Protein AF-0000000082699356 (afdb_homodimer)

Sequence (1004 aa):
MKVHWIALGCLILVIYSLEASDDPLDRCFQDPDYKELLGIATRGLRQTTKPKRVVIVGAGIAGLTAAKVLQDAGHKIYLVEASDSVGGRVLTFRNESAGWYAELGAMRIPSFHQIVHIYLKKLGLQRSAFIEYNLNTWYAVNGVVKRTYTVSDNPDVLRYKVSPRERGKGAEQLFQDALAKVIEDLKASNYSCQKILEKYDSYSVMEYFMKESNLSREAVRMIGDLLNMEDFLFISFTEMLRIQNDIRDNVSYFEIVGGMDNLPRAFYQHLRGQVQLSSRALKVEQTPKGVMLFYRRGGQLFNITGDHLLLTTTAKATRMIEFLPPLSQAKAYALRSVHYSSSTKIYLGFHQRFWEEEWIQGGKSITDRPSRFIYYPSHSFPNASGGVLLASYTWSDDSKLFLGLSDNECLQVALDDLAVIHGNQVHTLWDGTGLVKKWSLDRYSQGAFAAFTPYQTKDFAPELFQHEGRVHFAGEHTALPHGWIETSMKSALRAARNIHNAMKVHWIALGCLILVIYSLEASDDPLDRCFQDPDYKELLGIATRGLRQTTKPKRVVIVGAGIAGLTAAKVLQDAGHKIYLVEASDSVGGRVLTFRNESAGWYAELGAMRIPSFHQIVHIYLKKLGLQRSAFIEYNLNTWYAVNGVVKRTYTVSDNPDVLRYKVSPRERGKGAEQLFQDALAKVIEDLKASNYSCQKILEKYDSYSVMEYFMKESNLSREAVRMIGDLLNMEDFLFISFTEMLRIQNDIRDNVSYFEIVGGMDNLPRAFYQHLRGQVQLSSRALKVEQTPKGVMLFYRRGGQLFNITGDHLLLTTTAKATRMIEFLPPLSQAKAYALRSVHYSSSTKIYLGFHQRFWEEEWIQGGKSITDRPSRFIYYPSHSFPNASGGVLLASYTWSDDSKLFLGLSDNECLQVALDDLAVIHGNQVHTLWDGTGLVKKWSLDRYSQGAFAAFTPYQTKDFAPELFQHEGRVHFAGEHTALPHGWIETSMKSALRAARNIHNA

InterPro domains:
  IPR001613 Flavin amine oxidase [PR00757] (53-72)
  IPR001613 Flavin amine oxidase [PR00757] (481-498)
  IPR002937 Amine oxidase [PF01593] (61-499)
  IPR036188 FAD/NAD(P)-binding domain superfamily [G3DSA:3.50.50.60] (57-498)
  IPR036188 FAD/NAD(P)-binding domain superfamily [SSF51905] (50-501)
  IPR050281 Flavin monoamine oxidase and related enzymes [PTHR10742] (45-500)

Structure (mmCIF, N/CA/C/O backbone):
data_AF-0000000082699356-model_v1
#
loop_
_entity.id
_entity.type
_entity.pdbx_description
1 polymer 'Amine oxidase'
#
loop_
_atom_site.group_PDB
_atom_site.id
_atom_site.type_symbol
_atom_site.label_atom_id
_atom_site.label_alt_id
_atom_site.label_comp_id
_atom_site.label_asym_id
_atom_site.label_entity_id
_atom_site.label_seq_id
_atom_site.pdbx_PDB_ins_code
_atom_site.Cartn_x
_atom_site.Cartn_y
_atom_site.Cartn_z
_atom_site.occupancy
_atom_site.B_iso_or_equiv
_atom_site.auth_seq_id
_atom_site.auth_comp_id
_atom_site.auth_asym_id
_atom_site.auth_atom_id
_atom_site.pdbx_PDB_model_num
ATOM 1 N N . MET A 1 1 ? -28.297 68.188 29.578 1 20.72 1 MET A N 1
ATOM 2 C CA . MET A 1 1 ? -27.312 67.312 30.219 1 20.72 1 MET A CA 1
ATOM 3 C C . MET A 1 1 ? -27.469 65.875 29.719 1 20.72 1 MET A C 1
ATOM 5 O O . MET A 1 1 ? -28.422 65.188 30.094 1 20.72 1 MET A O 1
ATOM 9 N N . LYS A 1 2 ? -27.203 65.75 28.328 1 30.58 2 LYS A N 1
ATOM 10 C CA . LYS A 1 2 ? -27.156 64.562 27.453 1 30.58 2 LYS A CA 1
ATOM 11 C C . LYS A 1 2 ? -26.203 63.531 28 1 30.58 2 LYS A C 1
ATOM 13 O O . LYS A 1 2 ? -24.984 63.688 27.922 1 30.58 2 LYS A O 1
ATOM 18 N N . VAL A 1 3 ? -26.625 62.812 29.172 1 30.94 3 VAL A N 1
ATOM 19 C CA . VAL A 1 3 ? -25.844 61.75 29.781 1 30.94 3 VAL A CA 1
ATOM 20 C C . VAL A 1 3 ? -25.609 60.625 28.766 1 30.94 3 VAL A C 1
ATOM 22 O O . VAL A 1 3 ? -26.562 60.094 28.219 1 30.94 3 VAL A O 1
ATOM 25 N N . HIS A 1 4 ? -24.484 60.656 28.109 1 33.38 4 HIS A N 1
ATOM 26 C CA . HIS A 1 4 ? -23.953 59.625 27.219 1 33.38 4 HIS A CA 1
ATOM 27 C C . HIS A 1 4 ? -23.781 58.281 27.953 1 33.38 4 HIS A C 1
ATOM 29 O O . HIS A 1 4 ? -23.062 58.219 28.953 1 33.38 4 HIS A O 1
ATOM 35 N N . TRP A 1 5 ? -24.781 57.406 28.016 1 34.16 5 TRP A N 1
ATOM 36 C CA . TRP A 1 5 ? -24.766 56.031 28.516 1 34.16 5 TRP A CA 1
ATOM 37 C C . TRP A 1 5 ? -23.672 55.219 27.828 1 34.16 5 TRP A C 1
ATOM 39 O O . TRP A 1 5 ? -23.672 55.062 26.609 1 34.16 5 TRP A O 1
ATOM 49 N N . ILE A 1 6 ? -22.453 55.25 28.328 1 35.47 6 ILE A N 1
ATOM 50 C CA . ILE A 1 6 ? -21.375 54.375 27.922 1 35.47 6 ILE A CA 1
ATOM 51 C C . ILE A 1 6 ? -21.781 52.906 28.109 1 35.47 6 ILE A C 1
ATOM 53 O O . ILE A 1 6 ? -22.094 52.5 29.234 1 35.47 6 ILE A O 1
ATOM 57 N N . ALA A 1 7 ? -22.312 52.219 27.062 1 35.94 7 ALA A N 1
ATOM 58 C CA . ALA A 1 7 ? -22.562 50.781 26.938 1 35.94 7 ALA A CA 1
ATOM 59 C C . ALA A 1 7 ? -21.297 49.969 27.234 1 35.94 7 ALA A C 1
ATOM 61 O O . ALA A 1 7 ? -20.312 50.062 26.484 1 35.94 7 ALA A O 1
ATOM 62 N N . LEU A 1 8 ? -20.906 49.812 28.469 1 33.44 8 LEU A N 1
ATOM 63 C CA . LEU A 1 8 ? -19.859 48.844 28.844 1 33.44 8 LEU A CA 1
ATOM 64 C C . LEU A 1 8 ? -20.172 47.469 28.266 1 33.44 8 LEU A C 1
ATOM 66 O O . LEU A 1 8 ? -21.156 46.844 28.656 1 33.44 8 LEU A O 1
ATOM 70 N N . GLY A 1 9 ? -19.891 47.156 27.016 1 29.05 9 GLY A N 1
ATOM 71 C CA . GLY A 1 9 ? -19.922 45.812 26.422 1 29.05 9 GLY A CA 1
ATOM 72 C C . GLY A 1 9 ? -19.141 44.781 27.203 1 29.05 9 GLY A C 1
ATOM 73 O O . GLY A 1 9 ? -17.938 44.938 27.391 1 29.05 9 GLY A O 1
ATOM 74 N N . CYS A 1 10 ? -19.703 44.125 28.234 1 30.42 10 CYS A N 1
ATOM 75 C CA . CYS A 1 10 ? -19.141 42.969 28.938 1 30.42 10 CYS A CA 1
ATOM 76 C C . CYS A 1 10 ? -18.656 41.906 27.953 1 30.42 10 CYS A C 1
ATOM 78 O O . CYS A 1 10 ? -19.438 41.375 27.172 1 30.42 10 CYS A O 1
ATOM 80 N N . LEU A 1 11 ? -17.422 41.938 27.516 1 30.34 11 LEU A N 1
ATOM 81 C CA . LEU A 1 11 ? -16.75 40.844 26.844 1 30.34 11 LEU A CA 1
ATOM 82 C C . LEU A 1 11 ? -16.891 39.531 27.641 1 30.34 11 LEU A C 1
ATOM 84 O O . LEU A 1 11 ? -16.344 39.406 28.734 1 30.34 11 LEU A O 1
ATOM 88 N N . ILE A 1 12 ? -18.047 38.906 27.625 1 30.06 12 ILE A N 1
ATOM 89 C CA . ILE A 1 12 ? -18.172 37.531 28.141 1 30.06 12 ILE A CA 1
ATOM 90 C C . ILE A 1 12 ? -17.062 36.656 27.547 1 30.06 12 ILE A C 1
ATOM 92 O O . ILE A 1 12 ? -17.016 36.438 26.328 1 30.06 12 ILE A O 1
ATOM 96 N N . LEU A 1 13 ? -15.938 36.625 28.156 1 30.09 13 LEU A N 1
ATOM 97 C CA . LEU A 1 13 ? -14.961 35.562 27.922 1 30.09 13 LEU A CA 1
ATOM 98 C C . LEU A 1 13 ? -15.609 34.188 28.031 1 30.09 13 LEU A C 1
ATOM 100 O O . LEU A 1 13 ? -16.016 33.781 29.125 1 30.09 13 LEU A O 1
ATOM 104 N N . VAL A 1 14 ? -16.375 33.781 27.109 1 30.64 14 VAL A N 1
ATOM 105 C CA . VAL A 1 14 ? -16.766 32.375 27 1 30.64 14 VAL A CA 1
ATOM 106 C C . VAL A 1 14 ? -15.531 31.484 27.156 1 30.64 14 VAL A C 1
ATOM 108 O O . VAL A 1 14 ? -14.664 31.469 26.281 1 30.64 14 VAL A O 1
ATOM 111 N N . ILE A 1 15 ? -15.094 31.328 28.359 1 31.61 15 ILE A N 1
ATOM 112 C CA . ILE A 1 15 ? -14.203 30.219 28.625 1 31.61 15 ILE A CA 1
ATOM 113 C C . ILE A 1 15 ? -14.812 28.922 28.094 1 31.61 15 ILE A C 1
ATOM 115 O O . ILE A 1 15 ? -15.859 28.484 28.562 1 31.61 15 ILE A O 1
ATOM 119 N N . TYR A 1 16 ? -14.719 28.656 26.844 1 31.27 16 TYR A N 1
ATOM 120 C CA . TYR A 1 16 ? -14.953 27.312 26.328 1 31.27 16 TYR A CA 1
ATOM 121 C C . TYR A 1 16 ? -14.32 26.266 27.234 1 31.27 16 TYR A C 1
ATOM 123 O O . TYR A 1 16 ? -13.094 26.219 27.391 1 31.27 16 TYR A O 1
ATOM 131 N N . SER A 1 17 ? -14.938 26.031 28.328 1 33.12 17 SER A N 1
ATOM 132 C CA . SER A 1 17 ? -14.539 24.797 29.016 1 33.12 17 SER A CA 1
ATOM 133 C C . SER A 1 17 ? -14.32 23.656 28.031 1 33.12 17 SER A C 1
ATOM 135 O O . SER A 1 17 ? -15.211 23.328 27.25 1 33.12 17 SER A O 1
ATOM 137 N N . LEU A 1 18 ? -13.211 23.438 27.578 1 38.75 18 LEU A N 1
ATOM 138 C CA . LEU A 1 18 ? -12.867 22.156 27 1 38.75 18 LEU A CA 1
ATOM 139 C C . LEU A 1 18 ? -13.531 21.016 27.766 1 38.75 18 LEU A C 1
ATOM 141 O O . LEU A 1 18 ? -13.242 20.797 28.938 1 38.75 18 LEU A O 1
ATOM 145 N N . GLU A 1 19 ? -14.75 20.797 27.641 1 36.06 19 GLU A N 1
ATOM 146 C CA . GLU A 1 19 ? -15.305 19.547 28.141 1 36.06 19 GLU A CA 1
ATOM 147 C C . GLU A 1 19 ? -14.32 18.391 27.938 1 36.06 19 GLU A C 1
ATOM 149 O O . GLU A 1 19 ? -14.07 17.969 26.812 1 36.06 19 GLU A O 1
ATOM 154 N N . ALA A 1 20 ? -13.336 18.344 28.656 1 43.88 20 ALA A N 1
ATOM 155 C CA . ALA A 1 20 ? -12.484 17.172 28.781 1 43.88 20 ALA A CA 1
ATOM 156 C C . ALA A 1 20 ? -13.32 15.891 28.828 1 43.88 20 ALA A C 1
ATOM 158 O O . ALA A 1 20 ? -14.203 15.758 29.688 1 43.88 20 ALA A O 1
ATOM 159 N N . SER A 1 21 ? -13.422 15.258 27.703 1 52.81 21 SER A N 1
ATOM 160 C CA . SER A 1 21 ? -13.914 13.883 27.797 1 52.81 21 SER A CA 1
ATOM 161 C C . SER A 1 21 ? -13.367 13.18 29.031 1 52.81 21 SER A C 1
ATOM 163 O O . SER A 1 21 ? -12.234 13.438 29.453 1 52.81 21 SER A O 1
ATOM 165 N N . ASP A 1 22 ? -14.109 12.688 29.922 1 59.28 22 ASP A N 1
ATOM 166 C CA . ASP A 1 22 ? -13.773 11.875 31.094 1 59.28 22 ASP A CA 1
ATOM 167 C C . ASP A 1 22 ? -12.953 10.648 30.688 1 59.28 22 ASP A C 1
ATOM 169 O O . ASP A 1 22 ? -12.68 9.781 31.516 1 59.28 22 ASP A O 1
ATOM 173 N N . ASP A 1 23 ? -12.594 10.641 29.359 1 73 23 ASP A N 1
ATOM 174 C CA . ASP A 1 23 ? -11.781 9.5 28.953 1 73 23 ASP A CA 1
ATOM 175 C C . ASP A 1 23 ? -10.305 9.75 29.25 1 73 23 ASP A C 1
ATOM 177 O O . ASP A 1 23 ? -9.711 10.688 28.703 1 73 23 ASP A O 1
ATOM 181 N N . PRO A 1 24 ? -9.766 9.055 30.125 1 78.5 24 PRO A N 1
ATOM 182 C CA . PRO A 1 24 ? -8.375 9.258 30.531 1 78.5 24 PRO A CA 1
ATOM 183 C C . PRO A 1 24 ? -7.391 9.164 29.375 1 78.5 24 PRO A C 1
ATOM 185 O O . PRO A 1 24 ? -6.297 9.727 29.422 1 78.5 24 PRO A O 1
ATOM 188 N N . LEU A 1 25 ? -7.816 8.516 28.312 1 83 25 LEU A N 1
ATOM 189 C CA . LEU A 1 25 ? -6.918 8.352 27.188 1 83 25 LEU A CA 1
ATOM 190 C C . LEU A 1 25 ? -6.805 9.648 26.391 1 83 25 LEU A C 1
ATOM 192 O O . LEU A 1 25 ? -5.816 9.859 25.688 1 83 25 LEU A O 1
ATOM 196 N N . ASP A 1 26 ? -7.746 10.508 26.484 1 82.12 26 ASP A N 1
ATOM 197 C CA . ASP A 1 26 ? -7.75 11.758 25.734 1 82.12 26 ASP A CA 1
ATOM 198 C C . ASP A 1 26 ? -6.562 12.633 26.125 1 82.12 26 ASP A C 1
ATOM 200 O O . ASP A 1 26 ? -5.977 13.312 25.281 1 82.12 26 ASP A O 1
ATOM 204 N N . ARG A 1 27 ? -6.277 12.547 27.344 1 82.75 27 ARG A N 1
ATOM 205 C CA . ARG A 1 27 ? -5.168 13.352 27.859 1 82.75 27 ARG A CA 1
ATOM 206 C C . ARG A 1 27 ? -3.844 12.898 27.25 1 82.75 27 ARG A C 1
ATOM 208 O O . ARG A 1 27 ? -2.939 13.711 27.047 1 82.75 27 ARG A O 1
ATOM 215 N N . CYS A 1 28 ? -3.807 11.633 26.922 1 88.5 28 CYS A N 1
ATOM 216 C CA . CYS A 1 28 ? -2.566 11.055 26.406 1 88.5 28 CYS A CA 1
ATOM 217 C C . CYS A 1 28 ? -2.314 11.5 24.969 1 88.5 28 CYS A C 1
ATOM 219 O O . CYS A 1 28 ? -1.195 11.375 24.469 1 88.5 28 CYS A O 1
ATOM 221 N N . PHE A 1 29 ? -3.291 12.109 24.375 1 88 29 PHE A N 1
ATOM 222 C CA . PHE A 1 29 ? -3.141 12.469 22.969 1 88 29 PHE A CA 1
ATOM 223 C C . PHE A 1 29 ? -2.988 13.977 22.812 1 88 29 PHE A C 1
ATOM 225 O O . PHE A 1 29 ? -2.939 14.484 21.688 1 88 29 PHE A O 1
ATOM 232 N N . GLN A 1 30 ? -2.854 14.625 23.906 1 87.81 30 GLN A N 1
ATOM 233 C CA . GLN A 1 30 ? -2.652 16.078 23.859 1 87.81 30 GLN A CA 1
ATOM 234 C C . GLN A 1 30 ? -1.167 16.422 23.781 1 87.81 30 GLN A C 1
ATOM 236 O O . GLN A 1 30 ? -0.355 15.875 24.531 1 87.81 30 GLN A O 1
ATOM 241 N N . ASP A 1 31 ? -0.876 17.281 22.844 1 92.81 31 ASP A N 1
ATOM 242 C CA . ASP A 1 31 ? 0.502 17.75 22.75 1 92.81 31 ASP A CA 1
ATOM 243 C C . ASP A 1 31 ? 0.91 18.531 24 1 92.81 31 ASP A C 1
ATOM 245 O O . ASP A 1 31 ? 0.189 19.422 24.438 1 92.81 31 ASP A O 1
ATOM 249 N N . PRO A 1 32 ? 2.076 18.219 24.516 1 92.44 32 PRO A N 1
ATOM 250 C CA . PRO A 1 32 ? 2.512 18.938 25.719 1 92.44 32 PRO A CA 1
ATOM 251 C C . PRO A 1 32 ? 2.68 20.438 25.469 1 92.44 32 PRO A C 1
ATOM 253 O O . PRO A 1 32 ? 2.527 21.25 26.391 1 92.44 32 PRO A O 1
ATOM 256 N N . ASP A 1 33 ? 2.938 20.828 24.25 1 96.69 33 ASP A N 1
ATOM 257 C CA . ASP A 1 33 ? 3.184 22.234 23.953 1 96.69 33 ASP A CA 1
ATOM 258 C C . ASP A 1 33 ? 1.969 22.875 23.281 1 96.69 33 ASP A C 1
ATOM 260 O O . ASP A 1 33 ? 2.086 23.922 22.641 1 96.69 33 ASP A O 1
ATOM 264 N N . TYR A 1 34 ? 0.825 22.266 23.391 1 96.69 34 TYR A N 1
ATOM 265 C CA . TYR A 1 34 ? -0.355 22.734 22.672 1 96.69 34 TYR A CA 1
ATOM 266 C C . TYR A 1 34 ? -0.726 24.156 23.094 1 96.69 34 TYR A C 1
ATOM 268 O O . TYR A 1 34 ? -1.099 24.984 22.25 1 96.69 34 TYR A O 1
ATOM 276 N N . LYS A 1 35 ? -0.655 24.422 24.375 1 97 35 LYS A N 1
ATOM 277 C CA . LYS A 1 35 ? -0.98 25.766 24.875 1 97 35 LYS A CA 1
ATOM 278 C C . LYS A 1 35 ? -0.061 26.812 24.266 1 97 35 LYS A C 1
ATOM 280 O O . LYS A 1 35 ? -0.507 27.906 23.922 1 97 35 LYS A O 1
ATOM 285 N N . GLU A 1 36 ? 1.124 26.469 24.219 1 98 36 GLU A N 1
ATOM 286 C CA . GLU A 1 36 ? 2.082 27.375 23.594 1 98 36 GLU A CA 1
ATOM 287 C C . GLU A 1 36 ? 1.749 27.594 22.109 1 98 36 GLU A C 1
ATOM 289 O O . GLU A 1 36 ? 1.798 28.734 21.625 1 98 36 GLU A O 1
ATOM 294 N N . LEU A 1 37 ? 1.447 26.594 21.391 1 98.56 37 LEU A N 1
ATOM 295 C CA . LEU A 1 37 ? 1.104 26.688 19.984 1 98.56 37 LEU A CA 1
ATOM 296 C C . LEU A 1 37 ? -0.161 27.516 19.781 1 98.56 37 LEU A C 1
ATOM 298 O O . LEU A 1 37 ? -0.252 28.297 18.828 1 98.56 37 LEU A O 1
ATOM 302 N N . LEU A 1 38 ? -1.097 27.312 20.703 1 98.25 38 LEU A N 1
ATOM 303 C CA . LEU A 1 38 ? -2.301 28.141 20.672 1 98.25 38 LEU A CA 1
ATOM 304 C C . LEU A 1 38 ? -1.953 29.609 20.828 1 98.25 38 LEU A C 1
ATOM 306 O O . LEU A 1 38 ? -2.555 30.469 20.188 1 98.25 38 LEU A O 1
ATOM 310 N N . GLY A 1 39 ? -1.069 29.844 21.672 1 98.44 39 GLY A N 1
ATOM 311 C CA . GLY A 1 39 ? -0.596 31.203 21.859 1 98.44 39 GLY A CA 1
ATOM 312 C C . GLY A 1 39 ? -0.001 31.812 20.594 1 98.44 39 GLY A C 1
ATOM 313 O O . GLY A 1 39 ? -0.293 32.969 20.25 1 98.44 39 GLY A O 1
ATOM 314 N N . ILE A 1 40 ? 0.804 31.062 19.938 1 98.62 40 ILE A N 1
ATOM 315 C CA . ILE A 1 40 ? 1.417 31.531 18.703 1 98.62 40 ILE A CA 1
ATOM 316 C C . ILE A 1 40 ? 0.337 31.75 17.641 1 98.62 40 ILE A C 1
ATOM 318 O O . ILE A 1 40 ? 0.385 32.75 16.906 1 98.62 40 ILE A O 1
ATOM 322 N N . ALA A 1 41 ? -0.577 30.844 17.578 1 98.56 41 ALA A N 1
ATOM 323 C CA . ALA A 1 41 ? -1.667 30.984 16.609 1 98.56 41 ALA A CA 1
ATOM 324 C C . ALA A 1 41 ? -2.484 32.25 16.891 1 98.56 41 ALA A C 1
ATOM 326 O O . ALA A 1 41 ? -2.936 32.906 15.953 1 98.56 41 ALA A O 1
ATOM 327 N N . THR A 1 42 ? -2.666 32.594 18.109 1 98.12 42 THR A N 1
ATOM 328 C CA . THR A 1 42 ? -3.527 33.719 18.531 1 98.12 42 THR A CA 1
ATOM 329 C C . THR A 1 42 ? -2.797 35.031 18.406 1 98.12 42 THR A C 1
ATOM 331 O O . THR A 1 42 ? -3.338 36 17.859 1 98.12 42 THR A O 1
ATOM 334 N N . ARG A 1 43 ? -1.513 35.062 18.859 1 97.81 43 ARG A N 1
ATOM 335 C CA . ARG A 1 43 ? -0.837 36.344 19.016 1 97.81 43 ARG A CA 1
ATOM 336 C C . ARG A 1 43 ? 0.331 36.469 18.047 1 97.81 43 ARG A C 1
ATOM 338 O O . ARG A 1 43 ? 0.869 37.562 17.859 1 97.81 43 ARG A O 1
ATOM 345 N N . GLY A 1 44 ? 0.695 35.375 17.453 1 97.88 44 GLY A N 1
ATOM 346 C CA . GLY A 1 44 ? 1.884 35.375 16.609 1 97.88 44 GLY A CA 1
ATOM 347 C C . GLY A 1 44 ? 3.174 35.281 17.406 1 97.88 44 GLY A C 1
ATOM 348 O O . GLY A 1 44 ? 3.146 35.062 18.625 1 97.88 44 GLY A O 1
ATOM 349 N N . LEU A 1 45 ? 4.289 35.25 16.688 1 98.38 45 LEU A N 1
ATOM 350 C CA . LEU A 1 45 ? 5.617 35.312 17.297 1 98.38 45 LEU A CA 1
ATOM 351 C C . LEU A 1 45 ? 6.012 36.781 17.578 1 98.38 45 LEU A C 1
ATOM 353 O O . LEU A 1 45 ? 5.488 37.688 16.969 1 98.38 45 LEU A O 1
ATOM 357 N N . ARG A 1 46 ? 6.914 36.938 18.5 1 97.5 46 ARG A N 1
ATOM 358 C CA . ARG A 1 46 ? 7.418 38.281 18.781 1 97.5 46 ARG A CA 1
ATOM 359 C C . ARG A 1 46 ? 8.148 38.844 17.578 1 97.5 46 ARG A C 1
ATOM 361 O O . ARG A 1 46 ? 8.82 38.125 16.844 1 97.5 46 ARG A O 1
ATOM 368 N N . GLN A 1 47 ? 8.055 40.188 17.469 1 98 47 GLN A N 1
ATOM 369 C CA . GLN A 1 47 ? 8.773 40.844 16.391 1 98 47 GLN A CA 1
ATOM 370 C C . GLN A 1 47 ? 10.281 40.625 16.516 1 98 47 GLN A C 1
ATOM 372 O O . GLN A 1 47 ? 10.852 40.812 17.594 1 98 47 GLN A O 1
ATOM 377 N N . THR A 1 48 ? 10.836 40.188 15.469 1 97.5 48 THR A N 1
ATOM 378 C CA . THR A 1 48 ? 12.266 39.875 15.516 1 97.5 48 THR A CA 1
ATOM 379 C C . THR A 1 48 ? 13.086 41.156 15.375 1 97.5 48 THR A C 1
ATOM 381 O O . THR A 1 48 ? 12.656 42.125 14.711 1 97.5 48 THR A O 1
ATOM 384 N N . THR A 1 49 ? 14.219 41.25 15.977 1 96.38 49 THR A N 1
ATOM 385 C CA . THR A 1 49 ? 15.18 42.344 15.797 1 96.38 49 THR A CA 1
ATOM 386 C C . THR A 1 49 ? 16.234 41.969 14.766 1 96.38 49 THR A C 1
ATOM 388 O O . THR A 1 49 ? 17.031 42.812 14.344 1 96.38 49 THR A O 1
ATOM 391 N N . LYS A 1 50 ? 16.234 40.75 14.359 1 95.94 50 LYS A N 1
ATOM 392 C CA . LYS A 1 50 ? 17.156 40.219 13.359 1 95.94 50 LYS A CA 1
ATOM 393 C C . LYS A 1 50 ? 16.422 39.5 12.258 1 95.94 50 LYS A C 1
ATOM 395 O O . LYS A 1 50 ? 16.453 38.25 12.195 1 95.94 50 LYS A O 1
ATOM 400 N N . PRO A 1 51 ? 15.883 40.188 11.391 1 97.75 51 PRO A N 1
ATOM 401 C CA . PRO A 1 51 ? 15.125 39.531 10.32 1 97.75 51 PRO A CA 1
ATOM 402 C C . PRO A 1 51 ? 15.953 38.531 9.539 1 97.75 51 PRO A C 1
ATOM 404 O O . PRO A 1 51 ? 17.109 38.812 9.195 1 97.75 51 PRO A O 1
ATOM 407 N N . LYS A 1 52 ? 15.383 37.406 9.281 1 98.06 52 LYS A N 1
ATOM 408 C CA . LYS A 1 52 ? 16 36.344 8.5 1 98.06 52 LYS A CA 1
ATOM 409 C C . LYS A 1 52 ? 15.289 36.156 7.164 1 98.06 52 LYS A C 1
ATOM 411 O O . LYS A 1 52 ? 14.117 36.5 7.023 1 98.06 52 LYS A O 1
ATOM 416 N N . ARG A 1 53 ? 16.047 35.719 6.219 1 98.25 53 ARG A N 1
ATOM 417 C CA . ARG A 1 53 ? 15.469 35.25 4.965 1 98.25 53 ARG A CA 1
ATOM 418 C C . ARG A 1 53 ? 15.148 33.75 5.035 1 98.25 53 ARG A C 1
ATOM 420 O O . ARG A 1 53 ? 16.062 32.938 5.129 1 98.25 53 ARG A O 1
ATOM 427 N N . VAL A 1 54 ? 13.875 33.438 4.953 1 98.62 54 VAL A N 1
ATOM 428 C CA . VAL A 1 54 ? 13.445 32.031 5.098 1 98.62 54 VAL A CA 1
ATOM 429 C C . VAL A 1 54 ? 12.867 31.531 3.777 1 98.62 54 VAL A C 1
ATOM 431 O O . VAL A 1 54 ? 11.922 32.125 3.242 1 98.62 54 VAL A O 1
ATOM 434 N N . VAL A 1 55 ? 13.438 30.469 3.236 1 98.81 55 VAL A N 1
ATOM 435 C CA . VAL A 1 55 ? 12.914 29.797 2.053 1 98.81 55 VAL A CA 1
ATOM 436 C C . VAL A 1 55 ? 11.977 28.656 2.473 1 98.81 55 VAL A C 1
ATOM 438 O O . VAL A 1 55 ? 12.344 27.828 3.301 1 98.81 55 VAL A O 1
ATOM 441 N N . ILE A 1 56 ? 10.781 28.672 1.977 1 98.88 56 ILE A N 1
ATOM 442 C CA . ILE A 1 56 ? 9.812 27.641 2.307 1 98.88 56 ILE A CA 1
ATOM 443 C C . ILE A 1 56 ? 9.453 26.844 1.051 1 98.88 56 ILE A C 1
ATOM 445 O O . ILE A 1 56 ? 9.156 27.422 0.005 1 98.88 56 ILE A O 1
ATOM 449 N N . VAL A 1 57 ? 9.539 25.516 1.138 1 98.88 57 VAL A N 1
ATOM 450 C CA . VAL A 1 57 ? 9.164 24.625 0.043 1 98.88 57 VAL A CA 1
ATOM 451 C C . VAL A 1 57 ? 7.805 24 0.336 1 98.88 57 VAL A C 1
ATOM 453 O O . VAL A 1 57 ? 7.664 23.234 1.289 1 98.88 57 VAL A O 1
ATOM 456 N N . GLY A 1 58 ? 6.809 24.328 -0.489 1 98.56 58 GLY A N 1
ATOM 457 C CA . GLY A 1 58 ? 5.461 23.797 -0.342 1 98.56 58 GLY A CA 1
ATOM 458 C C . GLY A 1 58 ? 4.461 24.844 0.129 1 98.56 58 GLY A C 1
ATOM 459 O O . GLY A 1 58 ? 4.645 25.438 1.186 1 98.56 58 GLY A O 1
ATOM 460 N N . ALA A 1 59 ? 3.434 24.984 -0.646 1 98.56 59 ALA A N 1
ATOM 461 C CA . ALA A 1 59 ? 2.377 25.922 -0.297 1 98.56 59 ALA A CA 1
ATOM 462 C C . ALA A 1 59 ? 1.11 25.203 0.141 1 98.56 59 ALA A C 1
ATOM 464 O O . ALA A 1 59 ? -0.001 25.609 -0.197 1 98.56 59 ALA A O 1
ATOM 465 N N . GLY A 1 60 ? 1.298 24.047 0.782 1 98.38 60 GLY A N 1
ATOM 466 C CA . GLY A 1 60 ? 0.215 23.484 1.57 1 98.38 60 GLY A CA 1
ATOM 467 C C . GLY A 1 60 ? -0.068 24.266 2.842 1 98.38 60 GLY A C 1
ATOM 468 O O . GLY A 1 60 ? 0.549 25.297 3.09 1 98.38 60 GLY A O 1
ATOM 469 N N . ILE A 1 61 ? -0.902 23.719 3.666 1 98.75 61 ILE A N 1
ATOM 470 C CA . ILE A 1 61 ? -1.346 24.5 4.812 1 98.75 61 ILE A CA 1
ATOM 471 C C . ILE A 1 61 ? -0.194 24.672 5.801 1 98.75 61 ILE A C 1
ATOM 473 O O . ILE A 1 61 ? -0.095 25.688 6.48 1 98.75 61 ILE A O 1
ATOM 477 N N . ALA A 1 62 ? 0.684 23.688 5.859 1 98.81 62 ALA A N 1
ATOM 478 C CA . ALA A 1 62 ? 1.846 23.812 6.734 1 98.81 62 ALA A CA 1
ATOM 479 C C . ALA A 1 62 ? 2.748 24.969 6.289 1 98.81 62 ALA A C 1
ATOM 481 O O . ALA A 1 62 ? 3.084 25.844 7.082 1 98.81 62 ALA A O 1
ATOM 482 N N . GLY A 1 63 ? 3.111 24.984 5.023 1 98.81 63 GLY A N 1
ATOM 483 C CA . GLY A 1 63 ? 3.973 26.031 4.5 1 98.81 63 GLY A CA 1
ATOM 484 C C . GLY A 1 63 ? 3.361 27.422 4.605 1 98.81 63 GLY A C 1
ATOM 485 O O . GLY A 1 63 ? 4.035 28.375 4.992 1 98.81 63 GLY A O 1
ATOM 486 N N . LEU A 1 64 ? 2.098 27.484 4.316 1 98.81 64 LEU A N 1
ATOM 487 C CA . LEU A 1 64 ? 1.396 28.75 4.352 1 98.81 64 LEU A CA 1
ATOM 488 C C . LEU A 1 64 ? 1.287 29.281 5.781 1 98.81 64 LEU A C 1
ATOM 490 O O . LEU A 1 64 ? 1.434 30.484 6.023 1 98.81 64 LEU A O 1
ATOM 494 N N . THR A 1 65 ? 1.022 28.359 6.707 1 98.81 65 THR A N 1
ATOM 495 C CA . THR A 1 65 ? 0.958 28.734 8.117 1 98.81 65 THR A CA 1
ATOM 496 C C . THR A 1 65 ? 2.303 29.266 8.594 1 98.81 65 THR A C 1
ATOM 498 O O . THR A 1 65 ? 2.367 30.328 9.219 1 98.81 65 THR A O 1
ATOM 501 N N . ALA A 1 66 ? 3.344 28.594 8.289 1 98.81 66 ALA A N 1
ATOM 502 C CA . ALA A 1 66 ? 4.68 29.016 8.695 1 98.81 66 ALA A CA 1
ATOM 503 C C . ALA A 1 66 ? 5.043 30.359 8.055 1 98.81 66 ALA A C 1
ATOM 505 O O . ALA A 1 66 ? 5.598 31.234 8.719 1 98.81 66 ALA A O 1
ATOM 506 N N . ALA A 1 67 ? 4.758 30.453 6.777 1 98.75 67 ALA A N 1
ATOM 507 C CA . ALA A 1 67 ? 5.055 31.688 6.059 1 98.75 67 ALA A CA 1
ATOM 508 C C . ALA A 1 67 ? 4.383 32.906 6.727 1 98.75 67 ALA A C 1
ATOM 510 O O . ALA A 1 67 ? 5.02 33.938 6.941 1 98.75 67 ALA A O 1
ATOM 511 N N . LYS A 1 68 ? 3.15 32.75 7.047 1 98.19 68 LYS A N 1
ATOM 512 C CA . LYS A 1 68 ? 2.391 33.844 7.641 1 98.19 68 LYS A CA 1
ATOM 513 C C . LYS A 1 68 ? 2.967 34.25 9 1 98.19 68 LYS A C 1
ATOM 515 O O . LYS A 1 68 ? 3.193 35.438 9.258 1 98.19 68 LYS A O 1
ATOM 520 N N . VAL A 1 69 ? 3.215 33.219 9.82 1 98.31 69 VAL A N 1
ATOM 521 C CA . VAL A 1 69 ? 3.668 33.469 11.188 1 98.31 69 VAL A CA 1
ATOM 522 C C . VAL A 1 69 ? 5.055 34.094 11.164 1 98.31 69 VAL A C 1
ATOM 524 O O . VAL A 1 69 ? 5.316 35.062 11.906 1 98.31 69 VAL A O 1
ATOM 527 N N . LEU A 1 70 ? 5.93 33.656 10.344 1 98.62 70 LEU A N 1
ATOM 528 C CA . LEU A 1 70 ? 7.289 34.188 10.25 1 98.62 70 LEU A CA 1
ATOM 529 C C . LEU A 1 70 ? 7.289 35.594 9.633 1 98.62 70 LEU A C 1
ATOM 531 O O . LEU A 1 70 ? 8.008 36.469 10.094 1 98.62 70 LEU A O 1
ATOM 535 N N . GLN A 1 71 ? 6.492 35.719 8.602 1 98.06 71 GLN A N 1
ATOM 536 C CA . GLN A 1 71 ? 6.363 37.031 7.98 1 98.06 71 GLN A CA 1
ATOM 537 C C . GLN A 1 71 ? 5.871 38.062 8.984 1 98.06 71 GLN A C 1
ATOM 539 O O . GLN A 1 71 ? 6.395 39.188 9.047 1 98.06 71 GLN A O 1
ATOM 544 N N . ASP A 1 72 ? 4.848 37.719 9.742 1 97.81 72 ASP A N 1
ATOM 545 C CA . ASP A 1 72 ? 4.258 38.625 10.727 1 97.81 72 ASP A CA 1
ATOM 546 C C . ASP A 1 72 ? 5.27 39 11.812 1 97.81 72 ASP A C 1
ATOM 548 O O . ASP A 1 72 ? 5.16 40.062 12.445 1 97.81 72 ASP A O 1
ATOM 552 N N . ALA A 1 73 ? 6.215 38.125 12.008 1 98.38 73 ALA A N 1
ATOM 553 C CA . ALA A 1 73 ? 7.25 38.344 13.016 1 98.38 73 ALA A CA 1
ATOM 554 C C . ALA A 1 73 ? 8.375 39.219 12.445 1 98.38 73 ALA A C 1
ATOM 556 O O . ALA A 1 73 ? 9.297 39.594 13.172 1 98.38 73 ALA A O 1
ATOM 557 N N . GLY A 1 74 ? 8.367 39.469 11.125 1 98.06 74 GLY A N 1
ATOM 558 C CA . GLY A 1 74 ? 9.312 40.406 10.539 1 98.06 74 GLY A CA 1
ATOM 559 C C . GLY A 1 74 ? 10.336 39.719 9.641 1 98.06 74 GLY A C 1
ATOM 560 O O . GLY A 1 74 ? 11.227 40.375 9.102 1 98.06 74 GLY A O 1
ATOM 561 N N . HIS A 1 75 ? 10.273 38.438 9.406 1 98.31 75 HIS A N 1
ATOM 562 C CA . HIS A 1 75 ? 11.195 37.719 8.539 1 98.31 75 HIS A CA 1
ATOM 563 C C . HIS A 1 75 ? 10.805 37.875 7.07 1 98.31 75 HIS A C 1
ATOM 565 O O . HIS A 1 75 ? 9.672 38.25 6.762 1 98.31 75 HIS A O 1
ATOM 571 N N . LYS A 1 76 ? 11.734 37.75 6.164 1 97.94 76 LYS A N 1
ATOM 572 C CA . LYS A 1 76 ? 11.484 37.75 4.727 1 97.94 76 LYS A CA 1
ATOM 573 C C . LYS A 1 76 ? 11.234 36.344 4.211 1 97.94 76 LYS A C 1
ATOM 575 O O . LYS A 1 76 ? 12.055 35.438 4.414 1 97.94 76 LYS A O 1
ATOM 580 N N . ILE A 1 77 ? 10.148 36.188 3.486 1 98 77 ILE A N 1
ATOM 581 C CA . ILE A 1 77 ? 9.727 34.844 3.104 1 98 77 ILE A CA 1
ATOM 582 C C . ILE A 1 77 ? 9.812 34.688 1.586 1 98 77 ILE A C 1
ATOM 584 O O . ILE A 1 77 ? 9.383 35.562 0.842 1 98 77 ILE A O 1
ATOM 588 N N . TYR A 1 78 ? 10.359 33.594 1.161 1 98.06 78 TYR A N 1
ATOM 589 C CA . TYR A 1 78 ? 10.281 33.125 -0.212 1 98.06 78 TYR A CA 1
ATOM 590 C C . TYR A 1 78 ? 9.695 31.719 -0.262 1 98.06 78 TYR A C 1
ATOM 592 O O . TYR A 1 78 ? 10.281 30.766 0.263 1 98.06 78 TYR A O 1
ATOM 600 N N . LEU A 1 79 ? 8.523 31.594 -0.876 1 98.56 79 LEU A N 1
ATOM 601 C CA . LEU A 1 79 ? 7.812 30.312 -0.884 1 98.56 79 LEU A CA 1
ATOM 602 C C . LEU A 1 79 ? 7.711 29.75 -2.301 1 98.56 79 LEU A C 1
ATOM 604 O O . LEU A 1 79 ? 7.34 30.484 -3.23 1 98.56 79 LEU A O 1
ATOM 608 N N . VAL A 1 80 ? 8.125 28.484 -2.48 1 98.44 80 VAL A N 1
ATOM 609 C CA . VAL A 1 80 ? 8.016 27.812 -3.775 1 98.44 80 VAL A CA 1
ATOM 610 C C . VAL A 1 80 ? 7.035 26.656 -3.672 1 98.44 80 VAL A C 1
ATOM 612 O O . VAL A 1 80 ? 7 25.953 -2.658 1 98.44 80 VAL A O 1
ATOM 615 N N . GLU A 1 81 ? 6.223 26.469 -4.68 1 98.5 81 GLU A N 1
ATOM 616 C CA . GLU A 1 81 ? 5.223 25.406 -4.762 1 98.5 81 GLU A CA 1
ATOM 617 C C . GLU A 1 81 ? 5.246 24.734 -6.129 1 98.5 81 GLU A C 1
ATOM 619 O O . GLU A 1 81 ? 5.273 25.406 -7.16 1 98.5 81 GLU A O 1
ATOM 624 N N . ALA A 1 82 ? 5.25 23.438 -6.113 1 97.5 82 ALA A N 1
ATOM 625 C CA . ALA A 1 82 ? 5.352 22.656 -7.344 1 97.5 82 ALA A CA 1
ATOM 626 C C . ALA A 1 82 ? 4.074 22.766 -8.172 1 97.5 82 ALA A C 1
ATOM 628 O O . ALA A 1 82 ? 4.129 22.844 -9.398 1 97.5 82 ALA A O 1
ATOM 629 N N . SER A 1 83 ? 2.941 22.781 -7.527 1 96.88 83 SER A N 1
ATOM 630 C CA . SER A 1 83 ? 1.655 22.844 -8.219 1 96.88 83 SER A CA 1
ATOM 631 C C . SER A 1 83 ? 1.352 24.266 -8.68 1 96.88 83 SER A C 1
ATOM 633 O O . SER A 1 83 ? 2.045 25.219 -8.297 1 96.88 83 SER A O 1
ATOM 635 N N . ASP A 1 84 ? 0.28 24.422 -9.422 1 96.88 84 ASP A N 1
ATOM 636 C CA . ASP A 1 84 ? -0.116 25.734 -9.938 1 96.88 84 ASP A CA 1
ATOM 637 C C . ASP A 1 84 ? -1.096 26.422 -8.992 1 96.88 84 ASP A C 1
ATOM 639 O O . ASP A 1 84 ? -1.627 27.484 -9.312 1 96.88 84 ASP A O 1
ATOM 643 N N . SER A 1 85 ? -1.333 25.797 -7.898 1 97 85 SER A N 1
ATOM 644 C CA . SER A 1 85 ? -2.244 26.359 -6.902 1 97 85 SER A CA 1
ATOM 645 C C . SER A 1 85 ? -1.773 26.047 -5.488 1 97 85 SER A C 1
ATOM 647 O O . SER A 1 85 ? -0.951 25.141 -5.285 1 97 85 SER A O 1
ATOM 649 N N . VAL A 1 86 ? -2.254 26.797 -4.5 1 98 86 VAL A N 1
ATOM 650 C CA . VAL A 1 86 ? -1.917 26.562 -3.102 1 98 86 VAL A CA 1
ATOM 651 C C . VAL A 1 86 ? -2.885 25.531 -2.506 1 98 86 VAL A C 1
ATOM 653 O O . VAL A 1 86 ? -3.938 25.25 -3.084 1 98 86 VAL A O 1
ATOM 656 N N . GLY A 1 87 ? -2.463 24.984 -1.398 1 97.88 87 GLY A N 1
ATOM 657 C CA . GLY A 1 87 ? -3.408 24.203 -0.614 1 97.88 87 GLY A CA 1
ATOM 658 C C . GLY A 1 87 ? -2.965 22.766 -0.396 1 97.88 87 GLY A C 1
ATOM 659 O O . GLY A 1 87 ? -3.342 22.141 0.595 1 97.88 87 GLY A O 1
ATOM 660 N N . GLY A 1 88 ? -2.146 22.219 -1.368 1 96.75 88 GLY A N 1
ATOM 661 C CA . GLY A 1 88 ? -1.716 20.844 -1.221 1 96.75 88 GLY A CA 1
ATOM 662 C C . GLY A 1 88 ? -2.871 19.859 -1.142 1 96.75 88 GLY A C 1
ATOM 663 O O . GLY A 1 88 ? -3.742 19.844 -2.012 1 96.75 88 GLY A O 1
ATOM 664 N N . ARG A 1 89 ? -2.977 19.125 -0.018 1 97.81 89 ARG A N 1
ATOM 665 C CA . ARG A 1 89 ? -3.977 18.062 0.113 1 97.81 89 ARG A CA 1
ATOM 666 C C . ARG A 1 89 ? -5.281 18.625 0.679 1 97.81 89 ARG A C 1
ATOM 668 O O . ARG A 1 89 ? -6.234 17.875 0.895 1 97.81 89 ARG A O 1
ATOM 675 N N . VAL A 1 90 ? -5.285 19.891 1.032 1 98.56 90 VAL A N 1
ATOM 676 C CA . VAL A 1 90 ? -6.555 20.594 1.146 1 98.56 90 VAL A CA 1
ATOM 677 C C . VAL A 1 90 ? -7.016 21.062 -0.235 1 98.56 90 VAL A C 1
ATOM 679 O O . VAL A 1 90 ? -6.73 22.172 -0.652 1 98.56 90 VAL A O 1
ATOM 682 N N . LEU A 1 91 ? -7.75 20.219 -0.881 1 98.12 91 LEU A N 1
ATOM 683 C CA . LEU A 1 91 ? -8.047 20.375 -2.301 1 98.12 91 LEU A CA 1
ATOM 684 C C . LEU A 1 91 ? -9.547 20.281 -2.553 1 98.12 91 LEU A C 1
ATOM 686 O O . LEU A 1 91 ? -10.188 19.297 -2.164 1 98.12 91 LEU A O 1
ATOM 690 N N . THR A 1 92 ? -10.117 21.328 -3.205 1 98.12 92 THR A N 1
ATOM 691 C CA . THR A 1 92 ? -11.539 21.391 -3.541 1 98.12 92 THR A CA 1
ATOM 692 C C . THR A 1 92 ? -11.734 21.516 -5.051 1 98.12 92 THR A C 1
ATOM 694 O O . THR A 1 92 ? -11.102 22.359 -5.695 1 98.12 92 THR A O 1
ATOM 697 N N . PHE A 1 93 ? -12.508 20.609 -5.574 1 97.25 93 PHE A N 1
ATOM 698 C CA . PHE A 1 93 ? -12.906 20.734 -6.973 1 97.25 93 PHE A CA 1
ATOM 699 C C . PHE A 1 93 ? -14.211 21.516 -7.098 1 97.25 93 PHE A C 1
ATOM 701 O O . PHE A 1 93 ? -15.141 21.312 -6.309 1 97.25 93 PHE A O 1
ATOM 708 N N . ARG A 1 94 ? -14.273 22.391 -8.047 1 94.62 94 ARG A N 1
ATOM 709 C CA . ARG A 1 94 ? -15.484 23.172 -8.297 1 94.62 94 ARG A CA 1
ATOM 710 C C . ARG A 1 94 ? -16.016 22.922 -9.703 1 94.62 94 ARG A C 1
ATOM 712 O O . ARG A 1 94 ? -15.281 23.078 -10.688 1 94.62 94 ARG A O 1
ATOM 719 N N . ASN A 1 95 ? -17.188 22.453 -9.703 1 91.25 95 ASN A N 1
ATOM 720 C CA . ASN A 1 95 ? -17.922 22.391 -10.961 1 91.25 95 ASN A CA 1
ATOM 721 C C . ASN A 1 95 ? -18.734 23.656 -11.188 1 91.25 95 ASN A C 1
ATOM 723 O O . ASN A 1 95 ? -19.891 23.75 -10.766 1 91.25 95 ASN A O 1
ATOM 727 N N . GLU A 1 96 ? -18.234 24.516 -11.906 1 87.19 96 GLU A N 1
ATOM 728 C CA . GLU A 1 96 ? -18.828 25.844 -12.078 1 87.19 96 GLU A CA 1
ATOM 729 C C . GLU A 1 96 ? -20.188 25.75 -12.789 1 87.19 96 GLU A C 1
ATOM 731 O O . GLU A 1 96 ? -21.125 26.469 -12.453 1 87.19 96 GLU A O 1
ATOM 736 N N . SER A 1 97 ? -20.219 24.875 -13.781 1 84.81 97 SER A N 1
ATOM 737 C CA . SER A 1 97 ? -21.438 24.766 -14.578 1 84.81 97 SER A CA 1
ATOM 738 C C . SER A 1 97 ? -22.562 24.156 -13.758 1 84.81 97 SER A C 1
ATOM 740 O O . SER A 1 97 ? -23.719 24.562 -13.891 1 84.81 97 SER A O 1
ATOM 742 N N . ALA A 1 98 ? -22.156 23.25 -12.883 1 84.62 98 ALA A N 1
ATOM 743 C CA . ALA A 1 98 ? -23.188 22.562 -12.102 1 84.62 98 ALA A CA 1
ATOM 744 C C . ALA A 1 98 ? -23.422 23.266 -10.766 1 84.62 98 ALA A C 1
ATOM 746 O O . ALA A 1 98 ? -24.422 23.016 -10.094 1 84.62 98 ALA A O 1
ATOM 747 N N . GLY A 1 99 ? -22.516 24.125 -10.383 1 86.12 99 GLY A N 1
ATOM 748 C CA . GLY A 1 99 ? -22.688 24.984 -9.219 1 86.12 99 GLY A CA 1
ATOM 749 C C . GLY A 1 99 ? -22.375 24.266 -7.91 1 86.12 99 GLY A C 1
ATOM 750 O O . GLY A 1 99 ? -22.906 24.641 -6.859 1 86.12 99 GLY A O 1
ATOM 751 N N . TRP A 1 100 ? -21.688 23.141 -7.898 1 90.25 100 TRP A N 1
ATOM 752 C CA . TRP A 1 100 ? -21.328 22.438 -6.668 1 90.25 100 TRP A CA 1
ATOM 753 C C . TRP A 1 100 ? -19.812 22.25 -6.57 1 90.25 100 TRP A C 1
ATOM 755 O O . TRP A 1 100 ? -19.094 22.484 -7.539 1 90.25 100 TRP A O 1
ATOM 765 N N . TYR A 1 101 ? -19.344 21.969 -5.41 1 93.88 101 TYR A N 1
ATOM 766 C CA . TYR A 1 101 ? -17.938 21.656 -5.191 1 93.88 101 TYR A CA 1
ATOM 767 C C . TYR A 1 101 ? -17.781 20.375 -4.383 1 93.88 101 TYR A C 1
ATOM 769 O O . TYR A 1 101 ? -18.75 19.906 -3.771 1 93.88 101 TYR A O 1
ATOM 777 N N . ALA A 1 102 ? -16.656 19.75 -4.516 1 96.19 102 ALA A N 1
ATOM 778 C CA . ALA A 1 102 ? -16.344 18.484 -3.848 1 96.19 102 ALA A CA 1
ATOM 779 C C . ALA A 1 102 ? -14.953 18.516 -3.232 1 96.19 102 ALA A C 1
ATOM 781 O O . ALA A 1 102 ? -14.008 19.016 -3.848 1 96.19 102 ALA A O 1
ATOM 782 N N . GLU A 1 103 ? -14.914 18.062 -2.01 1 98.12 103 GLU A N 1
ATOM 783 C CA . GLU A 1 103 ? -13.625 18.016 -1.325 1 98.12 103 GLU A CA 1
ATOM 784 C C . GLU A 1 103 ? -12.828 16.766 -1.731 1 98.12 103 GLU A C 1
ATOM 786 O O . GLU A 1 103 ? -13.195 15.648 -1.374 1 98.12 103 GLU A O 1
ATOM 791 N N . LEU A 1 104 ? -11.734 16.953 -2.369 1 98.06 104 LEU A N 1
ATOM 792 C CA . LEU A 1 104 ? -10.898 15.836 -2.797 1 98.06 104 LEU A CA 1
ATOM 793 C C . LEU A 1 104 ? -9.93 15.43 -1.695 1 98.06 104 LEU A C 1
ATOM 795 O O . LEU A 1 104 ? -9.477 14.281 -1.651 1 98.06 104 LEU A O 1
ATOM 799 N N . GLY A 1 105 ? -9.516 16.344 -0.858 1 97.62 105 GLY A N 1
ATOM 800 C CA . GLY A 1 105 ? -8.672 16.094 0.305 1 97.62 105 GLY A CA 1
ATOM 801 C C . GLY A 1 105 ? -9.422 16.234 1.618 1 97.62 105 GLY A C 1
ATOM 802 O O . GLY A 1 105 ? -10.477 15.617 1.805 1 97.62 105 GLY A O 1
ATOM 803 N N . ALA A 1 106 ? -8.961 17.031 2.543 1 97.56 106 ALA A N 1
ATOM 804 C CA . ALA A 1 106 ? -9.578 17.234 3.85 1 97.56 106 ALA A CA 1
ATOM 805 C C . ALA A 1 106 ? -11.031 17.688 3.709 1 97.56 106 ALA A C 1
ATOM 807 O O . ALA A 1 106 ? -11.344 18.547 2.887 1 97.56 106 ALA A O 1
ATOM 808 N N . MET A 1 107 ? -11.891 17.078 4.605 1 97.06 107 MET A N 1
ATOM 809 C CA . MET A 1 107 ? -13.297 17.359 4.344 1 97.06 107 MET A CA 1
ATOM 810 C C . MET A 1 107 ? -14.008 17.812 5.613 1 97.06 107 MET A C 1
ATOM 812 O O . MET A 1 107 ? -15.172 18.203 5.57 1 97.06 107 MET A O 1
ATOM 816 N N . ARG A 1 108 ? -13.289 17.75 6.762 1 96.81 108 ARG A N 1
ATOM 817 C CA . ARG A 1 108 ? -13.953 18.172 7.988 1 96.81 108 ARG A CA 1
ATOM 818 C C . ARG A 1 108 ? -12.938 18.625 9.039 1 96.81 108 ARG A C 1
ATOM 820 O O . ARG A 1 108 ? -11.75 18.297 8.938 1 96.81 108 ARG A O 1
ATOM 827 N N . ILE A 1 109 ? -13.406 19.391 9.992 1 97.88 109 ILE A N 1
ATOM 828 C CA . ILE A 1 109 ? -12.617 19.953 11.094 1 97.88 109 ILE A CA 1
ATOM 829 C C . ILE A 1 109 ? -13.312 19.641 12.422 1 97.88 109 ILE A C 1
ATOM 831 O O . ILE A 1 109 ? -14.398 20.156 12.703 1 97.88 109 ILE A O 1
ATOM 835 N N . PRO A 1 110 ? -12.664 18.828 13.25 1 96.31 110 PRO A N 1
ATOM 836 C CA . PRO A 1 110 ? -13.25 18.594 14.57 1 96.31 110 PRO A CA 1
ATOM 837 C C . PRO A 1 110 ? -13.344 19.875 15.406 1 96.31 110 PRO A C 1
ATOM 839 O O . PRO A 1 110 ? -12.5 20.766 15.281 1 96.31 110 PRO A O 1
ATOM 842 N N . SER A 1 111 ? -14.297 19.906 16.328 1 95 111 SER A N 1
ATOM 843 C CA . SER A 1 111 ? -14.547 21.078 17.172 1 95 111 SER A CA 1
ATOM 844 C C . SER A 1 111 ? -13.359 21.375 18.078 1 95 111 SER A C 1
ATOM 846 O O . SER A 1 111 ? -13.125 22.516 18.453 1 95 111 SER A O 1
ATOM 848 N N . PHE A 1 112 ? -12.555 20.344 18.359 1 92.81 112 PHE A N 1
ATOM 849 C CA . PHE A 1 112 ? -11.484 20.516 19.344 1 92.81 112 PHE A CA 1
ATOM 850 C C . PHE A 1 112 ? -10.172 20.859 18.641 1 92.81 112 PHE A C 1
ATOM 852 O O . PHE A 1 112 ? -9.141 21 19.297 1 92.81 112 PHE A O 1
ATOM 859 N N . HIS A 1 113 ? -10.18 21 17.359 1 96.44 113 HIS A N 1
ATOM 860 C CA . HIS A 1 113 ? -9.016 21.484 16.641 1 96.44 113 HIS A CA 1
ATOM 861 C C . HIS A 1 113 ? -8.93 23.016 16.703 1 96.44 113 HIS A C 1
ATOM 863 O O . HIS A 1 113 ? -9.195 23.688 15.711 1 96.44 113 HIS A O 1
ATOM 869 N N . GLN A 1 114 ? -8.445 23.547 17.766 1 97.38 114 GLN A N 1
ATOM 870 C CA . GLN A 1 114 ? -8.57 24.953 18.125 1 97.38 114 GLN A CA 1
ATOM 871 C C . GLN A 1 114 ? -7.684 25.828 17.25 1 97.38 114 GLN A C 1
ATOM 873 O O . GLN A 1 114 ? -8.039 26.969 16.938 1 97.38 114 GLN A O 1
ATOM 878 N N . ILE A 1 115 ? -6.574 25.359 16.844 1 98.56 115 ILE A N 1
ATOM 879 C CA . ILE A 1 115 ? -5.676 26.156 16.016 1 98.56 115 ILE A CA 1
ATOM 880 C C . ILE A 1 115 ? -6.348 26.469 14.68 1 98.56 115 ILE A C 1
ATOM 882 O O . ILE A 1 115 ? -6.336 27.609 14.234 1 98.56 115 ILE A O 1
ATOM 886 N N . VAL A 1 116 ? -6.941 25.484 14.086 1 98.75 116 VAL A N 1
ATOM 887 C CA . VAL A 1 116 ? -7.645 25.719 12.828 1 98.75 116 VAL A CA 1
ATOM 888 C C . VAL A 1 116 ? -8.766 26.734 13.031 1 98.75 116 VAL A C 1
ATOM 890 O O . VAL A 1 116 ? -8.922 27.656 12.242 1 98.75 116 VAL A O 1
ATOM 893 N N . HIS A 1 117 ? -9.516 26.578 14.117 1 98.44 117 HIS A N 1
ATOM 894 C CA . HIS A 1 117 ? -10.648 27.453 14.383 1 98.44 117 HIS A CA 1
ATOM 895 C C . HIS A 1 117 ? -10.188 28.891 14.633 1 98.44 117 HIS A C 1
ATOM 897 O O . HIS A 1 117 ? -10.867 29.844 14.25 1 98.44 117 HIS A O 1
ATOM 903 N N . ILE A 1 118 ? -9.094 29.062 15.281 1 98.62 118 ILE A N 1
ATOM 904 C CA . ILE A 1 118 ? -8.539 30.391 15.523 1 98.62 118 ILE A CA 1
ATOM 905 C C . ILE A 1 118 ? -8.234 31.062 14.188 1 98.62 118 ILE A C 1
ATOM 907 O O . ILE A 1 118 ? -8.602 32.219 13.977 1 98.62 118 ILE A O 1
ATOM 911 N N . TYR A 1 119 ? -7.641 30.359 13.297 1 98.69 119 TYR A N 1
ATOM 912 C CA . TYR A 1 119 ? -7.281 30.969 12.016 1 98.69 119 TYR A CA 1
ATOM 913 C C . TYR A 1 119 ? -8.516 31.188 11.156 1 98.69 119 TYR A C 1
ATOM 915 O O . TYR A 1 119 ? -8.578 32.156 10.391 1 98.69 119 TYR A O 1
ATOM 923 N N . LEU A 1 120 ? -9.5 30.297 11.234 1 98.62 120 LEU A N 1
ATOM 924 C CA . LEU A 1 120 ? -10.742 30.562 10.523 1 98.62 120 LEU A CA 1
ATOM 925 C C . LEU A 1 120 ? -11.336 31.906 10.953 1 98.62 120 LEU A C 1
ATOM 927 O O . LEU A 1 120 ? -11.766 32.688 10.109 1 98.62 120 LEU A O 1
ATOM 931 N N . LYS A 1 121 ? -11.32 32.125 12.219 1 98.12 121 LYS A N 1
ATOM 932 C CA . LYS A 1 121 ? -11.844 33.375 12.75 1 98.12 121 LYS A CA 1
ATOM 933 C C . LYS A 1 121 ? -10.992 34.562 12.305 1 98.12 121 LYS A C 1
ATOM 935 O O . LYS A 1 121 ? -11.523 35.562 11.812 1 98.12 121 LYS A O 1
ATOM 940 N N . LYS A 1 122 ? -9.727 34.438 12.414 1 97.69 122 LYS A N 1
ATOM 941 C CA . LYS A 1 122 ? -8.797 35.5 12.078 1 97.69 122 LYS A CA 1
ATOM 942 C C . LYS A 1 122 ? -8.898 35.875 10.602 1 97.69 122 LYS A C 1
ATOM 944 O O . LYS A 1 122 ? -8.727 37.031 10.234 1 97.69 122 LYS A O 1
ATOM 949 N N . LEU A 1 123 ? -9.172 34.938 9.797 1 98 123 LEU A N 1
ATOM 950 C CA . LEU A 1 123 ? -9.141 35.156 8.359 1 98 123 LEU A CA 1
ATOM 951 C C . LEU A 1 123 ? -10.547 35.406 7.816 1 98 123 LEU A C 1
ATOM 953 O O . LEU A 1 123 ? -10.734 35.531 6.605 1 98 123 LEU A O 1
ATOM 957 N N . GLY A 1 124 ? -11.523 35.375 8.703 1 97.81 124 GLY A N 1
ATOM 958 C CA . GLY A 1 124 ? -12.883 35.719 8.336 1 97.81 124 GLY A CA 1
ATOM 959 C C . GLY A 1 124 ? -13.594 34.656 7.539 1 97.81 124 GLY A C 1
ATOM 960 O O . GLY A 1 124 ? -14.406 34.969 6.664 1 97.81 124 GLY A O 1
ATOM 961 N N . LEU A 1 125 ? -13.258 33.438 7.75 1 98.56 125 LEU A N 1
ATOM 962 C CA . LEU A 1 125 ? -13.875 32.344 7.02 1 98.56 125 LEU A CA 1
ATOM 963 C C . LEU A 1 125 ? -15.07 31.781 7.789 1 98.56 125 LEU A C 1
ATOM 965 O O . LEU A 1 125 ? -15 31.609 9.008 1 98.56 125 LEU A O 1
ATOM 969 N N . GLN A 1 126 ? -16.109 31.562 7.117 1 97.94 126 GLN A N 1
ATOM 970 C CA . GLN A 1 126 ? -17.312 31.016 7.727 1 97.94 126 GLN A CA 1
ATOM 971 C C . GLN A 1 126 ? -17.281 29.5 7.742 1 97.94 126 GLN A C 1
ATOM 973 O O . GLN A 1 126 ? -16.812 28.875 6.793 1 97.94 126 GLN A O 1
ATOM 978 N N . ARG A 1 127 ? -17.75 28.906 8.797 1 96.69 127 ARG A N 1
ATOM 979 C CA . ARG A 1 127 ? -17.844 27.453 8.898 1 96.69 127 ARG A CA 1
ATOM 980 C C . ARG A 1 127 ? -19.297 27.016 9.039 1 96.69 127 ARG A C 1
ATOM 982 O O . ARG A 1 127 ? -20.156 27.797 9.453 1 96.69 127 ARG A O 1
ATOM 989 N N . SER A 1 128 ? -19.641 25.875 8.641 1 96.81 128 SER A N 1
ATOM 990 C CA . SER A 1 128 ? -20.922 25.203 8.812 1 96.81 128 SER A CA 1
ATOM 991 C C . SER A 1 128 ? -20.75 23.797 9.375 1 96.81 128 SER A C 1
ATOM 993 O O . SER A 1 128 ? -19.625 23.281 9.414 1 96.81 128 SER A O 1
ATOM 995 N N . ALA A 1 129 ? -21.828 23.281 9.828 1 96.5 129 ALA A N 1
ATOM 996 C CA . ALA A 1 129 ? -21.766 21.953 10.438 1 96.5 129 ALA A CA 1
ATOM 997 C C . ALA A 1 129 ? -21.484 20.891 9.391 1 96.5 129 ALA A C 1
ATOM 999 O O . ALA A 1 129 ? -22.016 20.922 8.281 1 96.5 129 ALA A O 1
ATOM 1000 N N . PHE A 1 130 ? -20.578 20.047 9.617 1 97 130 PHE A N 1
ATOM 1001 C CA . PHE A 1 130 ? -20.406 18.766 8.93 1 97 130 PHE A CA 1
ATOM 1002 C C . PHE A 1 130 ? -21.094 17.641 9.688 1 97 130 PHE A C 1
ATOM 1004 O O . PHE A 1 130 ? -20.656 17.25 10.773 1 97 130 PHE A O 1
ATOM 1011 N N . ILE A 1 131 ? -22.141 17.156 9.125 1 96.06 131 ILE A N 1
ATOM 1012 C CA . ILE A 1 131 ? -22.953 16.141 9.812 1 96.06 131 ILE A CA 1
ATOM 1013 C C . ILE A 1 131 ? -22.328 14.766 9.602 1 96.06 131 ILE A C 1
ATOM 1015 O O . ILE A 1 131 ? -22.422 14.195 8.516 1 96.06 131 ILE A O 1
ATOM 1019 N N . GLU A 1 132 ? -21.734 14.195 10.633 1 92.88 132 GLU A N 1
ATOM 1020 C CA . GLU A 1 132 ? -20.969 12.953 10.57 1 92.88 132 GLU A CA 1
ATOM 1021 C C . GLU A 1 132 ? -21.891 11.734 10.688 1 92.88 132 GLU A C 1
ATOM 1023 O O . GLU A 1 132 ? -21.547 10.648 10.219 1 92.88 132 GLU A O 1
ATOM 1028 N N . TYR A 1 133 ? -22.969 11.93 11.336 1 94.38 133 TYR A N 1
ATOM 1029 C CA . TYR A 1 133 ? -23.859 10.82 11.68 1 94.38 133 TYR A CA 1
ATOM 1030 C C . TYR A 1 133 ? -25.312 11.18 11.438 1 94.38 133 TYR A C 1
ATOM 1032 O O . TYR A 1 133 ? -25.75 12.289 11.766 1 94.38 133 TYR A O 1
ATOM 1040 N N . ASN A 1 134 ? -26.016 10.352 10.758 1 96.81 134 ASN A N 1
ATOM 1041 C CA . ASN A 1 134 ? -27.453 10.469 10.516 1 96.81 134 ASN A CA 1
ATOM 1042 C C . ASN A 1 134 ? -28.141 9.109 10.562 1 96.81 134 ASN A C 1
ATOM 1044 O O . ASN A 1 134 ? -27.766 8.188 9.828 1 96.81 134 ASN A O 1
ATOM 1048 N N . LEU A 1 135 ? -29.156 8.961 11.391 1 97.25 135 LEU A N 1
ATOM 1049 C CA . LEU A 1 135 ? -29.828 7.699 11.68 1 97.25 135 LEU A CA 1
ATOM 1050 C C . LEU A 1 135 ? -30.578 7.188 10.453 1 97.25 135 LEU A C 1
ATOM 1052 O O . LEU A 1 135 ? -30.953 6.016 10.391 1 97.25 135 LEU A O 1
ATOM 1056 N N . ASN A 1 136 ? -30.812 8.039 9.531 1 98.44 136 ASN A N 1
ATOM 1057 C CA . ASN A 1 136 ? -31.594 7.645 8.367 1 98.44 136 ASN A CA 1
ATOM 1058 C C . ASN A 1 136 ? -30.734 7.016 7.285 1 98.44 136 ASN A C 1
ATOM 1060 O O . ASN A 1 136 ? -31.234 6.516 6.281 1 98.44 136 ASN A O 1
ATOM 1064 N N . THR A 1 137 ? -29.438 7.02 7.465 1 98.56 137 THR A N 1
ATOM 1065 C CA . THR A 1 137 ? -28.531 6.422 6.492 1 98.56 137 THR A CA 1
ATOM 1066 C C . THR A 1 137 ? -28.609 4.898 6.539 1 98.56 137 THR A C 1
ATOM 1068 O O . THR A 1 137 ? -29.5 4.34 7.191 1 98.56 137 THR A O 1
ATOM 1071 N N . TRP A 1 138 ? -27.672 4.242 5.824 1 98.81 138 TRP A N 1
ATOM 1072 C CA . TRP A 1 138 ? -27.859 2.809 5.609 1 98.81 138 TRP A CA 1
ATOM 1073 C C . TRP A 1 138 ? -26.578 2.039 5.945 1 98.81 138 TRP A C 1
ATOM 1075 O O . TRP A 1 138 ? -25.484 2.58 5.848 1 98.81 138 TRP A O 1
ATOM 1085 N N . TYR A 1 139 ? -26.797 0.828 6.434 1 98.69 139 TYR A N 1
ATOM 1086 C CA . TYR A 1 139 ? -25.781 -0.219 6.375 1 98.69 139 TYR A CA 1
ATOM 1087 C C . TYR A 1 139 ? -26.109 -1.23 5.281 1 98.69 139 TYR A C 1
ATOM 1089 O O . TYR A 1 139 ? -27.25 -1.687 5.164 1 98.69 139 TYR A O 1
ATOM 1097 N N . ALA A 1 140 ? -25.234 -1.514 4.41 1 98.56 140 ALA A N 1
ATOM 1098 C CA . ALA A 1 140 ? -25.312 -2.617 3.457 1 98.56 140 ALA A CA 1
ATOM 1099 C C . ALA A 1 140 ? -24.141 -3.57 3.619 1 98.56 140 ALA A C 1
ATOM 1101 O O . ALA A 1 140 ? -23.156 -3.494 2.867 1 98.56 140 ALA A O 1
ATOM 1102 N N . VAL A 1 141 ? -24.234 -4.516 4.535 1 97.94 141 VAL A N 1
ATOM 1103 C CA . VAL A 1 141 ? -23.156 -5.43 4.879 1 97.94 141 VAL A CA 1
ATOM 1104 C C . VAL A 1 141 ? -23.719 -6.836 5.082 1 97.94 141 VAL A C 1
ATOM 1106 O O . VAL A 1 141 ? -24.891 -7 5.438 1 97.94 141 VAL A O 1
ATOM 1109 N N . ASN A 1 142 ? -22.922 -7.828 4.828 1 96.44 142 ASN A N 1
ATOM 1110 C CA . ASN A 1 142 ? -23.297 -9.227 5.035 1 96.44 142 ASN A CA 1
ATOM 1111 C C . ASN A 1 142 ? -24.562 -9.586 4.273 1 96.44 142 ASN A C 1
ATOM 1113 O O . ASN A 1 142 ? -25.391 -10.359 4.766 1 96.44 142 ASN A O 1
ATOM 1117 N N . GLY A 1 143 ? -24.781 -8.945 3.215 1 94.25 143 GLY A N 1
ATOM 1118 C CA . GLY A 1 143 ? -25.891 -9.281 2.342 1 94.25 143 GLY A CA 1
ATOM 1119 C C . GLY A 1 143 ? -27.203 -8.688 2.795 1 94.25 143 GLY A C 1
ATOM 1120 O O . GLY A 1 143 ? -28.266 -9.016 2.254 1 94.25 143 GLY A O 1
ATOM 1121 N N . VAL A 1 144 ? -27.188 -7.809 3.807 1 97.06 144 VAL A N 1
ATOM 1122 C CA . VAL A 1 144 ? -28.406 -7.176 4.266 1 97.06 144 VAL A CA 1
ATOM 1123 C C . VAL A 1 144 ? -28.297 -5.66 4.141 1 97.06 144 VAL A C 1
ATOM 1125 O O . VAL A 1 144 ? -27.188 -5.113 4.164 1 97.06 144 VAL A O 1
ATOM 1128 N N . VAL A 1 145 ? -29.391 -5.027 3.963 1 98.38 145 VAL A N 1
ATOM 1129 C CA . VAL A 1 145 ? -29.516 -3.572 3.902 1 98.38 145 VAL A CA 1
ATOM 1130 C C . VAL A 1 145 ? -30.484 -3.09 4.965 1 98.38 145 VAL A C 1
ATOM 1132 O O . VAL A 1 145 ? -31.672 -3.436 4.93 1 98.38 145 VAL A O 1
ATOM 1135 N N . LYS A 1 146 ? -29.953 -2.338 5.945 1 98.75 146 LYS A N 1
ATOM 1136 C CA . LYS A 1 146 ? -30.766 -1.869 7.062 1 98.75 146 LYS A CA 1
ATOM 1137 C C . LYS A 1 146 ? -30.5 -0.391 7.344 1 98.75 146 LYS A C 1
ATOM 1139 O O . LYS A 1 146 ? -29.375 0.089 7.191 1 98.75 146 LYS A O 1
ATOM 1144 N N . ARG A 1 147 ? -31.547 0.25 7.727 1 98.69 147 ARG A N 1
ATOM 1145 C CA . ARG A 1 147 ? -31.375 1.632 8.164 1 98.69 147 ARG A CA 1
ATOM 1146 C C . ARG A 1 147 ? -30.516 1.71 9.414 1 98.69 147 ARG A C 1
ATOM 1148 O O . ARG A 1 147 ? -30.547 0.811 10.258 1 98.69 147 ARG A O 1
ATOM 1155 N N . THR A 1 148 ? -29.812 2.785 9.523 1 98.38 148 THR A N 1
ATOM 1156 C CA . THR A 1 148 ? -28.922 2.982 10.656 1 98.38 148 THR A CA 1
ATOM 1157 C C . THR A 1 148 ? -29.688 2.951 11.969 1 98.38 148 THR A C 1
ATOM 1159 O O . THR A 1 148 ? -29.203 2.406 12.969 1 98.38 148 THR A O 1
ATOM 1162 N N . TYR A 1 149 ? -30.906 3.521 12.008 1 98.12 149 TYR A N 1
ATOM 1163 C CA . TYR A 1 149 ? -31.672 3.521 13.25 1 98.12 149 TYR A CA 1
ATOM 1164 C C . TYR A 1 149 ? -32.031 2.102 13.664 1 98.12 149 TYR A C 1
ATOM 1166 O O . TYR A 1 149 ? -32.094 1.784 14.852 1 98.12 149 TYR A O 1
ATOM 1174 N N . THR A 1 150 ? -32.281 1.205 12.703 1 98.56 150 THR A N 1
ATOM 1175 C CA . THR A 1 150 ? -32.562 -0.194 12.992 1 98.56 150 THR A CA 1
ATOM 1176 C C . THR A 1 150 ? -31.359 -0.881 13.609 1 98.56 150 THR A C 1
ATOM 1178 O O . THR A 1 150 ? -31.484 -1.623 14.586 1 98.56 150 THR A O 1
ATOM 1181 N N . VAL A 1 151 ? -30.25 -0.598 13.055 1 98.38 151 VAL A N 1
ATOM 1182 C CA . VAL A 1 151 ? -29 -1.197 13.531 1 98.38 151 VAL A CA 1
ATOM 1183 C C . VAL A 1 151 ? -28.672 -0.661 14.922 1 98.38 151 VAL A C 1
ATOM 1185 O O . VAL A 1 151 ? -28.172 -1.398 15.773 1 98.38 151 VAL A O 1
ATOM 1188 N N . SER A 1 152 ? -28.859 0.666 15.109 1 96.69 152 SER A N 1
ATOM 1189 C CA . SER A 1 152 ? -28.625 1.268 16.422 1 96.69 152 SER A CA 1
ATOM 1190 C C . SER A 1 152 ? -29.469 0.594 17.5 1 96.69 152 SER A C 1
ATOM 1192 O O . SER A 1 152 ? -29 0.388 18.625 1 96.69 152 SER A O 1
ATOM 1194 N N . ASP A 1 153 ? -30.641 0.184 17.156 1 97.56 153 ASP A N 1
ATOM 1195 C CA . ASP A 1 153 ? -31.562 -0.466 18.094 1 97.56 153 ASP A CA 1
ATOM 1196 C C . ASP A 1 153 ? -31.172 -1.928 18.312 1 97.56 153 ASP A C 1
ATOM 1198 O O . ASP A 1 153 ? -31.281 -2.445 19.422 1 97.56 153 ASP A O 1
ATOM 1202 N N . ASN A 1 154 ? -30.812 -2.551 17.25 1 98.19 154 ASN A N 1
ATOM 1203 C CA . ASN A 1 154 ? -30.438 -3.961 17.297 1 98.19 154 ASN A CA 1
ATOM 1204 C C . ASN A 1 154 ? -29.297 -4.273 16.344 1 98.19 154 ASN A C 1
ATOM 1206 O O . ASN A 1 154 ? -29.516 -4.754 15.234 1 98.19 154 ASN A O 1
ATOM 1210 N N . PRO A 1 155 ? -28.094 -4.191 16.828 1 98.12 155 PRO A N 1
ATOM 1211 C CA . PRO A 1 155 ? -26.938 -4.414 15.953 1 98.12 155 PRO A CA 1
ATOM 1212 C C . PRO A 1 155 ? -26.906 -5.828 15.383 1 98.12 155 PRO A C 1
ATOM 1214 O O . PRO A 1 155 ? -26.281 -6.059 14.336 1 98.12 155 PRO A O 1
ATOM 1217 N N . ASP A 1 156 ? -27.562 -6.758 15.945 1 98.25 156 ASP A N 1
ATOM 1218 C CA . ASP A 1 156 ? -27.516 -8.156 15.531 1 98.25 156 ASP A CA 1
ATOM 1219 C C . ASP A 1 156 ? -28.203 -8.359 14.188 1 98.25 156 ASP A C 1
ATOM 1221 O O . ASP A 1 156 ? -28.031 -9.398 13.547 1 98.25 156 ASP A O 1
ATOM 1225 N N . VAL A 1 157 ? -28.953 -7.391 13.773 1 98.38 157 VAL A N 1
ATOM 1226 C CA . VAL A 1 157 ? -29.656 -7.492 12.5 1 98.38 157 VAL A CA 1
ATOM 1227 C C . VAL A 1 157 ? -28.641 -7.578 11.359 1 98.38 157 VAL A C 1
ATOM 1229 O O . VAL A 1 157 ? -28.969 -8.031 10.258 1 98.38 157 VAL A O 1
ATOM 1232 N N . LEU A 1 158 ? -27.406 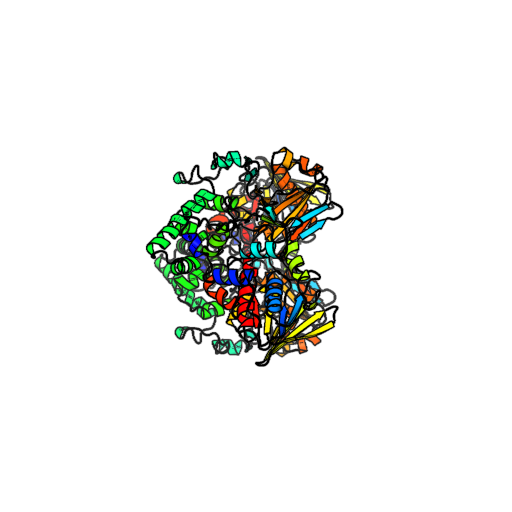-7.188 11.594 1 98.38 158 LEU A N 1
ATOM 1233 C CA . LEU A 1 158 ? -26.375 -7.191 10.555 1 98.38 158 LEU A CA 1
ATOM 1234 C C . LEU A 1 158 ? -25.75 -8.57 10.43 1 98.38 158 LEU A C 1
ATOM 1236 O O . LEU A 1 158 ? -24.906 -8.797 9.547 1 98.38 158 LEU A O 1
ATOM 1240 N N . ARG A 1 159 ? -26.031 -9.516 11.289 1 97.69 159 ARG A N 1
ATOM 1241 C CA . ARG A 1 159 ? -25.797 -10.945 11.164 1 97.69 159 ARG A CA 1
ATOM 1242 C C . ARG A 1 159 ? -24.328 -11.281 11.352 1 97.69 159 ARG A C 1
ATOM 1244 O O . ARG A 1 159 ? -23.812 -12.219 10.727 1 97.69 159 ARG A O 1
ATOM 1251 N N . TYR A 1 160 ? -23.609 -10.492 12.109 1 98.06 160 TYR A N 1
ATOM 1252 C CA . TYR A 1 160 ? -22.281 -10.922 12.547 1 98.06 160 TYR A CA 1
ATOM 1253 C C . TYR A 1 160 ? -22.391 -12.016 13.609 1 98.06 160 TYR A C 1
ATOM 1255 O O . TYR A 1 160 ? -23.172 -11.891 14.555 1 98.06 160 TYR A O 1
ATOM 1263 N N . LYS A 1 161 ? -21.625 -13.062 13.453 1 97.56 161 LYS A N 1
ATOM 1264 C CA . LYS A 1 161 ? -21.688 -14.188 14.383 1 97.56 161 LYS A CA 1
ATOM 1265 C C . LYS A 1 161 ? -20.766 -13.977 15.57 1 97.56 161 LYS A C 1
ATOM 1267 O O . LYS A 1 161 ? -19.875 -14.805 15.828 1 97.56 161 LYS A O 1
ATOM 1272 N N . VAL A 1 162 ? -21.047 -12.977 16.344 1 98.06 162 VAL A N 1
ATOM 1273 C CA . VAL A 1 162 ? -20.203 -12.625 17.484 1 98.06 162 VAL A CA 1
ATOM 1274 C C . VAL A 1 162 ? -20.469 -13.578 18.641 1 98.06 162 VAL A C 1
ATOM 1276 O O . VAL A 1 162 ? -21.438 -14.344 18.609 1 98.06 162 VAL A O 1
ATOM 1279 N N . SER A 1 163 ? -19.609 -13.555 19.609 1 97.69 163 SER A N 1
ATOM 1280 C CA . SER A 1 163 ? -19.781 -14.398 20.797 1 97.69 163 SER A CA 1
ATOM 1281 C C . SER A 1 163 ? -21 -13.969 21.609 1 97.69 163 SER A C 1
ATOM 1283 O O . SER A 1 163 ? -21.484 -12.852 21.453 1 97.69 163 SER A O 1
ATOM 1285 N N . PRO A 1 164 ? -21.469 -14.789 22.484 1 97.44 164 PRO A N 1
ATOM 1286 C CA . PRO A 1 164 ? -22.641 -14.469 23.281 1 97.44 164 PRO A CA 1
ATOM 1287 C C . PRO A 1 164 ? -22.469 -13.195 24.109 1 97.44 164 PRO A C 1
ATOM 1289 O O . PRO A 1 164 ? -23.406 -12.406 24.234 1 97.44 164 PRO A O 1
ATOM 1292 N N . ARG A 1 165 ? -21.344 -12.945 24.578 1 96.81 165 ARG A N 1
ATOM 1293 C CA . ARG A 1 165 ? -21.094 -11.781 25.406 1 96.81 165 ARG A CA 1
ATOM 1294 C C . ARG A 1 165 ? -21.078 -10.5 24.578 1 96.81 165 ARG A C 1
ATOM 1296 O O . ARG A 1 165 ? -21.172 -9.398 25.125 1 96.81 165 ARG A O 1
ATOM 1303 N N . GLU A 1 166 ? -20.922 -10.633 23.281 1 98.25 166 GLU A N 1
ATOM 1304 C CA . GLU A 1 166 ? -20.781 -9.5 22.375 1 98.25 166 GLU A CA 1
ATOM 1305 C C . GLU A 1 166 ? -22.094 -9.172 21.688 1 98.25 166 GLU A C 1
ATOM 1307 O O . GLU A 1 166 ? -22.234 -8.117 21.062 1 98.25 166 GLU A O 1
ATOM 1312 N N . ARG A 1 167 ? -23.109 -10.062 21.859 1 98 167 ARG A N 1
ATOM 1313 C CA . ARG A 1 167 ? -24.391 -9.883 21.188 1 98 167 ARG A CA 1
ATOM 1314 C C . ARG A 1 167 ? -25.094 -8.633 21.703 1 98 167 ARG A C 1
ATOM 1316 O O . ARG A 1 167 ? -25 -8.289 22.875 1 98 167 ARG A O 1
ATOM 1323 N N . GLY A 1 168 ? -25.734 -7.988 20.75 1 97.81 168 GLY A N 1
ATOM 1324 C CA . GLY A 1 168 ? -26.484 -6.797 21.109 1 97.81 168 GLY A CA 1
ATOM 1325 C C . GLY A 1 168 ? -25.625 -5.539 21.141 1 97.81 168 GLY A C 1
ATOM 1326 O O . GLY A 1 168 ? -26.156 -4.434 21.281 1 97.81 168 GLY A O 1
ATOM 1327 N N . LYS A 1 169 ? -24.391 -5.703 21.016 1 97.75 169 LYS A N 1
ATOM 1328 C CA . LYS A 1 169 ? -23.5 -4.551 21.047 1 97.75 169 LYS A CA 1
ATOM 1329 C C . LYS A 1 169 ? -23.109 -4.125 19.625 1 97.75 169 LYS A C 1
ATOM 1331 O O . LYS A 1 169 ? -22.859 -4.973 18.766 1 97.75 169 LYS A O 1
ATOM 1336 N N . GLY A 1 170 ? -23.094 -2.82 19.359 1 97.31 170 GLY A N 1
ATOM 1337 C CA . GLY A 1 170 ? -22.609 -2.299 18.094 1 97.31 170 GLY A CA 1
ATOM 1338 C C . GLY A 1 170 ? -21.094 -2.242 18.016 1 97.31 170 GLY A C 1
ATOM 1339 O O . GLY A 1 170 ? -20.406 -2.5 19 1 97.31 170 GLY A O 1
ATOM 1340 N N . ALA A 1 171 ? -20.562 -1.976 16.875 1 97 171 ALA A N 1
ATOM 1341 C CA . ALA A 1 171 ? -19.125 -1.947 16.625 1 97 171 ALA A CA 1
ATOM 1342 C C . ALA A 1 171 ? -18.438 -0.933 17.531 1 97 171 ALA A C 1
ATOM 1344 O O . ALA A 1 171 ? -17.344 -1.195 18.047 1 97 171 ALA A O 1
ATOM 1345 N N . GLU A 1 172 ? -18.984 0.288 17.688 1 94.94 172 GLU A N 1
ATOM 1346 C CA . GLU A 1 172 ? -18.391 1.319 18.531 1 94.94 172 GLU A CA 1
ATOM 1347 C C . GLU A 1 172 ? -18.297 0.85 19.984 1 94.94 172 GLU A C 1
ATOM 1349 O O . GLU A 1 172 ? -17.281 1.066 20.641 1 94.94 172 GLU A O 1
ATOM 1354 N N . GLN A 1 173 ? -19.375 0.248 20.438 1 95.38 173 GLN A N 1
ATOM 1355 C CA . GLN A 1 173 ? -19.375 -0.263 21.797 1 95.38 173 GLN A CA 1
ATOM 1356 C C . GLN A 1 173 ? -18.344 -1.37 21.984 1 95.38 173 GLN A C 1
ATOM 1358 O O . GLN A 1 173 ? -17.641 -1.406 23 1 95.38 173 GLN A O 1
ATOM 1363 N N . LEU A 1 174 ? -18.312 -2.287 21 1 97.31 174 LEU A N 1
ATOM 1364 C CA . LEU A 1 174 ? -17.328 -3.365 21.078 1 97.31 174 LEU A CA 1
ATOM 1365 C C . LEU A 1 174 ? -15.914 -2.809 21.078 1 97.31 174 LEU A C 1
ATOM 1367 O O . LEU A 1 174 ? -15.055 -3.299 21.812 1 97.31 174 LEU A O 1
ATOM 1371 N N . PHE A 1 175 ? -15.656 -1.827 20.312 1 96.25 175 PHE A N 1
ATOM 1372 C CA . PHE A 1 175 ? -14.344 -1.184 20.281 1 96.25 175 PHE A CA 1
ATOM 1373 C C . PHE A 1 175 ? -14.023 -0.545 21.625 1 96.25 175 PHE A C 1
ATOM 1375 O O . PHE A 1 175 ? -12.922 -0.715 22.156 1 96.25 175 PHE A O 1
ATOM 1382 N N . GLN A 1 176 ? -14.938 0.179 22.188 1 93 176 GLN A N 1
ATOM 1383 C CA . GLN A 1 176 ? -14.742 0.812 23.484 1 93 176 GLN A CA 1
ATOM 1384 C C . GLN A 1 176 ? -14.492 -0.23 24.578 1 93 176 GLN A C 1
ATOM 1386 O O . GLN A 1 176 ? -13.625 -0.043 25.438 1 93 176 GLN A O 1
ATOM 1391 N N . ASP A 1 177 ? -15.258 -1.341 24.484 1 94.75 177 ASP A N 1
ATOM 1392 C CA . ASP A 1 177 ? -15.055 -2.43 25.438 1 94.75 177 ASP A CA 1
ATOM 1393 C C . ASP A 1 177 ? -13.641 -2.996 25.328 1 94.75 177 ASP A C 1
ATOM 1395 O O . ASP A 1 177 ? -13.039 -3.381 26.328 1 94.75 177 ASP A O 1
ATOM 1399 N N . ALA A 1 178 ? -13.18 -3.012 24.141 1 95.88 178 ALA A N 1
ATOM 1400 C CA . ALA A 1 178 ? -11.859 -3.576 23.891 1 95.88 178 ALA A CA 1
ATOM 1401 C C . ALA A 1 178 ? -10.766 -2.719 24.516 1 95.88 178 ALA A C 1
ATOM 1403 O O . ALA A 1 178 ? -9.648 -3.189 24.734 1 95.88 178 ALA A O 1
ATOM 1404 N N . LEU A 1 179 ? -11.055 -1.461 24.859 1 94.19 179 LEU A N 1
ATOM 1405 C CA . LEU A 1 179 ? -10.047 -0.539 25.375 1 94.19 179 LEU A CA 1
ATOM 1406 C C . LEU A 1 179 ? -9.906 -0.675 26.875 1 94.19 179 LEU A C 1
ATOM 1408 O O . LEU A 1 179 ? -9.094 0.019 27.5 1 94.19 179 LEU A O 1
ATOM 1412 N N . ALA A 1 180 ? -10.664 -1.575 27.453 1 93.88 180 ALA A N 1
ATOM 1413 C CA . ALA A 1 180 ? -10.633 -1.759 28.906 1 93.88 180 ALA A CA 1
ATOM 1414 C C . ALA A 1 180 ? -9.219 -2.062 29.391 1 93.88 180 ALA A C 1
ATOM 1416 O O . ALA A 1 180 ? -8.773 -1.535 30.406 1 93.88 180 ALA A O 1
ATOM 1417 N N . LYS A 1 181 ? -8.508 -2.885 28.656 1 95.19 181 LYS A N 1
ATOM 1418 C CA . LYS A 1 181 ? -7.168 -3.289 29.078 1 95.19 181 LYS A CA 1
ATOM 1419 C C . LYS A 1 181 ? -6.207 -2.105 29.062 1 95.19 181 LYS A C 1
ATOM 1421 O O . LYS A 1 181 ? -5.406 -1.938 29.984 1 95.19 181 LYS A O 1
ATOM 1426 N N . VAL A 1 182 ? -6.234 -1.327 28.047 1 94.12 182 VAL A N 1
ATOM 1427 C CA . VAL A 1 182 ? -5.332 -0.184 27.969 1 94.12 182 VAL A CA 1
ATOM 1428 C C . VAL A 1 182 ? -5.668 0.828 29.062 1 94.12 182 VAL A C 1
ATOM 1430 O O . VAL A 1 182 ? -4.77 1.45 29.625 1 94.12 182 VAL A O 1
ATOM 1433 N N . ILE A 1 183 ? -6.922 0.993 29.344 1 93.19 183 ILE A N 1
ATOM 1434 C CA . ILE A 1 183 ? -7.348 1.888 30.422 1 93.19 183 ILE A CA 1
ATOM 1435 C C . ILE A 1 183 ? -6.863 1.353 31.766 1 93.19 183 ILE A C 1
ATOM 1437 O O . ILE A 1 183 ? -6.379 2.115 32.594 1 93.19 183 ILE A O 1
ATOM 1441 N N . GLU A 1 184 ? -7 0.05 31.906 1 94.88 184 GLU A N 1
ATOM 1442 C CA . GLU A 1 184 ? -6.488 -0.588 33.125 1 94.88 184 GLU A CA 1
ATOM 1443 C C . GLU A 1 184 ? -4.984 -0.378 33.25 1 94.88 184 GLU A C 1
ATOM 1445 O O . GLU A 1 184 ? -4.492 -0.072 34.344 1 94.88 184 GLU A O 1
ATOM 1450 N N . ASP A 1 185 ? -4.301 -0.582 32.188 1 95.38 185 ASP A N 1
ATOM 1451 C CA . ASP A 1 185 ? -2.854 -0.39 32.188 1 95.38 185 ASP A CA 1
ATOM 1452 C C . ASP A 1 185 ? -2.494 1.06 32.5 1 95.38 185 ASP A C 1
ATOM 1454 O O . ASP A 1 185 ? -1.502 1.323 33.188 1 95.38 185 ASP A O 1
ATOM 1458 N N . LEU A 1 186 ? -3.26 1.972 31.969 1 94.81 186 LEU A N 1
ATOM 1459 C CA . LEU A 1 186 ? -3.041 3.389 32.25 1 94.81 186 LEU A CA 1
ATOM 1460 C C . LEU A 1 186 ? -3.197 3.686 33.75 1 94.81 186 LEU A C 1
ATOM 1462 O O . LEU A 1 186 ? -2.359 4.371 34.312 1 94.81 186 LEU A O 1
ATOM 1466 N N . LYS A 1 187 ? -4.191 3.127 34.312 1 94.44 187 LYS A N 1
ATOM 1467 C CA . LYS A 1 187 ? -4.422 3.297 35.75 1 94.44 187 LYS A CA 1
ATOM 1468 C C . LYS A 1 187 ? -3.299 2.664 36.562 1 94.44 187 LYS A C 1
ATOM 1470 O O . LYS A 1 187 ? -2.807 3.262 37.5 1 94.44 187 LYS A O 1
ATOM 1475 N N . ALA A 1 188 ? -2.957 1.51 36.125 1 95.75 188 ALA A N 1
ATOM 1476 C CA . ALA A 1 188 ? -1.92 0.767 36.844 1 95.75 188 ALA A CA 1
ATOM 1477 C C . ALA A 1 188 ? -0.577 1.489 36.781 1 95.75 188 ALA A C 1
ATOM 1479 O O . ALA A 1 188 ? 0.281 1.312 37.625 1 95.75 188 ALA A O 1
ATOM 1480 N N . SER A 1 189 ? -0.413 2.295 35.781 1 95.44 189 SER A N 1
ATOM 1481 C CA . SER A 1 189 ? 0.832 3.039 35.594 1 95.44 189 SER A CA 1
ATOM 1482 C C . SER A 1 189 ? 0.741 4.422 36.25 1 95.44 189 SER A C 1
ATOM 1484 O O . SER A 1 189 ? 1.561 5.297 35.969 1 95.44 189 SER A O 1
ATOM 1486 N N . ASN A 1 190 ? -0.261 4.707 37.062 1 94.75 190 ASN A N 1
ATOM 1487 C CA . ASN A 1 190 ? -0.526 6.012 37.688 1 94.75 190 ASN A CA 1
ATOM 1488 C C . ASN A 1 190 ? -0.741 7.086 36.625 1 94.75 190 ASN A C 1
ATOM 1490 O O . ASN A 1 190 ? -0.147 8.164 36.688 1 94.75 190 ASN A O 1
ATOM 1494 N N . TYR A 1 191 ? -1.432 6.637 35.5 1 92.94 191 TYR A N 1
ATOM 1495 C CA . TYR A 1 191 ? -1.885 7.496 34.406 1 92.94 191 TYR A CA 1
ATOM 1496 C C . TYR A 1 191 ? -0.701 8.078 33.656 1 92.94 191 TYR A C 1
ATOM 1498 O O . TYR A 1 191 ? -0.732 9.242 33.25 1 92.94 191 TYR A O 1
ATOM 1506 N N . SER A 1 192 ? 0.341 7.285 33.562 1 94.38 192 SER A N 1
ATOM 1507 C CA . SER A 1 192 ? 1.481 7.672 32.75 1 94.38 192 SER A CA 1
ATOM 1508 C C . SER A 1 192 ? 1.204 7.426 31.25 1 94.38 192 SER A C 1
ATOM 1510 O O . SER A 1 192 ? 1.376 6.309 30.766 1 94.38 192 SER A O 1
ATOM 1512 N N . CYS A 1 193 ? 0.976 8.445 30.562 1 92.5 193 CYS A N 1
ATOM 1513 C CA . CYS A 1 193 ? 0.717 8.344 29.125 1 92.5 193 CYS A CA 1
ATOM 1514 C C . CYS A 1 193 ? 1.941 7.82 28.375 1 92.5 193 CYS A C 1
ATOM 1516 O O . CYS A 1 193 ? 1.814 7.012 27.453 1 92.5 193 CYS A O 1
ATOM 1518 N N . GLN A 1 194 ? 3.068 8.258 28.812 1 91.75 194 GLN A N 1
ATOM 1519 C CA . GLN A 1 194 ? 4.316 7.855 28.172 1 91.75 194 GLN A CA 1
ATOM 1520 C C . GLN A 1 194 ? 4.508 6.344 28.219 1 91.75 194 GLN A C 1
ATOM 1522 O O . GLN A 1 194 ? 4.816 5.715 27.203 1 91.75 194 GLN A O 1
ATOM 1527 N N . LYS A 1 195 ? 4.277 5.766 29.312 1 93.44 195 LYS A N 1
ATOM 1528 C CA . LYS A 1 195 ? 4.453 4.328 29.484 1 93.44 195 LYS A CA 1
ATOM 1529 C C . LYS A 1 195 ? 3.48 3.543 28.609 1 93.44 195 LYS A C 1
ATOM 1531 O O . LYS A 1 195 ? 3.852 2.525 28.031 1 93.44 195 LYS A O 1
ATOM 1536 N N . ILE A 1 196 ? 2.287 4.031 28.562 1 92.5 196 ILE A N 1
ATOM 1537 C CA . ILE A 1 196 ? 1.24 3.342 27.812 1 92.5 196 ILE A CA 1
ATOM 1538 C C . ILE A 1 196 ? 1.542 3.412 26.312 1 92.5 196 ILE A C 1
ATOM 1540 O O . ILE A 1 196 ? 1.453 2.404 25.609 1 92.5 196 ILE A O 1
ATOM 1544 N N . LEU A 1 197 ? 1.895 4.578 25.844 1 91.5 197 LEU A N 1
ATOM 1545 C CA . LEU A 1 197 ? 2.17 4.758 24.422 1 91.5 197 LEU A CA 1
ATOM 1546 C C . LEU A 1 197 ? 3.426 3.996 24.016 1 91.5 197 LEU A C 1
ATOM 1548 O O . LEU A 1 197 ? 3.502 3.471 22.906 1 91.5 197 LEU A O 1
ATOM 1552 N N . GLU A 1 198 ? 4.328 3.92 24.875 1 91.75 198 GLU A N 1
ATOM 1553 C CA . GLU A 1 198 ? 5.531 3.137 24.609 1 91.75 198 GLU A CA 1
ATOM 1554 C C . GLU A 1 198 ? 5.215 1.646 24.547 1 91.75 198 GLU A C 1
ATOM 1556 O O . GLU A 1 198 ? 5.684 0.942 23.656 1 91.75 198 GLU A O 1
ATOM 1561 N N . LYS A 1 199 ? 4.461 1.191 25.5 1 93.56 199 LYS A N 1
ATOM 1562 C CA . LYS A 1 199 ? 4.098 -0.222 25.547 1 93.56 199 LYS A CA 1
ATOM 1563 C C . LYS A 1 199 ? 3.344 -0.638 24.281 1 93.56 199 LYS A C 1
ATOM 1565 O O . LYS A 1 199 ? 3.711 -1.614 23.625 1 93.56 199 LYS A O 1
ATOM 1570 N N . TYR A 1 200 ? 2.412 0.125 23.891 1 95.5 200 TYR A N 1
ATOM 1571 C CA . TYR A 1 200 ? 1.479 -0.312 22.859 1 95.5 200 TYR A CA 1
ATOM 1572 C C . TYR A 1 200 ? 1.938 0.152 21.469 1 95.5 200 TYR A C 1
ATOM 1574 O O . TYR A 1 200 ? 1.324 -0.191 20.469 1 95.5 200 TYR A O 1
ATOM 1582 N N . ASP A 1 201 ? 3.035 0.904 21.375 1 94.25 201 ASP A N 1
ATOM 1583 C CA . ASP A 1 201 ? 3.623 1.265 20.094 1 94.25 201 ASP A CA 1
ATOM 1584 C C . ASP A 1 201 ? 4.051 0.021 19.312 1 94.25 201 ASP A C 1
ATOM 1586 O O . ASP A 1 201 ? 4.129 0.047 18.094 1 94.25 201 ASP A O 1
ATOM 1590 N N . SER A 1 202 ? 4.285 -1.065 20.016 1 95.62 202 SER A N 1
ATOM 1591 C CA . SER A 1 202 ? 4.77 -2.297 19.406 1 95.62 202 SER A CA 1
ATOM 1592 C C . SER A 1 202 ? 3.611 -3.174 18.938 1 95.62 202 SER A C 1
ATOM 1594 O O . SER A 1 202 ? 3.826 -4.199 18.297 1 95.62 202 SER A O 1
ATOM 1596 N N . TYR A 1 203 ? 2.391 -2.787 19.266 1 97.06 203 TYR A N 1
ATOM 1597 C CA . TYR A 1 203 ? 1.229 -3.594 18.906 1 97.06 203 TYR A CA 1
ATOM 1598 C C . TYR A 1 203 ? 0.612 -3.104 17.609 1 97.06 203 TYR A C 1
ATOM 1600 O O . TYR A 1 203 ? 0.405 -1.902 17.422 1 97.06 203 TYR A O 1
ATOM 1608 N N . SER A 1 204 ? 0.364 -4.035 16.703 1 97.44 204 SER A N 1
ATOM 1609 C CA . SER A 1 204 ? -0.625 -3.721 15.688 1 97.44 204 SER A CA 1
ATOM 1610 C C . SER A 1 204 ? -2.037 -3.727 16.25 1 97.44 204 SER A C 1
ATOM 1612 O O . SER A 1 204 ? -2.264 -4.227 17.359 1 97.44 204 SER A O 1
ATOM 1614 N N . VAL A 1 205 ? -2.967 -3.168 15.57 1 97.69 205 VAL A N 1
ATOM 1615 C CA . VAL A 1 205 ? -4.363 -3.18 15.992 1 97.69 205 VAL A CA 1
ATOM 1616 C C . VAL A 1 205 ? -4.844 -4.621 16.141 1 97.69 205 VAL A C 1
ATOM 1618 O O . VAL A 1 205 ? -5.445 -4.973 17.172 1 97.69 205 VAL A O 1
ATOM 1621 N N . MET A 1 206 ? -4.531 -5.434 15.172 1 97.25 206 MET A N 1
ATOM 1622 C CA . MET A 1 206 ? -4.957 -6.828 15.195 1 97.25 206 MET A CA 1
ATOM 1623 C C . MET A 1 206 ? -4.359 -7.559 16.391 1 97.25 206 MET A C 1
ATOM 1625 O O . MET A 1 206 ? -5.055 -8.305 17.078 1 97.25 206 MET A O 1
ATOM 1629 N N . GLU A 1 207 ? -3.096 -7.355 16.641 1 96.31 207 GLU A N 1
ATOM 1630 C CA . GLU A 1 207 ? -2.432 -7.992 17.766 1 96.31 207 GLU A CA 1
ATOM 1631 C C . GLU A 1 207 ? -3.086 -7.594 19.094 1 96.31 207 GLU A C 1
ATOM 1633 O O . GLU A 1 207 ? -3.326 -8.438 19.953 1 96.31 207 GLU A O 1
ATOM 1638 N N . TYR A 1 208 ? -3.357 -6.309 19.281 1 97.56 208 TYR A N 1
ATOM 1639 C CA . TYR A 1 208 ? -4.016 -5.848 20.5 1 97.56 208 TYR A CA 1
ATOM 1640 C C . TYR A 1 208 ? -5.371 -6.523 20.672 1 97.56 208 TYR A C 1
ATOM 1642 O O . TYR A 1 208 ? -5.691 -7.012 21.766 1 97.56 208 TYR A O 1
ATOM 1650 N N . PHE A 1 209 ? -6.188 -6.566 19.578 1 97.5 209 PHE A N 1
ATOM 1651 C CA . PHE A 1 209 ? -7.516 -7.164 19.641 1 97.5 209 PHE A CA 1
ATOM 1652 C C . PHE A 1 209 ? -7.426 -8.633 20.047 1 97.5 209 PHE A C 1
ATOM 1654 O O . PHE A 1 209 ? -8.203 -9.102 20.875 1 97.5 209 PHE A O 1
ATOM 1661 N N . MET A 1 210 ? -6.457 -9.312 19.484 1 95.31 210 MET A N 1
ATOM 1662 C CA . MET A 1 210 ? -6.391 -10.758 19.656 1 95.31 210 MET A CA 1
ATOM 1663 C C . MET A 1 210 ? -5.734 -11.125 20.984 1 95.31 210 MET A C 1
ATOM 1665 O O . MET A 1 210 ? -6.133 -12.094 21.625 1 95.31 210 MET A O 1
ATOM 1669 N N . LYS A 1 211 ? -4.816 -10.32 21.453 1 94.38 211 LYS A N 1
ATOM 1670 C CA . LYS A 1 211 ? -4.012 -10.742 22.594 1 94.38 211 LYS A CA 1
ATOM 1671 C C . LYS A 1 211 ? -4.477 -10.055 23.875 1 94.38 211 LYS A C 1
ATOM 1673 O O . LYS A 1 211 ? -4.34 -10.609 24.969 1 94.38 211 LYS A O 1
ATOM 1678 N N . GLU A 1 212 ? -5.016 -8.844 23.688 1 95.81 212 GLU A N 1
ATOM 1679 C CA . GLU A 1 212 ? -5.258 -8.055 24.891 1 95.81 212 GLU A CA 1
ATOM 1680 C C . GLU A 1 212 ? -6.754 -7.895 25.156 1 95.81 212 GLU A C 1
ATOM 1682 O O . GLU A 1 212 ? -7.168 -7.703 26.312 1 95.81 212 GLU A O 1
ATOM 1687 N N . SER A 1 213 ? -7.66 -7.879 24.203 1 93.81 213 SER A N 1
ATOM 1688 C CA . SER A 1 213 ? -9.07 -7.547 24.391 1 93.81 213 SER A CA 1
ATOM 1689 C C . SER A 1 213 ? -9.938 -8.797 24.375 1 93.81 213 SER A C 1
ATOM 1691 O O . SER A 1 213 ? -11.109 -8.75 24.781 1 93.81 213 SER A O 1
ATOM 1693 N N . ASN A 1 214 ? -9.555 -9.93 23.906 1 87.19 214 ASN A N 1
ATOM 1694 C CA . ASN A 1 214 ? -10.266 -11.203 23.828 1 87.19 214 ASN A CA 1
ATOM 1695 C C . ASN A 1 214 ? -11.5 -11.094 22.938 1 87.19 214 ASN A C 1
ATOM 1697 O O . ASN A 1 214 ? -12.531 -11.703 23.219 1 87.19 214 ASN A O 1
ATOM 1701 N N . LEU A 1 215 ? -11.625 -10.125 22.094 1 96.88 215 LEU A N 1
ATOM 1702 C CA . LEU A 1 215 ? -12.68 -10.062 21.078 1 96.88 215 LEU A CA 1
ATOM 1703 C C . LEU A 1 215 ? -12.703 -11.336 20.25 1 96.88 215 LEU A C 1
ATOM 1705 O O . LEU A 1 215 ? -11.656 -11.922 19.953 1 96.88 215 LEU A O 1
ATOM 1709 N N . SER A 1 216 ? -13.938 -11.742 19.969 1 97.31 216 SER A N 1
ATOM 1710 C CA . SER A 1 216 ? -14.047 -12.805 18.969 1 97.31 216 SER A CA 1
ATOM 1711 C C . SER A 1 216 ? -13.602 -12.32 17.594 1 97.31 216 SER A C 1
ATOM 1713 O O . SER A 1 216 ? -13.57 -11.117 17.328 1 97.31 216 SER A O 1
ATOM 1715 N N . ARG A 1 217 ? -13.234 -13.25 16.703 1 95.5 217 ARG A N 1
ATOM 1716 C CA . ARG A 1 217 ? -12.844 -12.914 15.344 1 95.5 217 ARG A CA 1
ATOM 1717 C C . ARG A 1 217 ? -13.961 -12.164 14.625 1 95.5 217 ARG A C 1
ATOM 1719 O O . ARG A 1 217 ? -13.703 -11.234 13.859 1 95.5 217 ARG A O 1
ATOM 1726 N N . GLU A 1 218 ? -15.18 -12.539 14.906 1 97.31 218 GLU A N 1
ATOM 1727 C CA . GLU A 1 218 ? -16.312 -11.898 14.242 1 97.31 218 GLU A CA 1
ATOM 1728 C C . GLU A 1 218 ? -16.516 -10.477 14.758 1 97.31 218 GLU A C 1
ATOM 1730 O O . GLU A 1 218 ? -16.938 -9.594 14.008 1 97.31 218 GLU A O 1
ATOM 1735 N N . ALA A 1 219 ? -16.25 -10.305 16.016 1 98.44 219 ALA A N 1
ATOM 1736 C CA . ALA A 1 219 ? -16.312 -8.945 16.547 1 98.44 219 ALA A CA 1
ATOM 1737 C C . ALA A 1 219 ? -15.25 -8.055 15.906 1 98.44 219 ALA A C 1
ATOM 1739 O O . ALA A 1 219 ? -15.508 -6.891 15.602 1 98.44 219 ALA A O 1
ATOM 1740 N N . VAL A 1 220 ? -14.062 -8.602 15.711 1 97.81 220 VAL A N 1
ATOM 1741 C CA . VAL A 1 220 ? -12.992 -7.871 15.055 1 97.81 220 VAL A CA 1
ATOM 1742 C C . VAL A 1 220 ? -13.406 -7.512 13.625 1 97.81 220 VAL A C 1
ATOM 1744 O O . VAL A 1 220 ? -13.211 -6.379 13.18 1 97.81 220 VAL A O 1
ATOM 1747 N N . ARG A 1 221 ? -13.992 -8.477 12.914 1 97.69 221 ARG A N 1
ATOM 1748 C CA . ARG A 1 221 ? -14.484 -8.211 11.57 1 97.69 221 ARG A CA 1
ATOM 1749 C C . ARG A 1 221 ? -15.547 -7.117 11.578 1 97.69 221 ARG A C 1
ATOM 1751 O O . ARG A 1 221 ? -15.531 -6.223 10.727 1 97.69 221 ARG A O 1
ATOM 1758 N N . MET A 1 222 ? -16.469 -7.176 12.539 1 98.38 222 MET A N 1
ATOM 1759 C CA . MET A 1 222 ? -17.531 -6.184 12.656 1 98.38 222 MET A CA 1
ATOM 1760 C C . MET A 1 222 ? -16.953 -4.789 12.859 1 98.38 222 MET A C 1
ATOM 1762 O O . MET A 1 222 ? -17.328 -3.846 12.164 1 98.38 222 MET A O 1
ATOM 1766 N N . ILE A 1 223 ? -16.016 -4.68 13.805 1 97.81 223 ILE A N 1
ATOM 1767 C CA . ILE A 1 223 ? -15.352 -3.408 14.07 1 97.81 223 ILE A CA 1
ATOM 1768 C C . ILE A 1 223 ? -14.641 -2.928 12.805 1 97.81 223 ILE A C 1
ATOM 1770 O O . ILE A 1 223 ? -14.773 -1.764 12.414 1 97.81 223 ILE A O 1
ATOM 1774 N N . GLY A 1 224 ? -13.914 -3.844 12.148 1 97.25 224 GLY A N 1
ATOM 1775 C CA . GLY A 1 224 ? -13.211 -3.52 10.922 1 97.25 224 GLY A CA 1
ATOM 1776 C C . GLY A 1 224 ? -14.125 -3.012 9.82 1 97.25 224 GLY A C 1
ATOM 1777 O O . GLY A 1 224 ? -13.836 -1.994 9.188 1 97.25 224 GLY A O 1
ATOM 1778 N N . ASP A 1 225 ? -15.273 -3.676 9.641 1 97.56 225 ASP A N 1
ATOM 1779 C CA . ASP A 1 225 ? -16.219 -3.336 8.586 1 97.56 225 ASP A CA 1
ATOM 1780 C C . ASP A 1 225 ? -16.906 -2.002 8.867 1 97.56 225 ASP A C 1
ATOM 1782 O O . ASP A 1 225 ? -17 -1.145 7.992 1 97.56 225 ASP A O 1
ATOM 1786 N N . LEU A 1 226 ? -17.297 -1.857 10.125 1 97.69 226 LEU A N 1
ATOM 1787 C CA . LEU A 1 226 ? -18.281 -0.81 10.398 1 97.69 226 LEU A CA 1
ATOM 1788 C C . LEU A 1 226 ? -17.594 0.469 10.859 1 97.69 226 LEU A C 1
ATOM 1790 O O . LEU A 1 226 ? -18.172 1.554 10.789 1 97.69 226 LEU A O 1
ATOM 1794 N N . LEU A 1 227 ? -16.344 0.363 11.336 1 96.25 227 LEU A N 1
ATOM 1795 C CA . LEU A 1 227 ? -15.609 1.552 11.766 1 96.25 227 LEU A CA 1
ATOM 1796 C C . LEU A 1 227 ? -14.469 1.864 10.805 1 96.25 227 LEU A C 1
ATOM 1798 O O . LEU A 1 227 ? -13.531 2.582 11.164 1 96.25 227 LEU A O 1
ATOM 1802 N N . ASN A 1 228 ? -14.508 1.198 9.633 1 94.88 228 ASN A N 1
ATOM 1803 C CA . ASN A 1 228 ? -13.555 1.45 8.555 1 94.88 228 ASN A CA 1
ATOM 1804 C C . ASN A 1 228 ? -12.117 1.204 9.008 1 94.88 228 ASN A C 1
ATOM 1806 O O . ASN A 1 228 ? -11.227 2.01 8.734 1 94.88 228 ASN A O 1
ATOM 1810 N N . MET A 1 229 ? -11.875 0.112 9.68 1 95.38 229 MET A N 1
ATOM 1811 C CA . MET A 1 229 ? -10.562 -0.173 10.258 1 95.38 229 MET A CA 1
ATOM 1812 C C . MET A 1 229 ? -9.953 -1.421 9.633 1 95.38 229 MET A C 1
ATOM 1814 O O . MET A 1 229 ? -8.797 -1.752 9.898 1 95.38 229 MET A O 1
ATOM 1818 N N . GLU A 1 230 ? -10.672 -2.098 8.836 1 94.56 230 GLU A N 1
ATOM 1819 C CA . GLU A 1 230 ? -10.273 -3.414 8.344 1 94.56 230 GLU A CA 1
ATOM 1820 C C . GLU A 1 230 ? -8.891 -3.361 7.703 1 94.56 230 GLU A C 1
ATOM 1822 O O . GLU A 1 230 ? -8.031 -4.195 8 1 94.56 230 GLU A O 1
ATOM 1827 N N . ASP A 1 231 ? -8.625 -2.414 6.934 1 93.56 231 ASP A N 1
ATOM 1828 C CA . ASP A 1 231 ? -7.371 -2.34 6.195 1 93.56 231 ASP A CA 1
ATOM 1829 C C . ASP A 1 231 ? -6.281 -1.672 7.031 1 93.56 231 ASP A C 1
ATOM 1831 O O . ASP A 1 231 ? -5.172 -1.447 6.543 1 93.56 231 ASP A O 1
ATOM 1835 N N . PHE A 1 232 ? -6.574 -1.323 8.266 1 95.19 232 PHE A N 1
ATOM 1836 C CA . PHE A 1 232 ? -5.617 -0.688 9.164 1 95.19 232 PHE A CA 1
ATOM 1837 C C . PHE A 1 232 ? -5.285 -1.604 10.336 1 95.19 232 PHE A C 1
ATOM 1839 O O . PHE A 1 232 ? -4.637 -1.182 11.297 1 95.19 232 PHE A O 1
ATOM 1846 N N . LEU A 1 233 ? -5.691 -2.842 10.219 1 96.81 233 LEU A N 1
ATOM 1847 C CA . LEU A 1 233 ? -5.469 -3.748 11.344 1 96.81 233 LEU A CA 1
ATOM 1848 C C . LEU A 1 233 ? -3.98 -4.008 11.547 1 96.81 233 LEU A C 1
ATOM 1850 O O . LEU A 1 233 ? -3.564 -4.449 12.625 1 96.81 233 LEU A O 1
ATOM 1854 N N . PHE A 1 234 ? -3.17 -3.664 10.523 1 96.06 234 PHE A N 1
ATOM 1855 C CA . PHE A 1 234 ? -1.741 -3.939 10.617 1 96.06 234 PHE A CA 1
ATOM 1856 C C . PHE A 1 234 ? -0.99 -2.723 11.148 1 96.06 234 PHE A C 1
ATOM 1858 O O . PHE A 1 234 ? 0.186 -2.82 11.508 1 96.06 234 PHE A O 1
ATOM 1865 N N . ILE A 1 235 ? -1.598 -1.537 11.242 1 97.19 235 ILE A N 1
ATOM 1866 C CA . ILE A 1 235 ? -0.865 -0.364 11.703 1 97.19 235 ILE A CA 1
ATOM 1867 C C . ILE A 1 235 ? -0.75 -0.392 13.227 1 97.19 235 ILE A C 1
ATOM 1869 O O . ILE A 1 235 ? -1.321 -1.267 13.883 1 97.19 235 ILE A O 1
ATOM 1873 N N . SER A 1 236 ? 0.006 0.544 13.797 1 97.75 236 SER A N 1
ATOM 1874 C CA . SER A 1 236 ? 0.213 0.614 15.242 1 97.75 236 SER A CA 1
ATOM 1875 C C . SER A 1 236 ? -1.097 0.874 15.977 1 97.75 236 SER A C 1
ATOM 1877 O O . SER A 1 236 ? -1.918 1.677 15.531 1 97.75 236 SER A O 1
ATOM 1879 N N . PHE A 1 237 ? -1.282 0.147 17.078 1 97.69 237 PHE A N 1
ATOM 1880 C CA . PHE A 1 237 ? -2.475 0.334 17.906 1 97.69 237 PHE A CA 1
ATOM 1881 C C . PHE A 1 237 ? -2.572 1.772 18.391 1 97.69 237 PHE A C 1
ATOM 1883 O O . PHE A 1 237 ? -3.658 2.355 18.422 1 97.69 237 PHE A O 1
ATOM 1890 N N . THR A 1 238 ? -1.504 2.412 18.703 1 96.06 238 THR A N 1
ATOM 1891 C CA . THR A 1 238 ? -1.52 3.791 19.188 1 96.06 238 THR A CA 1
ATOM 1892 C C . THR A 1 238 ? -1.91 4.75 18.062 1 96.06 238 THR A C 1
ATOM 1894 O O . THR A 1 238 ? -2.57 5.762 18.312 1 96.06 238 THR A O 1
ATOM 1897 N N . GLU A 1 239 ? -1.469 4.461 16.828 1 95.88 239 GLU A N 1
ATOM 1898 C CA . GLU A 1 239 ? -1.905 5.234 15.672 1 95.88 239 GLU A CA 1
ATOM 1899 C C . GLU A 1 239 ? -3.42 5.16 15.5 1 95.88 239 GLU A C 1
ATOM 1901 O O . GLU A 1 239 ? -4.074 6.18 15.266 1 95.88 239 GLU A O 1
ATOM 1906 N N . MET A 1 240 ? -3.965 3.961 15.656 1 95 240 MET A N 1
ATOM 1907 C CA . MET A 1 240 ? -5.402 3.768 15.508 1 95 240 MET A CA 1
ATOM 1908 C C . MET A 1 240 ? -6.172 4.48 16.609 1 95 240 MET A C 1
ATOM 1910 O O . MET A 1 240 ? -7.242 5.043 16.359 1 95 240 MET A O 1
ATOM 1914 N N . LEU A 1 241 ? -5.629 4.43 17.797 1 93.25 241 LEU A N 1
ATOM 1915 C CA . LEU A 1 241 ? -6.273 5.145 18.891 1 93.25 241 LEU A CA 1
ATOM 1916 C C . LEU A 1 241 ? -6.395 6.633 18.578 1 93.25 241 LEU A C 1
ATOM 1918 O O . LEU A 1 241 ? -7.426 7.246 18.844 1 93.25 241 LEU A O 1
ATOM 1922 N N . ARG A 1 242 ? -5.383 7.176 18 1 92.19 242 ARG A N 1
ATOM 1923 C CA . ARG A 1 242 ? -5.41 8.586 17.641 1 92.19 242 ARG A CA 1
ATOM 1924 C C . ARG A 1 242 ? -6.438 8.852 16.547 1 92.19 242 ARG A C 1
ATOM 1926 O O . ARG A 1 242 ? -7.16 9.852 16.594 1 92.19 242 ARG A O 1
ATOM 1933 N N . ILE A 1 243 ? -6.527 7.938 15.594 1 89.19 243 ILE A N 1
ATOM 1934 C CA . ILE A 1 243 ? -7.48 8.062 14.5 1 89.19 243 ILE A CA 1
ATOM 1935 C C . ILE A 1 243 ? -8.906 8.023 15.047 1 89.19 243 ILE A C 1
ATOM 1937 O O . ILE A 1 243 ? -9.719 8.898 14.742 1 89.19 243 ILE A O 1
ATOM 1941 N N . GLN A 1 244 ? -9.188 7.117 15.906 1 85.19 244 GLN A N 1
ATOM 1942 C CA . GLN A 1 244 ? -10.539 6.906 16.391 1 85.19 244 GLN A CA 1
ATOM 1943 C C . GLN A 1 244 ? -10.914 7.953 17.438 1 85.19 244 GLN A C 1
ATOM 1945 O O . GLN A 1 244 ? -12.102 8.203 17.688 1 85.19 244 GLN A O 1
ATOM 1950 N N . ASN A 1 245 ? -9.891 8.531 18.047 1 81.56 245 ASN A N 1
ATOM 1951 C CA . ASN A 1 245 ? -10.164 9.625 18.969 1 81.56 245 ASN A CA 1
ATOM 1952 C C . ASN A 1 245 ? -10.672 10.867 18.234 1 81.56 245 ASN A C 1
ATOM 1954 O O . ASN A 1 245 ? -11.469 11.633 18.781 1 81.56 245 ASN A O 1
ATOM 1958 N N . ASP A 1 246 ? -10.234 10.977 17.047 1 82.44 246 ASP A N 1
ATOM 1959 C CA . ASP A 1 246 ? -10.562 12.188 16.297 1 82.44 246 ASP A CA 1
ATOM 1960 C C . ASP A 1 246 ? -11.789 11.969 15.414 1 82.44 246 ASP A C 1
ATOM 1962 O O . ASP A 1 246 ? -12.445 12.938 15.016 1 82.44 246 ASP A O 1
ATOM 1966 N N . ILE A 1 247 ? -12.062 10.711 15.078 1 79.5 247 ILE A N 1
ATOM 1967 C CA . ILE A 1 247 ? -13.203 10.422 14.219 1 79.5 247 ILE A CA 1
ATOM 1968 C C . ILE A 1 247 ? -14.25 9.625 14.992 1 79.5 247 ILE A C 1
ATOM 1970 O O . ILE A 1 247 ? -14.203 8.398 15.031 1 79.5 247 ILE A O 1
ATOM 1974 N N . ARG A 1 248 ? -15.156 10.336 15.734 1 76.12 248 ARG A N 1
ATOM 1975 C CA . ARG A 1 248 ? -16.234 9.734 16.516 1 76.12 248 ARG A CA 1
ATOM 1976 C C . ARG A 1 248 ? -17.562 10.398 16.219 1 76.12 248 ARG A C 1
ATOM 1978 O O . ARG A 1 248 ? -17.625 11.594 15.93 1 76.12 248 ARG A O 1
ATOM 1985 N N . ASP A 1 249 ? -18.422 9.641 16.375 1 74.81 249 ASP A N 1
ATOM 1986 C CA . ASP A 1 249 ? -19.75 10.117 16.0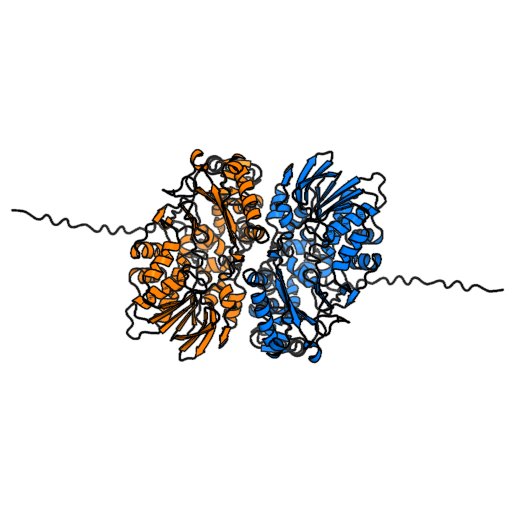16 1 74.81 249 ASP A CA 1
ATOM 1987 C C . ASP A 1 249 ? -20.25 11.141 17.031 1 74.81 249 ASP A C 1
ATOM 1989 O O . ASP A 1 249 ? -21.188 11.898 16.734 1 74.81 249 ASP A O 1
ATOM 1993 N N . ASN A 1 250 ? -19.641 11.203 18.156 1 75.94 250 ASN A N 1
ATOM 1994 C CA . ASN A 1 250 ? -20.125 12.117 19.172 1 75.94 250 ASN A CA 1
ATOM 1995 C C . ASN A 1 250 ? -19.328 13.422 19.188 1 75.94 250 ASN A C 1
ATOM 1997 O O . ASN A 1 250 ? -19.5 14.242 20.094 1 75.94 250 ASN A O 1
ATOM 2001 N N . VAL A 1 251 ? -18.531 13.594 18.234 1 84.38 251 VAL A N 1
ATOM 2002 C CA . VAL A 1 251 ? -17.781 14.828 18.047 1 84.38 251 VAL A CA 1
ATOM 2003 C C . VAL A 1 251 ? -18.484 15.711 17.016 1 84.38 251 VAL A C 1
ATOM 2005 O O . VAL A 1 251 ? -19.078 15.203 16.062 1 84.38 251 VAL A O 1
ATOM 2008 N N . SER A 1 252 ? -18.484 17.016 17.297 1 92.19 252 SER A N 1
ATOM 2009 C CA . SER A 1 252 ? -18.969 17.953 16.297 1 92.19 252 SER A CA 1
ATOM 2010 C C . SER A 1 252 ? -17.891 18.312 15.289 1 92.19 252 SER A C 1
ATOM 2012 O O . SER A 1 252 ? -16.734 18.5 15.656 1 92.19 252 SER A O 1
ATOM 2014 N N . TYR A 1 253 ? -18.297 18.281 14.055 1 96.06 253 TYR A N 1
ATOM 2015 C CA . TYR A 1 253 ? -17.391 18.625 12.969 1 96.06 253 TYR A CA 1
ATOM 2016 C C . TYR A 1 253 ? -17.906 19.828 12.18 1 96.06 253 TYR A C 1
ATOM 2018 O O . TYR A 1 253 ? -19.109 20.109 12.188 1 96.06 253 TYR A O 1
ATOM 2026 N N . PHE A 1 254 ? -16.938 20.422 11.562 1 97.69 254 PHE A N 1
ATOM 2027 C CA . PHE A 1 254 ? -17.266 21.594 10.758 1 97.69 254 PHE A CA 1
ATOM 2028 C C . PHE A 1 254 ? -16.609 21.5 9.383 1 97.69 254 PHE A C 1
ATOM 2030 O O . PHE A 1 254 ? -15.641 20.766 9.203 1 97.69 254 PHE A O 1
ATOM 2037 N N . GLU A 1 255 ? -17.172 22.141 8.43 1 98.06 255 GLU A N 1
ATOM 2038 C CA . GLU A 1 255 ? -16.578 22.391 7.117 1 98.06 255 GLU A CA 1
ATOM 2039 C C . GLU A 1 255 ? -16.547 23.891 6.809 1 98.06 255 GLU A C 1
ATOM 2041 O O . GLU A 1 255 ? -17.266 24.672 7.438 1 98.06 255 GLU A O 1
ATOM 2046 N N . ILE A 1 256 ? -15.695 24.266 5.969 1 98.25 256 ILE A N 1
ATOM 2047 C CA . ILE A 1 256 ? -15.594 25.672 5.586 1 98.25 256 ILE A CA 1
ATOM 2048 C C . ILE A 1 256 ? -16.578 25.969 4.457 1 98.25 256 ILE A C 1
ATOM 2050 O O . ILE A 1 256 ? -16.578 25.297 3.428 1 98.25 256 ILE A O 1
ATOM 2054 N N . VAL A 1 257 ? -17.422 27 4.66 1 96.62 257 VAL A N 1
ATOM 2055 C CA . VAL A 1 257 ? -18.438 27.375 3.672 1 96.62 257 VAL A CA 1
ATOM 2056 C C . VAL A 1 257 ? -17.766 27.734 2.354 1 96.62 257 VAL A C 1
ATOM 2058 O O . VAL A 1 257 ? -16.812 28.531 2.332 1 96.62 257 VAL A O 1
ATOM 2061 N N . GLY A 1 258 ? -18.188 27.141 1.312 1 94.94 258 GLY A N 1
ATOM 2062 C CA . GLY A 1 258 ? -17.656 27.438 -0.008 1 94.94 258 GLY A CA 1
ATOM 2063 C C . GLY A 1 258 ? -16.469 26.562 -0.385 1 94.94 258 GLY A C 1
ATOM 2064 O O . GLY A 1 258 ? -15.961 26.641 -1.503 1 94.94 258 GLY A O 1
ATOM 2065 N N . GLY A 1 259 ? -15.977 25.719 0.52 1 97.12 259 GLY A N 1
ATOM 2066 C CA . GLY A 1 259 ? -14.883 24.812 0.234 1 97.12 259 GLY A CA 1
ATOM 2067 C C . GLY A 1 259 ? -13.758 24.906 1.251 1 97.12 259 GLY A C 1
ATOM 2068 O O . GLY A 1 259 ? -13.383 25.984 1.684 1 97.12 259 GLY A O 1
ATOM 2069 N N . MET A 1 260 ? -13.172 23.797 1.517 1 98.56 260 MET A N 1
ATOM 2070 C CA . MET A 1 260 ? -12.109 23.719 2.508 1 98.56 260 MET A CA 1
ATOM 2071 C C . MET A 1 260 ? -10.883 24.5 2.047 1 98.56 260 MET A C 1
ATOM 2073 O O . MET A 1 260 ? -10.117 25.016 2.869 1 98.56 260 MET A O 1
ATOM 2077 N N . ASP A 1 261 ? -10.672 24.578 0.738 1 98.44 261 ASP A N 1
ATOM 2078 C CA . ASP A 1 261 ? -9.477 25.203 0.184 1 98.44 261 ASP A CA 1
ATOM 2079 C C . ASP A 1 261 ? -9.523 26.719 0.361 1 98.44 261 ASP A C 1
ATOM 2081 O O . ASP A 1 261 ? -8.555 27.422 0.055 1 98.44 261 ASP A O 1
ATOM 2085 N N . ASN A 1 262 ? -10.648 27.25 0.853 1 98.56 262 ASN A N 1
ATOM 2086 C CA . ASN A 1 262 ? -10.695 28.672 1.184 1 98.56 262 ASN A CA 1
ATOM 2087 C C . ASN A 1 262 ? -9.703 29.016 2.289 1 98.56 262 ASN A C 1
ATOM 2089 O O . ASN A 1 262 ? -9.234 30.156 2.369 1 98.56 262 ASN A O 1
ATOM 2093 N N . LEU A 1 263 ? -9.367 28.016 3.1 1 98.81 263 LEU A N 1
ATOM 2094 C CA . LEU A 1 263 ? -8.398 28.25 4.168 1 98.81 263 LEU A CA 1
ATOM 2095 C C . LEU A 1 263 ? -7.012 28.531 3.592 1 98.81 263 LEU A C 1
ATOM 2097 O O . LEU A 1 263 ? -6.457 29.625 3.799 1 98.81 263 LEU A O 1
ATOM 2101 N N . PRO A 1 264 ? -6.41 27.641 2.834 1 98.69 264 PRO A N 1
ATOM 2102 C CA . PRO A 1 264 ? -5.105 27.969 2.254 1 98.69 264 PRO A CA 1
ATOM 2103 C C . PRO A 1 264 ? -5.156 29.172 1.334 1 98.69 264 PRO A C 1
ATOM 2105 O O . PRO A 1 264 ? -4.203 29.953 1.28 1 98.69 264 PRO A O 1
ATOM 2108 N N . ARG A 1 265 ? -6.207 29.375 0.626 1 98.38 265 ARG A N 1
ATOM 2109 C CA . ARG A 1 265 ? -6.336 30.562 -0.229 1 98.38 265 ARG A CA 1
ATOM 2110 C C . ARG A 1 265 ? -6.297 31.844 0.593 1 98.38 265 ARG A C 1
ATOM 2112 O O . ARG A 1 265 ? -5.684 32.812 0.183 1 98.38 265 ARG A O 1
ATOM 2119 N N . ALA A 1 266 ? -7.023 31.828 1.678 1 98.5 266 ALA A N 1
ATOM 2120 C CA . ALA A 1 266 ? -7.016 33 2.551 1 98.5 266 ALA A CA 1
ATOM 2121 C C . ALA A 1 266 ? -5.613 33.281 3.076 1 98.5 266 ALA A C 1
ATOM 2123 O O . ALA A 1 266 ? -5.184 34.438 3.123 1 98.5 266 ALA A O 1
ATOM 2124 N N . PHE A 1 267 ? -4.918 32.219 3.498 1 98.44 267 PHE A N 1
ATOM 2125 C CA . PHE A 1 267 ? -3.533 32.406 3.922 1 98.44 267 PHE A CA 1
ATOM 2126 C C . PHE A 1 267 ? -2.701 33.031 2.816 1 98.44 267 PHE A C 1
ATOM 2128 O O . PHE A 1 267 ? -1.931 33.969 3.068 1 98.44 267 PHE A O 1
ATOM 2135 N N . TYR A 1 268 ? -2.848 32.5 1.652 1 98.12 268 TYR A N 1
ATOM 2136 C CA . TYR A 1 268 ? -2.092 32.969 0.498 1 98.12 268 TYR A CA 1
ATOM 2137 C C . TYR A 1 268 ? -2.34 34.469 0.254 1 98.12 268 TYR A C 1
ATOM 2139 O O . TYR A 1 268 ? -1.403 35.219 -0.017 1 98.12 268 TYR A O 1
ATOM 2147 N N . GLN A 1 269 ? -3.547 34.906 0.376 1 96.75 269 GLN A N 1
ATOM 2148 C CA . GLN A 1 269 ? -3.934 36.281 0.119 1 96.75 269 GLN A CA 1
ATOM 2149 C C . GLN A 1 269 ? -3.316 37.219 1.147 1 96.75 269 GLN A C 1
ATOM 2151 O O . GLN A 1 269 ? -3.117 38.406 0.871 1 96.75 269 GLN A O 1
ATOM 2156 N N . HIS A 1 270 ? -2.986 36.719 2.268 1 95.38 270 HIS A N 1
ATOM 2157 C CA . HIS A 1 270 ? -2.461 37.531 3.338 1 95.38 270 HIS A CA 1
ATOM 2158 C C . HIS A 1 270 ? -0.937 37.531 3.344 1 95.38 270 HIS A C 1
ATOM 2160 O O . HIS A 1 270 ? -0.314 38.188 4.184 1 95.38 270 HIS A O 1
ATOM 2166 N N . LEU A 1 271 ? -0.378 36.781 2.445 1 95.75 271 LEU A N 1
ATOM 2167 C CA . LEU A 1 271 ? 1.078 36.75 2.363 1 95.75 271 LEU A CA 1
ATOM 2168 C C . LEU A 1 271 ? 1.594 37.938 1.544 1 95.75 271 LEU A C 1
ATOM 2170 O O . LEU A 1 271 ? 0.993 38.312 0.532 1 95.75 271 LEU A O 1
ATOM 2174 N N . ARG A 1 272 ? 2.551 38.562 2.016 1 90.62 272 ARG A N 1
ATOM 2175 C CA . ARG A 1 272 ? 3.197 39.688 1.327 1 90.62 272 ARG A CA 1
ATOM 2176 C C . ARG A 1 272 ? 4.441 39.219 0.582 1 90.62 272 ARG A C 1
ATOM 2178 O O . ARG A 1 272 ? 4.863 39.844 -0.39 1 90.62 272 ARG A O 1
ATOM 2185 N N . GLY A 1 273 ? 4.977 38.156 1.022 1 83 273 GLY A N 1
ATOM 2186 C CA . GLY A 1 273 ? 6.172 37.625 0.391 1 83 273 GLY A CA 1
ATOM 2187 C C . GLY A 1 273 ? 5.898 36.969 -0.958 1 83 273 GLY A C 1
ATOM 2188 O O . GLY A 1 273 ? 4.746 36.875 -1.382 1 83 273 GLY A O 1
ATOM 2189 N N . GLN A 1 274 ? 6.938 36.594 -1.601 1 89.38 274 GLN A N 1
ATOM 2190 C CA . GLN A 1 274 ? 6.852 36.031 -2.936 1 89.38 274 GLN A CA 1
ATOM 2191 C C . GLN A 1 274 ? 6.465 34.531 -2.871 1 89.38 274 GLN A C 1
ATOM 2193 O O . GLN A 1 274 ? 7.082 33.781 -2.137 1 89.38 274 GLN A O 1
ATOM 2198 N N . VAL A 1 275 ? 5.422 34.219 -3.51 1 95.5 275 VAL A N 1
ATOM 2199 C CA . VAL A 1 275 ? 5.016 32.844 -3.688 1 95.5 275 VAL A CA 1
ATOM 2200 C C . VAL A 1 275 ? 5.141 32.438 -5.16 1 95.5 275 VAL A C 1
ATOM 2202 O O . VAL A 1 275 ? 4.477 33.031 -6.02 1 95.5 275 VAL A O 1
ATOM 2205 N N . GLN A 1 276 ? 6.047 31.562 -5.395 1 97.38 276 GLN A N 1
ATOM 2206 C CA . GLN A 1 276 ? 6.234 31.078 -6.758 1 97.38 276 GLN A CA 1
ATOM 2207 C C . GLN A 1 276 ? 5.547 29.734 -6.969 1 97.38 276 GLN A C 1
ATOM 2209 O O . GLN A 1 276 ? 5.984 28.719 -6.434 1 97.38 276 GLN A O 1
ATOM 2214 N N . LEU A 1 277 ? 4.512 29.703 -7.785 1 97.69 277 LEU A N 1
ATOM 2215 C CA . LEU A 1 277 ? 3.799 28.484 -8.117 1 97.69 277 LEU A CA 1
ATOM 2216 C C . LEU A 1 277 ? 4.453 27.781 -9.305 1 97.69 277 LEU A C 1
ATOM 2218 O O . LEU A 1 277 ? 5.414 28.281 -9.883 1 97.69 277 LEU A O 1
ATOM 2222 N N . SER A 1 278 ? 4.004 26.562 -9.633 1 97.75 278 SER A N 1
ATOM 2223 C CA . SER A 1 278 ? 4.531 25.75 -10.727 1 97.75 278 SER A CA 1
ATOM 2224 C C . SER A 1 278 ? 6.055 25.688 -10.68 1 97.75 278 SER A C 1
ATOM 2226 O O . SER A 1 278 ? 6.719 25.812 -11.711 1 97.75 278 SER A O 1
ATOM 2228 N N . SER A 1 279 ? 6.535 25.641 -9.516 1 98.19 279 SER A N 1
ATOM 2229 C CA . SER A 1 279 ? 7.973 25.641 -9.25 1 98.19 279 SER A CA 1
ATOM 2230 C C . SER A 1 279 ? 8.383 24.469 -8.367 1 98.19 279 SER A C 1
ATOM 2232 O O . SER A 1 279 ? 8.219 24.516 -7.148 1 98.19 279 SER A O 1
ATOM 2234 N N . ARG A 1 280 ? 8.992 23.5 -8.961 1 97.31 280 ARG A N 1
ATOM 2235 C CA . ARG A 1 280 ? 9.297 22.266 -8.258 1 97.31 280 ARG A CA 1
ATOM 2236 C C . ARG A 1 280 ? 10.703 22.297 -7.672 1 97.31 280 ARG A C 1
ATOM 2238 O O . ARG A 1 280 ? 11.672 22.531 -8.398 1 97.31 280 ARG A O 1
ATOM 2245 N N . ALA A 1 281 ? 10.844 22.125 -6.379 1 98.38 281 ALA A N 1
ATOM 2246 C CA . ALA A 1 281 ? 12.141 22.031 -5.715 1 98.38 281 ALA A CA 1
ATOM 2247 C C . ALA A 1 281 ? 12.906 20.797 -6.18 1 98.38 281 ALA A C 1
ATOM 2249 O O . ALA A 1 281 ? 12.344 19.703 -6.285 1 98.38 281 ALA A O 1
ATOM 2250 N N . LEU A 1 282 ? 14.227 20.953 -6.402 1 97.38 282 LEU A N 1
ATOM 2251 C CA . LEU A 1 282 ? 15.023 19.859 -6.957 1 97.38 282 LEU A CA 1
ATOM 2252 C C . LEU A 1 282 ? 16.188 19.516 -6.035 1 97.38 282 LEU A C 1
ATOM 2254 O O . LEU A 1 282 ? 16.594 18.359 -5.934 1 97.38 282 LEU A O 1
ATOM 2258 N N . LYS A 1 283 ? 16.734 20.578 -5.465 1 98.31 283 LYS A N 1
ATOM 2259 C CA . LYS A 1 283 ? 17.984 20.406 -4.734 1 98.31 283 LYS A CA 1
ATOM 2260 C C . LYS A 1 283 ? 18.141 21.469 -3.65 1 98.31 283 LYS A C 1
ATOM 2262 O O . LYS A 1 283 ? 17.781 22.625 -3.855 1 98.31 283 LYS A O 1
ATOM 2267 N N . VAL A 1 284 ? 18.688 21.078 -2.518 1 98.81 284 VAL A N 1
ATOM 2268 C CA . VAL A 1 284 ? 19 21.984 -1.42 1 98.81 284 VAL A CA 1
ATOM 2269 C C . VAL A 1 284 ? 20.469 21.875 -1.052 1 98.81 284 VAL A C 1
ATOM 2271 O O . VAL A 1 284 ? 20.953 20.781 -0.74 1 98.81 284 VAL A O 1
ATOM 2274 N N . GLU A 1 285 ? 21.156 22.938 -1.121 1 98.69 285 GLU A N 1
ATOM 2275 C CA . GLU A 1 285 ? 22.516 23.031 -0.614 1 98.69 285 GLU A CA 1
ATOM 2276 C C . GLU A 1 285 ? 22.578 23.859 0.664 1 98.69 285 GLU A C 1
ATOM 2278 O O . GLU A 1 285 ? 21.875 24.875 0.786 1 98.69 285 GLU A O 1
ATOM 2283 N N . GLN A 1 286 ? 23.297 23.375 1.649 1 97.88 286 GLN A N 1
ATOM 2284 C CA . GLN A 1 286 ? 23.406 24.188 2.855 1 97.88 286 GLN A CA 1
ATOM 2285 C C . GLN A 1 286 ? 24.859 24.25 3.336 1 97.88 286 GLN A C 1
ATOM 2287 O O . GLN A 1 286 ? 25.625 23.297 3.148 1 97.88 286 GLN A O 1
ATOM 2292 N N . THR A 1 287 ? 25.297 25.453 3.859 1 96.75 287 THR A N 1
ATOM 2293 C CA . THR A 1 287 ? 26.531 25.734 4.566 1 96.75 287 THR A CA 1
ATOM 2294 C C . THR A 1 287 ? 26.25 26.312 5.945 1 96.75 287 THR A C 1
ATOM 2296 O O . THR A 1 287 ? 25.109 26.578 6.293 1 96.75 287 THR A O 1
ATOM 2299 N N . PRO A 1 288 ? 27.219 26.438 6.746 1 94.88 288 PRO A N 1
ATOM 2300 C CA . PRO A 1 288 ? 27 27.078 8.047 1 94.88 288 PRO A CA 1
ATOM 2301 C C . PRO A 1 288 ? 26.484 28.5 7.918 1 94.88 288 PRO A C 1
ATOM 2303 O O . PRO A 1 288 ? 25.984 29.078 8.891 1 94.88 288 PRO A O 1
ATOM 2306 N N . LYS A 1 289 ? 26.547 29.094 6.738 1 95.81 289 LYS A N 1
ATOM 2307 C CA . LYS A 1 289 ? 26.188 30.5 6.566 1 95.81 289 LYS A CA 1
ATOM 2308 C C . LYS A 1 289 ? 24.781 30.641 5.98 1 95.81 289 LYS A C 1
ATOM 2310 O O . LYS A 1 289 ? 24.188 31.719 6.062 1 95.81 289 LYS A O 1
ATOM 2315 N N . GLY A 1 290 ? 24.422 29.578 5.324 1 98.19 290 GLY A N 1
ATOM 2316 C CA . GLY A 1 290 ? 23.109 29.719 4.707 1 98.19 290 GLY A CA 1
ATOM 2317 C C . GLY A 1 290 ? 22.703 28.5 3.883 1 98.19 290 GLY A C 1
ATOM 2318 O O . GLY A 1 290 ? 23.375 27.469 3.926 1 98.19 290 GLY A O 1
ATOM 2319 N N . VAL A 1 291 ? 21.484 28.688 3.17 1 98.75 291 VAL A N 1
ATOM 2320 C CA . VAL A 1 291 ? 20.938 27.625 2.342 1 98.75 291 VAL A CA 1
ATOM 2321 C C . VAL A 1 291 ? 20.672 28.141 0.931 1 98.75 291 VAL A C 1
ATOM 2323 O O . VAL A 1 291 ? 20.469 29.344 0.732 1 98.75 291 VAL A O 1
ATOM 2326 N N . MET A 1 292 ? 20.703 27.266 -0.007 1 98.81 292 MET A N 1
ATOM 2327 C CA . MET A 1 292 ? 20.359 27.547 -1.396 1 98.81 292 MET A CA 1
ATOM 2328 C C . MET A 1 292 ? 19.406 26.469 -1.938 1 98.81 292 MET A C 1
ATOM 2330 O O . MET A 1 292 ? 19.703 25.281 -1.847 1 98.81 292 MET A O 1
ATOM 2334 N N . LEU A 1 293 ? 18.266 26.891 -2.428 1 98.81 293 LEU A N 1
ATOM 2335 C CA . LEU A 1 293 ? 17.297 26 -3.057 1 98.81 293 LEU A CA 1
ATOM 2336 C C . LEU A 1 293 ? 17.359 26.125 -4.578 1 98.81 293 LEU A C 1
ATOM 2338 O O . LEU A 1 293 ? 17.312 27.219 -5.121 1 98.81 293 LEU A O 1
ATOM 2342 N N . PHE A 1 294 ? 17.484 25.031 -5.23 1 98.75 294 PHE A N 1
ATOM 2343 C CA . PHE A 1 294 ? 17.359 24.953 -6.684 1 98.75 294 PHE A CA 1
ATOM 2344 C C . PHE A 1 294 ? 15.984 24.422 -7.07 1 98.75 294 PHE A C 1
ATOM 2346 O O . PHE A 1 294 ? 15.531 23.406 -6.531 1 98.75 294 PHE A O 1
ATOM 2353 N N . TYR A 1 295 ? 15.305 25.078 -7.949 1 98.38 295 TYR A N 1
ATOM 2354 C CA . TYR A 1 295 ? 13.977 24.656 -8.367 1 98.38 295 TYR A CA 1
ATOM 2355 C C . TYR A 1 295 ? 13.773 24.906 -9.859 1 98.38 295 TYR A C 1
ATOM 2357 O O . TYR A 1 295 ? 14.531 25.656 -10.484 1 98.38 295 TYR A O 1
ATOM 2365 N N . ARG A 1 296 ? 12.828 24.219 -10.383 1 97.38 296 ARG A N 1
ATOM 2366 C CA . ARG A 1 296 ? 12.523 24.312 -11.812 1 97.38 296 ARG A CA 1
ATOM 2367 C C . ARG A 1 296 ? 11.164 24.969 -12.031 1 97.38 296 ARG A C 1
ATOM 2369 O O . ARG A 1 296 ? 10.18 24.594 -11.383 1 97.38 296 ARG A O 1
ATOM 2376 N N . ARG A 1 297 ? 11.102 25.938 -12.914 1 96.06 297 ARG A N 1
ATOM 2377 C CA . ARG A 1 297 ? 9.891 26.625 -13.336 1 96.06 297 ARG A CA 1
ATOM 2378 C C . ARG A 1 297 ? 9.883 26.844 -14.852 1 96.06 297 ARG A C 1
ATOM 2380 O O . ARG A 1 297 ? 10.812 27.422 -15.406 1 96.06 297 ARG A O 1
ATOM 2387 N N . GLY A 1 298 ? 8.883 26.484 -15.508 1 92.81 298 GLY A N 1
ATOM 2388 C CA . GLY A 1 298 ? 8.805 26.625 -16.953 1 92.81 298 GLY A CA 1
ATOM 2389 C C . GLY A 1 298 ? 9.992 26.016 -17.672 1 92.81 298 GLY A C 1
ATOM 2390 O O . GLY A 1 298 ? 10.547 26.625 -18.594 1 92.81 298 GLY A O 1
ATOM 2391 N N . GLY A 1 299 ? 10.5 24.969 -17.203 1 90.94 299 GLY A N 1
ATOM 2392 C CA . GLY A 1 299 ? 11.602 24.281 -17.844 1 90.94 299 GLY A CA 1
ATOM 2393 C C . GLY A 1 299 ? 12.961 24.875 -17.516 1 90.94 299 GLY A C 1
ATOM 2394 O O . GLY A 1 299 ? 13.992 24.312 -17.875 1 90.94 299 GLY A O 1
ATOM 2395 N N . GLN A 1 300 ? 12.945 25.953 -16.844 1 96.56 300 GLN A N 1
ATOM 2396 C CA . GLN A 1 300 ? 14.188 26.625 -16.484 1 96.56 300 GLN A CA 1
ATOM 2397 C C . GLN A 1 300 ? 14.562 26.375 -15.031 1 96.56 300 GLN A C 1
ATOM 2399 O O . GLN A 1 300 ? 13.68 26.188 -14.188 1 96.56 300 GLN A O 1
ATOM 2404 N N . LEU A 1 301 ? 15.844 26.422 -14.805 1 97.56 301 LEU A N 1
ATOM 2405 C CA . LEU A 1 301 ? 16.375 26.203 -13.461 1 97.56 301 LEU A CA 1
ATOM 2406 C C . LEU A 1 301 ? 16.625 27.547 -12.758 1 97.56 301 LEU A C 1
ATOM 2408 O O . LEU A 1 301 ? 17.203 28.453 -13.344 1 97.56 301 LEU A O 1
ATOM 2412 N N . PHE A 1 302 ? 16.172 27.656 -11.594 1 98.19 302 PHE A N 1
ATOM 2413 C CA . PHE A 1 302 ? 16.344 28.828 -10.75 1 98.19 302 PHE A CA 1
ATOM 2414 C C . PHE A 1 302 ? 16.938 28.422 -9.398 1 98.19 302 PHE A C 1
ATOM 2416 O O . PHE A 1 302 ? 16.969 27.25 -9.047 1 98.19 302 PHE A O 1
ATOM 2423 N N . ASN A 1 303 ? 17.531 29.391 -8.734 1 98.25 303 ASN A N 1
ATOM 2424 C CA . ASN A 1 303 ? 17.953 29.172 -7.355 1 98.25 303 ASN A CA 1
ATOM 2425 C C . ASN A 1 303 ? 17.625 30.375 -6.473 1 98.25 303 ASN A C 1
ATOM 2427 O O . ASN A 1 303 ? 17.422 31.484 -6.969 1 98.25 303 ASN A O 1
ATOM 2431 N N . ILE A 1 304 ? 17.469 30.188 -5.242 1 98.06 304 ILE A N 1
ATOM 2432 C CA . ILE A 1 304 ? 17.219 31.219 -4.242 1 98.06 304 ILE A CA 1
ATOM 2433 C C . ILE A 1 304 ? 17.984 30.891 -2.961 1 98.06 304 ILE A C 1
ATOM 2435 O O . ILE A 1 304 ? 18.109 29.719 -2.59 1 98.06 304 ILE A O 1
ATOM 2439 N N . THR A 1 305 ? 18.5 31.953 -2.348 1 98.25 305 THR A N 1
ATOM 2440 C CA . THR A 1 305 ? 19.266 31.766 -1.123 1 98.25 305 THR A CA 1
ATOM 2441 C C . THR A 1 305 ? 18.5 32.281 0.085 1 98.25 305 THR A C 1
ATOM 2443 O O . THR A 1 305 ? 17.609 33.125 -0.057 1 98.25 305 THR A O 1
ATOM 2446 N N . GLY A 1 306 ? 18.766 31.734 1.251 1 98.56 306 GLY A N 1
ATOM 2447 C CA . GLY A 1 306 ? 18.188 32.156 2.518 1 98.56 306 GLY A CA 1
ATOM 2448 C C . GLY A 1 306 ? 19.031 31.75 3.717 1 98.56 306 GLY A C 1
ATOM 2449 O O . GLY A 1 306 ? 20.047 31.078 3.568 1 98.56 306 GLY A O 1
ATOM 2450 N N . ASP A 1 307 ? 18.656 32.25 4.852 1 98.69 307 ASP A N 1
ATOM 2451 C CA . ASP A 1 307 ? 19.312 31.859 6.102 1 98.69 307 ASP A CA 1
ATOM 2452 C C . ASP A 1 307 ? 18.875 30.469 6.551 1 98.69 307 ASP A C 1
ATOM 2454 O O . ASP A 1 307 ? 19.688 29.703 7.078 1 98.69 307 ASP A O 1
ATOM 2458 N N . HIS A 1 308 ? 17.609 30.172 6.402 1 98.69 308 HIS A N 1
ATOM 2459 C CA . HIS A 1 308 ? 17 28.875 6.738 1 98.69 308 HIS A CA 1
ATOM 2460 C C . HIS A 1 308 ? 16.047 28.422 5.648 1 98.69 308 HIS A C 1
ATOM 2462 O O . HIS A 1 308 ? 15.539 29.234 4.875 1 98.69 308 HIS A O 1
ATOM 2468 N N . LEU A 1 309 ? 15.883 27.156 5.586 1 98.88 309 LEU A N 1
ATOM 2469 C CA . LEU A 1 309 ? 14.898 26.562 4.688 1 98.88 309 LEU A CA 1
ATOM 2470 C C . LEU A 1 309 ? 13.922 25.688 5.461 1 98.88 309 LEU A C 1
ATOM 2472 O O . LEU A 1 309 ? 14.32 24.922 6.344 1 98.88 309 LEU A O 1
ATOM 2476 N N . LEU A 1 310 ? 12.656 25.875 5.227 1 98.94 310 LEU A N 1
ATOM 2477 C CA . LEU A 1 310 ? 11.609 25.016 5.77 1 98.94 310 LEU A CA 1
ATOM 2478 C C . LEU A 1 310 ? 10.992 24.156 4.672 1 98.94 310 LEU A C 1
ATOM 2480 O O . LEU A 1 310 ? 10.43 24.672 3.707 1 98.94 310 LEU A O 1
ATOM 2484 N N . LEU A 1 311 ? 11.156 22.875 4.816 1 98.88 311 LEU A N 1
ATOM 2485 C CA . LEU A 1 311 ? 10.57 21.906 3.889 1 98.88 311 LEU A CA 1
ATOM 2486 C C . LEU A 1 311 ? 9.234 21.391 4.41 1 98.88 311 LEU A C 1
ATOM 2488 O O . LEU A 1 311 ? 9.188 20.734 5.449 1 98.88 311 LEU A O 1
ATOM 2492 N N . THR A 1 312 ? 8.133 21.641 3.672 1 98.75 312 THR A N 1
ATOM 2493 C CA . THR A 1 312 ? 6.812 21.203 4.117 1 98.75 312 THR A CA 1
ATOM 2494 C C . THR A 1 312 ? 6.184 20.25 3.105 1 98.75 312 THR A C 1
ATOM 2496 O O . THR A 1 312 ? 4.961 20.156 3.004 1 98.75 312 THR A O 1
ATOM 2499 N N . THR A 1 313 ? 6.992 19.562 2.342 1 97.81 313 THR A N 1
ATOM 2500 C CA . THR A 1 313 ? 6.543 18.5 1.44 1 97.81 313 THR A CA 1
ATOM 2501 C C . THR A 1 313 ? 6.215 17.234 2.215 1 97.81 313 THR A C 1
ATOM 2503 O O . THR A 1 313 ? 6.543 17.125 3.398 1 97.81 313 THR A O 1
ATOM 2506 N N . THR A 1 314 ? 5.52 16.297 1.578 1 97.44 314 THR A N 1
ATOM 2507 C CA . THR A 1 314 ? 5.355 14.984 2.189 1 97.44 314 THR A CA 1
ATOM 2508 C C . THR A 1 314 ? 6.703 14.289 2.346 1 97.44 314 THR A C 1
ATOM 2510 O O . THR A 1 314 ? 7.695 14.695 1.732 1 97.44 314 THR A O 1
ATOM 2513 N N . ALA A 1 315 ? 6.75 13.266 3.172 1 97.19 315 ALA A N 1
ATOM 2514 C CA . ALA A 1 315 ? 7.977 12.484 3.318 1 97.19 315 ALA A CA 1
ATOM 2515 C C . ALA A 1 315 ? 8.406 11.891 1.982 1 97.19 315 ALA A C 1
ATOM 2517 O O . ALA A 1 315 ? 9.594 11.883 1.653 1 97.19 315 ALA A O 1
ATOM 2518 N N . LYS A 1 316 ? 7.477 11.453 1.216 1 95.5 316 LYS A N 1
ATOM 2519 C CA . LYS A 1 316 ? 7.766 10.797 -0.056 1 95.5 316 LYS A CA 1
ATOM 2520 C C . LYS A 1 316 ? 8.281 11.797 -1.087 1 95.5 316 LYS A C 1
ATOM 2522 O O . LYS A 1 316 ? 9.242 11.523 -1.804 1 95.5 316 LYS A O 1
ATOM 2527 N N . ALA A 1 317 ? 7.621 12.961 -1.137 1 95.88 317 ALA A N 1
ATOM 2528 C CA . ALA A 1 317 ? 8.07 14 -2.057 1 95.88 317 ALA A CA 1
ATOM 2529 C C . ALA A 1 317 ? 9.477 14.477 -1.703 1 95.88 317 ALA A C 1
ATOM 2531 O O . ALA A 1 317 ? 10.258 14.828 -2.588 1 95.88 317 ALA A O 1
ATOM 2532 N N . THR A 1 318 ? 9.797 14.523 -0.434 1 97.19 318 THR A N 1
ATOM 2533 C CA . THR A 1 318 ? 11.109 14.953 0.029 1 97.19 318 THR A CA 1
ATOM 2534 C C . THR A 1 318 ? 12.203 14.047 -0.535 1 97.19 318 THR A C 1
ATOM 2536 O O . THR A 1 318 ? 13.312 14.508 -0.815 1 97.19 318 THR A O 1
ATOM 2539 N N . ARG A 1 319 ? 11.883 12.797 -0.797 1 94.69 319 ARG A N 1
ATOM 2540 C CA . ARG A 1 319 ? 12.852 11.828 -1.294 1 94.69 319 ARG A CA 1
ATOM 2541 C C . ARG A 1 319 ? 13.273 12.156 -2.721 1 94.69 319 ARG A C 1
ATOM 2543 O O . ARG A 1 319 ? 14.289 11.648 -3.205 1 94.69 319 ARG A O 1
ATOM 2550 N N . MET A 1 320 ? 12.531 13.047 -3.357 1 93.81 320 MET A N 1
ATOM 2551 C CA . MET A 1 320 ? 12.828 13.406 -4.742 1 93.81 320 MET A CA 1
ATOM 2552 C C . MET A 1 320 ? 13.727 14.633 -4.801 1 93.81 320 MET A C 1
ATOM 2554 O O . MET A 1 320 ? 14.109 15.086 -5.887 1 93.81 320 MET A O 1
ATOM 2558 N N . ILE A 1 321 ? 14.062 15.164 -3.65 1 96.75 321 ILE A N 1
ATOM 2559 C CA . ILE A 1 321 ? 14.922 16.344 -3.559 1 96.75 321 ILE A CA 1
ATOM 2560 C C . ILE A 1 321 ? 16.328 15.922 -3.164 1 96.75 321 ILE A C 1
ATOM 2562 O O . ILE A 1 321 ? 16.516 15.102 -2.264 1 96.75 321 ILE A O 1
ATOM 2566 N N . GLU A 1 322 ? 17.297 16.469 -3.848 1 96.62 322 GLU A N 1
ATOM 2567 C CA . GLU A 1 322 ? 18.688 16.203 -3.516 1 96.62 322 GLU A CA 1
ATOM 2568 C C . GLU A 1 322 ? 19.188 17.156 -2.43 1 96.62 322 GLU A C 1
ATOM 2570 O O . GLU A 1 322 ? 18.875 18.344 -2.453 1 96.62 322 GLU A O 1
ATOM 2575 N N . PHE A 1 323 ? 19.922 16.641 -1.475 1 97.94 323 PHE A N 1
ATOM 2576 C CA . PHE A 1 323 ? 20.484 17.453 -0.403 1 97.94 323 PHE A CA 1
ATOM 2577 C C . PHE A 1 323 ? 22 17.391 -0.411 1 97.94 323 PHE A C 1
ATOM 2579 O O . PHE A 1 323 ? 22.594 16.312 -0.514 1 97.94 323 PHE A O 1
ATOM 2586 N N . LEU A 1 324 ? 22.625 18.484 -0.289 1 97.5 324 LEU A N 1
ATOM 2587 C CA . LEU A 1 324 ? 24.078 18.609 -0.169 1 97.5 324 LEU A CA 1
ATOM 2588 C C . LEU A 1 324 ? 24.453 19.516 0.995 1 97.5 324 LEU A C 1
ATOM 2590 O O . LEU A 1 324 ? 24.188 20.719 0.953 1 97.5 324 LEU A O 1
ATOM 2594 N N . PRO A 1 325 ? 25.109 19.062 2.006 1 96.75 325 PRO A N 1
ATOM 2595 C CA . PRO A 1 325 ? 25.438 17.656 2.219 1 96.75 325 PRO A CA 1
ATOM 2596 C C . PRO A 1 325 ? 24.188 16.781 2.363 1 96.75 325 PRO A C 1
ATOM 2598 O O . PRO A 1 325 ? 23.078 17.297 2.553 1 96.75 325 PRO A O 1
ATOM 2601 N N . PRO A 1 326 ? 24.344 15.461 2.244 1 96.12 326 PRO A N 1
ATOM 2602 C CA . PRO A 1 326 ? 23.188 14.578 2.41 1 96.12 326 PRO A CA 1
ATOM 2603 C C . PRO A 1 326 ? 22.578 14.656 3.807 1 96.12 326 PRO A C 1
ATOM 2605 O O . PRO A 1 326 ? 23.266 15.016 4.766 1 96.12 326 PRO A O 1
ATOM 2608 N N . LEU A 1 327 ? 21.281 14.352 3.854 1 97.31 327 LEU A N 1
ATOM 2609 C CA . LEU A 1 327 ? 20.625 14.227 5.152 1 97.31 327 LEU A CA 1
ATOM 2610 C C . LEU A 1 327 ? 21.281 13.133 5.984 1 97.31 327 LEU A C 1
ATOM 2612 O O . LEU A 1 327 ? 21.953 12.25 5.441 1 97.31 327 LEU A O 1
ATOM 2616 N N . SER A 1 328 ? 21.125 13.289 7.32 1 96.94 328 SER A N 1
ATOM 2617 C CA . SER A 1 328 ? 21.625 12.219 8.18 1 96.94 328 SER A CA 1
ATOM 2618 C C . SER A 1 328 ? 20.984 10.875 7.812 1 96.94 328 SER A C 1
ATOM 2620 O O . SER A 1 328 ? 19.891 10.836 7.238 1 96.94 328 SER A O 1
ATOM 2622 N N . GLN A 1 329 ? 21.672 9.781 8.125 1 94.75 329 GLN A N 1
ATOM 2623 C CA . GLN A 1 329 ? 21.172 8.445 7.816 1 94.75 329 GLN A CA 1
ATOM 2624 C C . GLN A 1 329 ? 19.828 8.188 8.508 1 94.75 329 GLN A C 1
ATOM 2626 O O . GLN A 1 329 ? 18.938 7.578 7.926 1 94.75 329 GLN A O 1
ATOM 2631 N N . ALA A 1 330 ? 19.734 8.617 9.742 1 96 330 ALA A N 1
ATOM 2632 C CA . ALA A 1 330 ? 18.484 8.43 10.492 1 96 330 ALA A CA 1
ATOM 2633 C C . ALA A 1 330 ? 17.328 9.141 9.812 1 96 330 ALA A C 1
ATOM 2635 O O . ALA A 1 330 ? 16.234 8.578 9.703 1 96 330 ALA A O 1
ATOM 2636 N N . LYS A 1 331 ? 17.547 10.352 9.344 1 97.69 331 LYS A N 1
ATOM 2637 C CA . LYS A 1 331 ? 16.516 11.125 8.656 1 97.69 331 LYS A CA 1
ATOM 2638 C C . LYS A 1 331 ? 16.141 10.477 7.328 1 97.69 331 LYS A C 1
ATOM 2640 O O . LYS A 1 331 ? 14.953 10.32 7.02 1 97.69 331 LYS A O 1
ATOM 2645 N N . ALA A 1 332 ? 17.141 10.109 6.598 1 96.62 332 ALA A N 1
ATOM 2646 C CA . ALA A 1 332 ? 16.906 9.477 5.301 1 96.62 332 ALA A CA 1
ATOM 2647 C C . ALA A 1 332 ? 16.125 8.172 5.457 1 96.62 332 ALA A C 1
ATOM 2649 O O . ALA A 1 332 ? 15.219 7.891 4.68 1 96.62 332 ALA A O 1
ATOM 2650 N N . TYR A 1 333 ? 16.531 7.441 6.461 1 96.75 333 TYR A N 1
ATOM 2651 C CA . TYR A 1 333 ? 15.867 6.172 6.73 1 96.75 333 TYR A CA 1
ATOM 2652 C C . TYR A 1 333 ? 14.414 6.395 7.125 1 96.75 333 TYR A C 1
ATOM 2654 O O . TYR A 1 333 ? 13.523 5.691 6.645 1 96.75 333 TYR A O 1
ATOM 2662 N N . ALA A 1 334 ? 14.133 7.352 7.961 1 97.69 334 ALA A N 1
ATOM 2663 C CA . ALA A 1 334 ? 12.781 7.66 8.398 1 97.69 334 ALA A CA 1
ATOM 2664 C C . ALA A 1 334 ? 11.906 8.094 7.223 1 97.69 334 ALA A C 1
ATOM 2666 O O . ALA A 1 334 ? 10.773 7.621 7.074 1 97.69 334 ALA A O 1
ATOM 2667 N N . LEU A 1 335 ? 12.461 8.953 6.367 1 97.38 335 LEU A N 1
ATOM 2668 C CA . LEU A 1 335 ? 11.719 9.453 5.215 1 97.38 335 LEU A CA 1
ATOM 2669 C C . LEU A 1 335 ? 11.375 8.32 4.254 1 97.38 335 LEU A C 1
ATOM 2671 O O . LEU A 1 335 ? 10.289 8.305 3.672 1 97.38 335 LEU A O 1
ATOM 2675 N N . ARG A 1 336 ? 12.195 7.406 4.129 1 95.94 336 ARG A N 1
ATOM 2676 C CA . ARG A 1 336 ? 11.984 6.293 3.205 1 95.94 336 ARG A CA 1
ATOM 2677 C C . ARG A 1 336 ? 10.992 5.285 3.779 1 95.94 336 ARG A C 1
ATOM 2679 O O . ARG A 1 336 ? 10.117 4.797 3.066 1 95.94 336 ARG A O 1
ATOM 2686 N N . SER A 1 337 ? 11.07 5.055 5.066 1 95.81 337 SER A N 1
ATOM 2687 C CA . SER A 1 337 ? 10.43 3.885 5.656 1 95.81 337 SER A CA 1
ATOM 2688 C C . SER A 1 337 ? 9.062 4.234 6.238 1 95.81 337 SER A C 1
ATOM 2690 O O . SER A 1 337 ? 8.25 3.348 6.504 1 95.81 337 SER A O 1
ATOM 2692 N N . VAL A 1 338 ? 8.844 5.484 6.477 1 96.75 338 VAL A N 1
ATOM 2693 C CA . VAL A 1 338 ? 7.559 5.867 7.047 1 96.75 338 VAL A CA 1
ATOM 2694 C C . VAL A 1 338 ? 6.426 5.406 6.129 1 96.75 338 VAL A C 1
ATOM 2696 O O . VAL A 1 338 ? 6.488 5.602 4.91 1 96.75 338 VAL A O 1
ATOM 2699 N N . HIS A 1 339 ? 5.418 4.762 6.746 1 96.56 339 HIS A N 1
ATOM 2700 C CA . HIS A 1 339 ? 4.297 4.23 5.98 1 96.56 339 HIS A CA 1
ATOM 2701 C C . HIS A 1 339 ? 3.281 5.324 5.664 1 96.56 339 HIS A C 1
ATOM 2703 O O . HIS A 1 339 ? 2.91 6.105 6.539 1 96.56 339 HIS A O 1
ATOM 2709 N N . TYR A 1 340 ? 2.863 5.375 4.395 1 95.75 340 TYR A N 1
ATOM 2710 C CA . TYR A 1 340 ? 1.783 6.25 3.953 1 95.75 340 TYR A CA 1
ATOM 2711 C C . TYR A 1 340 ? 0.577 5.441 3.496 1 95.75 340 TYR A C 1
ATOM 2713 O O . TYR A 1 340 ? 0.72 4.477 2.74 1 95.75 340 TYR A O 1
ATOM 2721 N N . SER A 1 341 ? -0.528 5.859 3.977 1 95.38 341 SER A N 1
ATOM 2722 C CA . SER A 1 341 ? -1.771 5.266 3.496 1 95.38 341 SER A CA 1
ATOM 2723 C C . SER A 1 341 ? -2.164 5.832 2.135 1 95.38 341 SER A C 1
ATOM 2725 O O . SER A 1 341 ? -1.992 7.027 1.881 1 95.38 341 SER A O 1
ATOM 2727 N N . SER A 1 342 ? -2.682 4.941 1.322 1 93.31 342 SER A N 1
ATOM 2728 C CA . SER A 1 342 ? -3.404 5.344 0.12 1 93.31 342 SER A CA 1
ATOM 2729 C C . SER A 1 342 ? -4.82 5.801 0.454 1 93.31 342 SER A C 1
ATOM 2731 O O . SER A 1 342 ? -5.32 5.543 1.552 1 93.31 342 SER A O 1
ATOM 2733 N N . SER A 1 343 ? -5.434 6.594 -0.48 1 97.62 343 SER A N 1
ATOM 2734 C CA . SER A 1 343 ? -6.836 6.977 -0.367 1 97.62 343 SER A CA 1
ATOM 2735 C C . SER A 1 343 ? -7.434 7.297 -1.732 1 97.62 343 SER A C 1
ATOM 2737 O O . SER A 1 343 ? -6.762 7.871 -2.59 1 97.62 343 SER A O 1
ATOM 2739 N N . THR A 1 344 ? -8.625 6.891 -1.915 1 98.31 344 THR A N 1
ATOM 2740 C CA . THR A 1 344 ? -9.367 7.191 -3.133 1 98.31 344 THR A CA 1
ATOM 2741 C C . THR A 1 344 ? -10.758 7.73 -2.797 1 98.31 344 THR A C 1
ATOM 2743 O O . THR A 1 344 ? -11.445 7.184 -1.934 1 98.31 344 THR A O 1
ATOM 2746 N N . LYS A 1 345 ? -11.117 8.836 -3.418 1 98.75 345 LYS A N 1
ATOM 2747 C CA . LYS A 1 345 ? -12.469 9.391 -3.338 1 98.75 345 LYS A CA 1
ATOM 2748 C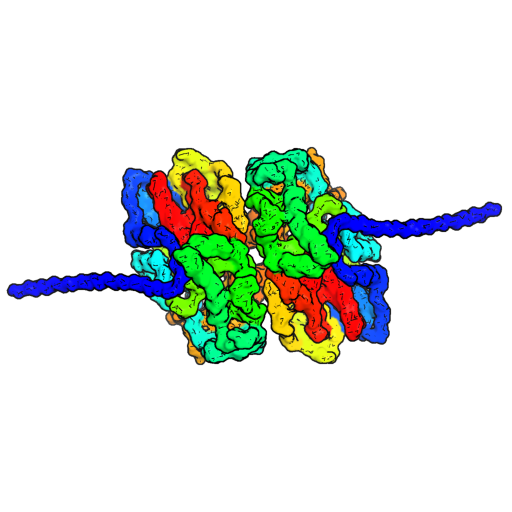 C . LYS A 1 345 ? -13.156 9.367 -4.699 1 98.75 345 LYS A C 1
ATOM 2750 O O . LYS A 1 345 ? -12.547 9.727 -5.715 1 98.75 345 LYS A O 1
ATOM 2755 N N . ILE A 1 346 ? -14.359 8.914 -4.738 1 98.81 346 ILE A N 1
ATOM 2756 C CA . ILE A 1 346 ? -15.172 8.883 -5.949 1 98.81 346 ILE A CA 1
ATOM 2757 C C . ILE A 1 346 ? -16.469 9.648 -5.715 1 98.81 346 ILE A C 1
ATOM 2759 O O . ILE A 1 346 ? -17.266 9.289 -4.84 1 98.81 346 ILE A O 1
ATOM 2763 N N . TYR A 1 347 ? -16.688 10.672 -6.488 1 98.5 347 TYR A N 1
ATOM 2764 C CA . TYR A 1 347 ? -17.906 11.477 -6.43 1 98.5 347 TYR A CA 1
ATOM 2765 C C . TYR A 1 347 ? -18.797 11.203 -7.633 1 98.5 347 TYR A C 1
ATOM 2767 O O . TYR A 1 347 ? -18.312 11.031 -8.75 1 98.5 347 TYR A O 1
ATOM 2775 N N . LEU A 1 348 ? -20.047 11.195 -7.41 1 97.88 348 LEU A N 1
ATOM 2776 C CA . LEU A 1 348 ? -21.047 11.078 -8.469 1 97.88 348 LEU A CA 1
ATOM 2777 C C . LEU A 1 348 ? -22.016 12.258 -8.438 1 97.88 348 LEU A C 1
ATOM 2779 O O . LEU A 1 348 ? -22.484 12.656 -7.371 1 97.88 348 LEU A O 1
ATOM 2783 N N . GLY A 1 349 ? -22.25 12.836 -9.594 1 95.62 349 GLY A N 1
ATOM 2784 C CA . GLY A 1 349 ? -23.234 13.898 -9.734 1 95.62 349 GLY A CA 1
ATOM 2785 C C . GLY A 1 349 ? -24.609 13.383 -10.141 1 95.62 349 GLY A C 1
ATOM 2786 O O . GLY A 1 349 ? -24.719 12.438 -10.93 1 95.62 349 GLY A O 1
ATOM 2787 N N . PHE A 1 350 ? -25.625 14.023 -9.641 1 95.44 350 PHE A N 1
ATOM 2788 C CA . PHE A 1 350 ? -26.984 13.578 -9.891 1 95.44 350 PHE A CA 1
ATOM 2789 C C . PHE A 1 350 ? -27.891 14.75 -10.258 1 95.44 350 PHE A C 1
ATOM 2791 O O . PHE A 1 350 ? -27.672 15.875 -9.805 1 95.44 350 PHE A O 1
ATOM 2798 N N . HIS A 1 351 ? -28.969 14.391 -10.953 1 92.88 351 HIS A N 1
ATOM 2799 C CA . HIS A 1 351 ? -29.969 15.367 -11.352 1 92.88 351 HIS A CA 1
ATOM 2800 C C . HIS A 1 351 ? -30.844 15.766 -10.172 1 92.88 351 HIS A C 1
ATOM 2802 O O . HIS A 1 351 ? -31.438 16.844 -10.164 1 92.88 351 HIS A O 1
ATOM 2808 N N . GLN A 1 352 ? -30.891 14.914 -9.273 1 92.5 352 GLN A N 1
ATOM 2809 C CA . GLN A 1 352 ? -31.734 15.078 -8.102 1 92.5 352 GLN A CA 1
ATOM 2810 C C . GLN A 1 352 ? -31.047 14.57 -6.84 1 92.5 352 GLN A C 1
ATOM 2812 O O . GLN A 1 352 ? -30.281 13.609 -6.895 1 92.5 352 GLN A O 1
ATOM 2817 N N . ARG A 1 353 ? -31.422 15.25 -5.754 1 93.62 353 ARG A N 1
ATOM 2818 C CA . ARG A 1 353 ? -30.906 14.82 -4.461 1 93.62 353 ARG A CA 1
ATOM 2819 C C . ARG A 1 353 ? -31.844 13.789 -3.822 1 93.62 353 ARG A C 1
ATOM 2821 O O . ARG A 1 353 ? -32.406 14.031 -2.75 1 93.62 353 ARG A O 1
ATOM 2828 N N . PHE A 1 354 ? -31.906 12.609 -4.383 1 95.31 354 PHE A N 1
ATOM 2829 C CA . PHE A 1 354 ? -32.875 11.57 -4.051 1 95.31 354 PHE A CA 1
ATOM 2830 C C . PHE A 1 354 ? -32.719 11.133 -2.598 1 95.31 354 PHE A C 1
ATOM 2832 O O . PHE A 1 354 ? -33.688 10.68 -1.981 1 95.31 354 PHE A O 1
ATOM 2839 N N . TRP A 1 355 ? -31.562 11.25 -1.966 1 96.12 355 TRP A N 1
ATOM 2840 C CA . TRP A 1 355 ? -31.328 10.82 -0.593 1 96.12 355 TRP A CA 1
ATOM 2841 C C . TRP A 1 355 ? -32.094 11.703 0.395 1 96.12 355 TRP A C 1
ATOM 2843 O O . TRP A 1 355 ? -32.375 11.289 1.521 1 96.12 355 TRP A O 1
ATOM 2853 N N . GLU A 1 356 ? -32.375 12.914 0.042 1 94.44 356 GLU A N 1
ATOM 2854 C CA . GLU A 1 356 ? -33.125 13.805 0.924 1 94.44 356 GLU A CA 1
ATOM 2855 C C . GLU A 1 356 ? -34.562 13.336 1.074 1 94.44 356 GLU A C 1
ATOM 2857 O O . GLU A 1 356 ? -35.219 13.602 2.094 1 94.44 356 GLU A O 1
ATOM 2862 N N . GLU A 1 357 ? -35.062 12.68 0.042 1 94.75 357 GLU A N 1
ATOM 2863 C CA . GLU A 1 357 ? -36.406 12.094 0.137 1 94.75 357 GLU A CA 1
ATOM 2864 C C . GLU A 1 357 ? -36.438 10.969 1.164 1 94.75 357 GLU A C 1
ATOM 2866 O O . GLU A 1 357 ? -37.5 10.602 1.663 1 94.75 357 GLU A O 1
ATOM 2871 N N . GLU A 1 358 ? -35.344 10.492 1.423 1 96.56 358 GLU A N 1
ATOM 2872 C CA . GLU A 1 358 ? -35.188 9.461 2.451 1 96.56 358 GLU A CA 1
ATOM 2873 C C . GLU A 1 358 ? -34.812 10.078 3.793 1 96.56 358 GLU A C 1
ATOM 2875 O O . GLU A 1 358 ? -34.406 9.367 4.711 1 96.56 358 GLU A O 1
ATOM 2880 N N . TRP A 1 359 ? -34.844 11.414 3.852 1 96.81 359 TRP A N 1
ATOM 2881 C CA . TRP A 1 359 ? -34.562 12.195 5.055 1 96.81 359 TRP A CA 1
ATOM 2882 C C . TRP A 1 359 ? -33.125 12.086 5.469 1 96.81 359 TRP A C 1
ATOM 2884 O O . TRP A 1 359 ? -32.812 11.992 6.656 1 96.81 359 TRP A O 1
ATOM 2894 N N . ILE A 1 360 ? -32.312 11.961 4.5 1 97.69 360 ILE A N 1
ATOM 2895 C CA . ILE A 1 360 ? -30.875 11.914 4.766 1 97.69 360 ILE A CA 1
ATOM 2896 C C . ILE A 1 360 ? -30.25 13.289 4.5 1 97.69 360 ILE A C 1
ATOM 2898 O O . ILE A 1 360 ? -30.234 13.758 3.359 1 97.69 360 ILE A O 1
ATOM 2902 N N . GLN A 1 361 ? -29.734 13.875 5.52 1 95.5 361 GLN A N 1
ATOM 2903 C CA . GLN A 1 361 ? -28.922 15.078 5.477 1 95.5 361 GLN A CA 1
ATOM 2904 C C . GLN A 1 361 ? -27.594 14.867 6.195 1 95.5 361 GLN A C 1
ATOM 2906 O O . GLN A 1 361 ? -27.547 14.812 7.426 1 95.5 361 GLN A O 1
ATOM 2911 N N . GLY A 1 362 ? -26.578 14.844 5.418 1 96.31 362 GLY A N 1
ATOM 2912 C CA . GLY A 1 362 ? -25.297 14.469 6.008 1 96.31 362 GLY A CA 1
ATOM 2913 C C . GLY A 1 362 ? -25.266 13.031 6.48 1 96.31 362 GLY A C 1
ATOM 2914 O O . GLY A 1 362 ? -26.219 12.273 6.281 1 96.31 362 GLY A O 1
ATOM 2915 N N . GLY A 1 363 ? -24.156 12.664 7.055 1 97 363 GLY A N 1
ATOM 2916 C CA . GLY A 1 363 ? -23.984 11.305 7.539 1 97 363 GLY A CA 1
ATOM 2917 C C . GLY A 1 363 ? -23.312 10.391 6.527 1 97 363 GLY A C 1
ATOM 2918 O O . GLY A 1 363 ? -22.828 10.852 5.496 1 97 363 GLY A O 1
ATOM 2919 N N . LYS A 1 364 ? -23.25 9.109 6.879 1 98 364 LYS A N 1
ATOM 2920 C CA . LYS A 1 364 ? -22.562 8.156 6.004 1 98 364 LYS A CA 1
ATOM 2921 C C . LYS A 1 364 ? -23.297 6.816 5.977 1 98 364 LYS A C 1
ATOM 2923 O O . LYS A 1 364 ? -23.828 6.371 6.996 1 98 364 LYS A O 1
ATOM 2928 N N . SER A 1 365 ? -23.406 6.242 4.852 1 98.75 365 SER A N 1
ATOM 2929 C CA . SER A 1 365 ? -23.781 4.836 4.715 1 98.75 365 SER A CA 1
ATOM 2930 C C . SER A 1 365 ? -22.547 3.947 4.629 1 98.75 365 SER A C 1
ATOM 2932 O O . SER A 1 365 ? -21.5 4.383 4.16 1 98.75 365 SER A O 1
ATOM 2934 N N . ILE A 1 366 ? -22.656 2.746 5.164 1 98.56 366 ILE A N 1
ATOM 2935 C CA . ILE A 1 366 ? -21.5 1.857 5.289 1 98.56 366 ILE A CA 1
ATOM 2936 C C . ILE A 1 366 ? -21.781 0.557 4.535 1 98.56 366 ILE A C 1
ATOM 2938 O O . ILE A 1 366 ? -22.828 -0.057 4.699 1 98.56 366 ILE A O 1
ATOM 2942 N N . THR A 1 367 ? -20.859 0.181 3.66 1 98.25 367 THR A N 1
ATOM 2943 C CA . THR A 1 367 ? -20.984 -1.086 2.945 1 98.25 367 THR A CA 1
ATOM 2944 C C . THR A 1 367 ? -19.703 -1.914 3.092 1 98.25 367 THR A C 1
ATOM 2946 O O . THR A 1 367 ? -18.672 -1.4 3.521 1 98.25 367 THR A O 1
ATOM 2949 N N . ASP A 1 368 ? -19.797 -3.193 2.877 1 97.12 368 ASP A N 1
ATOM 2950 C CA . ASP A 1 368 ? -18.625 -4.055 2.764 1 97.12 368 ASP A CA 1
ATOM 2951 C C . ASP A 1 368 ? -18.297 -4.355 1.302 1 97.12 368 ASP A C 1
ATOM 2953 O O . ASP A 1 368 ? -17.656 -5.355 0.996 1 97.12 368 ASP A O 1
ATOM 2957 N N . ARG A 1 369 ? -18.812 -3.5 0.377 1 96.69 369 ARG A N 1
ATOM 2958 C CA . ARG A 1 369 ? -18.531 -3.518 -1.055 1 96.69 369 ARG A CA 1
ATOM 2959 C C . ARG A 1 369 ? -17.391 -2.578 -1.402 1 96.69 369 ARG A C 1
ATOM 2961 O O . ARG A 1 369 ? -16.859 -1.879 -0.531 1 96.69 369 ARG A O 1
ATOM 2968 N N . PRO A 1 370 ? -16.969 -2.547 -2.666 1 96.88 370 PRO A N 1
ATOM 2969 C CA . PRO A 1 370 ? -15.781 -1.765 -3.029 1 96.88 370 PRO A CA 1
ATOM 2970 C C . PRO A 1 370 ? -15.898 -0.297 -2.623 1 96.88 370 PRO A C 1
ATOM 2972 O O . PRO A 1 370 ? -14.898 0.335 -2.285 1 96.88 370 PRO A O 1
ATOM 2975 N N . SER A 1 371 ? -17.047 0.256 -2.516 1 98.25 371 SER A N 1
ATOM 2976 C CA . SER A 1 371 ? -17.234 1.677 -2.234 1 98.25 371 SER A CA 1
ATOM 2977 C C . SER A 1 371 ? -16.984 1.982 -0.761 1 98.25 371 SER A C 1
ATOM 2979 O O . SER A 1 371 ? -16.641 3.111 -0.406 1 98.25 371 SER A O 1
ATOM 2981 N N . ARG A 1 372 ? -17.266 1.008 0.112 1 98.06 372 ARG A N 1
ATOM 2982 C CA . ARG A 1 372 ? -17.078 1.08 1.557 1 98.06 372 ARG A CA 1
ATOM 2983 C C . ARG A 1 372 ? -17.922 2.184 2.17 1 98.06 372 ARG A C 1
ATOM 2985 O O . ARG A 1 372 ? -19.156 2.043 2.277 1 98.06 372 ARG A O 1
ATOM 2992 N N . PHE A 1 373 ? -17.406 3.395 2.367 1 98.12 373 PHE A N 1
ATOM 2993 C CA . PHE A 1 373 ? -18.188 4.434 3.023 1 98.12 373 PHE A CA 1
ATOM 2994 C C . PHE A 1 373 ? -18.688 5.453 2.01 1 98.12 373 PHE A C 1
ATOM 2996 O O . PHE A 1 373 ? -17.953 5.863 1.113 1 98.12 373 PHE A O 1
ATOM 3003 N N . ILE A 1 374 ? -19.922 5.777 2.133 1 98.69 374 ILE A N 1
ATOM 3004 C CA . ILE A 1 374 ? -20.609 6.766 1.304 1 98.69 374 ILE A CA 1
ATOM 3005 C C . ILE A 1 374 ? -21.031 7.957 2.16 1 98.69 374 ILE A C 1
ATOM 3007 O O . ILE A 1 374 ? -21.766 7.793 3.143 1 98.69 374 ILE A O 1
ATOM 3011 N N . TYR A 1 375 ? -20.625 9.164 1.816 1 98.25 375 TYR A N 1
ATOM 3012 C CA . TYR A 1 375 ? -20.938 10.352 2.602 1 98.25 375 TYR A CA 1
ATOM 3013 C C . TYR A 1 375 ? -21.938 11.25 1.865 1 98.25 375 TYR A C 1
ATOM 3015 O O . TYR A 1 375 ? -21.734 11.578 0.694 1 98.25 375 TYR A O 1
ATOM 3023 N N . TYR A 1 376 ? -22.922 11.633 2.602 1 97.62 376 TYR A N 1
ATOM 3024 C CA . TYR A 1 376 ? -23.922 12.547 2.078 1 97.62 376 TYR A CA 1
ATOM 3025 C C . TYR A 1 376 ? -23.578 13.992 2.43 1 97.62 376 TYR A C 1
ATOM 3027 O O . TYR A 1 376 ? -22.984 14.258 3.475 1 97.62 376 TYR A O 1
ATOM 3035 N N . PRO A 1 377 ? -23.891 14.875 1.52 1 94.75 377 PRO A N 1
ATOM 3036 C CA . PRO A 1 377 ? -23.547 16.266 1.782 1 94.75 377 PRO A CA 1
ATOM 3037 C C . PRO A 1 377 ? -24.281 16.844 2.982 1 94.75 377 PRO A C 1
ATOM 3039 O O . PRO A 1 377 ? -25.469 16.547 3.184 1 94.75 377 PRO A O 1
ATOM 3042 N N . SER A 1 378 ? -23.531 17.641 3.74 1 93.5 378 SER A N 1
ATOM 3043 C CA . SER A 1 378 ? -24.109 18.312 4.898 1 93.5 378 SER A CA 1
ATOM 3044 C C . SER A 1 378 ? -24.688 19.672 4.516 1 93.5 378 SER A C 1
ATOM 3046 O O . SER A 1 378 ? -25.312 20.344 5.34 1 93.5 378 SER A O 1
ATOM 3048 N N . HIS A 1 379 ? -24.375 20.125 3.307 1 88.75 379 HIS A N 1
ATOM 3049 C CA . HIS A 1 379 ? -24.781 21.453 2.846 1 88.75 379 HIS A CA 1
ATOM 3050 C C . HIS A 1 379 ? -25.5 21.375 1.509 1 88.75 379 HIS A C 1
ATOM 3052 O O . HIS A 1 379 ? -25.484 20.344 0.843 1 88.75 379 HIS A O 1
ATOM 3058 N N . SER A 1 380 ? -26.219 22.453 1.263 1 84.5 380 SER A N 1
ATOM 3059 C CA . SER A 1 380 ? -26.875 22.594 -0.033 1 84.5 380 SER A CA 1
ATOM 3060 C C . SER A 1 380 ? -26.141 23.594 -0.919 1 84.5 380 SER A C 1
ATOM 3062 O O . SER A 1 380 ? -25.406 24.438 -0.422 1 84.5 380 SER A O 1
ATOM 3064 N N . PHE A 1 381 ? -26.359 23.297 -2.141 1 86.62 381 PHE A N 1
ATOM 3065 C CA . PHE A 1 381 ? -25.812 24.219 -3.125 1 86.62 381 PHE A CA 1
ATOM 3066 C C . PHE A 1 381 ? -26.906 25.109 -3.705 1 86.62 381 PHE A C 1
ATOM 3068 O O . PHE A 1 381 ? -27.75 24.641 -4.473 1 86.62 381 PHE A O 1
ATOM 3075 N N . PRO A 1 382 ? -26.984 26.312 -3.352 1 76.5 382 PRO A N 1
ATOM 3076 C CA . PRO A 1 382 ? -28.094 27.188 -3.725 1 76.5 382 PRO A CA 1
ATOM 3077 C C . PRO A 1 382 ? -28.344 27.219 -5.23 1 76.5 382 PRO A C 1
ATOM 3079 O O . PRO A 1 382 ? -29.5 27.297 -5.668 1 76.5 382 PRO A O 1
ATOM 3082 N N . ASN A 1 383 ? -27.422 27.172 -5.996 1 74.12 383 ASN A N 1
ATOM 3083 C CA . ASN A 1 383 ? -27.594 27.344 -7.438 1 74.12 383 ASN A CA 1
ATOM 3084 C C . ASN A 1 383 ? -27.516 26.016 -8.18 1 74.12 383 ASN A C 1
ATOM 3086 O O . ASN A 1 383 ? -27.359 25.984 -9.398 1 74.12 383 ASN A O 1
ATOM 3090 N N . ALA A 1 384 ? -27.672 24.984 -7.344 1 78.31 384 ALA A N 1
ATOM 3091 C CA . ALA A 1 384 ? -27.578 23.688 -8.016 1 78.31 384 ALA A CA 1
ATOM 3092 C C . ALA A 1 384 ? -28.891 22.938 -7.945 1 78.31 384 ALA A C 1
ATOM 3094 O O . ALA A 1 384 ? -29.547 22.906 -6.902 1 78.31 384 ALA A O 1
ATOM 3095 N N . SER A 1 385 ? -29.438 22.594 -9.07 1 74.25 385 SER A N 1
ATOM 3096 C CA . SER A 1 385 ? -30.625 21.75 -9.055 1 74.25 385 SER A CA 1
ATOM 3097 C C . SER A 1 385 ? -30.297 20.312 -8.633 1 74.25 385 SER A C 1
ATOM 3099 O O . SER A 1 385 ? -31.031 19.703 -7.871 1 74.25 385 SER A O 1
ATOM 3101 N N . GLY A 1 386 ? -29.188 19.812 -8.984 1 87.81 386 GLY A N 1
ATOM 3102 C CA . GLY A 1 386 ? -28.766 18.469 -8.609 1 87.81 386 GLY A CA 1
ATOM 3103 C C . GLY A 1 386 ? -27.766 18.469 -7.457 1 87.81 386 GLY A C 1
ATOM 3104 O O . GLY A 1 386 ? -27.844 19.328 -6.574 1 87.81 386 GLY A O 1
ATOM 3105 N N . GLY A 1 387 ? -27.219 17.406 -7.227 1 90.5 387 GLY A N 1
ATOM 3106 C CA . GLY A 1 387 ? -26.266 17.297 -6.129 1 90.5 387 GLY A CA 1
ATOM 3107 C C . GLY A 1 387 ? -25.141 16.328 -6.418 1 90.5 387 GLY A C 1
ATOM 3108 O O . GLY A 1 387 ? -25.125 15.672 -7.461 1 90.5 387 GLY A O 1
ATOM 3109 N N . VAL A 1 388 ? -24.188 16.375 -5.531 1 94.62 388 VAL A N 1
ATOM 3110 C CA . VAL A 1 388 ? -23.016 15.523 -5.645 1 94.62 388 VAL A CA 1
ATOM 3111 C C . VAL A 1 388 ? -22.828 14.719 -4.363 1 94.62 388 VAL A C 1
ATOM 3113 O O . VAL A 1 388 ? -23.047 15.227 -3.264 1 94.62 388 VAL A O 1
ATOM 3116 N N . LEU A 1 389 ? -22.531 13.445 -4.594 1 96.06 389 LEU A N 1
ATOM 3117 C CA . LEU A 1 389 ? -22.375 12.508 -3.486 1 96.06 389 LEU A CA 1
ATOM 3118 C C . LEU A 1 389 ? -20.953 11.922 -3.473 1 96.06 389 LEU A C 1
ATOM 3120 O O . LEU A 1 389 ? -20.438 11.547 -4.52 1 96.06 389 LEU A O 1
ATOM 3124 N N . LEU A 1 390 ? -20.281 11.977 -2.26 1 98.5 390 LEU A N 1
ATOM 3125 C CA . LEU A 1 390 ? -19.094 11.133 -2.123 1 98.5 390 LEU A CA 1
ATOM 3126 C C . LEU A 1 390 ? -19.484 9.664 -2.045 1 98.5 390 LEU A C 1
ATOM 3128 O O . LEU A 1 390 ? -19.688 9.125 -0.954 1 98.5 390 LEU A O 1
ATOM 3132 N N . ALA A 1 391 ? -19.453 9.062 -3.178 1 98.75 391 ALA A N 1
ATOM 3133 C CA . ALA A 1 391 ? -20.062 7.742 -3.334 1 98.75 391 ALA A CA 1
ATOM 3134 C C . ALA A 1 391 ? -19.109 6.652 -2.842 1 98.75 391 ALA A C 1
ATOM 3136 O O . ALA A 1 391 ? -19.531 5.512 -2.627 1 98.75 391 ALA A O 1
ATOM 3137 N N . SER A 1 392 ? -17.891 7 -2.703 1 98.81 392 SER A N 1
ATOM 3138 C CA . SER A 1 392 ? -16.906 6.059 -2.164 1 98.81 392 SER A CA 1
ATOM 3139 C C . SER A 1 392 ? -15.734 6.785 -1.521 1 98.81 392 SER A C 1
ATOM 3141 O O . SER A 1 392 ? -15.102 7.637 -2.152 1 98.81 392 SER A O 1
ATOM 3143 N N . TYR A 1 393 ? -15.516 6.551 -0.355 1 98.38 393 TYR A N 1
ATOM 3144 C CA . TYR A 1 393 ? -14.312 6.984 0.352 1 98.38 393 TYR A CA 1
ATOM 3145 C C . TYR A 1 393 ? -13.562 5.797 0.941 1 98.38 393 TYR A C 1
ATOM 3147 O O . TYR A 1 393 ? -14.039 5.164 1.89 1 98.38 393 TYR A O 1
ATOM 3155 N N . THR A 1 394 ? -12.367 5.488 0.372 1 97.94 394 THR A N 1
ATOM 3156 C CA . THR A 1 394 ? -11.57 4.34 0.789 1 97.94 394 THR A CA 1
ATOM 3157 C C . THR A 1 394 ? -10.141 4.762 1.122 1 97.94 394 THR A C 1
ATOM 3159 O O . THR A 1 394 ? -9.664 5.789 0.635 1 97.94 394 THR A O 1
ATOM 3162 N N . TRP A 1 395 ? -9.508 3.988 1.975 1 95.56 395 TRP A N 1
ATOM 3163 C CA . TRP A 1 395 ? -8.094 4.203 2.262 1 95.56 395 TRP A CA 1
ATOM 3164 C C . TRP A 1 395 ? -7.355 2.877 2.383 1 95.56 395 TRP A C 1
ATOM 3166 O O . TRP A 1 395 ? -7.969 1.81 2.332 1 95.56 395 TRP A O 1
ATOM 3176 N N . SER A 1 396 ? -6.086 2.975 2.473 1 95.12 396 SER A N 1
ATOM 3177 C CA . SER A 1 396 ? -5.203 1.817 2.602 1 95.12 396 SER A CA 1
ATOM 3178 C C . SER A 1 396 ? -5.492 0.778 1.523 1 95.12 396 SER A C 1
ATOM 3180 O O . SER A 1 396 ? -5.633 1.119 0.347 1 95.12 396 SER A O 1
ATOM 3182 N N . ASP A 1 397 ? -5.637 -0.468 1.796 1 93.81 397 ASP A N 1
ATOM 3183 C CA . ASP A 1 397 ? -5.734 -1.527 0.797 1 93.81 397 ASP A CA 1
ATOM 3184 C C . ASP A 1 397 ? -7.043 -1.426 0.016 1 93.81 397 ASP A C 1
ATOM 3186 O O . ASP A 1 397 ? -7.09 -1.758 -1.17 1 93.81 397 ASP A O 1
ATOM 3190 N N . ASP A 1 398 ? -8.117 -0.935 0.604 1 96 398 ASP A N 1
ATOM 3191 C CA . ASP A 1 398 ? -9.383 -0.761 -0.099 1 96 398 ASP A CA 1
ATOM 3192 C C . ASP A 1 398 ? -9.242 0.237 -1.246 1 96 398 ASP A C 1
ATOM 3194 O O . ASP A 1 398 ? -9.891 0.095 -2.283 1 96 398 ASP A O 1
ATOM 3198 N N . SER A 1 399 ? -8.438 1.185 -1.014 1 96.44 399 SER A N 1
ATOM 3199 C CA . SER A 1 399 ? -8.273 2.227 -2.023 1 96.44 399 SER A CA 1
ATOM 3200 C C . SER A 1 399 ? -7.453 1.727 -3.207 1 96.44 399 SER A C 1
ATOM 3202 O O . SER A 1 399 ? -7.594 2.232 -4.324 1 96.44 399 SER A O 1
ATOM 3204 N N . LYS A 1 400 ? -6.617 0.756 -2.982 1 93.75 400 LYS A N 1
ATOM 3205 C CA . LYS A 1 400 ? -5.703 0.268 -4.012 1 93.75 400 LYS A CA 1
ATOM 3206 C C . LYS A 1 400 ? -6.457 -0.464 -5.117 1 93.75 400 LYS A C 1
ATOM 3208 O O . LYS A 1 400 ? -5.984 -0.549 -6.25 1 93.75 400 LYS A O 1
ATOM 3213 N N . LEU A 1 401 ? -7.617 -0.934 -4.762 1 93.88 401 LEU A N 1
ATOM 3214 C CA . LEU A 1 401 ? -8.453 -1.633 -5.727 1 93.88 401 LEU A CA 1
ATOM 3215 C C . LEU A 1 401 ? -8.734 -0.751 -6.941 1 93.88 401 LEU A C 1
ATOM 3217 O O . LEU A 1 401 ? -8.867 -1.25 -8.062 1 93.88 401 LEU A O 1
ATOM 3221 N N . PHE A 1 402 ? -8.75 0.522 -6.785 1 96.94 402 PHE A N 1
ATOM 3222 C CA . PHE A 1 402 ? -9.203 1.463 -7.801 1 96.94 402 PHE A CA 1
ATOM 3223 C C . PHE A 1 402 ? -8.039 1.966 -8.641 1 96.94 402 PHE A C 1
ATOM 3225 O O . PHE A 1 402 ? -8.242 2.578 -9.688 1 96.94 402 PHE A O 1
ATOM 3232 N N . LEU A 1 403 ? -6.828 1.725 -8.25 1 96.5 403 LEU A N 1
ATOM 3233 C CA . LEU A 1 403 ? -5.672 2.352 -8.875 1 96.5 403 LEU A CA 1
ATOM 3234 C C . LEU A 1 403 ? -5.562 1.942 -10.344 1 96.5 403 LEU A C 1
ATOM 3236 O O . LEU A 1 403 ? -5.25 2.77 -11.203 1 96.5 403 LEU A O 1
ATOM 3240 N N . GLY A 1 404 ? -5.883 0.702 -10.625 1 94.56 404 GLY A N 1
ATOM 3241 C CA . GLY A 1 404 ? -5.715 0.216 -11.984 1 94.56 404 GLY A CA 1
ATOM 3242 C C . GLY A 1 404 ? -6.945 0.418 -12.852 1 94.56 404 GLY A C 1
ATOM 3243 O O . GLY A 1 404 ? -6.93 0.113 -14.047 1 94.56 404 GLY A O 1
ATOM 3244 N N . LEU A 1 405 ? -7.992 0.929 -12.312 1 96.31 405 LEU A N 1
ATOM 3245 C CA . LEU A 1 405 ? -9.242 1.137 -13.039 1 96.31 405 LEU A CA 1
ATOM 3246 C C . LEU A 1 405 ? -9.266 2.514 -13.695 1 96.31 405 LEU A C 1
ATOM 3248 O O . LEU A 1 405 ? -8.688 3.469 -13.164 1 96.31 405 LEU A O 1
ATOM 3252 N N . SER A 1 406 ? -9.914 2.59 -14.812 1 95.94 406 SER A N 1
ATOM 3253 C CA . SER A 1 406 ? -10.188 3.904 -15.383 1 95.94 406 SER A CA 1
ATOM 3254 C C . SER A 1 406 ? -11.164 4.691 -14.516 1 95.94 406 SER A C 1
ATOM 3256 O O . SER A 1 406 ? -11.883 4.113 -13.703 1 95.94 406 SER A O 1
ATOM 3258 N N . ASP A 1 407 ? -11.18 5.98 -14.648 1 97.44 407 ASP A N 1
ATOM 3259 C CA . ASP A 1 407 ? -12.117 6.801 -13.898 1 97.44 407 ASP A CA 1
ATOM 3260 C C . ASP A 1 407 ? -13.555 6.363 -14.156 1 97.44 407 ASP A C 1
ATOM 3262 O O . ASP A 1 407 ? -14.359 6.262 -13.219 1 97.44 407 ASP A O 1
ATOM 3266 N N . ASN A 1 408 ? -13.852 6.07 -15.406 1 96.94 408 ASN A N 1
ATOM 3267 C CA . ASN A 1 408 ? -15.203 5.641 -15.734 1 96.94 408 ASN A CA 1
ATOM 3268 C C . ASN A 1 408 ? -15.562 4.336 -15.031 1 96.94 408 ASN A C 1
ATOM 3270 O O . ASN A 1 408 ? -16.688 4.168 -14.562 1 96.94 408 ASN A O 1
ATOM 3274 N N . GLU A 1 409 ? -14.633 3.41 -15.031 1 95.44 409 GLU A N 1
ATOM 3275 C CA . GLU A 1 409 ? -14.883 2.158 -14.32 1 95.44 409 GLU A CA 1
ATOM 3276 C C . GLU A 1 409 ? -15.102 2.402 -12.828 1 95.44 409 GLU A C 1
ATOM 3278 O O . GLU A 1 409 ? -15.961 1.772 -12.211 1 95.44 409 GLU A O 1
ATOM 3283 N N . CYS A 1 410 ? -14.289 3.277 -12.234 1 98.06 410 CYS A N 1
ATOM 3284 C CA . CYS A 1 410 ? -14.461 3.645 -10.828 1 98.06 410 CYS A CA 1
ATOM 3285 C C . CYS A 1 410 ? -15.867 4.188 -10.578 1 98.06 410 CYS A C 1
ATOM 3287 O O . CYS A 1 410 ? -16.531 3.789 -9.617 1 98.06 410 CYS A O 1
ATOM 3289 N N . LEU A 1 411 ? -16.312 5.098 -11.461 1 98.5 411 LEU A N 1
ATOM 3290 C CA . LEU A 1 411 ? -17.625 5.699 -11.32 1 98.5 411 LEU A CA 1
ATOM 3291 C C . LEU A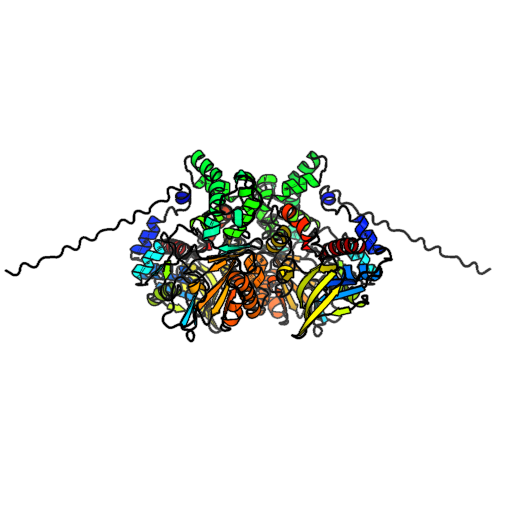 1 411 ? -18.719 4.633 -11.398 1 98.5 411 LEU A C 1
ATOM 3293 O O . LEU A 1 411 ? -19.672 4.648 -10.617 1 98.5 411 LEU A O 1
ATOM 3297 N N . GLN A 1 412 ? -18.531 3.682 -12.297 1 97 412 GLN A N 1
ATOM 3298 C CA . GLN A 1 412 ? -19.531 2.629 -12.477 1 97 412 GLN A CA 1
ATOM 3299 C C . GLN A 1 412 ? -19.594 1.722 -11.25 1 97 412 GLN A C 1
ATOM 3301 O O . GLN A 1 412 ? -20.688 1.331 -10.82 1 97 412 GLN A O 1
ATOM 3306 N N . VAL A 1 413 ? -18.469 1.396 -10.695 1 97.19 413 VAL A N 1
ATOM 3307 C CA . VAL A 1 413 ? -18.438 0.567 -9.492 1 97.19 413 VAL A CA 1
ATOM 3308 C C . VAL A 1 413 ? -19.172 1.267 -8.359 1 97.19 413 VAL A C 1
ATOM 3310 O O . VAL A 1 413 ? -20 0.653 -7.68 1 97.19 413 VAL A O 1
ATOM 3313 N N . ALA A 1 414 ? -18.891 2.533 -8.156 1 98.56 414 ALA A N 1
ATOM 3314 C CA . ALA A 1 414 ? -19.531 3.299 -7.09 1 98.56 414 ALA A CA 1
ATOM 3315 C C . ALA A 1 414 ? -21.047 3.414 -7.332 1 98.56 414 ALA A C 1
ATOM 3317 O O . ALA A 1 414 ? -21.828 3.332 -6.391 1 98.56 414 ALA A O 1
ATOM 3318 N N . LEU A 1 415 ? -21.391 3.623 -8.578 1 98.56 415 LEU A N 1
ATOM 3319 C CA . LEU A 1 415 ? -22.797 3.734 -8.938 1 98.56 415 LEU A CA 1
ATOM 3320 C C . LEU A 1 415 ? -23.531 2.432 -8.648 1 98.56 415 LEU A C 1
ATOM 3322 O O . LEU A 1 415 ? -24.641 2.445 -8.094 1 98.56 415 LEU A O 1
ATOM 3326 N N . ASP A 1 416 ? -22.953 1.354 -9.023 1 97.44 416 ASP A N 1
ATOM 3327 C CA . ASP A 1 416 ? -23.547 0.045 -8.797 1 97.44 416 ASP A CA 1
ATOM 3328 C C . ASP A 1 416 ? -23.703 -0.234 -7.301 1 97.44 416 ASP A C 1
ATOM 3330 O O . ASP A 1 416 ? -24.719 -0.795 -6.871 1 97.44 416 ASP A O 1
ATOM 3334 N N . ASP A 1 417 ? -22.719 0.121 -6.551 1 97.88 417 ASP A N 1
ATOM 3335 C CA . ASP A 1 417 ? -22.797 -0.067 -5.105 1 97.88 417 ASP A CA 1
ATOM 3336 C C . ASP A 1 417 ? -23.891 0.82 -4.496 1 97.88 417 ASP A C 1
ATOM 3338 O O . ASP A 1 417 ? -24.594 0.404 -3.572 1 97.88 417 ASP A O 1
ATOM 3342 N N . LEU A 1 418 ? -23.953 2.031 -4.973 1 98.5 418 LEU A N 1
ATOM 3343 C CA . LEU A 1 418 ? -24.984 2.949 -4.504 1 98.5 418 LEU A CA 1
ATOM 3344 C C . LEU A 1 418 ? -26.375 2.402 -4.805 1 98.5 418 LEU A C 1
ATOM 3346 O O . LEU A 1 418 ? -27.312 2.602 -4.023 1 98.5 418 LEU A O 1
ATOM 3350 N N . ALA A 1 419 ? -26.531 1.715 -5.898 1 98.12 419 ALA A N 1
ATOM 3351 C CA . ALA A 1 419 ? -27.812 1.141 -6.309 1 98.12 419 ALA A CA 1
ATOM 3352 C C . ALA A 1 419 ? -28.266 0.055 -5.332 1 98.12 419 ALA A C 1
ATOM 3354 O O . ALA A 1 419 ? -29.469 -0.158 -5.145 1 98.12 419 ALA A O 1
ATOM 3355 N N . VAL A 1 420 ? -27.344 -0.589 -4.719 1 97.06 420 VAL A N 1
ATOM 3356 C CA . VAL A 1 420 ? -27.672 -1.609 -3.729 1 97.06 420 VAL A CA 1
ATOM 3357 C C . VAL A 1 420 ? -28.406 -0.974 -2.551 1 97.06 420 VAL A C 1
ATOM 3359 O O . VAL A 1 420 ? -29.297 -1.591 -1.962 1 97.06 420 VAL A O 1
ATOM 3362 N N . ILE A 1 421 ? -28.094 0.223 -2.273 1 98 421 ILE A N 1
ATOM 3363 C CA . ILE A 1 421 ? -28.625 0.915 -1.101 1 98 421 ILE A CA 1
ATOM 3364 C C . ILE A 1 421 ? -29.891 1.684 -1.475 1 98 421 ILE A C 1
ATOM 3366 O O . ILE A 1 421 ? -30.906 1.591 -0.782 1 98 421 ILE A O 1
ATOM 3370 N N . HIS A 1 422 ? -29.891 2.389 -2.604 1 98.25 422 HIS A N 1
ATOM 3371 C CA . HIS A 1 422 ? -30.953 3.34 -2.916 1 98.25 422 HIS A CA 1
ATOM 3372 C C . HIS A 1 422 ? -31.797 2.848 -4.078 1 98.25 422 HIS A C 1
ATOM 3374 O O . HIS A 1 422 ? -32.719 3.547 -4.52 1 98.25 422 HIS A O 1
ATOM 3380 N N . GLY A 1 423 ? -31.516 1.645 -4.617 1 97.44 423 GLY A N 1
ATOM 3381 C CA . GLY A 1 423 ? -32.281 1.074 -5.711 1 97.44 423 GLY A CA 1
ATOM 3382 C C . GLY A 1 423 ? -31.766 1.455 -7.078 1 97.44 423 GLY A C 1
ATOM 3383 O O . GLY A 1 423 ? -30.938 2.369 -7.203 1 97.44 423 GLY A O 1
ATOM 3384 N N . ASN A 1 424 ? -32.25 0.876 -8.102 1 96.81 424 ASN A N 1
ATOM 3385 C CA . ASN A 1 424 ? -31.766 1.018 -9.469 1 96.81 424 ASN A CA 1
ATOM 3386 C C . ASN A 1 424 ? -32.062 2.402 -10.031 1 96.81 424 ASN A C 1
ATOM 3388 O O . ASN A 1 424 ? -31.516 2.801 -11.055 1 96.81 424 ASN A O 1
ATOM 3392 N N . GLN A 1 425 ? -32.875 3.139 -9.406 1 96.25 425 GLN A N 1
ATOM 3393 C CA . GLN A 1 425 ? -33.219 4.48 -9.859 1 96.25 425 GLN A CA 1
ATOM 3394 C C . GLN A 1 425 ? -31.984 5.379 -9.922 1 96.25 425 GLN A C 1
ATOM 3396 O O . GLN A 1 425 ? -31.953 6.34 -10.695 1 96.25 425 GLN A O 1
ATOM 3401 N N . VAL A 1 426 ? -30.969 5.062 -9.148 1 97.25 426 VAL A N 1
ATOM 3402 C CA . VAL A 1 426 ? -29.781 5.922 -9.117 1 97.25 426 VAL A CA 1
ATOM 3403 C C . VAL A 1 426 ? -29.125 5.953 -10.492 1 97.25 426 VAL A C 1
ATOM 3405 O O . VAL A 1 426 ? -28.5 6.949 -10.859 1 97.25 426 VAL A O 1
ATOM 3408 N N . HIS A 1 427 ? -29.25 4.84 -11.289 1 97 427 HIS A N 1
ATOM 3409 C CA . HIS A 1 427 ? -28.688 4.797 -12.633 1 97 427 HIS A CA 1
ATOM 3410 C C . HIS A 1 427 ? -29.344 5.836 -13.539 1 97 427 HIS A C 1
ATOM 3412 O O . HIS A 1 427 ? -28.672 6.434 -14.391 1 97 427 HIS A O 1
ATOM 3418 N N . THR A 1 428 ? -30.594 6.066 -13.328 1 97 428 THR A N 1
ATOM 3419 C CA . THR A 1 428 ? -31.328 7.039 -14.125 1 97 428 THR A CA 1
ATOM 3420 C C . THR A 1 428 ? -31.094 8.461 -13.617 1 97 428 THR A C 1
ATOM 3422 O O . THR A 1 428 ? -31.062 9.406 -14.398 1 97 428 THR A O 1
ATOM 3425 N N . LEU A 1 429 ? -30.906 8.594 -12.383 1 96.88 429 LEU A N 1
ATOM 3426 C CA . LEU A 1 429 ? -30.75 9.898 -11.75 1 96.88 429 LEU A CA 1
ATOM 3427 C C . LEU A 1 429 ? -29.328 10.422 -11.914 1 96.88 429 LEU A C 1
ATOM 3429 O O . LEU A 1 429 ? -29.078 11.617 -11.75 1 96.88 429 LEU A O 1
ATOM 3433 N N . TRP A 1 430 ? -28.375 9.516 -12.141 1 97.38 430 TRP A N 1
ATOM 3434 C CA . TRP A 1 430 ? -27 9.93 -12.398 1 97.38 430 TRP A CA 1
ATOM 3435 C C . TRP A 1 430 ? -26.922 10.844 -13.617 1 97.38 430 TRP A C 1
ATOM 3437 O O . TRP A 1 430 ? -27.5 10.531 -14.672 1 97.38 430 TRP A O 1
ATOM 3447 N N . ASP A 1 431 ? -26.266 11.969 -13.555 1 94.31 431 ASP A N 1
ATOM 3448 C CA . ASP A 1 431 ? -26.25 12.93 -14.648 1 94.31 431 ASP A CA 1
ATOM 3449 C C . ASP A 1 431 ? -25.062 12.703 -15.57 1 94.31 431 ASP A C 1
ATOM 3451 O O . ASP A 1 431 ? -24.797 13.508 -16.469 1 94.31 431 ASP A O 1
ATOM 3455 N N . GLY A 1 432 ? -24.266 11.703 -15.242 1 93.31 432 GLY A N 1
ATOM 3456 C CA . GLY A 1 432 ? -23.141 11.344 -16.094 1 93.31 432 GLY A CA 1
ATOM 3457 C C . GLY A 1 432 ? -21.828 11.961 -15.625 1 93.31 432 GLY A C 1
ATOM 3458 O O . GLY A 1 432 ? -20.766 11.617 -16.141 1 93.31 432 GLY A O 1
ATOM 3459 N N . THR A 1 433 ? -21.938 12.766 -14.633 1 93 433 THR A N 1
ATOM 3460 C CA . THR A 1 433 ? -20.719 13.43 -14.18 1 93 433 THR A CA 1
ATOM 3461 C C . THR A 1 433 ? -20.156 12.734 -12.945 1 93 433 THR A C 1
ATOM 3463 O O . THR A 1 433 ? -20.859 11.969 -12.281 1 93 433 THR A O 1
ATOM 3466 N N . GLY A 1 434 ? -18.875 12.898 -12.688 1 95.62 434 GLY A N 1
ATOM 3467 C CA . GLY A 1 434 ? -18.188 12.359 -11.531 1 95.62 434 GLY A CA 1
ATOM 3468 C C . GLY A 1 434 ? -16.719 12.781 -11.461 1 95.62 434 GLY A C 1
ATOM 3469 O O . GLY A 1 434 ? -16.219 13.445 -12.375 1 95.62 434 GLY A O 1
ATOM 3470 N N . LEU A 1 435 ? -16.188 12.5 -10.312 1 97.38 435 LEU A N 1
ATOM 3471 C CA . LEU A 1 435 ? -14.789 12.812 -10.039 1 97.38 435 LEU A CA 1
ATOM 3472 C C . LEU A 1 435 ? -14.125 11.688 -9.266 1 97.38 435 LEU A C 1
ATOM 3474 O O . LEU A 1 435 ? -14.719 11.117 -8.344 1 97.38 435 LEU A O 1
ATOM 3478 N N . VAL A 1 436 ? -12.938 11.328 -9.727 1 98.5 436 VAL A N 1
ATOM 3479 C CA . VAL A 1 436 ? -12.148 10.336 -9.016 1 98.5 436 VAL A CA 1
ATOM 3480 C C . VAL A 1 436 ? -10.805 10.938 -8.609 1 98.5 436 VAL A C 1
ATOM 3482 O O . VAL A 1 436 ? -10.078 11.477 -9.445 1 98.5 436 VAL A O 1
ATOM 3485 N N . LYS A 1 437 ? -10.523 10.961 -7.355 1 98.5 437 LYS A N 1
ATOM 3486 C CA . LYS A 1 437 ? -9.195 11.344 -6.879 1 98.5 437 LYS A CA 1
ATOM 3487 C C . LYS A 1 437 ? -8.477 10.156 -6.246 1 98.5 437 LYS A C 1
ATOM 3489 O O . LYS A 1 437 ? -8.945 9.602 -5.25 1 98.5 437 LYS A O 1
ATOM 3494 N N . LYS A 1 438 ? -7.426 9.742 -6.844 1 97.88 438 LYS A N 1
ATOM 3495 C CA . LYS A 1 438 ? -6.527 8.719 -6.316 1 97.88 438 LYS A CA 1
ATOM 3496 C C . LYS A 1 438 ? -5.234 9.344 -5.793 1 97.88 438 LYS A C 1
ATOM 3498 O O . LYS A 1 438 ? -4.32 9.633 -6.566 1 97.88 438 LYS A O 1
ATOM 3503 N N . TRP A 1 439 ? -5.078 9.445 -4.527 1 97.56 439 TRP A N 1
ATOM 3504 C CA . TRP A 1 439 ? -3.973 10.203 -3.945 1 97.56 439 TRP A CA 1
ATOM 3505 C C . TRP A 1 439 ? -2.65 9.477 -4.148 1 97.56 439 TRP A C 1
ATOM 3507 O O . TRP A 1 439 ? -1.593 10.102 -4.227 1 97.56 439 TRP A O 1
ATOM 3517 N N . SER A 1 440 ? -2.639 8.172 -4.281 1 96.19 440 SER A N 1
ATOM 3518 C CA . SER A 1 440 ? -1.416 7.422 -4.559 1 96.19 440 SER A CA 1
ATOM 3519 C C . SER A 1 440 ? -0.812 7.832 -5.898 1 96.19 440 SER A C 1
ATOM 3521 O O . SER A 1 440 ? 0.384 7.637 -6.133 1 96.19 440 SER A O 1
ATOM 3523 N N . LEU A 1 441 ? -1.657 8.391 -6.746 1 96.69 441 LEU A N 1
ATOM 3524 C CA . LEU A 1 441 ? -1.201 8.742 -8.086 1 96.69 441 LEU A CA 1
ATOM 3525 C C . LEU A 1 441 ? -0.888 10.227 -8.188 1 96.69 441 LEU A C 1
ATOM 3527 O O . LEU A 1 441 ? -0.521 10.719 -9.258 1 96.69 441 LEU A O 1
ATOM 3531 N N . ASP A 1 442 ? -1.062 10.93 -7.066 1 95.5 442 ASP A N 1
ATOM 3532 C CA . ASP A 1 442 ? -0.755 12.352 -7.078 1 95.5 442 ASP A CA 1
ATOM 3533 C C . ASP A 1 442 ? 0.741 12.594 -7.27 1 95.5 442 ASP A C 1
ATOM 3535 O O . ASP A 1 442 ? 1.562 12.047 -6.527 1 95.5 442 ASP A O 1
ATOM 3539 N N . ARG A 1 443 ? 1.077 13.391 -8.109 1 91.06 443 ARG A N 1
ATOM 3540 C CA . ARG A 1 443 ? 2.459 13.578 -8.539 1 91.06 443 ARG A CA 1
ATOM 3541 C C . ARG A 1 443 ? 3.293 14.211 -7.434 1 91.06 443 ARG A C 1
ATOM 3543 O O . ARG A 1 443 ? 4.504 13.984 -7.352 1 91.06 443 ARG A O 1
ATOM 3550 N N . TYR A 1 444 ? 2.629 14.93 -6.555 1 92.5 444 TYR A N 1
ATOM 3551 C CA . TYR A 1 444 ? 3.432 15.758 -5.656 1 92.5 444 TYR A CA 1
ATOM 3552 C C . TYR A 1 444 ? 3.244 15.32 -4.207 1 92.5 444 TYR A C 1
ATOM 3554 O O . TYR A 1 444 ? 4.055 15.664 -3.342 1 92.5 444 TYR A O 1
ATOM 3562 N N . SER A 1 445 ? 2.227 14.562 -3.945 1 91.06 445 SER A N 1
ATOM 3563 C CA . SER A 1 445 ? 2.055 14.094 -2.576 1 91.06 445 SER A CA 1
ATOM 3564 C C . SER A 1 445 ? 2.469 12.633 -2.438 1 91.06 445 SER A C 1
ATOM 3566 O O . SER A 1 445 ? 2.973 12.219 -1.392 1 91.06 445 SER A O 1
ATOM 3568 N N . GLN A 1 446 ? 2.264 11.82 -3.5 1 89.25 446 GLN A N 1
ATOM 3569 C CA . GLN A 1 446 ? 2.605 10.406 -3.574 1 89.25 446 GLN A CA 1
ATOM 3570 C C . GLN A 1 446 ? 2.029 9.633 -2.389 1 89.25 446 GLN A C 1
ATOM 3572 O O . GLN A 1 446 ? 2.699 8.773 -1.812 1 89.25 446 GLN A O 1
ATOM 3577 N N . GLY A 1 447 ? 0.843 9.961 -2.014 1 91.38 447 GLY A N 1
ATOM 3578 C CA . GLY A 1 447 ? 0.146 9.328 -0.904 1 91.38 447 GLY A CA 1
ATOM 3579 C C . GLY A 1 447 ? -0.87 10.242 -0.241 1 91.38 447 GLY A C 1
ATOM 3580 O O . GLY A 1 447 ? -0.877 11.453 -0.483 1 91.38 447 GLY A O 1
ATOM 3581 N N . ALA A 1 448 ? -1.642 9.641 0.611 1 95.56 448 ALA A N 1
ATOM 3582 C CA . ALA A 1 448 ? -2.703 10.422 1.241 1 95.56 448 ALA A CA 1
ATOM 3583 C C . ALA A 1 448 ? -2.248 10.984 2.586 1 95.56 448 ALA A C 1
ATOM 3585 O O . ALA A 1 448 ? -2.217 12.203 2.779 1 95.56 448 ALA A O 1
ATOM 3586 N N . PHE A 1 449 ? -1.818 10.156 3.492 1 97 449 PHE A N 1
ATOM 3587 C CA . PHE A 1 449 ? -1.361 10.586 4.809 1 97 449 PHE A CA 1
ATOM 3588 C C . PHE A 1 449 ? -0.506 9.508 5.465 1 97 449 PHE A C 1
ATOM 3590 O O . PHE A 1 449 ? -0.568 8.344 5.078 1 97 449 PHE A O 1
ATOM 3597 N N . ALA A 1 450 ? 0.287 9.898 6.367 1 97.5 450 ALA A N 1
ATOM 3598 C CA . ALA A 1 450 ? 1.106 8.953 7.117 1 97.5 450 ALA A CA 1
ATOM 3599 C C . ALA A 1 450 ? 0.248 8.094 8.047 1 97.5 450 ALA A C 1
ATOM 3601 O O . ALA A 1 450 ? -0.773 8.562 8.555 1 97.5 450 ALA A O 1
ATOM 3602 N N . ALA A 1 451 ? 0.559 6.887 8.219 1 97.25 451 ALA A N 1
ATOM 3603 C CA . ALA A 1 451 ? -0.056 5.926 9.133 1 97.25 451 ALA A CA 1
ATOM 3604 C C . ALA A 1 451 ? 0.979 4.945 9.68 1 97.25 451 ALA A C 1
ATOM 3606 O O . ALA A 1 451 ? 1.264 3.924 9.047 1 97.25 451 ALA A O 1
ATOM 3607 N N . PHE A 1 452 ? 1.416 5.195 10.859 1 97.75 452 PHE A N 1
ATOM 3608 C CA . PHE A 1 452 ? 2.564 4.48 11.406 1 97.75 452 PHE A CA 1
ATOM 3609 C C . PHE A 1 452 ? 2.219 3.021 11.672 1 97.75 452 PHE A C 1
ATOM 3611 O O . PHE A 1 452 ? 1.145 2.719 12.195 1 97.75 452 PHE A O 1
ATOM 3618 N N . THR A 1 453 ? 3.07 2.143 11.266 1 97.38 453 THR A N 1
ATOM 3619 C CA . THR A 1 453 ? 3.035 0.749 11.688 1 97.38 453 THR A CA 1
ATOM 3620 C C . THR A 1 453 ? 3.75 0.57 13.023 1 97.38 453 THR A C 1
ATOM 3622 O O . THR A 1 453 ? 4.371 1.507 13.531 1 97.38 453 THR A O 1
ATOM 3625 N N . PRO A 1 454 ? 3.66 -0.586 13.648 1 97.44 454 PRO A N 1
ATOM 3626 C CA . PRO A 1 454 ? 4.285 -0.776 14.961 1 97.44 454 PRO A CA 1
ATOM 3627 C C . PRO A 1 454 ? 5.758 -0.373 14.977 1 97.44 454 PRO A C 1
ATOM 3629 O O . PRO A 1 454 ? 6.484 -0.634 14.016 1 97.44 454 PRO A O 1
ATOM 3632 N N . TYR A 1 455 ? 6.188 0.349 16.062 1 96.19 455 TYR A N 1
ATOM 3633 C CA . TYR A 1 455 ? 7.547 0.776 16.375 1 96.19 455 TYR A CA 1
ATOM 3634 C C . TYR A 1 455 ? 7.883 2.082 15.664 1 96.19 455 TYR A C 1
ATOM 3636 O O . TYR A 1 455 ? 8.836 2.77 16.031 1 96.19 455 TYR A O 1
ATOM 3644 N N . GLN A 1 456 ? 7.137 2.545 14.68 1 96.31 456 GLN A N 1
ATOM 3645 C CA . GLN A 1 456 ? 7.531 3.68 13.852 1 96.31 456 GLN A CA 1
ATOM 3646 C C . GLN A 1 456 ? 7.395 4.992 14.617 1 96.31 456 GLN A C 1
ATOM 3648 O O . GLN A 1 456 ? 8.109 5.957 14.336 1 96.31 456 GLN A O 1
ATOM 3653 N N . THR A 1 457 ? 6.418 5.047 15.539 1 95.75 457 THR A N 1
ATOM 3654 C CA . THR A 1 457 ? 6.305 6.285 16.312 1 95.75 457 THR A CA 1
ATOM 3655 C C . THR A 1 457 ? 7.605 6.582 17.047 1 95.75 457 THR A C 1
ATOM 3657 O O . THR A 1 457 ? 8.148 7.684 16.953 1 95.75 457 THR A O 1
ATOM 3660 N N . LYS A 1 458 ? 8.062 5.602 17.719 1 93.38 458 LYS A N 1
ATOM 3661 C CA . LYS A 1 458 ? 9.305 5.754 18.484 1 93.38 458 LYS A CA 1
ATOM 3662 C C . LYS A 1 458 ? 10.5 5.934 17.547 1 93.38 458 LYS A C 1
ATOM 3664 O O . LYS A 1 458 ? 11.359 6.781 17.797 1 93.38 458 LYS A O 1
ATOM 3669 N N . ASP A 1 459 ? 10.516 5.223 16.5 1 94.31 459 ASP A N 1
ATOM 3670 C CA . ASP A 1 459 ? 11.695 5.148 15.641 1 94.31 459 ASP A CA 1
ATOM 3671 C C . ASP A 1 459 ? 11.789 6.367 14.727 1 94.31 459 ASP A C 1
ATOM 3673 O O . ASP A 1 459 ? 12.891 6.832 14.422 1 94.31 459 ASP A O 1
ATOM 3677 N N . PHE A 1 460 ? 10.625 6.902 14.289 1 96.62 460 PHE A N 1
ATOM 3678 C CA . PHE A 1 460 ? 10.711 7.836 13.172 1 96.62 460 PHE A CA 1
ATOM 3679 C C . PHE A 1 460 ? 10.164 9.203 13.562 1 96.62 460 PHE A C 1
ATOM 3681 O O . PHE A 1 460 ? 10.547 10.219 12.984 1 96.62 460 PHE A O 1
ATOM 3688 N N . ALA A 1 461 ? 9.25 9.328 14.508 1 95.81 461 ALA A N 1
ATOM 3689 C CA . ALA A 1 461 ? 8.562 10.578 14.797 1 95.81 461 ALA A CA 1
ATOM 3690 C C . ALA A 1 461 ? 9.555 11.695 15.109 1 95.81 461 ALA A C 1
ATOM 3692 O O . ALA A 1 461 ? 9.5 12.773 14.508 1 95.81 461 ALA A O 1
ATOM 3693 N N . PRO A 1 462 ? 10.562 11.477 15.984 1 96.25 462 PRO A N 1
ATOM 3694 C CA . PRO A 1 462 ? 11.531 12.539 16.266 1 96.25 462 PRO A CA 1
ATOM 3695 C C . PRO A 1 462 ? 12.375 12.906 15.055 1 96.25 462 PRO A C 1
ATOM 3697 O O . PRO A 1 462 ? 12.625 14.094 14.805 1 96.25 462 PRO A O 1
ATOM 3700 N N . GLU A 1 463 ? 12.789 11.914 14.281 1 97.5 463 GLU A N 1
ATOM 3701 C CA . GLU A 1 463 ? 13.664 12.125 13.133 1 97.5 463 GLU A CA 1
ATOM 3702 C C . GLU A 1 463 ? 12.961 12.914 12.039 1 97.5 463 GLU A C 1
ATOM 3704 O O . GLU A 1 463 ? 13.578 13.719 11.344 1 97.5 463 GLU A O 1
ATOM 3709 N N . LEU A 1 464 ? 11.711 12.68 11.891 1 98.56 464 LEU A N 1
ATOM 3710 C CA . LEU A 1 464 ? 10.953 13.312 10.812 1 98.56 464 LEU A CA 1
ATOM 3711 C C . LEU A 1 464 ? 10.828 14.812 11.039 1 98.56 464 LEU A C 1
ATOM 3713 O O . LEU A 1 464 ? 10.883 15.594 10.094 1 98.56 464 LEU A O 1
ATOM 3717 N N . PHE A 1 465 ? 10.75 15.234 12.305 1 98.56 465 PHE A N 1
ATOM 3718 C CA . PHE A 1 465 ? 10.57 16.656 12.602 1 98.56 465 PHE A CA 1
ATOM 3719 C C . PHE A 1 465 ? 11.922 17.328 12.797 1 98.56 465 PHE A C 1
ATOM 3721 O O . PHE A 1 465 ? 12.07 18.516 12.492 1 98.56 465 PHE A O 1
ATOM 3728 N N . GLN A 1 466 ? 12.906 16.625 13.258 1 98.12 466 GLN A N 1
ATOM 3729 C CA . GLN A 1 466 ? 14.203 17.203 13.625 1 98.12 466 GLN A CA 1
ATOM 3730 C C . GLN A 1 466 ? 14.844 17.906 12.438 1 98.12 466 GLN A C 1
ATOM 3732 O O . GLN A 1 466 ? 14.82 17.406 11.312 1 98.12 466 GLN A O 1
ATOM 3737 N N . HIS A 1 467 ? 15.367 19.062 12.664 1 98.06 467 HIS A N 1
ATOM 3738 C CA . HIS A 1 467 ? 16.031 19.781 11.578 1 98.06 467 HIS A CA 1
ATOM 3739 C C . HIS A 1 467 ? 17.375 19.172 11.25 1 98.06 467 HIS A C 1
ATOM 3741 O O . HIS A 1 467 ? 17.953 18.438 12.07 1 98.06 467 HIS A O 1
ATOM 3747 N N . GLU A 1 468 ? 17.875 19.375 10.102 1 98.06 468 GLU A N 1
ATOM 3748 C CA . GLU A 1 468 ? 19.203 19.078 9.602 1 98.06 468 GLU A CA 1
ATOM 3749 C C . GLU A 1 468 ? 19.984 20.359 9.289 1 98.06 468 GLU A C 1
ATOM 3751 O O . GLU A 1 468 ? 19.922 20.859 8.164 1 98.06 468 GLU A O 1
ATOM 3756 N N . GLY A 1 469 ? 20.812 20.812 10.266 1 97.69 469 GLY A N 1
ATOM 3757 C CA . GLY A 1 469 ? 21.422 22.125 10.094 1 97.69 469 GLY A CA 1
ATOM 3758 C C . GLY A 1 469 ? 20.422 23.234 9.969 1 97.69 469 GLY A C 1
ATOM 3759 O O . GLY A 1 469 ? 19.578 23.422 10.852 1 97.69 469 GLY A O 1
ATOM 3760 N N . ARG A 1 470 ? 20.453 23.906 8.875 1 98.44 470 ARG A N 1
ATOM 3761 C CA . ARG A 1 470 ? 19.609 25.062 8.648 1 98.44 470 ARG A CA 1
ATOM 3762 C C . ARG A 1 470 ? 18.328 24.672 7.895 1 98.44 470 ARG A C 1
ATOM 3764 O O . ARG A 1 470 ? 17.5 25.516 7.594 1 98.44 470 ARG A O 1
ATOM 3771 N N . VAL A 1 471 ? 18.156 23.391 7.676 1 98.75 471 VAL A N 1
ATOM 3772 C CA . VAL A 1 471 ? 16.969 22.875 6.992 1 98.75 471 VAL A CA 1
ATOM 3773 C C . VAL A 1 471 ? 15.984 22.328 8.016 1 98.75 471 VAL A C 1
ATOM 3775 O O . VAL A 1 471 ? 16.297 21.391 8.758 1 98.75 471 VAL A O 1
ATOM 3778 N N . HIS A 1 472 ? 14.82 22.906 8.055 1 98.81 472 HIS A N 1
ATOM 3779 C CA . HIS A 1 472 ? 13.75 22.5 8.953 1 98.81 472 HIS A CA 1
ATOM 3780 C C . HIS A 1 472 ? 12.664 21.734 8.195 1 98.81 472 HIS A C 1
ATOM 3782 O O . HIS A 1 472 ? 12.562 21.844 6.973 1 98.81 472 HIS A O 1
ATOM 3788 N N . PHE A 1 473 ? 11.883 20.953 8.953 1 98.88 473 PHE A N 1
ATOM 3789 C CA . PHE A 1 473 ? 10.852 20.109 8.367 1 98.88 473 PHE A CA 1
ATOM 3790 C C . PHE A 1 473 ? 9.516 20.297 9.086 1 98.88 473 PHE A C 1
ATOM 3792 O O . PHE A 1 473 ? 9.484 20.438 10.312 1 98.88 473 PHE A O 1
ATOM 3799 N N . ALA A 1 474 ? 8.461 20.297 8.336 1 98.75 474 ALA A N 1
ATOM 3800 C CA . ALA A 1 474 ? 7.105 20.359 8.883 1 98.75 474 ALA A CA 1
ATOM 3801 C C . ALA A 1 474 ? 6.105 19.688 7.941 1 98.75 474 ALA A C 1
ATOM 3803 O O . ALA A 1 474 ? 6.367 19.562 6.742 1 98.75 474 ALA A O 1
ATOM 3804 N N . GLY A 1 475 ? 5.027 19.281 8.359 1 98.31 475 GLY A N 1
ATOM 3805 C CA . GLY A 1 475 ? 3.941 18.562 7.707 1 98.31 475 GLY A CA 1
ATOM 3806 C C . GLY A 1 475 ? 3.209 17.609 8.633 1 98.31 475 GLY A C 1
ATOM 3807 O O . GLY A 1 475 ? 3.676 17.328 9.742 1 98.31 475 GLY A O 1
ATOM 3808 N N . GLU A 1 476 ? 2.111 17.156 8.211 1 97.62 476 GLU A N 1
ATOM 3809 C CA . GLU A 1 476 ? 1.327 16.281 9.086 1 97.62 476 GLU A CA 1
ATOM 3810 C C . GLU A 1 476 ? 2.129 15.055 9.5 1 97.62 476 GLU A C 1
ATOM 3812 O O . GLU A 1 476 ? 1.977 14.562 10.617 1 97.62 476 GLU A O 1
ATOM 3817 N N . HIS A 1 477 ? 3.082 14.531 8.664 1 98.06 477 HIS A N 1
ATOM 3818 C CA . HIS A 1 477 ? 3.861 13.336 8.938 1 98.06 477 HIS A CA 1
ATOM 3819 C C . HIS A 1 477 ? 4.895 13.586 10.031 1 98.06 477 HIS A C 1
ATOM 3821 O O . HIS A 1 477 ? 5.504 12.648 10.547 1 98.06 477 HIS A O 1
ATOM 3827 N N . THR A 1 478 ? 5.102 14.891 10.398 1 98.44 478 THR A N 1
ATOM 3828 C CA . THR A 1 478 ? 6.125 15.234 11.375 1 98.44 478 THR A CA 1
ATOM 3829 C C . THR A 1 478 ? 5.5 15.531 12.734 1 98.44 478 THR A C 1
ATOM 3831 O O . THR A 1 478 ? 6.188 15.969 13.656 1 98.44 478 THR A O 1
ATOM 3834 N N . ALA A 1 479 ? 4.219 15.336 12.867 1 97.75 479 ALA A N 1
ATOM 3835 C CA . ALA A 1 479 ? 3.492 15.547 14.117 1 97.75 479 ALA A CA 1
ATOM 3836 C C . ALA A 1 479 ? 2.395 14.5 14.297 1 97.75 479 ALA A C 1
ATOM 3838 O O . ALA A 1 479 ? 2.355 13.5 13.578 1 97.75 479 ALA A O 1
ATOM 3839 N N . LEU A 1 480 ? 1.6 14.656 15.344 1 94.94 480 LEU A N 1
ATOM 3840 C CA . LEU A 1 480 ? 0.499 13.75 15.664 1 94.94 480 LEU A CA 1
ATOM 3841 C C . LEU A 1 480 ? -0.738 14.531 16.094 1 94.94 480 LEU A C 1
ATOM 3843 O O . LEU A 1 480 ? -0.624 15.617 16.656 1 94.94 480 LEU A O 1
ATOM 3847 N N . PRO A 1 481 ? -1.933 13.938 15.891 1 95.69 481 PRO A N 1
ATOM 3848 C CA . PRO A 1 481 ? -2.234 12.766 15.062 1 95.69 481 PRO A CA 1
ATOM 3849 C C . PRO A 1 481 ? -2.115 13.047 13.57 1 95.69 481 PRO A C 1
ATOM 3851 O O . PRO A 1 481 ? -2.268 14.195 13.141 1 95.69 481 PRO A O 1
ATOM 3854 N N . HIS A 1 482 ? -1.887 12.094 12.75 1 96.94 482 HIS A N 1
ATOM 3855 C CA . HIS A 1 482 ? -1.695 12.273 11.32 1 96.94 482 HIS A CA 1
ATOM 3856 C C . HIS A 1 482 ? -3.023 12.539 10.609 1 96.94 482 HIS A C 1
ATOM 3858 O O . HIS A 1 482 ? -4.09 12.242 11.156 1 96.94 482 HIS A O 1
ATOM 3864 N N . GLY A 1 483 ? -2.945 13.141 9.445 1 96 483 GLY A N 1
ATOM 3865 C CA . GLY A 1 483 ? -4.086 13.188 8.539 1 96 483 GLY A CA 1
ATOM 3866 C C . GLY A 1 483 ? -4.961 14.406 8.75 1 96 483 GLY A C 1
ATOM 3867 O O . GLY A 1 483 ? -6.062 14.492 8.195 1 96 483 GLY A O 1
ATOM 3868 N N . TRP A 1 484 ? -4.484 15.398 9.57 1 97.69 484 TRP A N 1
ATOM 3869 C CA . TRP A 1 484 ? -5.363 16.516 9.891 1 97.69 484 TRP A CA 1
ATOM 3870 C C . TRP A 1 484 ? -4.715 17.844 9.516 1 97.69 484 TRP A C 1
ATOM 3872 O O . TRP A 1 484 ? -3.492 17.984 9.594 1 97.69 484 TRP A O 1
ATOM 3882 N N . ILE A 1 485 ? -5.559 18.812 9.18 1 98.62 485 ILE A N 1
ATOM 3883 C CA . ILE A 1 485 ? -5.121 20.172 8.945 1 98.62 485 ILE A CA 1
ATOM 3884 C C . ILE A 1 485 ? -4.426 20.719 10.195 1 98.62 485 ILE A C 1
ATOM 3886 O O . ILE A 1 485 ? -3.334 21.281 10.109 1 98.62 485 ILE A O 1
ATOM 3890 N N . GLU A 1 486 ? -5.023 20.438 11.312 1 98.06 486 GLU A N 1
ATOM 3891 C CA . GLU A 1 486 ? -4.508 20.891 12.602 1 98.06 486 GLU A CA 1
ATOM 3892 C C . GLU A 1 486 ? -3.078 20.406 12.82 1 98.06 486 GLU A C 1
ATOM 3894 O O . GLU A 1 486 ? -2.227 21.172 13.297 1 98.06 486 GLU A O 1
ATOM 3899 N N . THR A 1 487 ? -2.85 19.188 12.539 1 98.31 487 THR A N 1
ATOM 3900 C CA . THR A 1 487 ? -1.538 18.594 12.75 1 98.31 487 THR A CA 1
ATOM 3901 C C . THR A 1 487 ? -0.485 19.25 11.875 1 98.31 487 THR A C 1
ATOM 3903 O O . THR A 1 487 ? 0.636 19.516 12.32 1 98.31 487 THR A O 1
ATOM 3906 N N . SER A 1 488 ? -0.85 19.516 10.664 1 98.69 488 SER A N 1
ATOM 3907 C CA . SER A 1 488 ? 0.041 20.234 9.758 1 98.69 488 SER A CA 1
ATOM 3908 C C . SER A 1 488 ? 0.377 21.625 10.289 1 98.69 488 SER A C 1
ATOM 3910 O O . SER A 1 488 ? 1.536 22.047 10.258 1 98.69 488 SER A O 1
ATOM 3912 N N . MET A 1 489 ? -0.597 22.297 10.789 1 98.88 489 MET A N 1
ATOM 3913 C CA . MET A 1 489 ? -0.399 23.641 11.312 1 98.88 489 MET A CA 1
ATOM 3914 C C . MET A 1 489 ? 0.443 23.609 12.586 1 98.88 489 MET A C 1
ATOM 3916 O O . MET A 1 489 ? 1.313 24.453 12.781 1 98.88 489 MET A O 1
ATOM 3920 N N . LYS A 1 490 ? 0.175 22.594 13.438 1 98.75 490 LYS A N 1
ATOM 3921 C CA . LYS A 1 490 ? 0.979 22.438 14.648 1 98.75 490 LYS A CA 1
ATOM 3922 C C . LYS A 1 490 ? 2.459 22.281 14.305 1 98.75 490 LYS A C 1
ATOM 3924 O O . LYS A 1 490 ? 3.311 22.953 14.898 1 98.75 490 LYS A O 1
ATOM 3929 N N . SER A 1 491 ? 2.719 21.406 13.375 1 98.75 491 SER A N 1
ATOM 3930 C CA . SER A 1 491 ? 4.098 21.156 12.969 1 98.75 491 SER A CA 1
ATOM 3931 C C . SER A 1 491 ? 4.734 22.422 12.391 1 98.75 491 SER A C 1
ATOM 3933 O O . SER A 1 491 ? 5.906 22.703 12.641 1 98.75 491 SER A O 1
ATOM 3935 N N . ALA A 1 492 ? 3.957 23.188 11.664 1 98.88 492 ALA A N 1
ATOM 3936 C CA . ALA A 1 492 ? 4.438 24.422 11.047 1 98.88 492 ALA A CA 1
ATOM 3937 C C . ALA A 1 492 ? 4.742 25.484 12.094 1 98.88 492 ALA A C 1
ATOM 3939 O O . ALA A 1 492 ? 5.75 26.188 12.008 1 98.88 492 ALA A O 1
ATOM 3940 N N . LEU A 1 493 ? 3.85 25.609 13.07 1 98.88 493 LEU A N 1
ATOM 3941 C CA . LEU A 1 493 ? 4.059 26.578 14.141 1 98.88 493 LEU A CA 1
ATOM 3942 C C . LEU A 1 493 ? 5.312 26.234 14.945 1 98.88 493 LEU A C 1
ATOM 3944 O O . LEU A 1 493 ? 6.082 27.125 15.305 1 98.88 493 LEU A O 1
ATOM 3948 N N . ARG A 1 494 ? 5.531 24.922 15.203 1 98.81 494 ARG A N 1
ATOM 3949 C CA . ARG A 1 494 ? 6.73 24.469 15.898 1 98.81 494 ARG A CA 1
ATOM 3950 C C . ARG A 1 494 ? 7.988 24.812 15.102 1 98.81 494 ARG A C 1
ATOM 3952 O O . ARG A 1 494 ? 8.969 25.312 15.656 1 98.81 494 ARG A O 1
ATOM 3959 N N . ALA A 1 495 ? 7.941 24.516 13.836 1 98.88 495 ALA A N 1
ATOM 3960 C CA . ALA A 1 495 ? 9.094 24.781 12.977 1 98.88 495 ALA A CA 1
ATOM 3961 C C . ALA A 1 495 ? 9.375 26.266 12.867 1 98.88 495 ALA A C 1
ATOM 3963 O O . ALA A 1 495 ? 10.539 26.688 12.906 1 98.88 495 ALA A O 1
ATOM 3964 N N . ALA A 1 496 ? 8.336 27.078 12.734 1 98.81 496 ALA A N 1
ATOM 3965 C CA . ALA A 1 496 ? 8.484 28.531 12.656 1 98.81 496 ALA A CA 1
ATOM 3966 C C . ALA A 1 496 ? 9.117 29.078 13.938 1 98.81 496 ALA A C 1
ATOM 3968 O O . ALA A 1 496 ? 9.992 29.953 13.875 1 98.81 496 ALA A O 1
ATOM 3969 N N . ARG A 1 497 ? 8.602 28.578 15.031 1 98.69 497 ARG A N 1
ATOM 3970 C CA . ARG A 1 497 ? 9.172 28.984 16.312 1 98.69 497 ARG A CA 1
ATOM 3971 C C . ARG A 1 497 ? 10.664 28.656 16.375 1 98.69 497 ARG A C 1
ATOM 3973 O O . ARG A 1 497 ? 11.461 29.484 16.828 1 98.69 497 ARG A O 1
ATOM 3980 N N . ASN A 1 498 ? 11.031 27.438 15.945 1 98.56 498 ASN A N 1
ATOM 3981 C CA . ASN A 1 498 ? 12.43 27.016 15.945 1 98.56 498 ASN A CA 1
ATOM 3982 C C . ASN A 1 498 ? 13.289 27.922 15.055 1 98.56 498 ASN A C 1
ATOM 3984 O O . ASN A 1 498 ? 14.391 28.312 15.438 1 98.56 498 ASN A O 1
ATOM 3988 N N . ILE A 1 499 ? 12.773 28.297 13.898 1 98.62 499 ILE A N 1
ATOM 3989 C CA . ILE A 1 499 ? 13.484 29.141 12.953 1 98.62 499 ILE A CA 1
ATOM 3990 C C . ILE A 1 499 ? 13.625 30.547 13.523 1 98.62 499 ILE A C 1
ATOM 3992 O O . ILE A 1 499 ? 14.695 31.156 13.461 1 98.62 499 ILE A O 1
ATOM 3996 N N . HIS A 1 500 ? 12.578 31.047 14.117 1 98.38 500 HIS A N 1
ATOM 3997 C CA . HIS A 1 500 ? 12.555 32.375 14.734 1 98.38 500 HIS A CA 1
ATOM 3998 C C . HIS A 1 500 ? 13.609 32.5 15.828 1 98.38 500 HIS A C 1
ATOM 4000 O O . HIS A 1 500 ? 14.273 33.531 15.945 1 98.38 500 HIS A O 1
ATOM 4006 N N . ASN A 1 501 ? 13.773 31.422 16.562 1 96.81 501 ASN A N 1
ATOM 4007 C CA . ASN A 1 501 ? 14.656 31.438 17.734 1 96.81 501 ASN A CA 1
ATOM 4008 C C . ASN A 1 501 ? 16.094 31.078 17.359 1 96.81 501 ASN A C 1
ATOM 4010 O O . ASN A 1 501 ? 17 31.188 18.188 1 96.81 501 ASN A O 1
ATOM 4014 N N . ALA A 1 502 ? 16.344 30.609 16.188 1 93.31 502 ALA A N 1
ATOM 4015 C CA . ALA A 1 502 ? 17.672 30.188 15.75 1 93.31 502 ALA A CA 1
ATOM 4016 C C . ALA A 1 502 ? 18.578 31.406 15.516 1 93.31 502 ALA A C 1
ATOM 4018 O O . ALA A 1 502 ? 18.109 32.469 15.164 1 93.31 502 ALA A O 1
ATOM 4019 N N . MET B 1 1 ? 30.547 -61.938 -39.281 1 20.17 1 MET B N 1
ATOM 4020 C CA . MET B 1 1 ? 29.703 -62.031 -38.094 1 20.17 1 MET B CA 1
ATOM 4021 C C . MET B 1 1 ? 29.609 -60.688 -37.375 1 20.17 1 MET B C 1
ATOM 4023 O O . MET B 1 1 ? 30.609 -60.219 -36.812 1 20.17 1 MET B O 1
ATOM 4027 N N . LYS B 1 2 ? 28.859 -59.781 -38.125 1 30.8 2 LYS B N 1
ATOM 4028 C CA . LYS B 1 2 ? 28.422 -58.406 -37.875 1 30.8 2 LYS B CA 1
ATOM 4029 C C . LYS B 1 2 ? 27.672 -58.281 -36.562 1 30.8 2 LYS B C 1
ATOM 4031 O O . LYS B 1 2 ? 26.469 -58.531 -36.469 1 30.8 2 LYS B O 1
ATOM 4036 N N . VAL B 1 3 ? 28.391 -58.75 -35.375 1 30.77 3 VAL B N 1
ATOM 4037 C CA . VAL B 1 3 ? 27.719 -58.656 -34.062 1 30.77 3 VAL B CA 1
ATOM 4038 C C . VAL B 1 3 ? 27.312 -57.219 -33.781 1 30.77 3 VAL B C 1
ATOM 4040 O O . VAL B 1 3 ? 28.125 -56.312 -33.875 1 30.77 3 VAL B O 1
ATOM 4043 N N . HIS B 1 4 ? 26.047 -56.938 -33.969 1 32.69 4 HIS B N 1
ATOM 4044 C CA . HIS B 1 4 ? 25.25 -55.75 -33.594 1 32.69 4 HIS B CA 1
ATOM 4045 C C . HIS B 1 4 ? 25.328 -55.5 -32.094 1 32.69 4 HIS B C 1
ATOM 4047 O O . HIS B 1 4 ? 24.859 -56.281 -31.297 1 32.69 4 HIS B O 1
ATOM 4053 N N . TRP B 1 5 ? 26.422 -54.938 -31.578 1 33.75 5 TRP B N 1
ATOM 4054 C CA . TRP B 1 5 ? 26.516 -54.562 -30.172 1 33.75 5 TRP B CA 1
ATOM 4055 C C . TRP B 1 5 ? 25.375 -53.625 -29.797 1 33.75 5 TRP B C 1
ATOM 4057 O O . TRP B 1 5 ? 25.203 -52.562 -30.422 1 33.75 5 TRP B O 1
ATOM 4067 N N . ILE B 1 6 ? 24.25 -54.156 -29.391 1 34.94 6 ILE B N 1
ATOM 4068 C CA . ILE B 1 6 ? 23.141 -53.438 -28.766 1 34.94 6 ILE B CA 1
ATOM 4069 C C . ILE B 1 6 ? 23.672 -52.594 -27.594 1 34.94 6 ILE B C 1
ATOM 4071 O O . ILE B 1 6 ? 24.219 -53.156 -26.641 1 34.94 6 ILE B O 1
ATOM 4075 N N . ALA B 1 7 ? 24.031 -51.312 -27.812 1 35.88 7 ALA B N 1
ATOM 4076 C CA . ALA B 1 7 ? 24.312 -50.312 -26.812 1 35.88 7 ALA B CA 1
ATOM 4077 C C . ALA B 1 7 ? 23.156 -50.156 -25.812 1 35.88 7 ALA B C 1
ATOM 4079 O O . ALA B 1 7 ? 22.062 -49.75 -26.188 1 35.88 7 ALA B O 1
ATOM 4080 N N . LEU B 1 8 ? 23.016 -51.094 -24.875 1 33.34 8 LEU B N 1
ATOM 4081 C CA . LEU B 1 8 ? 22.125 -50.906 -23.75 1 33.34 8 LEU B CA 1
ATOM 4082 C C . LEU B 1 8 ? 22.359 -49.531 -23.109 1 33.34 8 LEU B C 1
ATOM 4084 O O . LEU B 1 8 ? 23.438 -49.281 -22.562 1 33.34 8 LEU B O 1
ATOM 4088 N N . GLY B 1 9 ? 21.797 -48.438 -23.609 1 28.98 9 GLY B N 1
ATOM 4089 C CA . GLY B 1 9 ? 21.75 -47.125 -22.984 1 28.98 9 GLY B CA 1
ATOM 4090 C C . GLY B 1 9 ? 21.234 -47.156 -21.547 1 28.98 9 GLY B C 1
ATOM 4091 O O . GLY B 1 9 ? 20.094 -47.562 -21.297 1 28.98 9 GLY B O 1
ATOM 4092 N N . CYS B 1 10 ? 22.062 -47.5 -20.531 1 30.78 10 CYS B N 1
ATOM 4093 C CA . CYS B 1 10 ? 21.75 -47.344 -19.125 1 30.78 10 CYS B CA 1
ATOM 4094 C C . CYS B 1 10 ? 21.109 -46 -18.844 1 30.78 10 CYS B C 1
ATOM 4096 O O . CYS B 1 10 ? 21.734 -44.938 -19.078 1 30.78 10 CYS B O 1
ATOM 4098 N N . LEU B 1 11 ? 19.828 -45.844 -18.906 1 29.89 11 LEU B N 1
ATOM 4099 C CA . LEU B 1 11 ? 19.078 -44.75 -18.344 1 29.89 11 LEU B CA 1
ATOM 4100 C C . LEU B 1 11 ? 19.5 -44.469 -16.891 1 29.89 11 LEU B C 1
ATOM 4102 O O . LEU B 1 11 ? 19.219 -45.281 -16.016 1 29.89 11 LEU B O 1
ATOM 4106 N N . ILE B 1 12 ? 20.641 -43.906 -16.641 1 30.17 12 ILE B N 1
ATOM 4107 C CA . ILE B 1 12 ? 20.984 -43.406 -15.32 1 30.17 12 ILE B CA 1
ATOM 4108 C C . ILE B 1 12 ? 19.828 -42.531 -14.797 1 30.17 12 ILE B C 1
ATOM 4110 O O . ILE B 1 12 ? 19.531 -41.5 -15.367 1 30.17 12 ILE B O 1
ATOM 4114 N N . LEU B 1 13 ? 18.875 -43.156 -14.18 1 30.11 13 LEU B N 1
ATOM 4115 C CA . LEU B 1 13 ? 17.953 -42.438 -13.32 1 30.11 13 LEU B CA 1
ATOM 4116 C C . LEU B 1 13 ? 18.703 -41.531 -12.344 1 30.11 13 LEU B C 1
ATOM 4118 O O . LEU B 1 13 ? 19.375 -42.031 -11.438 1 30.11 13 LEU B O 1
ATOM 4122 N N . VAL B 1 14 ? 19.25 -40.469 -12.781 1 30.42 14 VAL B N 1
ATOM 4123 C CA . VAL B 1 14 ? 19.703 -39.438 -11.867 1 30.42 14 VAL B CA 1
ATOM 4124 C C . VAL B 1 14 ? 18.625 -39.156 -10.828 1 30.42 14 VAL B C 1
ATOM 4126 O O . VAL B 1 14 ? 17.578 -38.594 -11.164 1 30.42 14 VAL B O 1
ATOM 4129 N N . ILE B 1 15 ? 18.5 -40.031 -9.875 1 31.75 15 ILE B N 1
ATOM 4130 C CA . ILE B 1 15 ? 17.781 -39.594 -8.672 1 31.75 15 ILE B CA 1
ATOM 4131 C C . ILE B 1 15 ? 18.344 -38.281 -8.164 1 31.75 15 ILE B C 1
ATOM 4133 O O . ILE B 1 15 ? 19.516 -38.188 -7.777 1 31.75 15 ILE B O 1
ATOM 4137 N N . TYR B 1 16 ? 17.953 -37.188 -8.711 1 31.27 16 TYR B N 1
ATOM 4138 C CA . TYR B 1 16 ? 18.156 -35.906 -8.062 1 31.27 16 TYR B CA 1
ATOM 4139 C C . TYR B 1 16 ? 17.875 -36 -6.57 1 31.27 16 TYR B C 1
ATOM 4141 O O . TYR B 1 16 ? 16.734 -36.25 -6.164 1 31.27 16 TYR B O 1
ATOM 4149 N N . SER B 1 17 ? 18.75 -36.594 -5.867 1 33.03 17 SER B N 1
ATOM 4150 C CA . SER B 1 17 ? 18.656 -36.344 -4.43 1 33.03 17 SER B CA 1
ATOM 4151 C C . SER B 1 17 ? 18.328 -34.906 -4.121 1 33.03 17 SER B C 1
ATOM 4153 O O . SER B 1 17 ? 19.016 -34 -4.57 1 33.03 17 SER B O 1
ATOM 4155 N N . LEU B 1 18 ? 17.172 -34.562 -3.967 1 39.06 18 LEU B N 1
ATOM 4156 C CA . LEU B 1 18 ? 16.828 -33.312 -3.283 1 39.06 18 LEU B CA 1
ATOM 4157 C C . LEU B 1 18 ? 17.797 -33.062 -2.135 1 39.06 18 LEU B C 1
ATOM 4159 O O . LEU B 1 18 ? 17.859 -33.812 -1.172 1 39.06 18 LEU B O 1
ATOM 4163 N N . GLU B 1 19 ? 18.953 -32.688 -2.371 1 36.19 19 GLU B N 1
ATOM 4164 C CA . GLU B 1 19 ? 19.766 -32.156 -1.277 1 36.19 19 GLU B CA 1
ATOM 4165 C C . GLU B 1 19 ? 18.891 -31.375 -0.284 1 36.19 19 GLU B C 1
ATOM 4167 O O . GLU B 1 19 ? 18.422 -30.266 -0.585 1 36.19 19 GLU B O 1
ATOM 4172 N N . ALA B 1 20 ? 18.125 -32 0.427 1 44.41 20 ALA B N 1
ATOM 4173 C CA . ALA B 1 20 ? 17.453 -31.438 1.6 1 44.41 20 ALA B CA 1
ATOM 4174 C C . ALA B 1 20 ? 18.422 -30.547 2.393 1 44.41 20 ALA B C 1
ATOM 4176 O O . ALA B 1 20 ? 19.484 -31 2.801 1 44.41 20 ALA B O 1
ATOM 4177 N N . SER B 1 21 ? 18.312 -29.281 2.154 1 53 21 SER B N 1
ATOM 4178 C CA . SER B 1 21 ? 18.953 -28.391 3.117 1 53 21 SER B CA 1
ATOM 4179 C C . SER B 1 21 ? 18.828 -28.938 4.539 1 53 21 SER B C 1
ATOM 4181 O O . SER B 1 21 ? 17.828 -29.562 4.883 1 53 21 SER B O 1
ATOM 4183 N N . ASP B 1 22 ? 19.828 -29.188 5.273 1 59.28 22 ASP B N 1
ATOM 4184 C CA . ASP B 1 22 ? 19.906 -29.562 6.684 1 59.28 22 ASP B CA 1
ATOM 4185 C C . ASP B 1 22 ? 19.141 -28.562 7.559 1 59.28 22 ASP B C 1
ATOM 4187 O O . ASP B 1 22 ? 19.188 -28.656 8.789 1 59.28 22 ASP B O 1
ATOM 4191 N N . ASP B 1 23 ? 18.453 -27.625 6.848 1 72.75 23 ASP B N 1
ATOM 4192 C CA . ASP B 1 23 ? 17.703 -26.672 7.664 1 72.75 23 ASP B CA 1
ATOM 4193 C C . ASP B 1 23 ? 16.328 -27.234 8.031 1 72.75 23 ASP B C 1
ATOM 4195 O O . ASP B 1 23 ? 15.508 -27.516 7.145 1 72.75 23 ASP B O 1
ATOM 4199 N N . PRO B 1 24 ? 16.109 -27.5 9.227 1 78.75 24 PRO B N 1
ATOM 4200 C CA . PRO B 1 24 ? 14.852 -28.109 9.672 1 78.75 24 PRO B CA 1
ATOM 4201 C C . PRO B 1 24 ? 13.625 -27.297 9.273 1 78.75 24 PRO B C 1
ATOM 4203 O O . PRO B 1 24 ? 12.523 -27.844 9.148 1 78.75 24 PRO B O 1
ATOM 4206 N N . LEU B 1 25 ? 13.836 -26.031 9.008 1 82.81 25 LEU B N 1
ATOM 4207 C CA . LEU B 1 25 ? 12.703 -25.188 8.656 1 82.81 25 LEU B CA 1
ATOM 4208 C C . LEU B 1 25 ? 12.242 -25.453 7.227 1 82.81 25 LEU B C 1
ATOM 4210 O O . LEU B 1 25 ? 11.086 -25.188 6.879 1 82.81 25 LEU B O 1
ATOM 4214 N N . ASP B 1 26 ? 13.07 -25.969 6.406 1 82.19 26 ASP B N 1
ATOM 4215 C CA . ASP B 1 26 ? 12.742 -26.234 5.008 1 82.19 26 ASP B CA 1
ATOM 4216 C C . ASP B 1 26 ? 11.602 -27.25 4.895 1 82.19 26 ASP B C 1
ATOM 4218 O O . ASP B 1 26 ? 10.75 -27.125 4.012 1 82.19 26 ASP B O 1
ATOM 4222 N N . ARG B 1 27 ? 11.641 -28.141 5.781 1 82.75 27 ARG B N 1
ATOM 4223 C CA . ARG B 1 27 ? 10.617 -29.172 5.773 1 82.75 27 ARG B CA 1
ATOM 4224 C C . ARG B 1 27 ? 9.242 -28.578 6.07 1 82.75 27 ARG B C 1
ATOM 4226 O O . ARG B 1 27 ? 8.227 -29.078 5.566 1 82.75 27 ARG B O 1
ATOM 4233 N N . CYS B 1 28 ? 9.273 -27.516 6.836 1 88.62 28 CYS B N 1
ATOM 4234 C CA . CYS B 1 28 ? 8.016 -26.906 7.258 1 88.62 28 CYS B CA 1
ATOM 4235 C C . CYS B 1 28 ? 7.363 -26.156 6.105 1 88.62 28 CYS B C 1
ATOM 4237 O O . CYS B 1 28 ? 6.176 -25.828 6.164 1 88.62 28 CYS B O 1
ATOM 4239 N N . PHE B 1 29 ? 8.078 -25.984 5.023 1 87.81 29 PHE B N 1
ATOM 4240 C CA . PHE B 1 29 ? 7.539 -25.188 3.928 1 87.81 29 PHE B CA 1
ATOM 4241 C C . PHE B 1 29 ? 7.164 -26.078 2.748 1 87.81 29 PHE B C 1
ATOM 4243 O O . PHE B 1 29 ? 6.75 -25.578 1.697 1 87.81 29 PHE B O 1
ATOM 4250 N N . GLN B 1 30 ? 7.25 -27.344 2.98 1 87.81 30 GLN B N 1
ATOM 4251 C CA . GLN B 1 30 ? 6.875 -28.281 1.928 1 87.81 30 GLN B CA 1
ATOM 4252 C C . GLN B 1 30 ? 5.387 -28.609 1.994 1 87.81 30 GLN B C 1
ATOM 4254 O O . GLN B 1 30 ? 4.859 -28.906 3.066 1 87.81 30 GLN B O 1
ATOM 4259 N N . ASP B 1 31 ? 4.77 -28.5 0.852 1 92.75 31 ASP B N 1
ATOM 4260 C CA . ASP B 1 31 ? 3.367 -28.906 0.787 1 92.75 31 ASP B CA 1
ATOM 4261 C C . ASP B 1 31 ? 3.201 -30.391 1.077 1 92.75 31 ASP B C 1
ATOM 4263 O O . ASP B 1 31 ? 3.895 -31.219 0.49 1 92.75 31 ASP B O 1
ATOM 4267 N N . PRO B 1 32 ? 2.26 -30.719 1.93 1 92.5 32 PRO B N 1
ATOM 4268 C CA . PRO B 1 32 ? 2.061 -32.125 2.232 1 92.5 32 PRO B CA 1
ATOM 4269 C C . PRO B 1 32 ? 1.662 -32.969 1.004 1 92.5 32 PRO B C 1
ATOM 4271 O O . PRO B 1 32 ? 1.947 -34.156 0.933 1 92.5 32 PRO B O 1
ATOM 4274 N N . ASP B 1 33 ? 1.059 -32.344 0.033 1 96.69 33 ASP B N 1
ATOM 4275 C CA . ASP B 1 33 ? 0.581 -33.062 -1.141 1 96.69 33 ASP B CA 1
ATOM 4276 C C . ASP B 1 33 ? 1.504 -32.844 -2.336 1 96.69 33 ASP B C 1
ATOM 4278 O O . ASP B 1 33 ? 1.105 -33.062 -3.482 1 96.69 33 ASP B O 1
ATOM 4282 N N . TYR B 1 34 ? 2.695 -32.375 -2.119 1 96.69 34 TYR B N 1
ATOM 4283 C CA . TYR B 1 34 ? 3.59 -32.031 -3.211 1 96.69 34 TYR B CA 1
ATOM 4284 C C . TYR B 1 34 ? 3.885 -33.219 -4.102 1 96.69 34 TYR B C 1
ATOM 4286 O O . TYR B 1 34 ? 3.932 -33.094 -5.328 1 96.69 34 TYR B O 1
ATOM 4294 N N . LYS B 1 35 ? 4.113 -34.375 -3.486 1 97 35 LYS B N 1
ATOM 4295 C CA . LYS B 1 35 ? 4.391 -35.562 -4.262 1 97 35 LYS B CA 1
ATOM 4296 C C . LYS B 1 35 ? 3.229 -35.906 -5.188 1 97 35 LYS B C 1
ATOM 4298 O O . LYS B 1 35 ? 3.439 -36.312 -6.332 1 97 35 LYS B O 1
ATOM 4303 N N . GLU B 1 36 ? 2.117 -35.781 -4.66 1 98 36 GLU B N 1
ATOM 4304 C CA . GLU B 1 36 ? 0.93 -36.031 -5.477 1 98 36 GLU B CA 1
ATOM 4305 C C . GLU B 1 36 ? 0.849 -35.031 -6.637 1 98 36 GLU B C 1
ATOM 4307 O O . GLU B 1 36 ? 0.542 -35.438 -7.766 1 98 36 GLU B O 1
ATOM 4312 N N . LEU B 1 37 ? 1.072 -33.812 -6.41 1 98.56 37 LEU B N 1
ATOM 4313 C CA . LEU B 1 37 ? 1.032 -32.75 -7.441 1 98.56 37 LEU B CA 1
ATOM 4314 C C . LEU B 1 37 ? 2.098 -33 -8.5 1 98.56 37 LEU B C 1
ATOM 4316 O O . LEU B 1 37 ? 1.85 -32.812 -9.695 1 98.56 37 LEU B O 1
ATOM 4320 N N . LEU B 1 38 ? 3.26 -33.438 -8.023 1 98.25 38 LEU B N 1
ATOM 4321 C CA . LEU B 1 38 ? 4.309 -33.812 -8.969 1 98.25 38 LEU B CA 1
ATOM 4322 C C . LEU B 1 38 ? 3.846 -34.969 -9.875 1 98.25 38 LEU B C 1
ATOM 4324 O O . LEU B 1 38 ? 4.16 -34.969 -11.07 1 98.25 38 LEU B O 1
ATOM 4328 N N . GLY B 1 39 ? 3.18 -35.844 -9.305 1 98.44 39 GLY B N 1
ATOM 4329 C CA . GLY B 1 39 ? 2.611 -36.938 -10.086 1 98.44 39 GLY B CA 1
ATOM 4330 C C . GLY B 1 39 ? 1.649 -36.469 -11.156 1 98.44 39 GLY B C 1
ATOM 4331 O O . GLY B 1 39 ? 1.707 -36.938 -12.297 1 98.44 39 GLY B O 1
ATOM 4332 N N . ILE B 1 40 ? 0.793 -35.562 -10.797 1 98.62 40 ILE B N 1
ATOM 4333 C CA . ILE B 1 40 ? -0.164 -35.031 -11.758 1 98.62 40 ILE B CA 1
ATOM 4334 C C . ILE B 1 40 ? 0.578 -34.25 -12.852 1 98.62 40 ILE B C 1
ATOM 4336 O O . ILE B 1 40 ? 0.227 -34.344 -14.031 1 98.62 40 ILE B O 1
ATOM 4340 N N . ALA B 1 41 ? 1.544 -33.5 -12.445 1 98.56 41 ALA B N 1
ATOM 4341 C CA . ALA B 1 41 ? 2.33 -32.75 -13.422 1 98.56 41 ALA B CA 1
ATOM 4342 C C . ALA B 1 41 ? 3.037 -33.688 -14.398 1 98.56 41 ALA B C 1
ATOM 4344 O O . ALA B 1 41 ? 3.156 -33.375 -15.586 1 98.56 41 ALA B O 1
ATOM 4345 N N . THR B 1 42 ? 3.479 -34.812 -13.953 1 98.12 42 THR B N 1
ATOM 4346 C CA . THR B 1 42 ? 4.281 -35.75 -14.742 1 98.12 42 THR B CA 1
ATOM 4347 C C . THR B 1 42 ? 3.391 -36.625 -15.625 1 98.12 42 THR B C 1
ATOM 4349 O O . THR B 1 42 ? 3.656 -36.781 -16.812 1 98.12 42 THR B O 1
ATOM 4352 N N . ARG B 1 43 ? 2.27 -37.094 -15.023 1 97.81 43 ARG B N 1
ATOM 4353 C CA . ARG B 1 43 ? 1.512 -38.156 -15.711 1 97.81 43 ARG B CA 1
ATOM 4354 C C . ARG B 1 43 ? 0.128 -37.656 -16.109 1 97.81 43 ARG B C 1
ATOM 4356 O O . ARG B 1 43 ? -0.567 -38.281 -16.891 1 97.81 43 ARG B O 1
ATOM 4363 N N . GLY B 1 44 ? -0.247 -36.531 -15.578 1 97.81 44 GLY B N 1
ATOM 4364 C CA . GLY B 1 44 ? -1.603 -36.062 -15.805 1 97.81 44 GLY B CA 1
ATOM 4365 C C . GLY B 1 44 ? -2.627 -36.719 -14.906 1 97.81 44 GLY B C 1
ATOM 4366 O O . GLY B 1 44 ? -2.268 -37.5 -14.008 1 97.81 44 GLY B O 1
ATOM 4367 N N . LEU B 1 45 ? -3.877 -36.312 -15.055 1 98.38 45 LEU B N 1
ATOM 4368 C CA . LEU B 1 45 ? -5.008 -36.969 -14.391 1 98.38 45 LEU B CA 1
ATOM 4369 C C . LEU B 1 45 ? -5.484 -38.156 -15.188 1 98.38 45 LEU B C 1
ATOM 4371 O O . LEU B 1 45 ? -5.246 -38.25 -16.391 1 98.38 45 LEU B O 1
ATOM 4375 N N . ARG B 1 46 ? -6.137 -39.062 -14.516 1 97.5 46 ARG B N 1
ATOM 4376 C CA . ARG B 1 46 ? -6.699 -40.219 -15.203 1 97.5 46 ARG B CA 1
ATOM 4377 C C . ARG B 1 46 ? -7.773 -39.781 -16.203 1 97.5 46 ARG B C 1
ATOM 4379 O O . ARG B 1 46 ? -8.516 -38.844 -15.945 1 97.5 46 ARG B O 1
ATOM 4386 N N . GLN B 1 47 ? -7.871 -40.562 -17.281 1 98 47 GLN B N 1
ATOM 4387 C CA . GLN B 1 47 ? -8.914 -40.281 -18.266 1 98 47 GLN B CA 1
ATOM 4388 C C . GLN B 1 47 ? -10.305 -40.406 -17.641 1 98 47 GLN B C 1
ATOM 4390 O O . GLN B 1 47 ? -10.594 -41.406 -16.969 1 98 47 GLN B O 1
ATOM 4395 N N . THR B 1 48 ? -11.047 -39.406 -17.812 1 97.56 48 THR B N 1
ATOM 4396 C CA . THR B 1 48 ? -12.367 -39.406 -17.203 1 97.56 48 THR B CA 1
ATOM 4397 C C . THR B 1 48 ? -13.344 -40.25 -18.047 1 97.56 48 THR B C 1
ATOM 4399 O O . THR B 1 48 ? -13.203 -40.312 -19.266 1 97.56 48 THR B O 1
ATOM 4402 N N . THR B 1 49 ? -14.289 -40.875 -17.453 1 96.38 49 THR B N 1
ATOM 4403 C CA . THR B 1 49 ? -15.383 -41.562 -18.141 1 96.38 49 THR B CA 1
ATOM 4404 C C . THR B 1 49 ? -16.625 -40.656 -18.219 1 96.38 49 THR B C 1
ATOM 4406 O O . THR B 1 49 ? -17.594 -41 -18.906 1 96.38 49 THR B O 1
ATOM 4409 N N . LYS B 1 50 ? -16.594 -39.562 -17.562 1 95.94 50 LYS B N 1
ATOM 4410 C CA . LYS B 1 50 ? -17.672 -38.594 -17.547 1 95.94 50 LYS B CA 1
ATOM 4411 C C . LYS B 1 50 ? -17.156 -37.188 -17.859 1 95.94 50 LYS B C 1
ATOM 4413 O O . LYS B 1 50 ? -17.062 -36.344 -16.969 1 95.94 50 LYS B O 1
ATOM 4418 N N . PRO B 1 51 ? -16.938 -36.938 -19.047 1 97.75 51 PRO B N 1
ATOM 4419 C CA . PRO B 1 51 ? -16.406 -35.625 -19.422 1 97.75 51 PRO B CA 1
ATOM 4420 C C . PRO B 1 51 ? -17.281 -34.469 -18.938 1 97.75 51 PRO B C 1
ATOM 4422 O O . PRO B 1 51 ? -18.516 -34.531 -19.062 1 97.75 51 PRO B O 1
ATOM 4425 N N . LYS B 1 52 ? -16.672 -33.5 -18.406 1 98.06 52 LYS B N 1
ATOM 4426 C CA . LYS B 1 52 ? -17.328 -32.281 -17.938 1 98.06 52 LYS B CA 1
ATOM 4427 C C . LYS B 1 52 ? -16.969 -31.078 -18.797 1 98.06 52 LYS B C 1
ATOM 4429 O O . LYS B 1 52 ? -15.914 -31.062 -19.438 1 98.06 52 LYS B O 1
ATOM 4434 N N . ARG B 1 53 ? -17.875 -30.172 -18.875 1 98.25 53 ARG B N 1
ATOM 4435 C CA . ARG B 1 53 ? -17.578 -28.859 -19.438 1 98.25 53 ARG B CA 1
ATOM 4436 C C . ARG B 1 53 ? -17.078 -27.906 -18.359 1 98.25 53 ARG B C 1
ATOM 4438 O O . ARG B 1 53 ? -17.828 -27.531 -17.453 1 98.25 53 ARG B O 1
ATOM 4445 N N . VAL B 1 54 ? -15.844 -27.469 -18.484 1 98.56 54 VAL B N 1
ATOM 4446 C CA . VAL B 1 54 ? -15.234 -26.625 -17.469 1 98.56 54 VAL B CA 1
ATOM 4447 C C . VAL B 1 54 ? -14.953 -25.234 -18.047 1 98.56 54 VAL B C 1
ATOM 4449 O O . VAL B 1 54 ? -14.258 -25.125 -19.062 1 98.56 54 VAL B O 1
ATOM 4452 N N . VAL B 1 55 ? -15.508 -24.203 -17.453 1 98.81 55 VAL B N 1
ATOM 4453 C CA . VAL B 1 55 ? -15.234 -22.812 -17.797 1 98.81 55 VAL B CA 1
ATOM 4454 C C . VAL B 1 55 ? -14.094 -22.281 -16.938 1 98.81 55 VAL B C 1
ATOM 4456 O O . VAL B 1 55 ? -14.133 -22.391 -15.711 1 98.81 55 VAL B O 1
ATOM 4459 N N . ILE B 1 56 ? -13.078 -21.781 -17.562 1 98.88 56 ILE B N 1
ATOM 4460 C CA . ILE B 1 56 ? -11.938 -21.234 -16.828 1 98.88 56 ILE B CA 1
ATOM 4461 C C . ILE B 1 56 ? -11.828 -19.734 -17.109 1 98.88 56 ILE B C 1
ATOM 4463 O O . ILE B 1 56 ? -11.875 -19.297 -18.25 1 98.88 56 ILE B O 1
ATOM 4467 N N . VAL B 1 57 ? -11.727 -18.938 -16.031 1 98.88 57 VAL B N 1
ATOM 4468 C CA . VAL B 1 57 ? -11.539 -17.5 -16.141 1 98.88 57 VAL B CA 1
ATOM 4469 C C . VAL B 1 57 ? -10.086 -17.141 -15.836 1 98.88 57 VAL B C 1
ATOM 4471 O O . VAL B 1 57 ? -9.617 -17.328 -14.711 1 98.88 57 VAL B O 1
ATOM 4474 N N . GLY B 1 58 ? -9.375 -16.609 -16.844 1 98.5 58 GLY B N 1
ATOM 4475 C CA . GLY B 1 58 ? -7.984 -16.219 -16.703 1 98.5 58 GLY B CA 1
ATOM 4476 C C . GLY B 1 58 ? -7.027 -17.141 -17.438 1 98.5 58 GLY B C 1
ATOM 4477 O O . GLY B 1 58 ? -7.004 -18.344 -17.188 1 98.5 58 GLY B O 1
ATOM 4478 N N . ALA B 1 59 ? -6.254 -16.531 -18.281 1 98.56 59 ALA B N 1
ATOM 4479 C CA . ALA B 1 59 ? -5.262 -17.297 -19.047 1 98.56 59 ALA B CA 1
ATOM 4480 C C . ALA B 1 59 ? -3.85 -16.984 -18.547 1 98.56 59 ALA B C 1
ATOM 4482 O O . ALA B 1 59 ? -2.918 -16.875 -19.344 1 98.56 59 ALA B O 1
ATOM 4483 N N . GLY B 1 60 ? -3.73 -16.75 -17.25 1 98.31 60 GLY B N 1
ATOM 4484 C CA . GLY B 1 60 ? -2.424 -16.828 -16.625 1 98.31 60 GLY B CA 1
ATOM 4485 C C . GLY B 1 60 ? -1.916 -18.266 -16.5 1 98.31 60 GLY B C 1
ATOM 4486 O O . GLY B 1 60 ? -2.562 -19.203 -16.969 1 98.31 60 GLY B O 1
ATOM 4487 N N . ILE B 1 61 ? -0.843 -18.406 -15.781 1 98.75 61 ILE B N 1
ATOM 4488 C CA . ILE B 1 61 ? -0.218 -19.719 -15.781 1 98.75 61 ILE B CA 1
ATOM 4489 C C . ILE B 1 61 ? -1.093 -20.703 -15.008 1 98.75 61 ILE B C 1
ATOM 4491 O O . ILE B 1 61 ? -1.136 -21.891 -15.328 1 98.75 61 ILE B O 1
ATOM 4495 N N . ALA B 1 62 ? -1.805 -20.219 -14.008 1 98.81 62 ALA B N 1
ATOM 4496 C CA . ALA B 1 62 ? -2.711 -21.094 -13.273 1 98.81 62 ALA B CA 1
ATOM 4497 C C . ALA B 1 62 ? -3.824 -21.625 -14.172 1 98.81 62 ALA B C 1
ATOM 4499 O O . ALA B 1 62 ? -4.043 -22.828 -14.258 1 98.81 62 ALA B O 1
ATOM 4500 N N . GLY B 1 63 ? -4.5 -20.719 -14.883 1 98.81 63 GLY B N 1
ATOM 4501 C CA . GLY B 1 63 ? -5.582 -21.125 -15.766 1 98.81 63 GLY B CA 1
ATOM 4502 C C . GLY B 1 63 ? -5.129 -22.031 -16.891 1 98.81 63 GLY B C 1
ATOM 4503 O O . GLY B 1 63 ? -5.789 -23.031 -17.188 1 98.81 63 GLY B O 1
ATOM 4504 N N . LEU B 1 64 ? -4 -21.719 -17.438 1 98.81 64 LEU B N 1
ATOM 4505 C CA . LEU B 1 64 ? -3.467 -22.5 -18.547 1 98.81 64 LEU B CA 1
ATOM 4506 C C . LEU B 1 64 ? -3.059 -23.891 -18.078 1 98.81 64 LEU B C 1
ATOM 4508 O O . LEU B 1 64 ? -3.279 -24.875 -18.781 1 98.81 64 LEU B O 1
ATOM 4512 N N . THR B 1 65 ? -2.461 -23.953 -16.875 1 98.81 65 THR B N 1
ATOM 4513 C CA . THR B 1 65 ? -2.084 -25.25 -16.312 1 98.81 65 THR B CA 1
ATOM 4514 C C . THR B 1 65 ? -3.318 -26.109 -16.078 1 98.81 65 THR B C 1
ATOM 4516 O O . THR B 1 65 ? -3.346 -27.281 -16.469 1 98.81 65 THR B O 1
ATOM 4519 N N . ALA B 1 66 ? -4.316 -25.547 -15.492 1 98.81 66 ALA B N 1
ATOM 4520 C CA . ALA B 1 66 ? -5.547 -26.297 -15.227 1 98.81 66 ALA B CA 1
ATOM 4521 C C . ALA B 1 66 ? -6.215 -26.734 -16.516 1 98.81 66 ALA B C 1
ATOM 4523 O O . ALA B 1 66 ? -6.684 -27.875 -16.625 1 98.81 66 ALA B O 1
ATOM 4524 N N . ALA B 1 67 ? -6.273 -25.812 -17.469 1 98.75 67 ALA B N 1
ATOM 4525 C CA . ALA B 1 67 ? -6.887 -26.125 -18.75 1 98.75 67 ALA B CA 1
ATOM 4526 C C . ALA B 1 67 ? -6.215 -27.328 -19.406 1 98.75 67 ALA B C 1
ATOM 4528 O O . ALA B 1 67 ? -6.891 -28.25 -19.875 1 98.75 67 ALA B O 1
ATOM 4529 N N . LYS B 1 68 ? -4.93 -27.344 -19.422 1 98.19 68 LYS B N 1
ATOM 4530 C CA . LYS B 1 68 ? -4.18 -28.422 -20.062 1 98.19 68 LYS B CA 1
ATOM 4531 C C . LYS B 1 68 ? -4.438 -29.766 -19.375 1 98.19 68 LYS B C 1
ATOM 4533 O O . LYS B 1 68 ? -4.727 -30.766 -20.031 1 98.19 68 LYS B O 1
ATOM 4538 N N . VAL B 1 69 ? -4.348 -29.734 -18.031 1 98.31 69 VAL B N 1
ATOM 4539 C CA . VAL B 1 69 ? -4.465 -30.969 -17.266 1 98.31 69 VAL B CA 1
ATOM 4540 C C . VAL B 1 69 ? -5.875 -31.531 -17.406 1 98.31 69 VAL B C 1
ATOM 4542 O O . VAL B 1 69 ? -6.051 -32.75 -17.578 1 98.31 69 VAL B O 1
ATOM 4545 N N . LEU B 1 70 ? -6.871 -30.719 -17.344 1 98.62 70 LEU B N 1
ATOM 4546 C CA . LEU B 1 70 ? -8.258 -31.156 -17.453 1 98.62 70 LEU B CA 1
ATOM 4547 C C . LEU B 1 70 ? -8.586 -31.609 -18.875 1 98.62 70 LEU B C 1
ATOM 4549 O O . LEU B 1 70 ? -9.266 -32.625 -19.062 1 98.62 70 LEU B O 1
ATOM 4553 N N . GLN B 1 71 ? -8.102 -30.844 -19.828 1 98.06 71 GLN B N 1
ATOM 4554 C CA . GLN B 1 71 ? -8.289 -31.234 -21.219 1 98.06 71 GLN B CA 1
ATOM 4555 C C . GLN B 1 71 ? -7.68 -32.594 -21.5 1 98.06 71 GLN B C 1
ATOM 4557 O O . GLN B 1 71 ? -8.297 -33.438 -22.156 1 98.06 71 GLN B O 1
ATOM 4562 N N . ASP B 1 72 ? -6.465 -32.812 -21.031 1 97.75 72 ASP B N 1
ATOM 4563 C CA . ASP B 1 72 ? -5.758 -34.094 -21.25 1 97.75 72 ASP B CA 1
ATOM 4564 C C . ASP B 1 72 ? -6.496 -35.25 -20.594 1 97.75 72 ASP B C 1
ATOM 4566 O O . ASP B 1 72 ? -6.359 -36.406 -21.016 1 97.75 72 ASP B O 1
ATOM 4570 N N . ALA B 1 73 ? -7.25 -34.906 -19.578 1 98.38 73 ALA B N 1
ATOM 4571 C CA . ALA B 1 73 ? -8.016 -35.938 -18.875 1 98.38 73 ALA B CA 1
ATOM 4572 C C . ALA B 1 73 ? -9.344 -36.219 -19.578 1 98.38 73 ALA B C 1
ATOM 4574 O O . ALA B 1 73 ? -10.086 -37.125 -19.188 1 98.38 73 ALA B O 1
ATOM 4575 N N . GLY B 1 74 ? -9.695 -35.375 -20.594 1 98 74 GLY B N 1
ATOM 4576 C CA . GLY B 1 74 ? -10.859 -35.656 -21.406 1 98 74 GLY B CA 1
ATOM 4577 C C . GLY B 1 74 ? -11.992 -34.688 -21.203 1 98 74 GLY B C 1
ATOM 4578 O O . GLY B 1 74 ? -13.062 -34.812 -21.797 1 98 74 GLY B O 1
ATOM 4579 N N . HIS B 1 75 ? -11.844 -33.656 -20.391 1 98.31 75 HIS B N 1
ATOM 4580 C CA . HIS B 1 75 ? -12.867 -32.656 -20.156 1 98.31 75 HIS B CA 1
ATOM 4581 C C . HIS B 1 75 ? -12.883 -31.625 -21.281 1 98.31 75 HIS B C 1
ATOM 4583 O O . HIS B 1 75 ? -11.914 -31.484 -22.031 1 98.31 75 HIS B O 1
ATOM 4589 N N . LYS B 1 76 ? -13.992 -30.969 -21.5 1 97.94 76 LYS B N 1
ATOM 4590 C CA . LYS B 1 76 ? -14.117 -29.875 -22.453 1 97.94 76 LYS B CA 1
ATOM 4591 C C . LYS B 1 76 ? -13.836 -28.531 -21.781 1 97.94 76 LYS B C 1
ATOM 4593 O O . LYS B 1 76 ? -14.469 -28.188 -20.781 1 97.94 76 LYS B O 1
ATOM 4598 N N . ILE B 1 77 ? -12.969 -27.766 -22.391 1 98 77 ILE B N 1
ATOM 4599 C CA . ILE B 1 77 ? -12.5 -26.547 -21.719 1 98 77 ILE B CA 1
ATOM 4600 C C . ILE B 1 77 ? -12.945 -25.328 -22.531 1 98 77 ILE B C 1
ATOM 4602 O O . ILE B 1 77 ? -12.82 -25.297 -23.75 1 98 77 ILE B O 1
ATOM 4606 N N . TYR B 1 78 ? -13.453 -24.359 -21.844 1 98 78 TYR B N 1
ATOM 4607 C CA . TYR B 1 78 ? -13.664 -23 -22.344 1 98 78 TYR B CA 1
ATOM 4608 C C . TYR B 1 78 ? -12.945 -21.969 -21.484 1 98 78 TYR B C 1
ATOM 4610 O O . TYR B 1 78 ? -13.273 -21.812 -20.297 1 98 78 TYR B O 1
ATOM 4618 N N . LEU B 1 79 ? -11.969 -21.297 -22.062 1 98.5 79 LEU B N 1
ATOM 4619 C CA . LEU B 1 79 ? -11.141 -20.375 -21.297 1 98.5 79 LEU B CA 1
ATOM 4620 C C . LEU B 1 79 ? -11.336 -18.938 -21.766 1 98.5 79 LEU B C 1
ATOM 4622 O O . LEU B 1 79 ? -11.312 -18.672 -22.984 1 98.5 79 LEU B O 1
ATOM 4626 N N . VAL B 1 80 ? -11.633 -18.016 -20.828 1 98.44 80 VAL B N 1
ATOM 4627 C CA . VAL B 1 80 ? -11.781 -16.594 -21.156 1 98.44 80 VAL B CA 1
ATOM 4628 C C . VAL B 1 80 ? -10.68 -15.797 -20.469 1 98.44 80 VAL B C 1
ATOM 4630 O O . VAL B 1 80 ? -10.305 -16.078 -19.328 1 98.44 80 VAL B O 1
ATOM 4633 N N . GLU B 1 81 ? -10.133 -14.836 -21.172 1 98.5 81 GLU B N 1
ATOM 4634 C CA . GLU B 1 81 ? -9.07 -13.953 -20.688 1 98.5 81 GLU B CA 1
ATOM 4635 C C . GLU B 1 81 ? -9.367 -12.5 -21.016 1 98.5 81 GLU B C 1
ATOM 4637 O O . GLU B 1 81 ? -9.734 -12.18 -22.141 1 98.5 81 GLU B O 1
ATOM 4642 N N . ALA B 1 82 ? -9.211 -11.656 -20.031 1 97.5 82 ALA B N 1
ATOM 4643 C CA . ALA B 1 82 ? -9.531 -10.242 -20.188 1 97.5 82 ALA B CA 1
ATOM 4644 C C . ALA B 1 82 ? -8.531 -9.547 -21.094 1 97.5 82 ALA B C 1
ATOM 4646 O O . ALA B 1 82 ? -8.898 -8.695 -21.906 1 97.5 82 ALA B O 1
ATOM 4647 N N . SER B 1 83 ? -7.277 -9.906 -21 1 96.88 83 SER B N 1
ATOM 4648 C CA . SER B 1 83 ? -6.223 -9.289 -21.797 1 96.88 83 SER B CA 1
ATOM 4649 C C . SER B 1 83 ? -6.215 -9.836 -23.219 1 96.88 83 SER B C 1
ATOM 4651 O O . SER B 1 83 ? -6.898 -10.82 -23.516 1 96.88 83 SER B O 1
ATOM 4653 N N . ASP B 1 84 ? -5.387 -9.266 -24.062 1 96.81 84 ASP B N 1
ATOM 4654 C CA . ASP B 1 84 ? -5.289 -9.688 -25.453 1 96.81 84 ASP B CA 1
ATOM 4655 C C . ASP B 1 84 ? -4.191 -10.727 -25.641 1 96.81 84 ASP B C 1
ATOM 4657 O O . ASP B 1 84 ? -3.883 -11.125 -26.766 1 96.81 84 ASP B O 1
ATOM 4661 N N . SER B 1 85 ? -3.619 -11.109 -24.562 1 97 85 SER B N 1
ATOM 4662 C CA . SER B 1 85 ? -2.557 -12.109 -24.594 1 97 85 SER B CA 1
A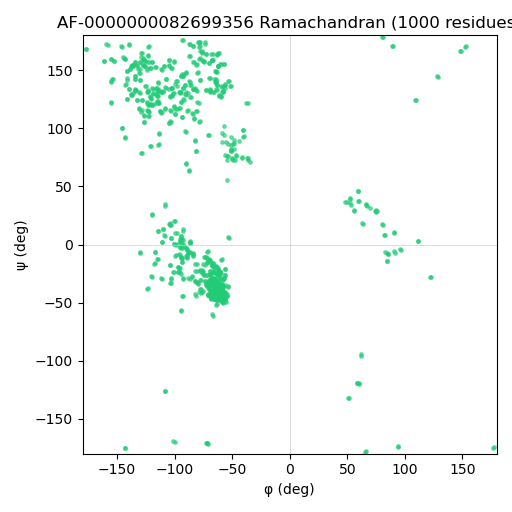TOM 4663 C C . SER B 1 85 ? -2.613 -13.016 -23.375 1 97 85 SER B C 1
ATOM 4665 O O . SER B 1 85 ? -3.256 -12.68 -22.375 1 97 85 SER B O 1
ATOM 4667 N N . VAL B 1 86 ? -1.982 -14.188 -23.438 1 98 86 VAL B N 1
ATOM 4668 C CA . VAL B 1 86 ? -1.922 -15.117 -22.312 1 98 86 VAL B CA 1
ATOM 4669 C C . VAL B 1 86 ? -0.723 -14.781 -21.438 1 98 86 VAL B C 1
ATOM 4671 O O . VAL B 1 86 ? 0.172 -14.039 -21.844 1 98 86 VAL B O 1
ATOM 4674 N N . GLY B 1 87 ? -0.779 -15.289 -20.234 1 97.81 87 GLY B N 1
ATOM 4675 C CA . GLY B 1 87 ? 0.42 -15.25 -19.422 1 97.81 87 GLY B CA 1
ATOM 4676 C C . GLY B 1 87 ? 0.218 -14.523 -18.094 1 97.81 87 GLY B C 1
ATOM 4677 O O . GLY B 1 87 ? 0.911 -14.797 -17.109 1 97.81 87 GLY B O 1
ATOM 4678 N N . GLY B 1 88 ? -0.754 -13.539 -18.078 1 96.75 88 GLY B N 1
ATOM 4679 C CA . GLY B 1 88 ? -0.97 -12.789 -16.859 1 96.75 88 GLY B CA 1
ATOM 4680 C C . GLY B 1 88 ? 0.272 -12.07 -16.375 1 96.75 88 GLY B C 1
ATOM 4681 O O . GLY B 1 88 ? 0.887 -11.305 -17.125 1 96.75 88 GLY B O 1
ATOM 4682 N N . ARG B 1 89 ? 0.745 -12.406 -15.148 1 97.81 89 ARG B N 1
ATOM 4683 C CA . ARG B 1 89 ? 1.862 -11.688 -14.539 1 97.81 89 ARG B CA 1
ATOM 4684 C C . ARG B 1 89 ? 3.193 -12.32 -14.938 1 97.81 89 ARG B C 1
ATOM 4686 O O . ARG B 1 89 ? 4.254 -11.875 -14.484 1 97.81 89 ARG B O 1
ATOM 4693 N N . VAL B 1 90 ? 3.141 -13.414 -15.672 1 98.56 90 VAL B N 1
ATOM 4694 C CA . VAL B 1 90 ? 4.305 -13.812 -16.453 1 98.56 90 VAL B CA 1
ATOM 4695 C C . VAL B 1 90 ? 4.34 -13.031 -17.766 1 98.56 90 VAL B C 1
ATOM 4697 O O . VAL B 1 90 ? 3.83 -13.492 -18.781 1 98.56 90 VAL B O 1
ATOM 4700 N N . LEU B 1 91 ? 4.973 -11.906 -17.719 1 98.12 91 LEU B N 1
ATOM 4701 C CA . LEU B 1 91 ? 4.883 -10.914 -18.781 1 98.12 91 LEU B CA 1
ATOM 4702 C C . LEU B 1 91 ? 6.273 -10.492 -19.25 1 98.12 91 LEU B C 1
ATOM 4704 O O . LEU B 1 91 ? 7.102 -10.07 -18.438 1 98.12 91 LEU B O 1
ATOM 4708 N N . THR B 1 92 ? 6.535 -10.633 -20.578 1 98.12 92 THR B N 1
ATOM 4709 C CA . THR B 1 92 ? 7.805 -10.258 -21.188 1 98.12 92 THR B CA 1
ATOM 4710 C C . THR B 1 92 ? 7.594 -9.195 -22.266 1 98.12 92 THR B C 1
ATOM 4712 O O . THR B 1 92 ? 6.734 -9.344 -23.125 1 98.12 92 THR B O 1
ATOM 4715 N N . PHE B 1 93 ? 8.305 -8.125 -22.125 1 97.31 93 PHE B N 1
ATOM 4716 C CA . PHE B 1 93 ? 8.32 -7.109 -23.172 1 97.31 93 PHE B CA 1
ATOM 4717 C C . PHE B 1 93 ? 9.445 -7.383 -24.156 1 97.31 93 PHE B C 1
ATOM 4719 O O . PHE B 1 93 ? 10.562 -7.734 -23.766 1 97.31 93 PHE B O 1
ATOM 4726 N N . ARG B 1 94 ? 9.164 -7.246 -25.422 1 94.69 94 ARG B N 1
ATOM 4727 C CA . ARG B 1 94 ? 10.164 -7.43 -26.453 1 94.69 94 ARG B CA 1
ATOM 4728 C C . ARG B 1 94 ? 10.352 -6.152 -27.281 1 94.69 94 ARG B C 1
ATOM 4730 O O . ARG B 1 94 ? 9.383 -5.609 -27.812 1 94.69 94 ARG B O 1
ATOM 4737 N N . ASN B 1 95 ? 11.523 -5.711 -27.219 1 91.31 95 ASN B N 1
ATOM 4738 C CA . ASN B 1 95 ? 11.922 -4.648 -28.141 1 91.31 95 ASN B CA 1
ATOM 4739 C C . ASN B 1 95 ? 12.492 -5.219 -29.438 1 91.31 95 ASN B C 1
ATOM 4741 O O . ASN B 1 95 ? 13.695 -5.457 -29.531 1 91.31 95 ASN B O 1
ATOM 4745 N N . GLU B 1 96 ? 11.727 -5.305 -30.391 1 87.31 96 GLU B N 1
ATOM 4746 C CA . GLU B 1 96 ? 12.102 -5.977 -31.625 1 87.31 96 GLU B CA 1
ATOM 4747 C C . GLU B 1 96 ? 13.219 -5.23 -32.344 1 87.31 96 GLU B C 1
ATOM 4749 O O . GLU B 1 96 ? 14.125 -5.852 -32.906 1 87.31 96 GLU B O 1
ATOM 4754 N N . SER B 1 97 ? 13.102 -3.926 -32.312 1 84.94 97 SER B N 1
ATOM 4755 C CA . SER B 1 97 ? 14.078 -3.123 -33.031 1 84.94 97 SER B CA 1
ATOM 4756 C C . SER B 1 97 ? 15.453 -3.193 -32.375 1 84.94 97 SER B C 1
ATOM 4758 O O . SER B 1 97 ? 16.484 -3.229 -33.062 1 84.94 97 SER B O 1
ATOM 4760 N N . ALA B 1 98 ? 15.406 -3.289 -31.047 1 84.94 98 ALA B N 1
ATOM 4761 C CA . ALA B 1 98 ? 16.672 -3.299 -30.328 1 84.94 98 ALA B CA 1
ATOM 4762 C C . ALA B 1 98 ? 17.156 -4.727 -30.078 1 84.94 98 ALA B C 1
ATOM 4764 O O . ALA B 1 98 ? 18.312 -4.945 -29.734 1 84.94 98 ALA B O 1
ATOM 4765 N N . GLY B 1 99 ? 16.281 -5.688 -30.25 1 86.38 99 GLY B N 1
ATOM 4766 C CA . GLY B 1 99 ? 16.625 -7.098 -30.203 1 86.38 99 GLY B CA 1
ATOM 4767 C C . GLY B 1 99 ? 16.75 -7.641 -28.797 1 86.38 99 GLY B C 1
ATOM 4768 O O . GLY B 1 99 ? 17.469 -8.617 -28.562 1 86.38 99 GLY B O 1
ATOM 4769 N N . TRP B 1 100 ? 16.234 -6.984 -27.766 1 90.5 100 TRP B N 1
ATOM 4770 C CA . TRP B 1 100 ? 16.297 -7.488 -26.406 1 90.5 100 TRP B CA 1
ATOM 4771 C C . TRP B 1 100 ? 14.891 -7.605 -25.812 1 90.5 100 TRP B C 1
ATOM 4773 O O . TRP B 1 100 ? 13.922 -7.129 -26.391 1 90.5 100 TRP B O 1
ATOM 4783 N N . TYR B 1 101 ? 14.758 -8.344 -24.766 1 94 101 TYR B N 1
ATOM 4784 C CA . TYR B 1 101 ? 13.5 -8.469 -24.047 1 94 101 TYR B CA 1
ATOM 4785 C C . TYR B 1 101 ? 13.711 -8.242 -22.547 1 94 101 TYR B C 1
ATOM 4787 O O . TYR B 1 101 ? 14.844 -8.258 -22.062 1 94 101 TYR B O 1
ATOM 4795 N N . ALA B 1 102 ? 12.664 -7.863 -21.875 1 96.25 102 ALA B N 1
ATOM 4796 C CA . ALA B 1 102 ? 12.68 -7.566 -20.453 1 96.25 102 ALA B CA 1
ATOM 4797 C C . ALA B 1 102 ? 11.492 -8.211 -19.734 1 96.25 102 ALA B C 1
ATOM 4799 O O . ALA B 1 102 ? 10.367 -8.188 -20.25 1 96.25 102 ALA B O 1
ATOM 4800 N N . GLU B 1 103 ? 11.812 -8.828 -18.641 1 98.19 103 GLU B N 1
ATOM 4801 C CA . GLU B 1 103 ? 10.758 -9.453 -17.844 1 98.19 103 GLU B CA 1
ATOM 4802 C C . GLU B 1 103 ? 10.039 -8.43 -16.969 1 98.19 103 GLU B C 1
ATOM 4804 O O . GLU B 1 103 ? 10.617 -7.906 -16.016 1 98.19 103 GLU B O 1
ATOM 4809 N N . LEU B 1 104 ? 8.797 -8.203 -17.203 1 98.06 104 LEU B N 1
ATOM 4810 C CA . LEU B 1 104 ? 8.023 -7.246 -16.422 1 98.06 104 LEU B CA 1
ATOM 4811 C C . LEU B 1 104 ? 7.41 -7.914 -15.203 1 98.06 104 LEU B C 1
ATOM 4813 O O . LEU B 1 104 ? 7.105 -7.242 -14.211 1 98.06 104 LEU B O 1
ATOM 4817 N N . GLY B 1 105 ? 7.125 -9.188 -15.258 1 97.62 105 GLY B N 1
ATOM 4818 C CA . GLY B 1 105 ? 6.645 -9.992 -14.148 1 97.62 105 GLY B CA 1
ATOM 4819 C C . GLY B 1 105 ? 7.676 -10.977 -13.625 1 97.62 105 GLY B C 1
ATOM 4820 O O . GLY B 1 105 ? 8.805 -10.594 -13.32 1 97.62 105 GLY B O 1
ATOM 4821 N N . ALA B 1 106 ? 7.375 -12.242 -13.539 1 97.56 106 ALA B N 1
ATOM 4822 C CA . ALA B 1 106 ? 8.273 -13.289 -13.047 1 97.56 106 ALA B CA 1
ATOM 4823 C C . ALA B 1 106 ? 9.578 -13.305 -13.836 1 97.56 106 ALA B C 1
ATOM 4825 O O . ALA B 1 106 ? 9.562 -13.219 -15.07 1 97.56 106 ALA B O 1
ATOM 4826 N N . MET B 1 107 ? 10.703 -13.469 -13.055 1 97.06 107 MET B N 1
ATOM 4827 C CA . MET B 1 107 ? 11.961 -13.289 -13.781 1 97.06 107 MET B CA 1
ATOM 4828 C C . MET B 1 107 ? 12.906 -14.453 -13.523 1 97.06 107 MET B C 1
ATOM 4830 O O . MET B 1 107 ? 13.977 -14.539 -14.141 1 97.06 107 MET B O 1
ATOM 4834 N N . ARG B 1 108 ? 12.523 -15.352 -12.586 1 96.88 108 ARG B N 1
ATOM 4835 C CA . ARG B 1 108 ? 13.43 -16.469 -12.312 1 96.88 108 ARG B CA 1
ATOM 4836 C C . ARG B 1 108 ? 12.672 -17.656 -11.75 1 96.88 108 ARG B C 1
ATOM 4838 O O . ARG B 1 108 ? 11.547 -17.516 -11.266 1 96.88 108 ARG B O 1
ATOM 4845 N N . ILE B 1 109 ? 13.266 -18.828 -11.852 1 97.94 109 ILE B N 1
ATOM 4846 C CA . ILE B 1 109 ? 12.734 -20.094 -11.383 1 97.94 109 ILE B CA 1
ATOM 4847 C C . ILE B 1 109 ? 13.766 -20.797 -10.508 1 97.94 109 ILE B C 1
ATOM 4849 O O . ILE B 1 109 ? 14.82 -21.219 -10.992 1 97.94 109 ILE B O 1
ATOM 4853 N N . PRO B 1 110 ? 13.445 -20.969 -9.234 1 96.38 110 PRO B N 1
ATOM 4854 C CA . PRO B 1 110 ? 14.367 -21.734 -8.391 1 96.38 110 PRO B CA 1
ATOM 4855 C C . PRO B 1 110 ? 14.531 -23.172 -8.852 1 96.38 110 PRO B C 1
ATOM 4857 O O . PRO B 1 110 ? 13.586 -23.766 -9.383 1 96.38 110 PRO B O 1
ATOM 4860 N N . SER B 1 111 ? 15.672 -23.781 -8.539 1 95 111 SER B N 1
ATOM 4861 C CA . SER B 1 111 ? 15.992 -25.141 -8.961 1 95 111 SER B CA 1
ATOM 4862 C C . SER B 1 111 ? 15.055 -26.141 -8.312 1 95 111 SER B C 1
ATOM 4864 O O . SER B 1 111 ? 14.781 -27.203 -8.883 1 95 111 SER B O 1
ATOM 4866 N N . PHE B 1 112 ? 14.469 -25.781 -7.168 1 92.88 112 PHE B N 1
ATOM 4867 C CA . PHE B 1 112 ? 13.672 -26.75 -6.426 1 92.88 112 PHE B CA 1
ATOM 4868 C C . PHE B 1 112 ? 12.195 -26.609 -6.785 1 92.88 112 PHE B C 1
ATOM 4870 O O . PHE B 1 112 ? 11.352 -27.312 -6.223 1 92.88 112 PHE B O 1
ATOM 4877 N N . HIS B 1 113 ? 11.859 -25.75 -7.691 1 96.44 113 HIS B N 1
ATOM 4878 C CA . HIS B 1 113 ? 10.5 -25.672 -8.211 1 96.44 113 HIS B CA 1
ATOM 4879 C C . HIS B 1 113 ? 10.258 -26.719 -9.281 1 96.44 113 HIS B C 1
ATOM 4881 O O . HIS B 1 113 ? 10.172 -26.406 -10.469 1 96.44 113 HIS B O 1
ATOM 4887 N N . GLN B 1 114 ? 10 -27.922 -8.898 1 97.44 114 GLN B N 1
ATOM 4888 C CA . GLN B 1 114 ? 10.039 -29.109 -9.75 1 97.44 114 GLN B CA 1
ATOM 4889 C C . GLN B 1 114 ? 8.867 -29.125 -10.719 1 97.44 114 GLN B C 1
ATOM 4891 O O . GLN B 1 114 ? 8.992 -29.609 -11.844 1 97.44 114 GLN B O 1
ATOM 4896 N N . ILE B 1 115 ? 7.754 -28.641 -10.336 1 98.56 115 ILE B N 1
ATOM 4897 C CA . ILE B 1 115 ? 6.59 -28.656 -11.211 1 98.56 115 ILE B CA 1
ATOM 4898 C C . ILE B 1 115 ? 6.859 -27.797 -12.445 1 98.56 115 ILE B C 1
ATOM 4900 O O . ILE B 1 115 ? 6.598 -28.219 -13.57 1 98.56 115 ILE B O 1
ATOM 4904 N N . VAL B 1 116 ? 7.391 -26.641 -12.234 1 98.75 116 VAL B N 1
ATOM 4905 C CA . VAL B 1 116 ? 7.723 -25.766 -13.359 1 98.75 116 VAL B CA 1
ATOM 4906 C C . VAL B 1 116 ? 8.734 -26.469 -14.266 1 98.75 116 VAL B C 1
ATOM 4908 O O . VAL B 1 116 ? 8.578 -26.469 -15.492 1 98.75 116 VAL B O 1
ATOM 4911 N N . HIS B 1 117 ? 9.75 -27.078 -13.672 1 98.44 117 HIS B N 1
ATOM 4912 C CA . HIS B 1 117 ? 10.805 -27.719 -14.445 1 98.44 117 HIS B CA 1
ATOM 4913 C C . HIS B 1 117 ? 10.258 -28.906 -15.242 1 98.44 117 HIS B C 1
ATOM 4915 O O . HIS B 1 117 ? 10.711 -29.156 -16.359 1 98.44 117 HIS B O 1
ATOM 4921 N N . ILE B 1 118 ? 9.352 -29.625 -14.695 1 98.62 118 ILE B N 1
ATOM 4922 C CA . ILE B 1 118 ? 8.719 -30.734 -15.398 1 98.62 118 ILE B CA 1
ATOM 4923 C C . ILE B 1 118 ? 8.016 -30.219 -16.641 1 98.62 118 ILE B C 1
ATOM 4925 O O . ILE B 1 118 ? 8.172 -30.781 -17.734 1 98.62 118 ILE B O 1
ATOM 4929 N N . TYR B 1 119 ? 7.293 -29.172 -16.531 1 98.69 119 TYR B N 1
ATOM 4930 C CA . TYR B 1 119 ? 6.555 -28.656 -17.672 1 98.69 119 TYR B CA 1
ATOM 4931 C C . TYR B 1 119 ? 7.5 -28.016 -18.688 1 98.69 119 TYR B C 1
ATOM 4933 O O . TYR B 1 119 ? 7.25 -28.062 -19.891 1 98.69 119 TYR B O 1
ATOM 4941 N N . LEU B 1 120 ? 8.562 -27.359 -18.219 1 98.62 120 LEU B N 1
ATOM 4942 C CA . LEU B 1 120 ? 9.555 -26.875 -19.172 1 98.62 120 LEU B CA 1
ATOM 4943 C C . LEU B 1 120 ? 10.078 -28 -20.062 1 98.62 120 LEU B C 1
ATOM 4945 O O . LEU B 1 120 ? 10.195 -27.844 -21.281 1 98.62 120 LEU B O 1
ATOM 4949 N N . LYS B 1 121 ? 10.359 -29.094 -19.438 1 98.12 121 LYS B N 1
ATOM 4950 C CA . LYS B 1 121 ? 10.852 -30.25 -20.172 1 98.12 121 LYS B CA 1
ATOM 4951 C C . LYS B 1 121 ? 9.781 -30.797 -21.125 1 98.12 121 LYS B C 1
ATOM 4953 O O . LYS B 1 121 ? 10.055 -31.031 -22.297 1 98.12 121 LYS B O 1
ATOM 4958 N N . LYS B 1 122 ? 8.609 -30.938 -20.625 1 97.69 122 LYS B N 1
ATOM 4959 C CA . LYS B 1 122 ? 7.504 -31.484 -21.406 1 97.69 122 LYS B CA 1
ATOM 4960 C C . LYS B 1 122 ? 7.188 -30.625 -22.625 1 97.69 122 LYS B C 1
ATOM 4962 O O . LYS B 1 122 ? 6.793 -31.141 -23.672 1 97.69 122 LYS B O 1
ATOM 4967 N N . LEU B 1 123 ? 7.355 -29.375 -22.469 1 97.94 123 LEU B N 1
ATOM 4968 C CA . LEU B 1 123 ? 6.938 -28.453 -23.516 1 97.94 123 LEU B CA 1
ATOM 4969 C C . LEU B 1 123 ? 8.117 -28.047 -24.391 1 97.94 123 LEU B C 1
ATOM 4971 O O . LEU B 1 123 ? 7.977 -27.219 -25.281 1 97.94 123 LEU B O 1
ATOM 4975 N N . GLY B 1 124 ? 9.281 -28.578 -24.078 1 97.75 124 GLY B N 1
ATOM 4976 C CA . GLY B 1 124 ? 10.461 -28.375 -24.922 1 97.75 124 GLY B CA 1
ATOM 4977 C C . GLY B 1 124 ? 11.062 -27 -24.781 1 97.75 124 GLY B C 1
ATOM 4978 O O . GLY B 1 124 ? 11.578 -26.438 -25.766 1 97.75 124 GLY B O 1
ATOM 4979 N N . LEU B 1 125 ? 10.93 -26.391 -23.672 1 98.56 125 LEU B N 1
ATOM 4980 C CA . LEU B 1 125 ? 11.461 -25.047 -23.453 1 98.56 125 LEU B CA 1
ATOM 4981 C C . LEU B 1 125 ? 12.867 -25.109 -22.859 1 98.56 125 LEU B C 1
ATOM 4983 O O . LEU B 1 125 ? 13.125 -25.906 -21.953 1 98.56 125 LEU B O 1
ATOM 4987 N N . GLN B 1 126 ? 13.727 -24.344 -23.375 1 97.94 126 GLN B N 1
ATOM 4988 C CA . GLN B 1 126 ? 15.109 -24.297 -22.906 1 97.94 126 GLN B CA 1
ATOM 4989 C C . GLN B 1 126 ? 15.258 -23.312 -21.75 1 97.94 126 GLN B C 1
ATOM 4991 O O . GLN B 1 126 ? 14.633 -22.25 -21.75 1 97.94 126 GLN B O 1
ATOM 4996 N N . ARG B 1 127 ? 16.031 -23.672 -20.781 1 96.75 127 ARG B N 1
ATOM 4997 C CA . ARG B 1 127 ? 16.312 -22.766 -19.656 1 96.75 127 ARG B CA 1
ATOM 4998 C C . ARG B 1 127 ? 17.797 -22.406 -19.609 1 96.75 127 ARG B C 1
ATOM 5000 O O . ARG B 1 127 ? 18.641 -23.125 -20.156 1 96.75 127 ARG B O 1
ATOM 5007 N N . SER B 1 128 ? 18.172 -21.328 -19.109 1 96.88 128 SER B N 1
ATOM 5008 C CA . SER B 1 128 ? 19.516 -20.859 -18.828 1 96.88 128 SER B CA 1
ATOM 5009 C C . SER B 1 128 ? 19.656 -20.375 -17.391 1 96.88 128 SER B C 1
ATOM 5011 O O . SER B 1 128 ? 18.656 -20.203 -16.688 1 96.88 128 SER B O 1
ATOM 5013 N N . ALA B 1 129 ? 20.859 -20.234 -17 1 96.56 129 ALA B N 1
ATOM 5014 C CA . ALA B 1 129 ? 21.109 -19.828 -15.617 1 96.56 129 ALA B CA 1
ATOM 5015 C C . ALA B 1 129 ? 20.688 -18.391 -15.383 1 96.56 129 ALA B C 1
ATOM 5017 O O . ALA B 1 129 ? 20.922 -17.531 -16.234 1 96.56 129 ALA B O 1
ATOM 5018 N N . PHE B 1 130 ? 19.984 -18.109 -14.383 1 97.12 130 PHE B N 1
ATOM 5019 C CA . PHE B 1 130 ? 19.797 -16.797 -13.812 1 97.12 130 PHE B CA 1
ATOM 5020 C C . PHE B 1 130 ? 20.781 -16.547 -12.688 1 97.12 130 PHE B C 1
ATOM 5022 O O . PHE B 1 130 ? 20.688 -17.141 -11.617 1 97.12 130 PHE B O 1
ATOM 5029 N N . ILE B 1 131 ? 21.703 -15.68 -12.938 1 96.19 131 ILE B N 1
ATOM 5030 C CA . ILE B 1 131 ? 22.766 -15.438 -11.969 1 96.19 131 ILE B CA 1
ATOM 5031 C C . ILE B 1 131 ? 22.281 -14.445 -10.906 1 96.19 131 ILE B C 1
ATOM 5033 O O . ILE B 1 131 ? 22.172 -13.25 -11.172 1 96.19 131 ILE B O 1
ATOM 5037 N N . GLU B 1 132 ? 22.047 -14.914 -9.695 1 93.12 132 GLU B N 1
ATOM 5038 C CA . GLU B 1 132 ? 21.438 -14.141 -8.609 1 93.12 132 GLU B CA 1
ATOM 5039 C C . GLU B 1 132 ? 22.484 -13.32 -7.867 1 93.12 132 GLU B C 1
ATOM 5041 O O . GLU B 1 132 ? 22.156 -12.297 -7.258 1 93.12 132 GLU B O 1
ATOM 5046 N N . TYR B 1 133 ? 23.672 -13.797 -7.898 1 94.5 133 TYR B N 1
ATOM 5047 C CA . TYR B 1 133 ? 24.734 -13.219 -7.082 1 94.5 133 TYR B CA 1
ATOM 5048 C C . TYR B 1 133 ? 26.031 -13.109 -7.867 1 94.5 133 TYR B C 1
ATOM 5050 O O . TYR B 1 133 ? 26.406 -14.031 -8.594 1 94.5 133 TYR B O 1
ATOM 5058 N N . ASN B 1 134 ? 26.625 -11.977 -7.852 1 96.88 134 ASN B N 1
ATOM 5059 C CA . ASN B 1 134 ? 27.922 -11.711 -8.453 1 96.88 134 ASN B CA 1
ATOM 5060 C C . ASN B 1 134 ? 28.766 -10.773 -7.586 1 96.88 134 ASN B C 1
ATOM 5062 O O . ASN B 1 134 ? 28.328 -9.672 -7.258 1 96.88 134 ASN B O 1
ATOM 5066 N N . LEU B 1 135 ? 29.969 -11.18 -7.227 1 97.25 135 LEU B N 1
ATOM 5067 C CA . LEU B 1 135 ? 30.844 -10.492 -6.281 1 97.25 135 LEU B CA 1
ATOM 5068 C C . LEU B 1 135 ? 31.312 -9.156 -6.848 1 97.25 135 LEU B C 1
ATOM 5070 O O . LEU B 1 135 ? 31.797 -8.297 -6.105 1 97.25 135 LEU B O 1
ATOM 5074 N N . ASN B 1 136 ? 31.188 -8.992 -8.109 1 98.44 136 ASN B N 1
ATOM 5075 C CA . ASN B 1 136 ? 31.703 -7.777 -8.727 1 98.44 136 ASN B CA 1
ATOM 5076 C C . ASN B 1 136 ? 30.656 -6.656 -8.695 1 98.44 136 ASN B C 1
ATOM 5078 O O . ASN B 1 136 ? 30.953 -5.52 -9.07 1 98.44 136 ASN B O 1
ATOM 5082 N N . THR B 1 137 ? 29.453 -6.953 -8.266 1 98.56 137 THR B N 1
ATOM 5083 C CA . THR B 1 137 ? 28.406 -5.941 -8.188 1 98.56 137 THR B CA 1
ATOM 5084 C C . THR B 1 137 ? 28.688 -4.973 -7.039 1 98.56 137 THR B C 1
ATOM 5086 O O . THR B 1 137 ? 29.766 -4.988 -6.445 1 98.56 137 THR B O 1
ATOM 5089 N N . TRP B 1 138 ? 27.688 -4.113 -6.754 1 98.81 138 TRP B N 1
ATOM 5090 C CA . TRP B 1 138 ? 27.969 -2.992 -5.867 1 98.81 138 TRP B CA 1
ATOM 5091 C C . TRP B 1 138 ? 26.922 -2.893 -4.758 1 98.81 138 TRP B C 1
ATOM 5093 O O . TRP B 1 138 ? 25.781 -3.307 -4.938 1 98.81 138 TRP B O 1
ATOM 5103 N N . TYR B 1 139 ? 27.406 -2.428 -3.605 1 98.75 139 TYR B N 1
ATOM 5104 C CA . TYR B 1 139 ? 26.531 -1.817 -2.602 1 98.75 139 TYR B CA 1
ATOM 5105 C C . TYR B 1 139 ? 26.688 -0.301 -2.604 1 98.75 139 TYR B C 1
ATOM 5107 O O . TYR B 1 139 ? 27.812 0.219 -2.621 1 98.75 139 TYR B O 1
ATOM 5115 N N . ALA B 1 140 ? 25.656 0.434 -2.713 1 98.56 140 ALA B N 1
ATOM 5116 C CA . ALA B 1 140 ? 25.625 1.878 -2.496 1 98.56 140 ALA B CA 1
ATOM 5117 C C . ALA B 1 140 ? 24.641 2.244 -1.387 1 98.56 140 ALA B C 1
ATOM 5119 O O . ALA B 1 140 ? 23.516 2.643 -1.659 1 98.56 140 ALA B O 1
ATOM 5120 N N . VAL B 1 141 ? 25.078 2.178 -0.138 1 97.94 141 VAL B N 1
ATOM 5121 C CA . VAL B 1 141 ? 24.234 2.395 1.033 1 97.94 141 VAL B CA 1
ATOM 5122 C C . VAL B 1 141 ? 24.984 3.229 2.066 1 97.94 141 VAL B C 1
ATOM 5124 O O . VAL B 1 141 ? 26.219 3.207 2.109 1 97.94 141 VAL B O 1
ATOM 5127 N N . ASN B 1 142 ? 24.281 3.98 2.846 1 96.44 142 ASN B N 1
ATOM 5128 C CA . ASN B 1 142 ? 24.844 4.789 3.922 1 96.44 142 ASN B CA 1
ATOM 5129 C C . ASN B 1 142 ? 25.922 5.742 3.404 1 96.44 142 ASN B C 1
ATOM 5131 O O . ASN B 1 142 ? 26.922 5.969 4.07 1 96.44 142 ASN B O 1
ATOM 5135 N N . GLY B 1 143 ? 25.781 6.137 2.221 1 94.31 143 GLY B N 1
ATOM 5136 C CA . GLY B 1 143 ? 26.672 7.141 1.658 1 94.31 143 GLY B CA 1
ATOM 5137 C C . GLY B 1 143 ? 27.969 6.562 1.155 1 94.31 143 GLY B C 1
ATOM 5138 O O . GLY B 1 143 ? 28.891 7.309 0.806 1 94.31 143 GLY B O 1
ATOM 5139 N N . VAL B 1 144 ? 28.109 5.234 1.118 1 97.12 144 VAL B N 1
ATOM 5140 C CA . VAL B 1 144 ? 29.328 4.621 0.615 1 97.12 144 VAL B CA 1
ATOM 5141 C C . VAL B 1 144 ? 29 3.709 -0.565 1 97.12 144 VAL B C 1
ATOM 5143 O O . VAL B 1 144 ? 27.891 3.199 -0.675 1 97.12 144 VAL B O 1
ATOM 5146 N N . VAL B 1 145 ? 29.938 3.551 -1.427 1 98.38 145 VAL B N 1
ATOM 5147 C CA . VAL B 1 145 ? 29.859 2.654 -2.576 1 98.38 145 VAL B CA 1
ATOM 5148 C C . VAL B 1 145 ? 31.031 1.663 -2.531 1 98.38 145 VAL B C 1
ATOM 5150 O O . VAL B 1 145 ? 32.188 2.059 -2.594 1 98.38 145 VAL B O 1
ATOM 5153 N N . LYS B 1 146 ? 30.672 0.378 -2.352 1 98.75 146 LYS B N 1
ATOM 5154 C CA . LYS B 1 146 ? 31.672 -0.667 -2.221 1 98.75 146 LYS B CA 1
ATOM 5155 C C . LYS B 1 146 ? 31.328 -1.878 -3.082 1 98.75 146 LYS B C 1
ATOM 5157 O O . LYS B 1 146 ? 30.156 -2.213 -3.248 1 98.75 146 LYS B O 1
ATOM 5162 N N . ARG B 1 147 ? 32.344 -2.467 -3.59 1 98.69 147 ARG B N 1
ATOM 5163 C CA . ARG B 1 147 ? 32.125 -3.719 -4.309 1 98.69 147 ARG B CA 1
ATOM 5164 C C . ARG B 1 147 ? 31.625 -4.805 -3.375 1 98.69 147 ARG B C 1
ATOM 5166 O O . ARG B 1 147 ? 31.969 -4.84 -2.195 1 98.69 147 ARG B O 1
ATOM 5173 N N . THR B 1 148 ? 30.844 -5.672 -3.939 1 98.44 148 THR B N 1
ATOM 5174 C CA . THR B 1 148 ? 30.25 -6.754 -3.164 1 98.44 148 THR B CA 1
ATOM 5175 C C . THR B 1 148 ? 31.328 -7.621 -2.525 1 98.44 148 THR B C 1
ATOM 5177 O O . THR B 1 148 ? 31.188 -8.062 -1.383 1 98.44 148 THR B O 1
ATOM 5180 N N . TYR B 1 149 ? 32.438 -7.879 -3.238 1 98.12 149 TYR B N 1
ATOM 5181 C CA . TYR B 1 149 ? 33.5 -8.719 -2.662 1 98.12 149 TYR B CA 1
ATOM 5182 C C . TYR B 1 149 ? 34.125 -8.047 -1.452 1 98.12 149 TYR B C 1
ATOM 5184 O O . TYR B 1 149 ? 34.531 -8.719 -0.497 1 98.12 149 TYR B O 1
ATOM 5192 N N . THR B 1 150 ? 34.219 -6.707 -1.438 1 98.56 150 THR B N 1
ATOM 5193 C CA . THR B 1 150 ? 34.719 -5.973 -0.29 1 98.56 150 THR B CA 1
ATOM 5194 C C . THR B 1 150 ? 33.812 -6.125 0.913 1 98.56 150 THR B C 1
ATOM 5196 O O . THR B 1 150 ? 34.25 -6.352 2.033 1 98.56 150 THR B O 1
ATOM 5199 N N . VAL B 1 151 ? 32.562 -6.035 0.645 1 98.38 151 VAL B N 1
ATOM 5200 C CA . VAL B 1 151 ? 31.547 -6.145 1.7 1 98.38 151 VAL B CA 1
ATOM 5201 C C . VAL B 1 151 ? 31.516 -7.574 2.24 1 98.38 151 VAL B C 1
ATOM 5203 O O . VAL B 1 151 ? 31.344 -7.785 3.443 1 98.38 151 VAL B O 1
ATOM 5206 N N . SER B 1 152 ? 31.609 -8.562 1.326 1 96.69 152 SER B N 1
ATOM 5207 C CA . SER B 1 152 ? 31.641 -9.961 1.741 1 96.69 152 SER B CA 1
ATOM 5208 C C . SER B 1 152 ? 32.812 -10.219 2.693 1 96.69 152 SER B C 1
ATOM 5210 O O . SER B 1 152 ? 32.656 -10.977 3.654 1 96.69 152 SER B O 1
ATOM 5212 N N . ASP B 1 153 ? 33.906 -9.57 2.484 1 97.56 153 ASP B N 1
ATOM 5213 C CA . ASP B 1 153 ? 35.094 -9.727 3.309 1 97.56 153 ASP B CA 1
ATOM 5214 C C . ASP B 1 153 ? 34.938 -8.984 4.633 1 97.56 153 ASP B C 1
ATOM 5216 O O . ASP B 1 153 ? 35.406 -9.461 5.676 1 97.56 153 ASP B O 1
ATOM 5220 N N . ASN B 1 154 ? 34.406 -7.832 4.547 1 98.19 154 ASN B N 1
ATOM 5221 C CA . ASN B 1 154 ? 34.219 -6.984 5.719 1 98.19 154 ASN B CA 1
ATOM 5222 C C . ASN B 1 154 ? 32.906 -6.199 5.652 1 98.19 154 ASN B C 1
ATOM 5224 O O . ASN B 1 154 ? 32.906 -5.031 5.27 1 98.19 154 ASN B O 1
ATOM 5228 N N . PRO B 1 155 ? 31.875 -6.746 6.203 1 98.12 155 PRO B N 1
ATOM 5229 C CA . PRO B 1 155 ? 30.562 -6.082 6.125 1 98.12 155 PRO B CA 1
ATOM 5230 C C . PRO B 1 155 ? 30.547 -4.734 6.84 1 98.12 155 PRO B C 1
ATOM 5232 O O . PRO B 1 155 ? 29.719 -3.877 6.523 1 98.12 155 PRO B O 1
ATOM 5235 N N . ASP B 1 156 ? 31.438 -4.469 7.715 1 98.25 156 ASP B N 1
ATOM 5236 C CA . ASP B 1 156 ? 31.438 -3.246 8.516 1 98.25 156 ASP B CA 1
ATOM 5237 C C . ASP B 1 156 ? 31.797 -2.031 7.656 1 98.25 156 ASP B C 1
ATOM 5239 O O . ASP B 1 156 ? 31.578 -0.891 8.078 1 98.25 156 ASP B O 1
ATOM 5243 N N . VAL B 1 157 ? 32.281 -2.271 6.488 1 98.44 157 VAL B N 1
ATOM 5244 C CA . VAL B 1 157 ? 32.656 -1.174 5.598 1 98.44 157 VAL B CA 1
ATOM 5245 C C . VAL B 1 157 ? 31.406 -0.383 5.219 1 98.44 157 VAL B C 1
ATOM 5247 O O . VAL B 1 157 ? 31.5 0.773 4.797 1 98.44 157 VAL B O 1
ATOM 5250 N N . LEU B 1 158 ? 30.234 -0.963 5.391 1 98.44 158 LEU B N 1
ATOM 5251 C CA . LEU B 1 158 ? 28.984 -0.305 5.016 1 98.44 158 LEU B CA 1
ATOM 5252 C C . LEU B 1 158 ? 28.5 0.625 6.129 1 98.44 158 LEU B C 1
ATOM 5254 O O . LEU B 1 158 ? 27.5 1.333 5.965 1 98.44 158 LEU B O 1
ATOM 5258 N N . ARG B 1 159 ? 29.109 0.638 7.281 1 97.69 159 ARG B N 1
ATOM 5259 C CA . ARG B 1 159 ? 29.031 1.646 8.336 1 97.69 159 ARG B CA 1
ATOM 5260 C C . ARG B 1 159 ? 27.703 1.557 9.078 1 97.69 159 ARG B C 1
ATOM 5262 O O . ARG B 1 159 ? 27.156 2.572 9.516 1 97.69 159 ARG B O 1
ATOM 5269 N N . TYR B 1 160 ? 27.109 0.385 9.141 1 98.12 160 TYR B N 1
ATOM 5270 C CA . TYR B 1 160 ? 26 0.184 10.07 1 98.12 160 TYR B CA 1
ATOM 5271 C C . TYR B 1 160 ? 26.5 0.126 11.508 1 98.12 160 TYR B C 1
ATOM 5273 O O . TYR B 1 160 ? 27.469 -0.567 11.805 1 98.12 160 TYR B O 1
ATOM 5281 N N . LYS B 1 161 ? 25.844 0.842 12.383 1 97.56 161 LYS B N 1
ATOM 5282 C CA . LYS B 1 161 ? 26.266 0.902 13.773 1 97.56 161 LYS B CA 1
ATOM 5283 C C . LYS B 1 161 ? 25.656 -0.231 14.594 1 97.56 161 LYS B C 1
ATOM 5285 O O . LYS B 1 161 ? 24.969 0.015 15.594 1 97.56 161 LYS B O 1
ATOM 5290 N N . VAL B 1 162 ? 26 -1.438 14.25 1 98.06 162 VAL B N 1
ATOM 5291 C CA . VAL B 1 162 ? 25.453 -2.617 14.906 1 98.06 162 VAL B CA 1
ATOM 5292 C C . VAL B 1 162 ? 26.109 -2.818 16.266 1 98.06 162 VAL B C 1
ATOM 5294 O O . VAL B 1 162 ? 27.125 -2.178 16.578 1 98.06 162 VAL B O 1
ATOM 5297 N N . SER B 1 163 ? 25.531 -3.664 17.062 1 97.75 163 SER B N 1
ATOM 5298 C CA . SER B 1 163 ? 26.094 -3.965 18.375 1 97.75 163 SER B CA 1
ATOM 5299 C C . SER B 1 163 ? 27.406 -4.715 18.25 1 97.75 163 SER B C 1
ATOM 5301 O O . SER B 1 163 ? 27.719 -5.273 17.188 1 97.75 163 SER B O 1
ATOM 5303 N N . PRO B 1 164 ? 28.188 -4.781 19.281 1 97.44 164 PRO B N 1
ATOM 5304 C CA . PRO B 1 164 ? 29.5 -5.449 19.234 1 97.44 164 PRO B CA 1
ATOM 5305 C C . PRO B 1 164 ? 29.391 -6.922 18.844 1 97.44 164 PRO B C 1
ATOM 5307 O O . PRO B 1 164 ? 30.219 -7.422 18.078 1 97.44 164 PRO B O 1
ATOM 5310 N N . ARG B 1 165 ? 28.391 -7.566 19.219 1 96.81 165 ARG B N 1
ATOM 5311 C CA . ARG B 1 165 ? 28.234 -8.984 18.938 1 96.81 165 ARG B CA 1
ATOM 5312 C C . ARG B 1 165 ? 27.844 -9.203 17.469 1 96.81 165 ARG B C 1
ATOM 5314 O O . ARG B 1 165 ? 27.953 -10.32 16.969 1 96.81 165 ARG B O 1
ATOM 5321 N N . GLU B 1 166 ? 27.391 -8.172 16.812 1 98.25 166 GLU B N 1
ATOM 5322 C CA . GLU B 1 166 ? 26.875 -8.25 15.445 1 98.25 166 GLU B CA 1
ATOM 5323 C C . GLU B 1 166 ? 27.938 -7.797 14.445 1 98.25 166 GLU B C 1
ATOM 5325 O O . GLU B 1 166 ? 27.781 -8.016 13.234 1 98.25 166 GLU B O 1
ATOM 5330 N N . ARG B 1 167 ? 29.047 -7.219 14.953 1 98 167 ARG B N 1
ATOM 5331 C CA . ARG B 1 167 ? 30.094 -6.695 14.086 1 98 167 ARG B CA 1
ATOM 5332 C C . ARG B 1 167 ? 30.75 -7.816 13.281 1 98 167 ARG B C 1
ATOM 5334 O O . ARG B 1 167 ? 30.906 -8.93 13.781 1 98 167 ARG B O 1
ATOM 5341 N N . GLY B 1 168 ? 31.047 -7.457 12.055 1 97.81 168 GLY B N 1
ATOM 5342 C CA . GLY B 1 168 ? 31.719 -8.414 11.195 1 97.81 168 GLY B CA 1
ATOM 5343 C C . GLY B 1 168 ? 30.766 -9.359 10.492 1 97.81 168 GLY B C 1
ATOM 5344 O O . GLY B 1 168 ? 31.156 -10.125 9.617 1 97.81 168 GLY B O 1
ATOM 5345 N N . LYS B 1 169 ? 29.562 -9.312 10.859 1 97.75 169 LYS B N 1
ATOM 5346 C CA . LYS B 1 169 ? 28.562 -10.188 10.25 1 97.75 169 LYS B CA 1
ATOM 5347 C C . LYS B 1 169 ? 27.781 -9.453 9.156 1 97.75 169 LYS B C 1
ATOM 5349 O O . LYS B 1 169 ? 27.438 -8.281 9.32 1 97.75 169 LYS B O 1
ATOM 5354 N N . GLY B 1 170 ? 27.562 -10.109 8.016 1 97.31 170 GLY B N 1
ATOM 5355 C CA . GLY B 1 170 ? 26.703 -9.562 6.973 1 97.31 170 GLY B CA 1
ATOM 5356 C C . GLY B 1 170 ? 25.234 -9.727 7.266 1 97.31 170 GLY B C 1
ATOM 5357 O O . GLY B 1 170 ? 24.844 -10.367 8.25 1 97.31 170 GLY B O 1
ATOM 5358 N N . ALA B 1 171 ? 24.391 -9.109 6.492 1 97 171 ALA B N 1
ATOM 5359 C CA . ALA B 1 171 ? 22.953 -9.109 6.688 1 97 171 ALA B CA 1
ATOM 5360 C C . ALA B 1 171 ? 22.391 -10.539 6.668 1 97 171 ALA B C 1
ATOM 5362 O O . ALA B 1 171 ? 21.516 -10.875 7.461 1 97 171 ALA B O 1
ATOM 5363 N N . GLU B 1 172 ? 22.812 -11.391 5.723 1 95 172 GLU B N 1
ATOM 5364 C CA . GLU B 1 172 ? 22.359 -12.766 5.633 1 95 172 GLU B CA 1
ATOM 5365 C C . GLU B 1 172 ? 22.688 -13.547 6.898 1 95 172 GLU B C 1
ATOM 5367 O O . GLU B 1 172 ? 21.859 -14.305 7.406 1 95 172 GLU B O 1
ATOM 5372 N N . GLN B 1 173 ? 23.891 -13.375 7.344 1 95.44 173 GLN B N 1
ATOM 5373 C CA . GLN B 1 173 ? 24.312 -14.055 8.562 1 95.44 173 GLN B CA 1
ATOM 5374 C C . GLN B 1 173 ? 23.5 -13.578 9.766 1 95.44 173 GLN B C 1
ATOM 5376 O O . GLN B 1 173 ? 23.078 -14.391 10.594 1 95.44 173 GLN B O 1
ATOM 5381 N N . LEU B 1 174 ? 23.328 -12.25 9.852 1 97.31 174 LEU B N 1
ATOM 5382 C CA . LEU B 1 174 ? 22.516 -11.711 10.945 1 97.31 174 LEU B CA 1
ATOM 5383 C C . LEU B 1 174 ? 21.094 -12.25 10.898 1 97.31 174 LEU B C 1
ATOM 5385 O O . LEU B 1 174 ? 20.516 -12.578 11.938 1 97.31 174 LEU B O 1
ATOM 5389 N N . PHE B 1 175 ? 20.547 -12.359 9.766 1 96.38 175 PHE B N 1
ATOM 5390 C CA . PHE B 1 175 ? 19.203 -12.914 9.602 1 96.38 175 PHE B CA 1
ATOM 5391 C C . PHE B 1 175 ? 19.172 -14.375 10.039 1 96.38 175 PHE B C 1
ATOM 5393 O O . PHE B 1 175 ? 18.266 -14.781 10.773 1 96.38 175 PHE B O 1
ATOM 5400 N N . GLN B 1 176 ? 20.094 -15.156 9.602 1 93 176 GLN B N 1
ATOM 5401 C CA . GLN B 1 176 ? 20.172 -16.562 9.977 1 93 176 GLN B CA 1
ATOM 5402 C C . GLN B 1 176 ? 20.328 -16.719 11.492 1 93 176 GLN B C 1
ATOM 5404 O O . GLN B 1 176 ? 19.688 -17.578 12.102 1 93 176 GLN B O 1
ATOM 5409 N N . ASP B 1 177 ? 21.172 -15.828 12.07 1 94.69 177 ASP B N 1
ATOM 5410 C CA . ASP B 1 177 ? 21.344 -15.852 13.523 1 94.69 177 ASP B CA 1
ATOM 5411 C C . ASP B 1 177 ? 20.031 -15.562 14.234 1 94.69 177 ASP B C 1
ATOM 5413 O O . ASP B 1 177 ? 19.75 -16.125 15.289 1 94.69 177 ASP B O 1
ATOM 5417 N N . ALA B 1 178 ? 19.281 -14.727 13.641 1 95.88 178 ALA B N 1
ATOM 5418 C CA . ALA B 1 178 ? 18.016 -14.32 14.242 1 95.88 178 ALA B CA 1
ATOM 5419 C C . ALA B 1 178 ? 17.016 -15.477 14.273 1 95.88 178 ALA B C 1
ATOM 5421 O O . ALA B 1 178 ? 16.062 -15.469 15.039 1 95.88 178 ALA B O 1
ATOM 5422 N N . LEU B 1 179 ? 17.25 -16.516 13.461 1 94.25 179 LEU B N 1
ATOM 5423 C CA . LEU B 1 179 ? 16.297 -17.625 13.344 1 94.25 179 LEU B CA 1
ATOM 5424 C C . LEU B 1 179 ? 16.562 -18.672 14.414 1 94.25 179 LEU B C 1
ATOM 5426 O O . LEU B 1 179 ? 15.859 -19.672 14.492 1 94.25 179 LEU B O 1
ATOM 5430 N N . ALA B 1 180 ? 17.531 -18.422 15.25 1 93.88 180 ALA B N 1
ATOM 5431 C CA . ALA B 1 180 ? 17.891 -19.375 16.281 1 93.88 180 ALA B CA 1
ATOM 5432 C C . ALA B 1 180 ? 16.688 -19.703 17.172 1 93.88 180 ALA B C 1
ATOM 5434 O O . ALA B 1 180 ? 16.469 -20.875 17.516 1 93.88 180 ALA B O 1
ATOM 5435 N N . LYS B 1 181 ? 15.922 -18.703 17.5 1 95.19 181 LYS B N 1
ATOM 5436 C CA . LYS B 1 181 ? 14.789 -18.906 18.406 1 95.19 181 LYS B CA 1
ATOM 5437 C C . LYS B 1 181 ? 13.727 -19.797 17.766 1 95.19 181 LYS B C 1
ATOM 5439 O O . LYS B 1 181 ? 13.172 -20.688 18.406 1 95.19 181 LYS B O 1
ATOM 5444 N N . VAL B 1 182 ? 13.406 -19.562 16.562 1 94.06 182 VAL B N 1
ATOM 5445 C CA . VAL B 1 182 ? 12.383 -20.344 15.883 1 94.06 182 VAL B CA 1
ATOM 5446 C C . VAL B 1 182 ? 12.867 -21.781 15.719 1 94.06 182 VAL B C 1
ATOM 5448 O O . VAL B 1 182 ? 12.078 -22.734 15.836 1 94.06 182 VAL B O 1
ATOM 5451 N N . ILE B 1 183 ? 14.133 -21.969 15.461 1 93.06 183 ILE B N 1
ATOM 5452 C CA . ILE B 1 183 ? 14.703 -23.297 15.352 1 93.06 183 ILE B CA 1
ATOM 5453 C C . ILE B 1 183 ? 14.641 -24 16.703 1 93.06 183 ILE B C 1
ATOM 5455 O O . ILE B 1 183 ? 14.297 -25.188 16.781 1 93.06 183 ILE B O 1
ATOM 5459 N N . GLU B 1 184 ? 14.961 -23.25 17.719 1 94.88 184 GLU B N 1
ATOM 5460 C CA . GLU B 1 184 ? 14.844 -23.781 19.078 1 94.88 184 GLU B CA 1
ATOM 5461 C C . GLU B 1 184 ? 13.414 -24.203 19.391 1 94.88 184 GLU B C 1
ATOM 5463 O O . GLU B 1 184 ? 13.18 -25.266 19.953 1 94.88 184 GLU B O 1
ATOM 5468 N N . ASP B 1 185 ? 12.508 -23.344 19.047 1 95.31 185 ASP B N 1
ATOM 5469 C CA . ASP B 1 185 ? 11.102 -23.641 19.266 1 95.31 185 ASP B CA 1
ATOM 5470 C C . ASP B 1 185 ? 10.664 -24.875 18.484 1 95.31 185 ASP B C 1
ATOM 5472 O O . ASP B 1 185 ? 9.852 -25.672 18.953 1 95.31 185 ASP B O 1
ATOM 5476 N N . LEU B 1 186 ? 11.156 -25 17.281 1 94.81 186 LEU B N 1
ATOM 5477 C CA . LEU B 1 186 ? 10.852 -26.156 16.453 1 94.81 186 LEU B CA 1
ATOM 5478 C C . LEU B 1 186 ? 11.344 -27.438 17.109 1 94.81 186 LEU B C 1
ATOM 5480 O O . LEU B 1 186 ? 10.609 -28.422 17.172 1 94.81 186 LEU B O 1
ATOM 5484 N N . LYS B 1 187 ? 12.516 -27.375 17.625 1 94.44 187 LYS B N 1
ATOM 5485 C CA . LYS B 1 187 ? 13.078 -28.531 18.328 1 94.44 187 LYS B CA 1
ATOM 5486 C C . LYS B 1 187 ? 12.273 -28.844 19.578 1 94.44 187 LYS B C 1
ATOM 5488 O O . LYS B 1 187 ? 11.969 -30.016 19.844 1 94.44 187 LYS B O 1
ATOM 5493 N N . ALA B 1 188 ? 11.961 -27.828 20.281 1 95.69 188 ALA B N 1
ATOM 5494 C CA . ALA B 1 188 ? 11.234 -27.984 21.531 1 95.69 188 ALA B CA 1
ATOM 5495 C C . ALA B 1 188 ? 9.844 -28.562 21.281 1 95.69 188 ALA B C 1
ATOM 5497 O O . ALA B 1 188 ? 9.258 -29.188 22.172 1 95.69 188 ALA B O 1
ATOM 5498 N N . SER B 1 189 ? 9.344 -28.359 20.109 1 95.5 189 SER B N 1
ATOM 5499 C CA . SER B 1 189 ? 8.016 -28.859 19.766 1 95.5 189 SER B CA 1
ATOM 5500 C C . SER B 1 189 ? 8.102 -30.234 19.109 1 95.5 189 SER B C 1
ATOM 5502 O O . SER B 1 189 ? 7.145 -30.688 18.484 1 95.5 189 SER B O 1
ATOM 5504 N N . ASN B 1 190 ? 9.242 -30.922 19.156 1 94.75 190 ASN B N 1
ATOM 5505 C CA . ASN B 1 190 ? 9.492 -32.188 18.5 1 94.75 190 ASN B CA 1
ATOM 5506 C C . ASN B 1 190 ? 9.305 -32.094 16.984 1 94.75 190 ASN B C 1
ATOM 5508 O O . ASN B 1 190 ? 8.625 -32.938 16.391 1 94.75 190 ASN B O 1
ATOM 5512 N N . TYR B 1 191 ? 9.742 -30.891 16.453 1 93 191 TYR B N 1
ATOM 5513 C CA . TYR B 1 191 ? 9.805 -30.594 15.023 1 93 191 TYR B CA 1
ATOM 5514 C C . TYR B 1 191 ? 8.406 -30.547 14.422 1 93 191 TYR B C 1
ATOM 5516 O O . TYR B 1 191 ? 8.188 -31.016 13.297 1 93 191 TYR B O 1
ATOM 5524 N N . SER B 1 192 ? 7.477 -30.078 15.219 1 94.38 192 SER B N 1
ATOM 5525 C CA . SER B 1 192 ? 6.129 -29.844 14.711 1 94.38 192 SER B CA 1
ATOM 5526 C C . SER B 1 192 ? 6.051 -28.562 13.906 1 94.38 192 SER B C 1
ATOM 5528 O O . SER B 1 192 ? 5.898 -27.469 14.477 1 94.38 192 SER B O 1
ATOM 5530 N N . CYS B 1 193 ? 5.965 -28.672 12.664 1 92.56 193 CYS B N 1
ATOM 5531 C CA . CYS B 1 193 ? 5.863 -27.516 11.781 1 92.56 193 CYS B CA 1
ATOM 5532 C C . CYS B 1 193 ? 4.562 -26.766 12.023 1 92.56 193 CYS B C 1
ATOM 5534 O O . CYS B 1 193 ? 4.547 -25.531 12.016 1 92.56 193 CYS B O 1
ATOM 5536 N N . GLN B 1 194 ? 3.535 -27.5 12.242 1 91.75 194 GLN B N 1
ATOM 5537 C CA . GLN B 1 194 ? 2.221 -26.891 12.453 1 91.75 194 GLN B CA 1
ATOM 5538 C C . GLN B 1 194 ? 2.232 -25.969 13.664 1 91.75 194 GLN B C 1
ATOM 5540 O O . GLN B 1 194 ? 1.75 -24.828 13.578 1 91.75 194 GLN B O 1
ATOM 5545 N N . LYS B 1 195 ? 2.801 -26.375 14.711 1 93.44 195 LYS B N 1
ATOM 5546 C CA . LYS B 1 195 ? 2.848 -25.578 15.93 1 93.44 195 LYS B CA 1
ATOM 5547 C C . LYS B 1 195 ? 3.652 -24.297 15.727 1 93.44 195 LYS B C 1
ATOM 5549 O O . LYS B 1 195 ? 3.27 -23.234 16.219 1 93.44 195 LYS B O 1
ATOM 5554 N N . ILE B 1 196 ? 4.727 -24.438 15.039 1 92.56 196 ILE B N 1
ATOM 5555 C CA . ILE B 1 196 ? 5.625 -23.312 14.82 1 92.56 196 ILE B CA 1
ATOM 5556 C C . ILE B 1 196 ? 4.949 -22.281 13.922 1 92.56 196 ILE B C 1
ATOM 5558 O O . ILE B 1 196 ? 4.973 -21.078 14.211 1 92.56 196 ILE B O 1
ATOM 5562 N N . LEU B 1 197 ? 4.359 -22.734 12.844 1 91.38 197 LEU B N 1
ATOM 5563 C CA . LEU B 1 197 ? 3.713 -21.828 11.906 1 91.38 197 LEU B CA 1
ATOM 5564 C C . LEU B 1 197 ? 2.492 -21.172 12.531 1 91.38 197 LEU B C 1
ATOM 5566 O O . LEU B 1 197 ? 2.199 -20 12.258 1 91.38 197 LEU B O 1
ATOM 5570 N N . GLU B 1 198 ? 1.854 -21.859 13.352 1 91.75 198 GLU B N 1
ATOM 5571 C CA . GLU B 1 198 ? 0.722 -21.281 14.07 1 91.75 198 GLU B CA 1
ATOM 5572 C C . GLU B 1 198 ? 1.183 -20.219 15.062 1 91.75 198 GLU B C 1
ATOM 5574 O O . GLU B 1 198 ? 0.591 -19.141 15.148 1 91.75 198 GLU B O 1
ATOM 5579 N N . LYS B 1 199 ? 2.197 -20.531 15.797 1 93.69 199 LYS B N 1
ATOM 5580 C CA . LYS B 1 199 ? 2.723 -19.609 16.781 1 93.69 199 LYS B CA 1
ATOM 5581 C C . LYS B 1 199 ? 3.18 -18.297 16.125 1 93.69 199 LYS B C 1
ATOM 5583 O O . LYS B 1 199 ? 2.773 -17.219 16.547 1 93.69 199 LYS B O 1
ATOM 5588 N N . TYR B 1 200 ? 3.891 -18.406 15.086 1 95.56 200 TYR B N 1
ATOM 5589 C CA . TYR B 1 200 ? 4.578 -17.234 14.539 1 95.56 200 TYR B CA 1
ATOM 5590 C C . TYR B 1 200 ? 3.738 -16.562 13.461 1 95.56 200 TYR B C 1
ATOM 5592 O O . TYR B 1 200 ? 4.117 -15.516 12.93 1 95.56 200 TYR B O 1
ATOM 5600 N N . ASP B 1 201 ? 2.568 -17.125 13.117 1 94.38 201 ASP B N 1
ATOM 5601 C CA . ASP B 1 201 ? 1.636 -16.469 12.203 1 94.38 201 ASP B CA 1
ATOM 5602 C C . ASP B 1 201 ? 1.169 -15.133 12.766 1 94.38 201 ASP B C 1
ATOM 5604 O O . ASP B 1 201 ? 0.776 -14.234 12.016 1 94.38 201 ASP B O 1
ATOM 5608 N N . SER B 1 202 ? 1.248 -14.977 14.07 1 95.62 202 SER B N 1
ATOM 5609 C CA . SER B 1 202 ? 0.769 -13.773 14.734 1 95.62 202 SER B CA 1
ATOM 5610 C C . SER B 1 202 ? 1.862 -12.711 14.812 1 95.62 202 SER B C 1
ATOM 5612 O O . SER B 1 202 ? 1.61 -11.586 15.242 1 95.62 202 SER B O 1
ATOM 5614 N N . TYR B 1 203 ? 3.08 -13.062 14.422 1 97.06 203 TYR B N 1
ATOM 5615 C CA . TYR B 1 203 ? 4.195 -12.125 14.508 1 97.06 203 TYR B CA 1
ATOM 5616 C C . TYR B 1 203 ? 4.398 -11.398 13.188 1 97.06 203 TYR B C 1
ATOM 5618 O O . TYR B 1 203 ? 4.41 -12.023 12.125 1 97.06 203 TYR B O 1
ATOM 5626 N N . SER B 1 204 ? 4.512 -10.086 13.266 1 97.44 204 SER B N 1
ATOM 5627 C CA . SER B 1 204 ? 5.16 -9.414 12.148 1 97.44 204 SER B CA 1
ATOM 5628 C C . SER B 1 204 ? 6.664 -9.672 12.141 1 97.44 204 SER B C 1
ATOM 5630 O O . SER B 1 204 ? 7.223 -10.141 13.141 1 97.44 204 SER B O 1
ATOM 5632 N N . VAL B 1 205 ? 7.309 -9.422 11.07 1 97.69 205 VAL B N 1
ATOM 5633 C CA . VAL B 1 205 ? 8.758 -9.562 10.977 1 97.69 205 VAL B CA 1
ATOM 5634 C C . VAL B 1 205 ? 9.43 -8.68 12.023 1 97.69 205 VAL B C 1
ATOM 5636 O O . VAL B 1 205 ? 10.312 -9.133 12.758 1 97.69 205 VAL B O 1
ATOM 5639 N N . MET B 1 206 ? 8.977 -7.449 12.109 1 97.25 206 MET B N 1
ATOM 5640 C CA . MET B 1 206 ? 9.562 -6.504 13.055 1 97.25 206 MET B CA 1
ATOM 5641 C C . MET B 1 206 ? 9.375 -6.992 14.492 1 97.25 206 MET B C 1
ATOM 5643 O O . MET B 1 206 ? 10.305 -6.926 15.297 1 97.25 206 MET B O 1
ATOM 5647 N N . GLU B 1 207 ? 8.203 -7.457 14.805 1 96.31 207 GLU B N 1
ATOM 5648 C CA . GLU B 1 207 ? 7.93 -7.961 16.156 1 96.31 207 GLU B CA 1
ATOM 5649 C C . GLU B 1 207 ? 8.844 -9.133 16.5 1 96.31 207 GLU B C 1
ATOM 5651 O O . GLU B 1 207 ? 9.391 -9.188 17.609 1 96.31 207 GLU B O 1
ATOM 5656 N N . TYR B 1 208 ? 9.008 -10.078 15.586 1 97.56 208 TYR B N 1
ATOM 5657 C CA . TYR B 1 208 ? 9.891 -11.211 15.828 1 97.56 208 TYR B CA 1
ATOM 5658 C C . TYR B 1 208 ? 11.32 -10.742 16.094 1 97.56 208 TYR B C 1
ATOM 5660 O O . TYR B 1 208 ? 11.961 -11.195 17.047 1 97.56 208 TYR B O 1
ATOM 5668 N N . PHE B 1 209 ? 11.82 -9.805 15.25 1 97.5 209 PHE B N 1
ATOM 5669 C CA . PHE B 1 209 ? 13.18 -9.305 15.398 1 97.5 209 PHE B CA 1
ATOM 5670 C C . PHE B 1 209 ? 13.367 -8.648 16.766 1 97.5 209 PHE B C 1
ATOM 5672 O O . PHE B 1 209 ? 14.383 -8.875 17.438 1 97.5 209 PHE B O 1
ATOM 5679 N N . MET B 1 210 ? 12.375 -7.898 17.172 1 95.38 210 MET B N 1
ATOM 5680 C CA . MET B 1 210 ? 12.523 -7.082 18.375 1 95.38 210 MET B CA 1
ATOM 5681 C C . MET B 1 210 ? 12.273 -7.914 19.625 1 95.38 210 MET B C 1
ATOM 5683 O O . MET B 1 210 ? 12.938 -7.723 20.641 1 95.38 210 MET B O 1
ATOM 5687 N N . LYS B 1 211 ? 11.414 -8.898 19.547 1 94.44 211 LYS B N 1
ATOM 5688 C CA . LYS B 1 211 ? 10.984 -9.57 20.766 1 94.44 211 LYS B CA 1
ATOM 5689 C C . LYS B 1 211 ? 11.672 -10.922 20.922 1 94.44 211 LYS B C 1
ATOM 5691 O O . LYS B 1 211 ? 11.883 -11.391 22.047 1 94.44 211 LYS B O 1
ATOM 5696 N N . GLU B 1 212 ? 12.008 -11.516 19.781 1 95.81 212 GLU B N 1
ATOM 5697 C CA . GLU B 1 212 ? 12.461 -12.898 19.875 1 95.81 212 GLU B CA 1
ATOM 5698 C C . GLU B 1 212 ? 13.945 -13.023 19.531 1 95.81 212 GLU B C 1
ATOM 5700 O O . GLU B 1 212 ? 14.617 -13.953 19.984 1 95.81 212 GLU B O 1
ATOM 5705 N N . SER B 1 213 ? 14.578 -12.219 18.703 1 93.81 213 SER B N 1
ATOM 5706 C CA . SER B 1 213 ? 15.945 -12.414 18.219 1 93.81 213 SER B CA 1
ATOM 5707 C C . SER B 1 213 ? 16.922 -11.484 18.922 1 93.81 213 SER B C 1
ATOM 5709 O O . SER B 1 213 ? 18.141 -11.68 18.828 1 93.81 213 SER B O 1
ATOM 5711 N N . ASN B 1 214 ? 16.578 -10.43 19.578 1 87 214 ASN B N 1
ATOM 5712 C CA . ASN B 1 214 ? 17.391 -9.461 20.297 1 87 214 ASN B CA 1
ATOM 5713 C C . ASN B 1 214 ? 18.328 -8.711 19.344 1 87 214 ASN B C 1
ATOM 5715 O O . ASN B 1 214 ? 19.469 -8.398 19.703 1 87 214 ASN B O 1
ATOM 5719 N N . LEU B 1 215 ? 18.109 -8.703 18.062 1 96.88 215 LEU B N 1
ATOM 5720 C CA . LEU B 1 215 ? 18.859 -7.867 17.125 1 96.88 215 LEU B CA 1
ATOM 5721 C C . LEU B 1 215 ? 18.812 -6.402 17.562 1 96.88 215 LEU B C 1
ATOM 5723 O O . LEU B 1 215 ? 17.812 -5.934 18.094 1 96.88 215 LEU B O 1
ATOM 5727 N N . SER B 1 216 ? 19.969 -5.777 17.375 1 97.38 216 SER B N 1
ATOM 5728 C CA . SER B 1 216 ? 19.938 -4.328 17.531 1 97.38 216 SER B CA 1
ATOM 5729 C C . SER B 1 216 ? 19.109 -3.672 16.422 1 97.38 216 SER B C 1
ATOM 5731 O O . SER B 1 216 ? 18.875 -4.27 15.375 1 97.38 216 SER B O 1
ATOM 5733 N N . ARG B 1 217 ? 18.641 -2.439 16.672 1 95.5 217 ARG B N 1
ATOM 5734 C CA . ARG B 1 217 ? 17.875 -1.688 15.672 1 95.5 217 ARG B CA 1
ATOM 5735 C C . ARG B 1 217 ? 18.688 -1.512 14.383 1 95.5 217 ARG B C 1
ATOM 5737 O O . ARG B 1 217 ? 18.125 -1.58 13.289 1 95.5 217 ARG B O 1
ATOM 5744 N N . GLU B 1 218 ? 19.969 -1.333 14.523 1 97.38 218 GLU B N 1
ATOM 5745 C CA . GLU B 1 218 ? 20.797 -1.128 13.352 1 97.38 218 GLU B CA 1
ATOM 5746 C C . GLU B 1 218 ? 20.969 -2.422 12.555 1 97.38 218 GLU B C 1
ATOM 5748 O O . GLU B 1 218 ? 21.078 -2.393 11.328 1 97.38 218 GLU B O 1
ATOM 5753 N N . ALA B 1 219 ? 21.016 -3.506 13.281 1 98.44 219 ALA B N 1
ATOM 5754 C CA . ALA B 1 219 ? 21.047 -4.789 12.578 1 98.44 219 ALA B CA 1
ATOM 5755 C C . ALA B 1 219 ? 19.766 -5.02 11.797 1 98.44 219 ALA B C 1
ATOM 5757 O O . ALA B 1 219 ? 19.797 -5.531 10.672 1 98.44 219 ALA B O 1
ATOM 5758 N N . VAL B 1 220 ? 18.641 -4.656 12.383 1 97.81 220 VAL B N 1
ATOM 5759 C CA . VAL B 1 220 ? 17.359 -4.77 11.703 1 97.81 220 VAL B CA 1
ATOM 5760 C C . VAL B 1 220 ? 17.359 -3.895 10.453 1 97.81 220 VAL B C 1
ATOM 5762 O O . VAL B 1 220 ? 16.906 -4.328 9.383 1 97.81 220 VAL B O 1
ATOM 5765 N N . ARG B 1 221 ? 17.844 -2.658 10.578 1 97.69 221 ARG B N 1
ATOM 5766 C CA . ARG B 1 221 ? 17.938 -1.771 9.422 1 97.69 221 ARG B CA 1
ATOM 5767 C C . ARG B 1 221 ? 18.828 -2.373 8.344 1 97.69 221 ARG B C 1
ATOM 5769 O O . ARG B 1 221 ? 18.5 -2.326 7.16 1 97.69 221 ARG B O 1
ATOM 5776 N N . MET B 1 222 ? 19.969 -2.941 8.742 1 98.38 222 MET B N 1
ATOM 5777 C CA . MET B 1 222 ? 20.906 -3.559 7.809 1 98.38 222 MET B CA 1
ATOM 5778 C C . MET B 1 222 ? 20.234 -4.691 7.035 1 98.38 222 MET B C 1
ATOM 5780 O O . MET B 1 222 ? 20.312 -4.746 5.809 1 98.38 222 MET B O 1
ATOM 5784 N N . ILE B 1 223 ? 19.562 -5.578 7.785 1 97.81 223 ILE B N 1
ATOM 5785 C CA . ILE B 1 223 ? 18.844 -6.684 7.172 1 97.81 223 ILE B CA 1
ATOM 5786 C C . ILE B 1 223 ? 17.781 -6.141 6.211 1 97.81 223 ILE B C 1
ATOM 5788 O O . ILE B 1 223 ? 17.672 -6.602 5.074 1 97.81 223 ILE B O 1
ATOM 5792 N N . GLY B 1 224 ? 17.016 -5.137 6.676 1 97.25 224 GLY B N 1
ATOM 5793 C CA . GLY B 1 224 ? 15.992 -4.516 5.855 1 97.25 224 GLY B CA 1
ATOM 5794 C C . GLY B 1 224 ? 16.531 -3.926 4.566 1 97.25 224 GLY B C 1
ATOM 5795 O O . GLY B 1 224 ? 15.977 -4.156 3.49 1 97.25 224 GLY B O 1
ATOM 5796 N N . ASP B 1 225 ? 17.672 -3.217 4.656 1 97.56 225 ASP B N 1
ATOM 5797 C CA . ASP B 1 225 ? 18.281 -2.545 3.51 1 97.56 225 ASP B CA 1
ATOM 5798 C C . ASP B 1 225 ? 18.859 -3.555 2.52 1 97.56 225 ASP B C 1
ATOM 5800 O O . ASP B 1 225 ? 18.625 -3.455 1.314 1 97.56 225 ASP B O 1
ATOM 5804 N N . LEU B 1 226 ? 19.531 -4.531 3.082 1 97.69 226 LEU B N 1
ATOM 5805 C CA . LEU B 1 226 ? 20.422 -5.312 2.225 1 97.69 226 LEU B CA 1
ATOM 5806 C C . LEU B 1 226 ? 19.719 -6.578 1.733 1 97.69 226 LEU B C 1
ATOM 5808 O O . LEU B 1 226 ? 20.125 -7.168 0.73 1 97.69 226 LEU B O 1
ATOM 5812 N N . LEU B 1 227 ? 18.656 -7.012 2.428 1 96.31 227 LEU B N 1
ATOM 5813 C CA . LEU B 1 227 ? 17.922 -8.195 1.994 1 96.31 227 LEU B CA 1
ATOM 5814 C C . LEU B 1 227 ? 16.547 -7.816 1.46 1 96.31 227 LEU B C 1
ATOM 5816 O O . LEU B 1 227 ? 15.656 -8.664 1.384 1 96.31 227 LEU B O 1
ATOM 5820 N N . ASN B 1 228 ? 16.359 -6.5 1.218 1 95 228 ASN B N 1
ATOM 5821 C CA . ASN B 1 228 ? 15.148 -5.977 0.608 1 95 228 ASN B CA 1
ATOM 5822 C C . ASN B 1 228 ? 13.914 -6.32 1.437 1 95 228 ASN B C 1
ATOM 5824 O O . ASN B 1 228 ? 12.891 -6.738 0.89 1 95 228 ASN B O 1
ATOM 5828 N N . MET B 1 229 ? 13.977 -6.137 2.729 1 95.31 229 MET B N 1
ATOM 5829 C CA . MET B 1 229 ? 12.898 -6.535 3.629 1 95.31 229 MET B CA 1
ATOM 5830 C C . MET B 1 229 ? 12.297 -5.32 4.328 1 95.31 229 MET B C 1
ATOM 5832 O O . MET B 1 229 ? 11.297 -5.441 5.039 1 95.31 229 MET B O 1
ATOM 5836 N N . GLU B 1 230 ? 12.867 -4.191 4.152 1 94.56 230 GLU B N 1
ATOM 5837 C CA . GLU B 1 230 ? 12.508 -3.014 4.938 1 94.56 230 GLU B CA 1
ATOM 5838 C C . GLU B 1 230 ? 11.008 -2.734 4.855 1 94.56 230 GLU B C 1
ATOM 5840 O O . GLU B 1 230 ? 10.359 -2.514 5.875 1 94.56 230 GLU B O 1
ATOM 5845 N N . ASP B 1 231 ? 10.445 -2.828 3.74 1 93.62 231 ASP B N 1
ATOM 5846 C CA . ASP B 1 231 ? 9.039 -2.479 3.549 1 93.62 231 ASP B CA 1
ATOM 5847 C C . ASP B 1 231 ? 8.133 -3.666 3.855 1 93.62 231 ASP B C 1
ATOM 5849 O O . ASP B 1 231 ? 6.914 -3.582 3.688 1 93.62 231 ASP B O 1
ATOM 5853 N N . PHE B 1 232 ? 8.688 -4.773 4.277 1 95.19 232 PHE B N 1
ATOM 5854 C CA . PHE B 1 232 ? 7.93 -5.973 4.605 1 95.19 232 PHE B CA 1
ATOM 5855 C C . PHE B 1 232 ? 8.023 -6.285 6.094 1 95.19 232 PHE B C 1
ATOM 5857 O O . PHE B 1 232 ? 7.598 -7.352 6.539 1 95.19 232 PHE B O 1
ATOM 5864 N N . LEU B 1 233 ? 8.531 -5.34 6.84 1 96.81 233 LEU B N 1
ATOM 5865 C CA . LEU B 1 233 ? 8.711 -5.602 8.266 1 96.81 233 LEU B CA 1
ATOM 5866 C C . LEU B 1 233 ? 7.367 -5.754 8.961 1 96.81 233 LEU B C 1
ATOM 5868 O O . LEU B 1 233 ? 7.293 -6.309 10.062 1 96.81 233 LEU B O 1
ATOM 5872 N N . PHE B 1 234 ? 6.285 -5.309 8.281 1 96.06 234 PHE B N 1
ATOM 5873 C CA . PHE B 1 234 ? 4.969 -5.367 8.914 1 96.06 234 PHE B CA 1
ATOM 5874 C C . PHE B 1 234 ? 4.238 -6.645 8.523 1 96.06 234 PHE B C 1
ATOM 5876 O O . PHE B 1 234 ? 3.211 -6.984 9.117 1 96.06 234 PHE B O 1
ATOM 5883 N N . ILE B 1 235 ? 4.703 -7.426 7.547 1 97.19 235 ILE B N 1
ATOM 5884 C CA . ILE B 1 235 ? 3.975 -8.625 7.145 1 97.19 235 ILE B CA 1
ATOM 5885 C C . ILE B 1 235 ? 4.258 -9.75 8.125 1 97.19 235 ILE B C 1
ATOM 5887 O O . ILE B 1 235 ? 5.074 -9.602 9.039 1 97.19 235 ILE B O 1
ATOM 5891 N N . SER B 1 236 ? 3.572 -10.883 7.973 1 97.75 236 SER B N 1
ATOM 5892 C CA . SER B 1 236 ? 3.732 -12.031 8.859 1 97.75 236 SER B CA 1
ATOM 5893 C C . SER B 1 236 ? 5.145 -12.594 8.781 1 97.75 236 SER B C 1
ATOM 5895 O O . SER B 1 236 ? 5.723 -12.695 7.699 1 97.75 236 SER B O 1
ATOM 5897 N N . PHE B 1 237 ? 5.691 -12.922 9.961 1 97.62 237 PHE B N 1
ATOM 5898 C CA . PHE B 1 237 ? 7.023 -13.516 10.023 1 97.62 237 PHE B CA 1
ATOM 5899 C C . PHE B 1 237 ? 7.074 -14.812 9.227 1 97.62 237 PHE B C 1
ATOM 5901 O O . PHE B 1 237 ? 8.055 -15.078 8.523 1 97.62 237 PHE B O 1
ATOM 5908 N N . THR B 1 238 ? 6.055 -15.594 9.211 1 96.06 238 THR B N 1
ATOM 5909 C CA . THR B 1 238 ? 6.031 -16.844 8.477 1 96.06 238 THR B CA 1
ATOM 5910 C C . THR B 1 238 ? 6.008 -16.594 6.969 1 96.06 238 THR B C 1
ATOM 5912 O O . THR B 1 238 ? 6.586 -17.359 6.195 1 96.06 238 THR B O 1
ATOM 5915 N N . GLU B 1 239 ? 5.309 -15.539 6.535 1 95.88 239 GLU B N 1
ATOM 5916 C CA . GLU B 1 239 ? 5.34 -15.133 5.133 1 95.88 239 GLU B CA 1
ATOM 5917 C C . GLU B 1 239 ? 6.758 -14.773 4.699 1 95.88 239 GLU B C 1
ATOM 5919 O O . GLU B 1 239 ? 7.207 -15.188 3.627 1 95.88 239 GLU B O 1
ATOM 5924 N N . MET B 1 240 ? 7.461 -14.047 5.551 1 94.94 240 MET B N 1
ATOM 5925 C CA . MET B 1 240 ? 8.828 -13.633 5.234 1 94.94 240 MET B CA 1
ATOM 5926 C C . MET B 1 240 ? 9.766 -14.828 5.184 1 94.94 240 MET B C 1
ATOM 5928 O O . MET B 1 240 ? 10.664 -14.883 4.344 1 94.94 240 MET B O 1
ATOM 5932 N N . LEU B 1 241 ? 9.555 -15.742 6.098 1 93.19 241 LEU B N 1
ATOM 5933 C CA . LEU B 1 241 ? 10.367 -16.953 6.078 1 93.19 241 LEU B CA 1
ATOM 5934 C C . LEU B 1 241 ? 10.234 -17.672 4.746 1 93.19 241 LEU B C 1
ATOM 5936 O O . LEU B 1 241 ? 11.227 -18.156 4.195 1 93.19 241 LEU B O 1
ATOM 5940 N N . ARG B 1 242 ? 9.055 -17.734 4.242 1 92.19 242 ARG B N 1
ATOM 5941 C CA . ARG B 1 242 ? 8.828 -18.391 2.957 1 92.19 242 ARG B CA 1
ATOM 5942 C C . ARG B 1 242 ? 9.508 -17.625 1.826 1 92.19 242 ARG B C 1
ATOM 5944 O O . ARG B 1 242 ? 10.102 -18.219 0.931 1 92.19 242 ARG B O 1
ATOM 5951 N N . ILE B 1 243 ? 9.445 -16.297 1.896 1 89.12 243 ILE B N 1
ATOM 5952 C CA . ILE B 1 243 ? 10.07 -15.445 0.884 1 89.12 243 ILE B CA 1
ATOM 5953 C C . ILE B 1 243 ? 11.578 -15.656 0.896 1 89.12 243 ILE B C 1
ATOM 5955 O O . ILE B 1 243 ? 12.188 -15.906 -0.15 1 89.12 243 ILE B O 1
ATOM 5959 N N . GLN B 1 244 ? 12.172 -15.664 2.035 1 85.25 244 GLN B N 1
ATOM 5960 C CA . GLN B 1 244 ? 13.625 -15.734 2.158 1 85.25 244 GLN B CA 1
ATOM 5961 C C . GLN B 1 244 ? 14.133 -17.156 1.927 1 85.25 244 GLN B C 1
ATOM 5963 O O . GLN B 1 244 ? 15.305 -17.359 1.602 1 85.25 244 GLN B O 1
ATOM 5968 N N . ASN B 1 245 ? 13.25 -18.094 2.117 1 81.94 245 ASN B N 1
ATOM 5969 C CA . ASN B 1 245 ? 13.625 -19.469 1.797 1 81.94 245 ASN B CA 1
ATOM 5970 C C . ASN B 1 245 ? 13.781 -19.672 0.292 1 81.94 245 ASN B C 1
ATOM 5972 O O . ASN B 1 245 ? 14.594 -20.484 -0.148 1 81.94 245 ASN B O 1
ATOM 5976 N N . ASP B 1 246 ? 13.031 -18.922 -0.399 1 82.75 246 ASP B N 1
ATOM 5977 C CA . ASP B 1 246 ? 13.008 -19.109 -1.845 1 82.75 246 ASP B CA 1
ATOM 5978 C C . ASP B 1 246 ? 13.992 -18.172 -2.541 1 82.75 246 ASP B C 1
ATOM 5980 O O . ASP B 1 246 ? 14.43 -18.453 -3.662 1 82.75 246 ASP B O 1
ATOM 5984 N N . ILE B 1 247 ? 14.305 -17.062 -1.91 1 79.56 247 ILE B N 1
ATOM 5985 C CA . ILE B 1 247 ? 15.211 -16.094 -2.521 1 79.56 247 ILE B CA 1
ATOM 5986 C C . ILE B 1 247 ? 16.5 -16.016 -1.714 1 79.56 247 ILE B C 1
ATOM 5988 O O . ILE B 1 247 ? 16.594 -15.25 -0.757 1 79.56 247 ILE B O 1
ATOM 5992 N N . ARG B 1 248 ? 17.484 -16.906 -2.02 1 76.31 248 ARG B N 1
ATOM 5993 C CA . ARG B 1 248 ? 18.781 -16.969 -1.36 1 76.31 248 ARG B CA 1
ATOM 5994 C C . ARG B 1 248 ? 19.906 -17.031 -2.381 1 76.31 248 ARG B C 1
ATOM 5996 O O . ARG B 1 248 ? 19.734 -17.578 -3.471 1 76.31 248 ARG B O 1
ATOM 6003 N N . ASP B 1 249 ? 20.859 -16.547 -1.93 1 75.62 249 ASP B N 1
ATOM 6004 C CA . ASP B 1 249 ? 21.984 -16.438 -2.844 1 75.62 249 ASP B CA 1
ATOM 6005 C C . ASP B 1 249 ? 22.609 -17.797 -3.115 1 75.62 249 ASP B C 1
ATOM 6007 O O . ASP B 1 249 ? 23.344 -17.969 -4.09 1 75.62 249 ASP B O 1
ATOM 6011 N N . ASN B 1 250 ? 22.297 -18.766 -2.312 1 76.25 250 ASN B N 1
ATOM 6012 C CA . ASN B 1 250 ? 22.922 -20.062 -2.492 1 76.25 250 ASN B CA 1
ATOM 6013 C C . ASN B 1 250 ? 22.016 -21.031 -3.24 1 76.25 250 ASN B C 1
ATOM 6015 O O . ASN B 1 250 ? 22.297 -22.234 -3.324 1 76.25 250 ASN B O 1
ATOM 6019 N N . VAL B 1 251 ? 20.984 -20.516 -3.75 1 84.56 251 VAL B N 1
ATOM 6020 C CA . VAL B 1 251 ? 20.062 -21.281 -4.594 1 84.56 251 VAL B CA 1
ATOM 6021 C C . VAL B 1 251 ? 20.375 -21.016 -6.062 1 84.56 251 VAL B C 1
ATOM 6023 O O . VAL B 1 251 ? 20.766 -19.906 -6.434 1 84.56 251 VAL B O 1
ATOM 6026 N N . SER B 1 252 ? 20.281 -22.094 -6.852 1 92.25 252 SER B N 1
ATOM 6027 C CA . SER B 1 252 ? 20.391 -21.922 -8.297 1 92.25 252 SER B CA 1
ATOM 6028 C C . SER B 1 252 ? 19.047 -21.531 -8.906 1 92.25 252 SER B C 1
ATOM 6030 O O . SER B 1 252 ? 18.016 -22.062 -8.523 1 92.25 252 SER B O 1
ATOM 6032 N N . TYR B 1 253 ? 19.125 -20.547 -9.75 1 96.12 253 TYR B N 1
ATOM 6033 C CA . TYR B 1 253 ? 17.922 -20.062 -10.445 1 96.12 253 TYR B CA 1
ATOM 6034 C C . TYR B 1 253 ? 18.094 -20.203 -11.961 1 96.12 253 TYR B C 1
ATOM 6036 O O . TYR B 1 253 ? 19.203 -20.25 -12.469 1 96.12 253 TYR B O 1
ATOM 6044 N N . PHE B 1 254 ? 16.938 -20.25 -12.539 1 97.75 254 PHE B N 1
ATOM 6045 C CA . PHE B 1 254 ? 16.922 -20.375 -13.992 1 97.75 254 PHE B CA 1
ATOM 6046 C C . PHE B 1 254 ? 15.945 -19.375 -14.609 1 97.75 254 PHE B C 1
ATOM 6048 O O . PHE B 1 254 ? 15.055 -18.859 -13.922 1 97.75 254 PHE B O 1
ATOM 6055 N N . GLU B 1 255 ? 16.172 -19 -15.812 1 98.06 255 GLU B N 1
ATOM 6056 C CA . GLU B 1 255 ? 15.242 -18.266 -16.656 1 98.06 255 GLU B CA 1
ATOM 6057 C C . GLU B 1 255 ? 14.953 -19.016 -17.953 1 98.06 255 GLU B C 1
ATOM 6059 O O . GLU B 1 255 ? 15.703 -19.922 -18.328 1 98.06 255 GLU B O 1
ATOM 6064 N N . ILE B 1 256 ? 13.891 -18.75 -18.547 1 98.25 256 ILE B N 1
ATOM 6065 C CA . ILE B 1 256 ? 13.531 -19.406 -19.812 1 98.25 256 ILE B CA 1
ATOM 6066 C C . ILE B 1 256 ? 14.148 -18.641 -20.969 1 98.25 256 ILE B C 1
ATOM 6068 O O . ILE B 1 256 ? 13.961 -17.422 -21.109 1 98.25 256 ILE B O 1
ATOM 6072 N N . VAL B 1 257 ? 14.898 -19.375 -21.828 1 96.69 257 VAL B N 1
ATOM 6073 C CA . VAL B 1 257 ? 15.57 -18.766 -22.969 1 96.69 257 VAL B CA 1
ATOM 6074 C C . VAL B 1 257 ? 14.539 -18.094 -23.891 1 96.69 257 VAL B C 1
ATOM 6076 O O . VAL B 1 257 ? 13.531 -18.719 -24.25 1 96.69 257 VAL B O 1
ATOM 6079 N N . GLY B 1 258 ? 14.758 -16.875 -24.188 1 95 258 GLY B N 1
ATOM 6080 C CA . GLY B 1 258 ? 13.867 -16.156 -25.078 1 95 258 GLY B CA 1
ATOM 6081 C C . GLY B 1 258 ? 12.75 -15.43 -24.344 1 95 258 GLY B C 1
ATOM 6082 O O . GLY B 1 258 ? 11.961 -14.711 -24.969 1 95 258 GLY B O 1
ATOM 6083 N N . GLY B 1 259 ? 12.602 -15.617 -23.047 1 97.12 259 GLY B N 1
ATOM 6084 C CA . GLY B 1 259 ? 11.578 -14.93 -22.266 1 97.12 259 GLY B CA 1
ATOM 6085 C C . GLY B 1 259 ? 10.75 -15.875 -21.422 1 97.12 259 GLY B C 1
ATOM 6086 O O . GLY B 1 259 ? 10.375 -16.953 -21.875 1 97.12 259 GLY B O 1
ATOM 6087 N N . MET B 1 260 ? 10.383 -15.422 -20.281 1 98.56 260 MET B N 1
ATOM 6088 C CA . MET B 1 260 ? 9.617 -16.234 -19.344 1 98.56 260 MET B CA 1
ATOM 6089 C C . MET B 1 260 ? 8.234 -16.547 -19.906 1 98.56 260 MET B C 1
ATOM 6091 O O . MET B 1 260 ? 7.652 -17.594 -19.594 1 98.56 260 MET B O 1
ATOM 6095 N N . ASP B 1 261 ? 7.695 -15.641 -20.719 1 98.44 261 ASP B N 1
ATOM 6096 C CA . ASP B 1 261 ? 6.336 -15.781 -21.234 1 98.44 261 ASP B CA 1
ATOM 6097 C C . ASP B 1 261 ? 6.25 -16.906 -22.266 1 98.44 261 ASP B C 1
ATOM 6099 O O . ASP B 1 261 ? 5.16 -17.25 -22.719 1 98.44 261 ASP B O 1
ATOM 6103 N N . ASN B 1 262 ? 7.391 -17.484 -22.625 1 98.56 262 ASN B N 1
ATOM 6104 C CA . ASN B 1 262 ? 7.355 -18.656 -23.5 1 98.56 262 ASN B CA 1
ATOM 6105 C C . ASN B 1 262 ? 6.641 -19.828 -22.828 1 98.56 262 ASN B C 1
ATOM 6107 O O . ASN B 1 262 ? 6.082 -20.688 -23.5 1 98.56 262 ASN B O 1
ATOM 6111 N N . LEU B 1 263 ? 6.641 -19.812 -21.5 1 98.81 263 LEU B N 1
ATOM 6112 C CA . LEU B 1 263 ? 5.953 -20.875 -20.766 1 98.81 263 LEU B CA 1
ATOM 6113 C C . LEU B 1 263 ? 4.445 -20.797 -20.984 1 98.81 263 LEU B C 1
ATOM 6115 O O . LEU B 1 263 ? 3.84 -21.734 -21.516 1 98.81 263 LEU B O 1
ATOM 6119 N N . PRO B 1 264 ? 3.775 -19.719 -20.609 1 98.69 264 PRO B N 1
ATOM 6120 C CA . PRO B 1 264 ? 2.338 -19.656 -20.891 1 98.69 264 PRO B CA 1
ATOM 6121 C C . PRO B 1 264 ? 2.01 -19.75 -22.375 1 98.69 264 PRO B C 1
ATOM 6123 O O . PRO B 1 264 ? 0.988 -20.344 -22.75 1 98.69 264 PRO B O 1
ATOM 6126 N N . ARG B 1 265 ? 2.814 -19.234 -23.234 1 98.38 265 ARG B N 1
ATOM 6127 C CA . ARG B 1 265 ? 2.582 -19.359 -24.656 1 98.38 265 ARG B CA 1
ATOM 6128 C C . ARG B 1 265 ? 2.605 -20.812 -25.109 1 98.38 265 ARG B C 1
ATOM 6130 O O . ARG B 1 265 ? 1.794 -21.234 -25.938 1 98.38 265 ARG B O 1
ATOM 6137 N N . ALA B 1 266 ? 3.582 -21.531 -24.609 1 98.5 266 ALA B N 1
ATOM 6138 C CA . ALA B 1 266 ? 3.662 -22.953 -24.953 1 98.5 266 ALA B CA 1
ATOM 6139 C C . ALA B 1 266 ? 2.416 -23.703 -24.484 1 98.5 266 ALA B C 1
ATOM 6141 O O . ALA B 1 266 ? 1.879 -24.547 -25.203 1 98.5 266 ALA B O 1
ATOM 6142 N N . PHE B 1 267 ? 1.979 -23.406 -23.25 1 98.44 267 PHE B N 1
ATOM 6143 C CA . PHE B 1 267 ? 0.738 -23.984 -22.766 1 98.44 267 PHE B CA 1
ATOM 6144 C C . PHE B 1 267 ? -0.417 -23.688 -23.719 1 98.44 267 PHE B C 1
ATOM 6146 O O . PHE B 1 267 ? -1.201 -24.562 -24.047 1 98.44 267 PHE B O 1
ATOM 6153 N N . TYR B 1 268 ? -0.514 -22.453 -24.062 1 98.12 268 TYR B N 1
ATOM 6154 C CA . TYR B 1 268 ? -1.59 -21.984 -24.938 1 98.12 268 TYR B CA 1
ATOM 6155 C C . TYR B 1 268 ? -1.589 -22.75 -26.266 1 98.12 268 TYR B C 1
ATOM 6157 O O . TYR B 1 268 ? -2.645 -23.156 -26.75 1 98.12 268 TYR B O 1
ATOM 6165 N N . GLN B 1 269 ? -0.445 -22.984 -26.828 1 96.75 269 GLN B N 1
ATOM 6166 C CA . GLN B 1 269 ? -0.303 -23.656 -28.109 1 96.75 269 GLN B CA 1
ATOM 6167 C C . GLN B 1 269 ? -0.743 -25.109 -28.016 1 96.75 269 GLN B C 1
ATOM 6169 O O . GLN B 1 269 ? -1.145 -25.703 -29.031 1 96.75 269 GLN B O 1
ATOM 6174 N N . HIS B 1 270 ? -0.713 -25.641 -26.859 1 95.25 270 HIS B N 1
ATOM 6175 C CA . HIS B 1 270 ? -1.043 -27.047 -26.688 1 95.25 270 HIS B CA 1
ATOM 6176 C C . HIS B 1 270 ? -2.506 -27.234 -26.297 1 95.25 270 HIS B C 1
ATOM 6178 O O . HIS B 1 270 ? -2.969 -28.359 -26.109 1 95.25 270 HIS B O 1
ATOM 6184 N N . LEU B 1 271 ? -3.18 -26.125 -26.141 1 95.69 271 LEU B N 1
ATOM 6185 C CA . LEU B 1 271 ? -4.598 -26.219 -25.812 1 95.69 271 LEU B CA 1
ATOM 6186 C C . LEU B 1 271 ? -5.438 -26.453 -27.062 1 95.69 271 LEU B C 1
ATOM 6188 O O . LEU B 1 271 ? -5.156 -25.859 -28.109 1 95.69 271 LEU B O 1
ATOM 6192 N N . ARG B 1 272 ? -6.316 -27.328 -27 1 90.44 272 ARG B N 1
ATOM 6193 C CA . ARG B 1 272 ? -7.238 -27.609 -28.094 1 90.44 272 ARG B CA 1
ATOM 6194 C C . ARG B 1 272 ? -8.57 -26.891 -27.906 1 90.44 272 ARG B C 1
ATOM 6196 O O . ARG B 1 272 ? -9.281 -26.625 -28.859 1 90.44 272 ARG B O 1
ATOM 6203 N N . GLY B 1 273 ? -8.844 -26.578 -26.688 1 82.56 273 GLY B N 1
ATOM 6204 C CA . GLY B 1 273 ? -10.086 -25.891 -26.375 1 82.56 273 GLY B CA 1
ATOM 6205 C C . GLY B 1 273 ? -10.086 -24.438 -26.797 1 82.56 273 GLY B C 1
ATOM 6206 O O . GLY B 1 273 ? -9.078 -23.922 -27.281 1 82.56 273 GLY B O 1
ATOM 6207 N N . GLN B 1 274 ? -11.203 -23.844 -26.672 1 89.31 274 GLN B N 1
ATOM 6208 C CA . GLN B 1 274 ? -11.391 -22.453 -27.078 1 89.31 274 GLN B CA 1
ATOM 6209 C C . GLN B 1 274 ? -10.836 -21.484 -26.031 1 89.31 274 GLN B C 1
ATOM 6211 O O . GLN B 1 274 ? -11.156 -21.594 -24.844 1 89.31 274 GLN B O 1
ATOM 6216 N N . VAL B 1 275 ? -9.953 -20.688 -26.438 1 95.38 275 VAL B N 1
ATOM 6217 C CA . VAL B 1 275 ? -9.453 -19.594 -25.609 1 95.38 275 VAL B CA 1
ATOM 6218 C C . VAL B 1 275 ? -9.906 -18.266 -26.188 1 95.38 275 VAL B C 1
ATOM 6220 O O . VAL B 1 275 ? -9.555 -17.922 -27.328 1 95.38 275 VAL B O 1
ATOM 6223 N N . GLN B 1 276 ? -10.727 -17.609 -25.453 1 97.31 276 GLN B N 1
ATOM 6224 C CA . GLN B 1 276 ? -11.203 -16.297 -25.891 1 97.31 276 GLN B CA 1
ATOM 6225 C C . GLN B 1 276 ? -10.438 -15.18 -25.188 1 97.31 276 GLN B C 1
ATOM 6227 O O . GLN B 1 276 ? -10.617 -14.953 -23.984 1 97.31 276 GLN B O 1
ATOM 6232 N N . LEU B 1 277 ? -9.641 -14.438 -25.922 1 97.62 277 LEU B N 1
ATOM 6233 C CA . LEU B 1 277 ? -8.898 -13.297 -25.391 1 97.62 277 LEU B CA 1
ATOM 6234 C C . LEU B 1 277 ? -9.75 -12.031 -25.438 1 97.62 277 LEU B C 1
ATOM 6236 O O . LEU B 1 277 ? -10.883 -12.047 -25.922 1 97.62 277 LEU B O 1
ATOM 6240 N N . SER B 1 278 ? -9.258 -10.945 -24.844 1 97.69 278 SER B N 1
ATOM 6241 C CA . SER B 1 278 ? -9.945 -9.656 -24.797 1 97.69 278 SER B CA 1
ATOM 6242 C C . SER B 1 278 ? -11.391 -9.828 -24.328 1 97.69 278 SER B C 1
ATOM 6244 O O . SER B 1 278 ? -12.305 -9.219 -24.891 1 97.69 278 SER B O 1
ATOM 6246 N N . SER B 1 279 ? -11.555 -10.711 -23.453 1 98.19 279 SER B N 1
ATOM 6247 C CA . SER B 1 279 ? -12.867 -11.078 -22.922 1 98.19 279 SER B CA 1
ATOM 6248 C C . SER B 1 279 ? -12.898 -11.016 -21.406 1 98.19 279 SER B C 1
ATOM 6250 O O . SER B 1 279 ? -12.43 -11.93 -20.734 1 98.19 279 SER B O 1
ATOM 6252 N N . ARG B 1 280 ? -13.531 -10.016 -20.891 1 97.31 280 ARG B N 1
ATOM 6253 C CA . ARG B 1 280 ? -13.5 -9.766 -19.453 1 97.31 280 ARG B CA 1
ATOM 6254 C C . ARG B 1 280 ? -14.711 -10.391 -18.766 1 97.31 280 ARG B C 1
ATOM 6256 O O . ARG B 1 280 ? -15.852 -10.117 -19.141 1 97.31 280 ARG B O 1
ATOM 6263 N N . ALA B 1 281 ? -14.484 -11.258 -17.797 1 98.44 281 ALA B N 1
ATOM 6264 C CA . ALA B 1 281 ? -15.555 -11.844 -17 1 98.44 281 ALA B CA 1
ATOM 6265 C C . ALA B 1 281 ? -16.266 -10.773 -16.172 1 98.44 281 ALA B C 1
ATOM 6267 O O . ALA B 1 281 ? -15.617 -9.914 -15.562 1 98.44 281 ALA B O 1
ATOM 6268 N N . LEU B 1 282 ? -17.609 -10.875 -16.078 1 97.38 282 LEU B N 1
ATOM 6269 C CA . LEU B 1 282 ? -18.391 -9.844 -15.406 1 97.38 282 LEU B CA 1
ATOM 6270 C C . LEU B 1 282 ? -19.234 -10.445 -14.289 1 97.38 282 LEU B C 1
ATOM 6272 O O . LEU B 1 282 ? -19.438 -9.805 -13.25 1 97.38 282 LEU B O 1
ATOM 6276 N N . LYS B 1 283 ? -19.734 -11.625 -14.586 1 98.31 283 LYS B N 1
ATOM 6277 C CA . LYS B 1 283 ? -20.719 -12.203 -13.688 1 98.31 283 LYS B CA 1
ATOM 6278 C C . LYS B 1 283 ? -20.719 -13.727 -13.781 1 98.31 283 LYS B C 1
ATOM 6280 O O . LYS B 1 283 ? -20.562 -14.289 -14.859 1 98.31 283 LYS B O 1
ATOM 6285 N N . VAL B 1 284 ? -20.906 -14.375 -12.656 1 98.81 284 VAL B N 1
ATOM 6286 C CA . VAL B 1 284 ? -21.031 -15.828 -12.578 1 98.81 284 VAL B CA 1
ATOM 6287 C C . VAL B 1 284 ? -22.344 -16.188 -11.891 1 98.81 284 VAL B C 1
ATOM 6289 O O . VAL B 1 284 ? -22.609 -15.766 -10.766 1 98.81 284 VAL B O 1
ATOM 6292 N N . GLU B 1 285 ? -23.141 -16.922 -12.547 1 98.69 285 GLU B N 1
ATOM 6293 C CA . GLU B 1 285 ? -24.328 -17.531 -11.961 1 98.69 285 GLU B CA 1
ATOM 6294 C C . GLU B 1 285 ? -24.156 -19.031 -11.789 1 98.69 285 GLU B C 1
ATOM 6296 O O . GLU B 1 285 ? -23.578 -19.703 -12.641 1 98.69 285 GLU B O 1
ATOM 6301 N N . GLN B 1 286 ? -24.547 -19.531 -10.641 1 97.94 286 GLN B N 1
ATOM 6302 C CA . GLN B 1 286 ? -24.453 -20.984 -10.469 1 97.94 286 GLN B CA 1
ATOM 6303 C C . GLN B 1 286 ? -25.734 -21.547 -9.852 1 97.94 286 GLN B C 1
ATOM 6305 O O . GLN B 1 286 ? -26.406 -20.859 -9.07 1 97.94 286 GLN B O 1
ATOM 6310 N N . THR B 1 287 ? -26.156 -22.766 -10.305 1 96.75 287 THR B N 1
ATOM 6311 C CA . THR B 1 287 ? -27.203 -23.625 -9.766 1 96.75 287 THR B CA 1
ATOM 6312 C C . THR B 1 287 ? -26.656 -25 -9.43 1 96.75 287 THR B C 1
ATOM 6314 O O . THR B 1 287 ? -25.484 -25.297 -9.703 1 96.75 287 THR B O 1
ATOM 6317 N N . PRO B 1 288 ? -27.391 -25.797 -8.781 1 94.88 288 PRO B N 1
ATOM 6318 C CA . PRO B 1 288 ? -26.922 -27.156 -8.516 1 94.88 288 PRO B CA 1
ATOM 6319 C C . PRO B 1 288 ? -26.625 -27.938 -9.789 1 94.88 288 PRO B C 1
ATOM 6321 O O . PRO B 1 288 ? -25.969 -28.984 -9.742 1 94.88 288 PRO B O 1
ATOM 6324 N N . LYS B 1 289 ? -27.047 -27.438 -10.945 1 95.81 289 LYS B N 1
ATOM 6325 C CA . LYS B 1 289 ? -26.922 -28.188 -12.188 1 95.81 289 LYS B CA 1
ATOM 6326 C C . LYS B 1 289 ? -25.734 -27.688 -13.016 1 95.81 289 LYS B C 1
ATOM 6328 O O . LYS B 1 289 ? -25.266 -28.375 -13.914 1 95.81 289 LYS B O 1
ATOM 6333 N N . GLY B 1 290 ? -25.422 -26.469 -12.711 1 98.19 290 GLY B N 1
ATOM 6334 C CA . GLY B 1 290 ? -24.344 -25.938 -13.531 1 98.19 290 GLY B CA 1
ATOM 6335 C C . GLY B 1 290 ? -24.031 -24.484 -13.234 1 98.19 290 GLY B C 1
ATOM 6336 O O . GLY B 1 290 ? -24.531 -23.922 -12.266 1 98.19 290 GLY B O 1
ATOM 6337 N N . VAL B 1 291 ? -23.047 -23.922 -14.117 1 98.75 291 VAL B N 1
ATOM 6338 C CA . VAL B 1 291 ? -22.609 -22.547 -13.969 1 98.75 291 VAL B CA 1
ATOM 6339 C C . VAL B 1 291 ? -22.781 -21.797 -15.297 1 98.75 291 VAL B C 1
ATOM 6341 O O . VAL B 1 291 ? -22.781 -22.422 -16.359 1 98.75 291 VAL B O 1
ATOM 6344 N N . MET B 1 292 ? -22.938 -20.547 -15.211 1 98.81 292 MET B N 1
ATOM 6345 C CA . MET B 1 292 ? -22.984 -19.641 -16.359 1 98.81 292 MET B CA 1
ATOM 6346 C C . MET B 1 292 ? -22.094 -18.438 -16.141 1 98.81 292 MET B C 1
ATOM 6348 O O . MET B 1 292 ? -22.203 -17.75 -15.117 1 98.81 292 MET B O 1
ATOM 6352 N N . LEU B 1 293 ? -21.172 -18.203 -17.047 1 98.81 293 LEU B N 1
ATOM 6353 C CA . LEU B 1 293 ? -20.297 -17.047 -17.016 1 98.81 293 LEU B CA 1
ATOM 6354 C C . LEU B 1 293 ? -20.75 -15.992 -18.016 1 98.81 293 LEU B C 1
ATOM 6356 O O . LEU B 1 293 ? -20.969 -16.297 -19.188 1 98.81 293 LEU B O 1
ATOM 6360 N N . PHE B 1 294 ? -20.906 -14.797 -17.578 1 98.75 294 PHE B N 1
ATOM 6361 C CA . PHE B 1 294 ? -21.141 -13.656 -18.453 1 98.75 294 PHE B CA 1
ATOM 6362 C C . PHE B 1 294 ? -19.859 -12.852 -18.641 1 98.75 294 PHE B C 1
ATOM 6364 O O . PHE B 1 294 ? -19.156 -12.547 -17.672 1 98.75 294 PHE B O 1
ATOM 6371 N N . TYR B 1 295 ? -19.516 -12.555 -19.844 1 98.38 295 TYR B N 1
ATOM 6372 C CA . TYR B 1 295 ? -18.297 -11.805 -20.125 1 98.38 295 TYR B CA 1
ATOM 6373 C C . TYR B 1 295 ? -18.5 -10.836 -21.281 1 98.38 295 TYR B C 1
ATOM 6375 O O . TYR B 1 295 ? -19.469 -10.953 -22.047 1 98.38 295 TYR B O 1
ATOM 6383 N N . ARG B 1 296 ? -17.656 -9.875 -21.328 1 97.38 296 ARG B N 1
ATOM 6384 C CA . ARG B 1 296 ? -17.734 -8.844 -22.359 1 97.38 296 ARG B CA 1
ATOM 6385 C C . ARG B 1 296 ? -16.562 -8.945 -23.328 1 97.38 296 ARG B C 1
ATOM 6387 O O . ARG B 1 296 ? -15.414 -9.086 -22.906 1 97.38 296 ARG B O 1
ATOM 6394 N N . ARG B 1 297 ? -16.844 -8.922 -24.594 1 96.06 297 ARG B N 1
ATOM 6395 C CA . ARG B 1 297 ? -15.867 -8.914 -25.688 1 96.06 297 ARG B CA 1
ATOM 6396 C C . ARG B 1 297 ? -16.266 -7.926 -26.781 1 96.06 297 ARG B C 1
ATOM 6398 O O . ARG B 1 297 ? -17.375 -8 -27.312 1 96.06 297 ARG B O 1
ATOM 6405 N N . GLY B 1 298 ? -15.422 -7.078 -27.172 1 92.81 298 GLY B N 1
ATOM 6406 C CA . GLY B 1 298 ? -15.734 -6.09 -28.188 1 92.81 298 GLY B CA 1
ATOM 6407 C C . GLY B 1 298 ? -16.984 -5.289 -27.875 1 92.81 298 GLY B C 1
ATOM 6408 O O . GLY B 1 298 ? -17.828 -5.074 -28.766 1 92.81 298 GLY B O 1
ATOM 6409 N N . GLY B 1 299 ? -17.25 -5.02 -26.672 1 91 299 GLY B N 1
ATOM 6410 C CA . GLY B 1 299 ? -18.391 -4.211 -26.281 1 91 299 GLY B CA 1
ATOM 6411 C C . GLY B 1 299 ? -19.672 -5.012 -26.172 1 91 299 GLY B C 1
ATOM 6412 O O . GLY B 1 299 ? -20.688 -4.492 -25.703 1 91 299 GLY B O 1
ATOM 6413 N N . GLN B 1 300 ? -19.609 -6.219 -26.562 1 96.62 300 GLN B N 1
ATOM 6414 C CA . GLN B 1 300 ? -20.797 -7.074 -26.531 1 96.62 300 GLN B CA 1
ATOM 6415 C C . GLN B 1 300 ? -20.75 -8.039 -25.359 1 96.62 300 GLN B C 1
ATOM 6417 O O . GLN B 1 300 ? -19.672 -8.445 -24.922 1 96.62 300 GLN B O 1
ATOM 6422 N N . LEU B 1 301 ? -21.938 -8.391 -24.922 1 97.56 301 LEU B N 1
ATOM 6423 C CA . LEU B 1 301 ? -22.078 -9.32 -23.797 1 97.56 301 LEU B CA 1
ATOM 6424 C C . LEU B 1 301 ? -22.281 -10.75 -24.297 1 97.56 301 LEU B C 1
ATOM 6426 O O . LEU B 1 301 ? -23.109 -10.984 -25.188 1 97.56 301 LEU B O 1
ATOM 6430 N N . PHE B 1 302 ? -21.562 -11.633 -23.797 1 98.19 302 PHE B N 1
ATOM 6431 C CA . PHE B 1 302 ? -21.656 -13.055 -24.094 1 98.19 302 PHE B CA 1
ATOM 6432 C C . PHE B 1 302 ? -21.828 -13.867 -22.828 1 98.19 302 PHE B C 1
ATOM 6434 O O . PHE B 1 302 ? -21.625 -13.359 -21.719 1 98.19 302 PHE B O 1
ATOM 6441 N N . ASN B 1 303 ? -22.359 -15.055 -22.984 1 98.19 303 ASN B N 1
ATOM 6442 C CA . ASN B 1 303 ? -22.391 -15.992 -21.859 1 98.19 303 ASN B CA 1
ATOM 6443 C C . ASN B 1 303 ? -21.984 -17.391 -22.297 1 98.19 303 ASN B C 1
ATOM 6445 O O . ASN B 1 303 ? -22.047 -17.734 -23.469 1 98.19 303 ASN B O 1
ATOM 6449 N N . ILE B 1 304 ? -21.5 -18.172 -21.438 1 98.06 304 ILE B N 1
ATOM 6450 C CA . ILE B 1 304 ? -21.141 -19.562 -21.656 1 98.06 304 ILE B CA 1
ATOM 6451 C C . ILE B 1 304 ? -21.5 -20.391 -20.422 1 98.06 304 ILE B C 1
ATOM 6453 O O . ILE B 1 304 ? -21.391 -19.922 -19.297 1 98.06 304 ILE B O 1
ATOM 6457 N N . THR B 1 305 ? -21.953 -21.609 -20.703 1 98.25 305 THR B N 1
ATOM 6458 C CA . THR B 1 305 ? -22.359 -22.5 -19.609 1 98.25 305 THR B CA 1
ATOM 6459 C C . THR B 1 305 ? -21.375 -23.641 -19.453 1 98.25 305 THR B C 1
ATOM 6461 O O . THR B 1 305 ? -20.672 -24 -20.406 1 98.25 305 THR B O 1
ATOM 6464 N N . GLY B 1 306 ? -21.281 -24.188 -18.266 1 98.56 306 GLY B N 1
ATOM 6465 C CA . GLY B 1 306 ? -20.469 -25.344 -17.953 1 98.56 306 GLY B CA 1
ATOM 6466 C C . GLY B 1 306 ? -20.906 -26.062 -16.688 1 98.56 306 GLY B C 1
ATOM 6467 O O . GLY B 1 306 ? -21.844 -25.641 -16.016 1 98.56 306 GLY B O 1
ATOM 6468 N N . ASP B 1 307 ? -20.312 -27.172 -16.453 1 98.69 307 ASP B N 1
ATOM 6469 C CA . ASP B 1 307 ? -20.578 -27.938 -15.234 1 98.69 307 ASP B CA 1
ATOM 6470 C C . ASP B 1 307 ? -19.891 -27.312 -14.031 1 98.69 307 ASP B C 1
ATOM 6472 O O . ASP B 1 307 ? -20.438 -27.297 -12.93 1 98.69 307 ASP B O 1
ATOM 6476 N N . HIS B 1 308 ? -18.672 -26.859 -14.227 1 98.69 308 HIS B N 1
ATOM 6477 C CA . HIS B 1 308 ? -17.859 -26.203 -13.203 1 98.69 308 HIS B CA 1
ATOM 6478 C C . HIS B 1 308 ? -17.156 -24.969 -13.773 1 98.69 308 HIS B C 1
ATOM 6480 O O . HIS B 1 308 ? -16.969 -24.859 -14.992 1 98.69 308 HIS B O 1
ATOM 6486 N N . LEU B 1 309 ? -16.875 -24.078 -12.906 1 98.88 309 LEU B N 1
ATOM 6487 C CA . LEU B 1 309 ? -16.094 -22.891 -13.266 1 98.88 309 LEU B CA 1
ATOM 6488 C C . LEU B 1 309 ? -14.844 -22.781 -12.383 1 98.88 309 LEU B C 1
ATOM 6490 O O . LEU B 1 309 ? -14.922 -22.984 -11.172 1 98.88 309 LEU B O 1
ATOM 6494 N N . LEU B 1 310 ? -13.719 -22.578 -12.984 1 98.94 310 LEU B N 1
ATOM 6495 C CA . LEU B 1 310 ? -12.477 -22.297 -12.273 1 98.94 310 LEU B CA 1
ATOM 6496 C C . LEU B 1 310 ? -12.062 -20.844 -12.461 1 98.94 310 LEU B C 1
ATOM 6498 O O . LEU B 1 310 ? -11.828 -20.391 -13.586 1 98.94 310 LEU B O 1
ATOM 6502 N N . LEU B 1 311 ? -12.023 -20.125 -11.383 1 98.88 311 LEU B N 1
ATOM 6503 C CA . LEU B 1 311 ? -11.594 -18.734 -11.383 1 98.88 311 LEU B CA 1
ATOM 6504 C C . LEU B 1 311 ? -10.117 -18.625 -11.008 1 98.88 311 LEU B C 1
ATOM 6506 O O . LEU B 1 311 ? -9.727 -18.969 -9.891 1 98.88 311 LEU B O 1
ATOM 6510 N N . THR B 1 312 ? -9.273 -18.109 -11.938 1 98.75 312 THR B N 1
ATOM 6511 C CA . THR B 1 312 ? -7.844 -18 -11.672 1 98.75 312 THR B CA 1
ATOM 6512 C C . THR B 1 312 ? -7.387 -16.547 -11.742 1 98.75 312 THR B C 1
ATOM 6514 O O . THR B 1 312 ? -6.223 -16.281 -12.039 1 98.75 312 THR B O 1
ATOM 6517 N N . THR B 1 313 ? -8.273 -15.625 -11.5 1 97.75 313 THR B N 1
ATOM 6518 C CA . THR B 1 313 ? -7.945 -14.211 -11.383 1 97.75 313 THR B CA 1
ATOM 6519 C C . THR B 1 313 ? -7.289 -13.914 -10.039 1 97.75 313 THR B C 1
ATOM 6521 O O . THR B 1 313 ? -7.297 -14.758 -9.133 1 97.75 313 THR B O 1
ATOM 6524 N N . THR B 1 314 ? -6.668 -12.75 -9.906 1 97.38 314 THR B N 1
ATOM 6525 C CA . THR B 1 314 ? -6.203 -12.328 -8.594 1 97.38 314 THR B CA 1
ATOM 6526 C C . THR B 1 314 ? -7.375 -12.141 -7.633 1 97.38 314 THR B C 1
ATOM 6528 O O . THR B 1 314 ? -8.531 -12.07 -8.062 1 97.38 314 THR B O 1
ATOM 6531 N N . ALA B 1 315 ? -7.094 -12.086 -6.352 1 97.19 315 ALA B N 1
ATOM 6532 C CA . ALA B 1 315 ? -8.141 -11.828 -5.371 1 97.19 315 ALA B CA 1
ATOM 6533 C C . ALA B 1 315 ? -8.828 -10.492 -5.637 1 97.19 315 ALA B C 1
ATOM 6535 O O . ALA B 1 315 ? -10.047 -10.383 -5.543 1 97.19 315 ALA B O 1
ATOM 6536 N N . LYS B 1 316 ? -8.078 -9.523 -6.02 1 95.38 316 LYS B N 1
ATOM 6537 C CA . LYS B 1 316 ? -8.594 -8.18 -6.242 1 95.38 316 LYS B CA 1
ATOM 6538 C C . LYS B 1 316 ? -9.469 -8.125 -7.492 1 95.38 316 LYS B C 1
ATOM 6540 O O . LYS B 1 316 ? -10.539 -7.523 -7.484 1 95.38 316 LYS B O 1
ATOM 6545 N N . ALA B 1 317 ? -8.984 -8.773 -8.547 1 95.75 317 ALA B N 1
ATOM 6546 C CA . ALA B 1 317 ? -9.773 -8.82 -9.781 1 95.75 317 ALA B CA 1
ATOM 6547 C C . ALA B 1 317 ? -11.086 -9.562 -9.562 1 95.75 317 ALA B C 1
ATOM 6549 O O . ALA B 1 317 ? -12.109 -9.219 -10.164 1 95.75 317 ALA B O 1
ATOM 6550 N N . THR B 1 318 ? -11.078 -10.578 -8.742 1 97.12 318 THR B N 1
ATOM 6551 C CA . THR B 1 318 ? -12.273 -11.359 -8.438 1 97.12 318 THR B CA 1
ATOM 6552 C C . THR B 1 318 ? -13.359 -10.477 -7.836 1 97.12 318 THR B C 1
ATOM 6554 O O . THR B 1 318 ? -14.547 -10.695 -8.062 1 97.12 318 THR B O 1
ATOM 6557 N N . ARG B 1 319 ? -12.977 -9.422 -7.145 1 94.69 319 ARG B N 1
ATOM 6558 C CA . ARG B 1 319 ? -13.93 -8.531 -6.48 1 94.69 319 ARG B CA 1
ATOM 6559 C C . ARG B 1 319 ? -14.734 -7.738 -7.496 1 94.69 319 ARG B C 1
ATOM 6561 O O . ARG B 1 319 ? -15.773 -7.164 -7.16 1 94.69 319 ARG B O 1
ATOM 6568 N N . MET B 1 320 ? -14.273 -7.75 -8.742 1 93.75 320 MET B N 1
ATOM 6569 C CA . MET B 1 320 ? -14.953 -6.992 -9.789 1 93.75 320 MET B CA 1
ATOM 6570 C C . MET B 1 320 ? -15.984 -7.855 -10.508 1 93.75 320 MET B C 1
ATOM 6572 O O . MET B 1 320 ? -16.672 -7.387 -11.414 1 93.75 320 MET B O 1
ATOM 6576 N N . ILE B 1 321 ? -16.078 -9.102 -10.109 1 96.75 321 ILE B N 1
ATOM 6577 C CA . ILE B 1 321 ? -17.016 -10.047 -10.719 1 96.75 321 ILE B CA 1
ATOM 6578 C C . ILE B 1 321 ? -18.219 -10.227 -9.797 1 96.75 321 ILE B C 1
ATOM 6580 O O . ILE B 1 321 ? -18.078 -10.383 -8.586 1 96.75 321 ILE B O 1
ATOM 6584 N N . GLU B 1 322 ? -19.375 -10.195 -10.383 1 96.56 322 GLU B N 1
ATOM 6585 C CA . GLU B 1 322 ? -20.609 -10.438 -9.625 1 96.56 322 GLU B CA 1
ATOM 6586 C C . GLU B 1 322 ? -20.922 -11.93 -9.539 1 96.56 322 GLU B C 1
ATOM 6588 O O . GLU B 1 322 ? -20.766 -12.656 -10.523 1 96.56 322 GLU B O 1
ATOM 6593 N N . PHE B 1 323 ? -21.328 -12.383 -8.375 1 98 323 PHE B N 1
ATOM 6594 C CA . PHE B 1 323 ? -21.672 -13.789 -8.188 1 98 323 PHE B CA 1
ATOM 6595 C C . PHE B 1 323 ? -23.141 -13.922 -7.762 1 98 323 PHE B C 1
ATOM 6597 O O . PHE B 1 323 ? -23.594 -13.211 -6.867 1 98 323 PHE B O 1
ATOM 6604 N N . LEU B 1 324 ? -23.828 -14.797 -8.344 1 97.5 324 LEU B N 1
ATOM 6605 C CA . LEU B 1 324 ? -25.203 -15.141 -7.988 1 97.5 324 LEU B CA 1
ATOM 6606 C C . LEU B 1 324 ? -25.375 -16.656 -7.855 1 97.5 324 LEU B C 1
ATOM 6608 O O . LEU B 1 324 ? -25.281 -17.375 -8.844 1 97.5 324 LEU B O 1
ATOM 6612 N N . PRO B 1 325 ? -25.703 -17.188 -6.742 1 96.75 325 PRO B N 1
ATOM 6613 C CA . PRO B 1 325 ? -25.781 -16.453 -5.477 1 96.75 325 PRO B CA 1
ATOM 6614 C C . PRO B 1 325 ? -24.453 -15.844 -5.055 1 96.75 325 PRO B C 1
ATOM 6616 O O . PRO B 1 325 ? -23.406 -16.203 -5.605 1 96.75 325 PRO B O 1
ATOM 6619 N N . PRO B 1 326 ? -24.484 -14.914 -4.098 1 96.12 326 PRO B N 1
ATOM 6620 C CA . PRO B 1 326 ? -23.234 -14.32 -3.629 1 96.12 326 PRO B CA 1
ATOM 6621 C C . PRO B 1 326 ? -22.297 -15.344 -2.984 1 96.12 326 PRO B C 1
ATOM 6623 O O . PRO B 1 326 ? -22.75 -16.375 -2.484 1 96.12 326 PRO B O 1
ATOM 6626 N N . LEU B 1 327 ? -21 -15.016 -3.053 1 97.31 327 LEU B N 1
ATOM 6627 C CA . LEU B 1 327 ? -20.031 -15.828 -2.324 1 97.31 327 LEU B CA 1
ATOM 6628 C C . LEU B 1 327 ? -20.312 -15.805 -0.827 1 97.31 327 LEU B C 1
ATOM 6630 O O . LEU B 1 327 ? -20.984 -14.898 -0.335 1 97.31 327 LEU B O 1
ATOM 6634 N N . SER B 1 328 ? -19.844 -16.875 -0.162 1 96.94 328 SER B N 1
ATOM 6635 C CA . SER B 1 328 ? -19.984 -16.875 1.291 1 96.94 328 SER B CA 1
ATOM 6636 C C . SER B 1 328 ? -19.312 -15.656 1.903 1 96.94 328 SER B C 1
ATOM 6638 O O . SER B 1 328 ? -18.406 -15.07 1.304 1 96.94 328 SER B O 1
ATOM 6640 N N . GLN B 1 329 ? -19.75 -15.25 3.08 1 94.75 329 GLN B N 1
ATOM 6641 C CA . GLN B 1 329 ? -19.203 -14.086 3.764 1 94.75 329 GLN B CA 1
ATOM 6642 C C . GLN B 1 329 ? -17.703 -14.273 4.043 1 94.75 329 GLN B C 1
ATOM 6644 O O . GLN B 1 329 ? -16.922 -13.336 3.91 1 94.75 329 GLN B O 1
ATOM 6649 N N . ALA B 1 330 ? -17.344 -15.453 4.457 1 96 330 ALA B N 1
ATOM 6650 C CA . ALA B 1 330 ? -15.945 -15.75 4.746 1 96 330 ALA B CA 1
ATOM 6651 C C . ALA B 1 330 ? -15.078 -15.57 3.502 1 96 330 ALA B C 1
ATOM 6653 O O . ALA B 1 330 ? -13.992 -14.992 3.572 1 96 330 ALA B O 1
ATOM 6654 N N . LYS B 1 331 ? -15.547 -16.047 2.359 1 97.62 331 LYS B N 1
ATOM 6655 C CA . LYS B 1 331 ? -14.828 -15.914 1.098 1 97.62 331 LYS B CA 1
ATOM 6656 C C . LYS B 1 331 ? -14.727 -14.453 0.667 1 97.62 331 LYS B C 1
ATOM 6658 O O . LYS B 1 331 ? -13.656 -13.984 0.288 1 97.62 331 LYS B O 1
ATOM 6663 N N . ALA B 1 332 ? -15.836 -13.789 0.745 1 96.56 332 ALA B N 1
ATOM 6664 C CA . ALA B 1 332 ? -15.867 -12.383 0.355 1 96.56 332 ALA B CA 1
ATOM 6665 C C . ALA B 1 332 ? -14.93 -11.547 1.229 1 96.56 332 ALA B C 1
ATOM 6667 O O . ALA B 1 332 ? -14.211 -10.68 0.729 1 96.56 332 ALA B O 1
ATOM 6668 N N . TYR B 1 333 ? -14.969 -11.867 2.496 1 96.75 333 TYR B N 1
ATOM 6669 C CA . TYR B 1 333 ? -14.117 -11.156 3.439 1 96.75 333 TYR B CA 1
ATOM 6670 C C . TYR B 1 333 ? -12.641 -11.43 3.145 1 96.75 333 TYR B C 1
ATOM 6672 O O . TYR B 1 333 ? -11.828 -10.5 3.145 1 96.75 333 TYR B O 1
ATOM 6680 N N . ALA B 1 334 ? -12.273 -12.648 2.879 1 97.69 334 ALA B N 1
ATOM 6681 C CA . ALA B 1 334 ? -10.891 -13.016 2.574 1 97.69 334 ALA B CA 1
ATOM 6682 C C . ALA B 1 334 ? -10.406 -12.32 1.306 1 97.69 334 ALA B C 1
ATOM 6684 O O . ALA B 1 334 ? -9.305 -11.773 1.276 1 97.69 334 ALA B O 1
ATOM 6685 N N . LEU B 1 335 ? -11.258 -12.305 0.277 1 97.38 335 LEU B N 1
ATOM 6686 C CA . LEU B 1 335 ? -10.906 -11.688 -0.997 1 97.38 335 LEU B CA 1
ATOM 6687 C C . LEU B 1 335 ? -10.688 -10.188 -0.833 1 97.38 335 LEU B C 1
ATOM 6689 O O . LEU B 1 335 ? -9.789 -9.617 -1.455 1 97.38 335 LEU B O 1
ATOM 6693 N N . ARG B 1 336 ? -11.398 -9.594 -0.014 1 95.88 336 ARG B N 1
ATOM 6694 C CA . ARG B 1 336 ? -11.305 -8.156 0.191 1 95.88 336 ARG B CA 1
ATOM 6695 C C . ARG B 1 336 ? -10.086 -7.801 1.045 1 95.88 336 ARG B C 1
ATOM 6697 O O . ARG B 1 336 ? -9.375 -6.844 0.747 1 95.88 336 ARG B O 1
ATOM 6704 N N . SER B 1 337 ? -9.805 -8.625 2.029 1 95.81 337 SER B N 1
ATOM 6705 C CA . SER B 1 337 ? -8.906 -8.219 3.104 1 95.81 337 SER B CA 1
ATOM 6706 C C . SER B 1 337 ? -7.488 -8.719 2.852 1 95.81 337 SER B C 1
ATOM 6708 O O . SER B 1 337 ? -6.535 -8.25 3.473 1 95.81 337 SER B O 1
ATOM 6710 N N . VAL B 1 338 ? -7.363 -9.695 2.014 1 96.81 338 VAL B N 1
ATOM 6711 C CA . VAL B 1 338 ? -6.027 -10.219 1.757 1 96.81 338 VAL B CA 1
ATOM 6712 C C . VAL B 1 338 ? -5.117 -9.102 1.25 1 96.81 338 VAL B C 1
ATOM 6714 O O . VAL B 1 338 ? -5.504 -8.328 0.368 1 96.81 338 VAL B O 1
ATOM 6717 N N . HIS B 1 339 ? -3.924 -9.016 1.851 1 96.56 339 HIS B N 1
ATOM 6718 C CA . HIS B 1 339 ? -2.975 -7.973 1.49 1 96.56 339 HIS B CA 1
ATOM 6719 C C . HIS B 1 339 ? -2.209 -8.336 0.222 1 96.56 339 HIS B C 1
ATOM 6721 O O . HIS B 1 339 ? -1.717 -9.453 0.088 1 96.56 339 HIS B O 1
ATOM 6727 N N . TYR B 1 340 ? -2.133 -7.375 -0.708 1 95.69 340 TYR B N 1
ATOM 6728 C CA . TYR B 1 340 ? -1.312 -7.492 -1.908 1 95.69 340 TYR B CA 1
ATOM 6729 C C . TYR B 1 340 ? -0.177 -6.477 -1.895 1 95.69 340 TYR B C 1
ATOM 6731 O O . TYR B 1 340 ? -0.396 -5.297 -1.614 1 95.69 340 TYR B O 1
ATOM 6739 N N . SER B 1 341 ? 0.953 -6.984 -2.184 1 95.25 341 SER B N 1
ATOM 6740 C CA . SER B 1 341 ? 2.094 -6.09 -2.354 1 95.25 341 SER B CA 1
ATOM 6741 C C . SER B 1 341 ? 2.062 -5.406 -3.715 1 95.25 341 SER B C 1
ATOM 6743 O O . SER B 1 341 ? 1.691 -6.02 -4.715 1 95.25 341 SER B O 1
ATOM 6745 N N . SER B 1 342 ? 2.457 -4.16 -3.695 1 93.25 342 SER B N 1
ATOM 6746 C CA . SER B 1 342 ? 2.797 -3.445 -4.922 1 93.25 342 SER B CA 1
ATOM 6747 C C . SER B 1 342 ? 4.188 -3.83 -5.418 1 93.25 342 SER B C 1
ATOM 6749 O O . SER B 1 342 ? 4.973 -4.422 -4.68 1 93.25 342 SER B O 1
ATOM 6751 N N . SER B 1 343 ? 4.457 -3.572 -6.738 1 97.62 343 SER B N 1
ATOM 6752 C CA . SER B 1 343 ? 5.789 -3.744 -7.312 1 97.62 343 SER B CA 1
ATOM 6753 C C . SER B 1 343 ? 5.977 -2.865 -8.547 1 97.62 343 SER B C 1
ATOM 6755 O O . SER B 1 343 ? 5.047 -2.682 -9.328 1 97.62 343 SER B O 1
ATOM 6757 N N . THR B 1 344 ? 7.109 -2.314 -8.648 1 98.31 344 THR B N 1
ATOM 6758 C CA . THR B 1 344 ? 7.484 -1.517 -9.805 1 98.31 344 THR B CA 1
ATOM 6759 C C . THR B 1 344 ? 8.836 -1.957 -10.352 1 98.31 344 THR B C 1
ATOM 6761 O O . THR B 1 344 ? 9.781 -2.162 -9.594 1 98.31 344 THR B O 1
ATOM 6764 N N . LYS B 1 345 ? 8.898 -2.182 -11.656 1 98.75 345 LYS B N 1
ATOM 6765 C CA . LYS B 1 345 ? 10.148 -2.449 -12.367 1 98.75 345 LYS B CA 1
ATOM 6766 C C . LYS B 1 345 ? 10.469 -1.336 -13.359 1 98.75 345 LYS B C 1
ATOM 6768 O O . LYS B 1 345 ? 9.586 -0.885 -14.094 1 98.75 345 LYS B O 1
ATOM 6773 N N . ILE B 1 346 ? 11.664 -0.864 -13.344 1 98.88 346 ILE B N 1
ATOM 6774 C CA . ILE B 1 346 ? 12.141 0.152 -14.273 1 98.88 346 ILE B CA 1
ATOM 6775 C C . ILE B 1 346 ? 13.359 -0.374 -15.031 1 98.88 346 ILE B C 1
ATOM 6777 O O . ILE B 1 346 ? 14.383 -0.703 -14.43 1 98.88 346 ILE B O 1
ATOM 6781 N N . TYR B 1 347 ? 13.25 -0.438 -16.328 1 98.56 347 TYR B N 1
ATOM 6782 C CA . TYR B 1 347 ? 14.336 -0.866 -17.203 1 98.56 347 TYR B CA 1
ATOM 6783 C C . TYR B 1 347 ? 14.922 0.315 -17.969 1 98.56 347 TYR B C 1
ATOM 6785 O O . TYR B 1 347 ? 14.188 1.206 -18.406 1 98.56 347 TYR B O 1
ATOM 6793 N N . LEU B 1 348 ? 16.172 0.3 -18.141 1 97.94 348 LEU B N 1
ATOM 6794 C CA . LEU B 1 348 ? 16.875 1.282 -18.953 1 97.94 348 LEU B CA 1
ATOM 6795 C C . LEU B 1 348 ? 17.672 0.6 -20.062 1 97.94 348 LEU B C 1
ATOM 6797 O O . LEU B 1 348 ? 18.344 -0.399 -19.828 1 97.94 348 LEU B O 1
ATOM 6801 N N . GLY B 1 349 ? 17.531 1.11 -21.281 1 95.69 349 GLY B N 1
ATOM 6802 C CA . GLY B 1 349 ? 18.328 0.639 -22.406 1 95.69 349 GLY B CA 1
ATOM 6803 C C . GLY B 1 349 ? 19.594 1.437 -22.625 1 95.69 349 GLY B C 1
ATOM 6804 O O . GLY B 1 349 ? 19.609 2.652 -22.422 1 95.69 349 GLY B O 1
ATOM 6805 N N . PHE B 1 350 ? 20.625 0.764 -23.047 1 95.44 350 PHE B N 1
ATOM 6806 C CA . PHE B 1 350 ? 21.922 1.402 -23.219 1 95.44 350 PHE B CA 1
ATOM 6807 C C . PHE B 1 350 ? 22.547 1.01 -24.547 1 95.44 350 PHE B C 1
ATOM 6809 O O . PHE B 1 350 ? 22.312 -0.094 -25.047 1 95.44 350 PHE B O 1
ATOM 6816 N N . HIS B 1 351 ? 23.453 1.894 -24.984 1 92.81 351 HIS B N 1
ATOM 6817 C CA . HIS B 1 351 ? 24.203 1.662 -26.219 1 92.81 351 HIS B CA 1
ATOM 6818 C C . HIS B 1 351 ? 25.297 0.623 -26 1 92.81 351 HIS B C 1
ATOM 6820 O O . HIS B 1 351 ? 25.734 -0.024 -26.953 1 92.81 351 HIS B O 1
ATOM 6826 N N . GLN B 1 352 ? 25.672 0.521 -24.828 1 92.56 352 GLN B N 1
ATOM 6827 C CA . GLN B 1 352 ? 26.766 -0.365 -24.453 1 92.56 352 GLN B CA 1
ATOM 6828 C C . GLN B 1 352 ? 26.469 -1.053 -23.109 1 92.56 352 GLN B C 1
ATOM 6830 O O . GLN B 1 352 ? 25.844 -0.471 -22.234 1 92.56 352 GLN B O 1
ATOM 6835 N N . ARG B 1 353 ? 27.031 -2.264 -23.062 1 93.69 353 ARG B N 1
ATOM 6836 C CA . ARG B 1 353 ? 26.922 -3.004 -21.812 1 93.69 353 ARG B CA 1
ATOM 6837 C C . ARG B 1 353 ? 28.094 -2.693 -20.891 1 93.69 353 ARG B C 1
ATOM 6839 O O . ARG B 1 353 ? 28.875 -3.586 -20.547 1 93.69 353 ARG B O 1
ATOM 6846 N N . PHE B 1 354 ? 28.141 -1.487 -20.359 1 95.38 354 PHE B N 1
ATOM 6847 C CA . PHE B 1 354 ? 29.281 -0.94 -19.625 1 95.38 354 PHE B CA 1
ATOM 6848 C C . PHE B 1 354 ? 29.562 -1.756 -18.375 1 95.38 354 PHE B C 1
ATOM 6850 O O . PHE B 1 354 ? 30.688 -1.801 -17.906 1 95.38 354 PHE B O 1
ATOM 6857 N N . TRP B 1 355 ? 28.594 -2.439 -17.781 1 96.19 355 TRP B N 1
ATOM 6858 C CA . TRP B 1 355 ? 28.766 -3.211 -16.547 1 96.19 355 TRP B CA 1
ATOM 6859 C C . TRP B 1 355 ? 29.641 -4.438 -16.797 1 96.19 355 TRP B C 1
ATOM 6861 O O . TRP B 1 355 ? 30.25 -4.973 -15.859 1 96.19 355 TRP B O 1
ATOM 6871 N N . GLU B 1 356 ? 29.703 -4.934 -18 1 94.5 356 GLU B N 1
ATOM 6872 C CA . GLU B 1 356 ? 30.531 -6.082 -18.312 1 94.5 356 GLU B CA 1
ATOM 6873 C C . GLU B 1 356 ? 32.031 -5.719 -18.234 1 94.5 356 GLU B C 1
ATOM 6875 O O . GLU B 1 356 ? 32.875 -6.578 -17.969 1 94.5 356 GLU B O 1
ATOM 6880 N N . GLU B 1 357 ? 32.312 -4.461 -18.516 1 94.81 357 GLU B N 1
ATOM 6881 C CA . GLU B 1 357 ? 33.688 -3.992 -18.359 1 94.81 357 GLU B CA 1
ATOM 6882 C C . GLU B 1 357 ? 34.125 -4.016 -16.891 1 94.81 357 GLU B C 1
ATOM 6884 O O . GLU B 1 357 ? 35.312 -4.023 -16.594 1 94.81 357 GLU B O 1
ATOM 6889 N N . GLU B 1 358 ? 33.188 -4.023 -16.094 1 96.62 358 GLU B N 1
ATOM 6890 C CA . GLU B 1 358 ? 33.438 -4.137 -14.656 1 96.62 358 GLU B CA 1
ATOM 6891 C C . GLU B 1 358 ? 33.344 -5.586 -14.188 1 96.62 358 GLU B C 1
ATOM 6893 O O . GLU B 1 358 ? 33.25 -5.852 -12.984 1 96.62 358 GLU B O 1
ATOM 6898 N N . TRP B 1 359 ? 33.219 -6.504 -15.148 1 96.81 359 TRP B N 1
ATOM 6899 C CA . TRP B 1 359 ? 33.188 -7.945 -14.922 1 96.81 359 TRP B CA 1
ATOM 6900 C C . TRP B 1 359 ? 31.891 -8.352 -14.219 1 96.81 359 TRP B C 1
ATOM 6902 O O . TRP B 1 359 ? 31.906 -9.219 -13.336 1 96.81 359 TRP B O 1
ATOM 6912 N N . ILE B 1 360 ? 30.891 -7.637 -14.5 1 97.75 360 ILE B N 1
ATOM 6913 C CA . ILE B 1 360 ? 29.578 -7.973 -13.938 1 97.75 360 ILE B CA 1
ATOM 6914 C C . ILE B 1 360 ? 28.766 -8.75 -14.961 1 97.75 360 ILE B C 1
ATOM 6916 O O . ILE B 1 360 ? 28.406 -8.219 -16.016 1 97.75 360 ILE B O 1
ATOM 6920 N N . GLN B 1 361 ? 28.453 -9.953 -14.641 1 95.62 361 GLN B N 1
ATOM 6921 C CA . GLN B 1 361 ? 27.516 -10.812 -15.352 1 95.62 361 GLN B CA 1
ATOM 6922 C C . GLN B 1 361 ? 26.453 -11.359 -14.414 1 95.62 361 GLN B C 1
ATOM 6924 O O . GLN B 1 361 ? 26.734 -12.242 -13.602 1 95.62 361 GLN B O 1
ATOM 6929 N N . GLY B 1 362 ? 25.281 -10.891 -14.625 1 96.44 362 GLY B N 1
ATOM 6930 C CA . GLY B 1 362 ? 24.25 -11.234 -13.656 1 96.44 362 GLY B CA 1
ATOM 6931 C C . GLY B 1 362 ? 24.5 -10.648 -12.281 1 96.44 362 GLY B C 1
ATOM 6932 O O . GLY B 1 362 ? 25.469 -9.891 -12.094 1 96.44 362 GLY B O 1
ATOM 6933 N N . GLY B 1 363 ? 23.625 -10.961 -11.383 1 97.06 363 GLY B N 1
ATOM 6934 C CA . GLY B 1 363 ? 23.75 -10.453 -10.023 1 97.06 363 GLY B CA 1
ATOM 6935 C C . GLY B 1 363 ? 22.953 -9.18 -9.797 1 97.06 363 GLY B C 1
ATOM 6936 O O . GLY B 1 363 ? 22.172 -8.766 -10.656 1 97.06 363 GLY B O 1
ATOM 6937 N N . LYS B 1 364 ? 23.141 -8.609 -8.609 1 98.06 364 LYS B N 1
ATOM 6938 C CA . LYS B 1 364 ? 22.375 -7.41 -8.266 1 98.06 364 LYS B CA 1
ATOM 6939 C C . LYS B 1 364 ? 23.219 -6.43 -7.461 1 98.06 364 LYS B C 1
ATOM 6941 O O . LYS B 1 364 ? 24.031 -6.836 -6.637 1 98.06 364 LYS B O 1
ATOM 6946 N N . SER B 1 365 ? 23.125 -5.199 -7.762 1 98.75 365 SER B N 1
ATOM 6947 C CA . SER B 1 365 ? 23.609 -4.133 -6.891 1 98.75 365 SER B CA 1
ATOM 6948 C C . SER B 1 365 ? 22.5 -3.637 -5.965 1 98.75 365 SER B C 1
ATOM 6950 O O . SER B 1 365 ? 21.312 -3.697 -6.309 1 98.75 365 SER B O 1
ATOM 6952 N N . ILE B 1 366 ? 22.875 -3.232 -4.762 1 98.56 366 ILE B N 1
ATOM 6953 C CA . ILE B 1 366 ? 21.906 -2.879 -3.73 1 98.56 366 ILE B CA 1
ATOM 6954 C C . ILE B 1 366 ? 22.125 -1.431 -3.295 1 98.56 366 ILE B C 1
ATOM 6956 O O . ILE B 1 366 ? 23.25 -1.025 -3.004 1 98.56 366 ILE B O 1
ATOM 6960 N N . THR B 1 367 ? 21.078 -0.633 -3.33 1 98.25 367 THR B N 1
ATOM 6961 C CA . THR B 1 367 ? 21.156 0.744 -2.855 1 98.25 367 THR B CA 1
ATOM 6962 C C . THR B 1 367 ? 20.062 1.03 -1.829 1 98.25 367 THR B C 1
ATOM 6964 O O . THR B 1 367 ? 19.109 0.253 -1.689 1 98.25 367 THR B O 1
ATOM 6967 N N . ASP B 1 368 ? 20.234 2.025 -1.021 1 97.19 368 ASP B N 1
ATOM 6968 C CA . ASP B 1 368 ? 19.172 2.537 -0.152 1 97.19 368 ASP B CA 1
ATOM 6969 C C . ASP B 1 368 ? 18.531 3.789 -0.748 1 97.19 368 ASP B C 1
ATOM 6971 O O . ASP B 1 368 ? 17.953 4.598 -0.024 1 97.19 368 ASP B O 1
ATOM 6975 N N . ARG B 1 369 ? 18.703 3.984 -2.08 1 96.75 369 ARG B N 1
ATOM 6976 C CA . ARG B 1 369 ? 18.062 5.031 -2.879 1 96.75 369 ARG B CA 1
ATOM 6977 C C . ARG B 1 369 ? 16.766 4.539 -3.504 1 96.75 369 ARG B C 1
ATOM 6979 O O . ARG B 1 369 ? 16.406 3.371 -3.361 1 96.75 369 ARG B O 1
ATOM 6986 N N . PRO B 1 370 ? 16.047 5.418 -4.195 1 96.94 370 PRO B N 1
ATOM 6987 C CA . PRO B 1 370 ? 14.727 5.035 -4.703 1 96.94 370 PRO B CA 1
ATOM 6988 C C . PRO B 1 370 ? 14.766 3.787 -5.582 1 96.94 370 PRO B C 1
ATOM 6990 O O . PRO B 1 370 ? 13.812 3.004 -5.598 1 96.94 370 PRO B O 1
ATOM 6993 N N . SER B 1 371 ? 15.844 3.48 -6.211 1 98.25 371 SER B N 1
ATOM 6994 C CA . SER B 1 371 ? 15.914 2.359 -7.145 1 98.25 371 SER B CA 1
ATOM 6995 C C . SER B 1 371 ? 16.016 1.03 -6.402 1 98.25 371 SER B C 1
ATOM 6997 O O . SER B 1 371 ? 15.641 -0.015 -6.941 1 98.25 371 SER B O 1
ATOM 6999 N N . ARG B 1 372 ? 16.625 1.055 -5.219 1 98.06 372 ARG B N 1
ATOM 7000 C CA . ARG B 1 372 ? 16.797 -0.095 -4.336 1 98.06 372 ARG B CA 1
ATOM 7001 C C . ARG B 1 372 ? 17.641 -1.175 -5.004 1 98.06 372 ARG B C 1
ATOM 7003 O O . ARG B 1 372 ? 18.859 -1.016 -5.152 1 98.06 372 ARG B O 1
ATOM 7010 N N . PHE B 1 373 ? 17.047 -2.191 -5.625 1 98.12 373 PHE B N 1
ATOM 7011 C CA . PHE B 1 373 ? 17.844 -3.27 -6.199 1 98.12 373 PHE B CA 1
ATOM 7012 C C . PHE B 1 373 ? 17.953 -3.119 -7.711 1 98.12 373 PHE B C 1
ATOM 7014 O O . PHE B 1 373 ? 16.953 -2.803 -8.375 1 98.12 373 PHE B O 1
ATOM 7021 N N . ILE B 1 374 ? 19.125 -3.279 -8.195 1 98.69 374 ILE B N 1
ATOM 7022 C CA . ILE B 1 374 ? 19.453 -3.223 -9.609 1 98.69 374 ILE B CA 1
ATOM 7023 C C . ILE B 1 374 ? 19.938 -4.59 -10.086 1 98.69 374 ILE B C 1
ATOM 7025 O O . ILE B 1 374 ? 20.922 -5.129 -9.555 1 98.69 374 ILE B O 1
ATOM 7029 N N . TYR B 1 375 ? 19.328 -5.184 -11.094 1 98.31 375 TYR B N 1
ATOM 7030 C CA . TYR B 1 375 ? 19.688 -6.508 -11.578 1 98.31 375 TYR B CA 1
ATOM 7031 C C . TYR B 1 375 ? 20.344 -6.426 -12.953 1 98.31 375 TYR B C 1
ATOM 7033 O O . TYR B 1 375 ? 19.812 -5.789 -13.867 1 98.31 375 TYR B O 1
ATOM 7041 N N . TYR B 1 376 ? 21.438 -7.109 -13.031 1 97.69 376 TYR B N 1
ATOM 7042 C CA . TYR B 1 376 ? 22.156 -7.203 -14.297 1 97.69 376 TYR B CA 1
ATOM 7043 C C . TYR B 1 376 ? 21.75 -8.453 -15.062 1 97.69 376 TYR B C 1
ATOM 7045 O O . TYR B 1 376 ? 21.406 -9.477 -14.461 1 97.69 376 TYR B O 1
ATOM 7053 N N . PRO B 1 377 ? 21.719 -8.312 -16.359 1 94.94 377 PRO B N 1
ATOM 7054 C CA . PRO B 1 377 ? 21.281 -9.469 -17.156 1 94.94 377 PRO B CA 1
ATOM 7055 C C . PRO B 1 377 ? 22.234 -10.656 -17.031 1 94.94 377 PRO B C 1
ATOM 7057 O O . PRO B 1 377 ? 23.453 -10.477 -16.984 1 94.94 377 PRO B O 1
ATOM 7060 N N . SER B 1 378 ? 21.625 -11.836 -16.969 1 93.75 378 SER B N 1
ATOM 7061 C CA . SER B 1 378 ? 22.391 -13.078 -16.906 1 93.75 378 SER B CA 1
ATOM 7062 C C . SER B 1 378 ? 22.672 -13.625 -18.297 1 93.75 378 SER B C 1
ATOM 7064 O O . SER B 1 378 ? 23.391 -14.617 -18.438 1 93.75 378 SER B O 1
ATOM 7066 N N . HIS B 1 379 ? 22.031 -13.039 -19.297 1 89.25 379 HIS B N 1
ATOM 7067 C CA . HIS B 1 379 ? 22.141 -13.516 -20.656 1 89.25 379 HIS B CA 1
ATOM 7068 C C . HIS B 1 379 ? 22.5 -12.383 -21.609 1 89.25 379 HIS B C 1
ATOM 7070 O O . HIS B 1 379 ? 22.453 -11.211 -21.25 1 89.25 379 HIS B O 1
ATOM 7076 N N . SER B 1 380 ? 23 -12.812 -22.766 1 85 380 SER B N 1
ATOM 7077 C CA . SER B 1 380 ? 23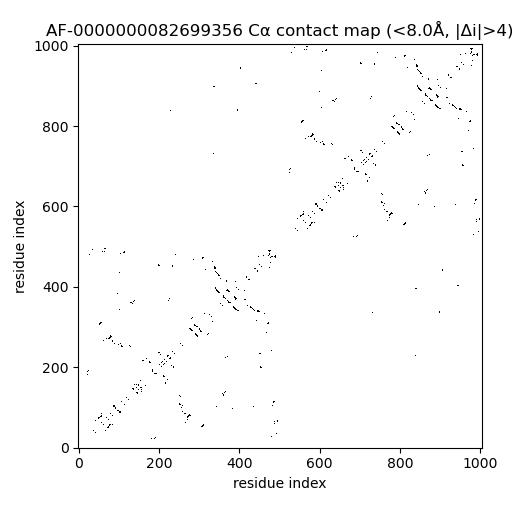.266 -11.867 -23.828 1 85 380 SER B CA 1
ATOM 7078 C C . SER B 1 380 ? 22.219 -11.953 -24.938 1 85 380 SER B C 1
ATOM 7080 O O . SER B 1 380 ? 21.516 -12.961 -25.047 1 85 380 SER B O 1
ATOM 7082 N N . PHE B 1 381 ? 22.156 -10.828 -25.547 1 87.12 381 PHE B N 1
ATOM 7083 C CA . PHE B 1 381 ? 21.266 -10.773 -26.703 1 87.12 381 PHE B CA 1
ATOM 7084 C C . PHE B 1 381 ? 22.062 -10.797 -28 1 87.12 381 PHE B C 1
ATOM 7086 O O . PHE B 1 381 ? 22.734 -9.82 -28.344 1 87.12 381 PHE B O 1
ATOM 7093 N N . PRO B 1 382 ? 22.078 -11.852 -28.703 1 77 382 PRO B N 1
ATOM 7094 C CA . PRO B 1 382 ? 22.938 -12.016 -29.859 1 77 382 PRO B CA 1
ATOM 7095 C C . PRO B 1 382 ? 22.797 -10.883 -30.875 1 77 382 PRO B C 1
ATOM 7097 O O . PRO B 1 382 ? 23.781 -10.469 -31.5 1 77 382 PRO B O 1
ATOM 7100 N N . ASN B 1 383 ? 21.719 -10.375 -31.062 1 74.62 383 ASN B N 1
ATOM 7101 C CA . ASN B 1 383 ? 21.484 -9.398 -32.125 1 74.62 383 ASN B CA 1
ATOM 7102 C C . ASN B 1 383 ? 21.375 -7.984 -31.562 1 74.62 383 ASN B C 1
ATOM 7104 O O . ASN B 1 383 ? 20.906 -7.074 -32.25 1 74.62 383 ASN B O 1
ATOM 7108 N N . ALA B 1 384 ? 21.891 -7.902 -30.328 1 78.81 384 ALA B N 1
ATOM 7109 C CA . ALA B 1 384 ? 21.766 -6.57 -29.75 1 78.81 384 ALA B CA 1
ATOM 7110 C C . ALA B 1 384 ? 23.141 -5.961 -29.469 1 78.81 384 ALA B C 1
ATOM 7112 O O . ALA B 1 384 ? 24.031 -6.641 -28.969 1 78.81 384 ALA B O 1
ATOM 7113 N N . SER B 1 385 ? 23.406 -4.844 -30.062 1 74.12 385 SER B N 1
ATOM 7114 C CA . SER B 1 385 ? 24.656 -4.156 -29.734 1 74.12 385 SER B CA 1
ATOM 7115 C C . SER B 1 385 ? 24.609 -3.572 -28.328 1 74.12 385 SER B C 1
ATOM 7117 O O . SER B 1 385 ? 25.594 -3.641 -27.578 1 74.12 385 SER B O 1
ATOM 7119 N N . GLY B 1 386 ? 23.531 -3.1 -27.875 1 87.81 386 GLY B N 1
ATOM 7120 C CA . GLY B 1 386 ? 23.359 -2.559 -26.531 1 87.81 386 GLY B CA 1
ATOM 7121 C C . GLY B 1 386 ? 22.703 -3.531 -25.578 1 87.81 386 GLY B C 1
ATOM 7122 O O . GLY B 1 386 ? 22.891 -4.742 -25.688 1 87.81 386 GLY B O 1
ATOM 7123 N N . GLY B 1 387 ? 22.359 -3.074 -24.5 1 90.44 387 GLY B N 1
ATOM 7124 C CA . GLY B 1 387 ? 21.75 -3.93 -23.5 1 90.44 387 GLY B CA 1
ATOM 7125 C C . GLY B 1 387 ? 20.703 -3.213 -22.672 1 90.44 387 GLY B C 1
ATOM 7126 O O . GLY B 1 387 ? 20.516 -2.004 -22.812 1 90.44 387 GLY B O 1
ATOM 7127 N N . VAL B 1 388 ? 20 -4.016 -21.922 1 94.75 388 VAL B N 1
ATOM 7128 C CA . VAL B 1 388 ? 18.953 -3.504 -21.047 1 94.75 388 VAL B CA 1
ATOM 7129 C C . VAL B 1 388 ? 19.203 -3.957 -19.609 1 94.75 388 VAL B C 1
ATOM 7131 O O . VAL B 1 388 ? 19.641 -5.086 -19.375 1 94.75 388 VAL B O 1
ATOM 7134 N N . LEU B 1 389 ? 19.016 -2.99 -18.734 1 96.12 389 LEU B N 1
ATOM 7135 C CA . LEU B 1 389 ? 19.25 -3.225 -17.312 1 96.12 389 LEU B CA 1
ATOM 7136 C C . LEU B 1 389 ? 17.969 -3.014 -16.5 1 96.12 389 LEU B C 1
ATOM 7138 O O . LEU B 1 389 ? 17.25 -2.047 -16.734 1 96.12 389 LEU B O 1
ATOM 7142 N N . LEU B 1 390 ? 17.625 -4.027 -15.617 1 98.5 390 LEU B N 1
ATOM 7143 C CA . LEU B 1 390 ? 16.625 -3.719 -14.609 1 98.5 390 LEU B CA 1
ATOM 7144 C C . LEU B 1 390 ? 17.188 -2.764 -13.555 1 98.5 390 LEU B C 1
ATOM 7146 O O . LEU B 1 390 ? 17.719 -3.203 -12.539 1 98.5 390 LEU B O 1
ATOM 7150 N N . ALA B 1 391 ? 16.938 -1.523 -13.805 1 98.75 391 ALA B N 1
ATOM 7151 C CA . ALA B 1 391 ? 17.625 -0.469 -13.062 1 98.75 391 ALA B CA 1
ATOM 7152 C C . ALA B 1 391 ? 16.984 -0.233 -11.703 1 98.75 391 ALA B C 1
ATOM 7154 O O . ALA B 1 391 ? 17.562 0.403 -10.828 1 98.75 391 ALA B O 1
ATOM 7155 N N . SER B 1 392 ? 15.797 -0.712 -11.57 1 98.81 392 SER B N 1
ATOM 7156 C CA . SER B 1 392 ? 15.109 -0.611 -10.289 1 98.81 392 SER B CA 1
ATOM 7157 C C . SER B 1 392 ? 14.062 -1.707 -10.141 1 98.81 392 SER B C 1
ATOM 7159 O O . SER B 1 392 ? 13.195 -1.87 -11 1 98.81 392 SER B O 1
ATOM 7161 N N . TYR B 1 393 ? 14.172 -2.447 -9.18 1 98.38 393 TYR B N 1
ATOM 7162 C CA . TYR B 1 393 ? 13.156 -3.404 -8.766 1 98.38 393 TYR B CA 1
ATOM 7163 C C . TYR B 1 393 ? 12.727 -3.154 -7.324 1 98.38 393 TYR B C 1
ATOM 7165 O O . TYR B 1 393 ? 13.492 -3.396 -6.391 1 98.38 393 TYR B O 1
ATOM 7173 N N . THR B 1 394 ? 11.461 -2.67 -7.152 1 97.88 394 THR B N 1
ATOM 7174 C CA . THR B 1 394 ? 10.938 -2.322 -5.836 1 97.88 394 THR B CA 1
ATOM 7175 C C . THR B 1 394 ? 9.594 -3.014 -5.586 1 97.88 394 THR B C 1
ATOM 7177 O O . THR B 1 394 ? 8.891 -3.377 -6.527 1 97.88 394 THR B O 1
ATOM 7180 N N . TRP B 1 395 ? 9.297 -3.217 -4.336 1 95.62 395 TRP B N 1
ATOM 7181 C CA . TRP B 1 395 ? 7.984 -3.736 -3.961 1 95.62 395 TRP B CA 1
ATOM 7182 C C . TRP B 1 395 ? 7.461 -3.035 -2.713 1 95.62 395 TRP B C 1
ATOM 7184 O O . TRP B 1 395 ? 8.164 -2.219 -2.109 1 95.62 395 TRP B O 1
ATOM 7194 N N . SER B 1 396 ? 6.254 -3.316 -2.391 1 95.12 396 SER B N 1
ATOM 7195 C CA . SER B 1 396 ? 5.582 -2.758 -1.225 1 95.12 396 SER B CA 1
ATOM 7196 C C . SER B 1 396 ? 5.703 -1.239 -1.188 1 95.12 396 SER B C 1
ATOM 7198 O O . SER B 1 396 ? 5.488 -0.569 -2.201 1 95.12 396 SER B O 1
ATOM 7200 N N . ASP B 1 397 ? 6.055 -0.606 -0.119 1 93.81 397 ASP B N 1
ATOM 7201 C CA . ASP B 1 397 ? 6.02 0.845 0.03 1 93.81 397 ASP B CA 1
ATOM 7202 C C . ASP B 1 397 ? 7.066 1.514 -0.859 1 93.81 397 ASP B C 1
ATOM 7204 O O . ASP B 1 397 ? 6.852 2.621 -1.356 1 93.81 397 ASP B O 1
ATOM 7208 N N . ASP B 1 398 ? 8.195 0.88 -1.132 1 96 398 ASP B N 1
ATOM 7209 C CA . ASP B 1 398 ? 9.211 1.438 -2.018 1 96 398 ASP B CA 1
ATOM 7210 C C . ASP B 1 398 ? 8.664 1.621 -3.432 1 96 398 ASP B C 1
ATOM 7212 O O . ASP B 1 398 ? 9.047 2.564 -4.129 1 96 398 ASP B O 1
ATOM 7216 N N . SER B 1 399 ? 7.84 0.729 -3.793 1 96.44 399 SER B N 1
ATOM 7217 C CA . SER B 1 399 ? 7.305 0.777 -5.148 1 96.44 399 SER B CA 1
ATOM 7218 C C . SER B 1 399 ? 6.273 1.891 -5.297 1 96.44 399 SER B C 1
ATOM 7220 O O . SER B 1 399 ? 6.07 2.414 -6.395 1 96.44 399 SER B O 1
ATOM 7222 N N . LYS B 1 400 ? 5.633 2.256 -4.223 1 93.88 400 LYS B N 1
ATOM 7223 C CA . LYS B 1 400 ? 4.551 3.236 -4.258 1 93.88 400 LYS B CA 1
ATOM 7224 C C . LYS B 1 400 ? 5.086 4.629 -4.578 1 93.88 400 LYS B C 1
ATOM 7226 O O . LYS B 1 400 ? 4.352 5.477 -5.09 1 93.88 400 LYS B O 1
ATOM 7231 N N . LEU B 1 401 ? 6.336 4.809 -4.301 1 94 401 LEU B N 1
ATOM 7232 C CA . LEU B 1 401 ? 6.98 6.086 -4.586 1 94 401 LEU B CA 1
ATOM 7233 C C . LEU B 1 401 ? 6.844 6.449 -6.059 1 94 401 LEU B C 1
ATOM 7235 O O . LEU B 1 401 ? 6.742 7.629 -6.406 1 94 401 LEU B O 1
ATOM 7239 N N . PHE B 1 402 ? 6.75 5.5 -6.918 1 97 402 PHE B N 1
ATOM 7240 C CA . PHE B 1 402 ? 6.82 5.699 -8.359 1 97 402 PHE B CA 1
ATOM 7241 C C . PHE B 1 402 ? 5.426 5.859 -8.953 1 97 402 PHE B C 1
ATOM 7243 O O . PHE B 1 402 ? 5.281 6.266 -10.109 1 97 402 PHE B O 1
ATOM 7250 N N . LEU B 1 403 ? 4.391 5.582 -8.227 1 96.62 403 LEU B N 1
ATOM 7251 C CA . LEU B 1 403 ? 3.047 5.508 -8.781 1 96.62 403 LEU B CA 1
ATOM 7252 C C . LEU B 1 403 ? 2.617 6.859 -9.352 1 96.62 403 LEU B C 1
ATOM 7254 O O . LEU B 1 403 ? 1.999 6.922 -10.414 1 96.62 403 LEU B O 1
ATOM 7258 N N . GLY B 1 404 ? 3.002 7.922 -8.68 1 94.56 404 GLY B N 1
ATOM 7259 C CA . GLY B 1 404 ? 2.551 9.234 -9.109 1 94.56 404 GLY B CA 1
ATOM 7260 C C . GLY B 1 404 ? 3.488 9.891 -10.109 1 94.56 404 GLY B C 1
ATOM 7261 O O . GLY B 1 404 ? 3.207 10.984 -10.609 1 94.56 404 GLY B O 1
ATOM 7262 N N . LEU B 1 405 ? 4.57 9.273 -10.422 1 96.31 405 LEU B N 1
ATOM 7263 C CA . LEU B 1 405 ? 5.555 9.828 -11.344 1 96.31 405 LEU B CA 1
ATOM 7264 C C . LEU B 1 405 ? 5.246 9.414 -12.781 1 96.31 405 LEU B C 1
ATOM 7266 O O . LEU B 1 405 ? 4.715 8.328 -13.016 1 96.31 405 LEU B O 1
ATOM 7270 N N . SER B 1 406 ? 5.586 10.273 -13.695 1 95.88 406 SER B N 1
ATOM 7271 C CA . SER B 1 406 ? 5.547 9.867 -15.094 1 95.88 406 SER B CA 1
ATOM 7272 C C . SER B 1 406 ? 6.609 8.812 -15.398 1 95.88 406 SER B C 1
ATOM 7274 O O . SER B 1 406 ? 7.578 8.672 -14.648 1 95.88 406 SER B O 1
ATOM 7276 N N . ASP B 1 407 ? 6.43 8.078 -16.438 1 97.44 407 ASP B N 1
ATOM 7277 C CA . ASP B 1 407 ? 7.426 7.086 -16.828 1 97.44 407 ASP B CA 1
ATOM 7278 C C . ASP B 1 407 ? 8.797 7.734 -17.031 1 97.44 407 ASP B C 1
ATOM 7280 O O . ASP B 1 407 ? 9.812 7.199 -16.578 1 97.44 407 ASP B O 1
ATOM 7284 N N . ASN B 1 408 ? 8.797 8.891 -17.656 1 97 408 ASN B N 1
ATOM 7285 C CA . ASN B 1 408 ? 10.062 9.578 -17.875 1 97 408 ASN B CA 1
ATOM 7286 C C . ASN B 1 408 ? 10.742 9.953 -16.562 1 97 408 ASN B C 1
ATOM 7288 O O . ASN B 1 408 ? 11.961 9.852 -16.438 1 97 408 ASN B O 1
ATOM 7292 N N . GLU B 1 409 ? 9.953 10.445 -15.648 1 95.44 409 GLU B N 1
ATOM 7293 C CA . GLU B 1 409 ? 10.516 10.766 -14.336 1 95.44 409 GLU B CA 1
ATOM 7294 C C . GLU B 1 409 ? 11.086 9.523 -13.656 1 95.44 409 GLU B C 1
ATOM 7296 O O . GLU B 1 409 ? 12.141 9.578 -13.031 1 95.44 409 GLU B O 1
ATOM 7301 N N . CYS B 1 410 ? 10.352 8.406 -13.742 1 98.12 410 CYS B N 1
ATOM 7302 C CA . CYS B 1 410 ? 10.836 7.145 -13.195 1 98.12 410 CYS B CA 1
ATOM 7303 C C . CYS B 1 410 ? 12.18 6.766 -13.805 1 98.12 410 CYS B C 1
ATOM 7305 O O . CYS B 1 410 ? 13.109 6.387 -13.078 1 98.12 410 CYS B O 1
ATOM 7307 N N . LEU B 1 411 ? 12.281 6.875 -15.133 1 98.56 411 LEU B N 1
ATOM 7308 C CA . LEU B 1 411 ? 13.516 6.539 -15.836 1 98.56 411 LEU B CA 1
ATOM 7309 C C . LEU B 1 411 ? 14.664 7.426 -15.367 1 98.56 411 LEU B C 1
ATOM 7311 O O . LEU B 1 411 ? 15.773 6.938 -15.133 1 98.56 411 LEU B O 1
ATOM 7315 N N . GLN B 1 412 ? 14.375 8.695 -15.164 1 97.06 412 GLN B N 1
ATOM 7316 C CA . GLN B 1 412 ? 15.406 9.633 -14.742 1 97.06 412 GLN B CA 1
ATOM 7317 C C . GLN B 1 412 ? 15.891 9.328 -13.328 1 97.06 412 GLN B C 1
ATOM 7319 O O . GLN B 1 412 ? 17.094 9.391 -13.055 1 97.06 412 GLN B O 1
ATOM 7324 N N . VAL B 1 413 ? 14.984 8.992 -12.453 1 97.25 413 VAL B N 1
ATOM 7325 C CA . VAL B 1 413 ? 15.352 8.633 -11.086 1 97.25 413 VAL B CA 1
ATOM 7326 C C . VAL B 1 413 ? 16.281 7.418 -11.102 1 97.25 413 VAL B C 1
ATOM 7328 O O . VAL B 1 413 ? 17.312 7.41 -10.438 1 97.25 413 VAL B O 1
ATOM 7331 N N . ALA B 1 414 ? 15.906 6.402 -11.844 1 98.62 414 ALA B N 1
ATOM 7332 C CA . ALA B 1 414 ? 16.703 5.18 -11.922 1 98.62 414 ALA B CA 1
ATOM 7333 C C . ALA B 1 414 ? 18.078 5.461 -12.539 1 98.62 414 ALA B C 1
ATOM 7335 O O . ALA B 1 414 ? 19.078 4.906 -12.102 1 98.62 414 ALA B O 1
ATOM 7336 N N . LEU B 1 415 ? 18.062 6.297 -13.555 1 98.62 415 LEU B N 1
ATOM 7337 C CA . LEU B 1 415 ? 19.312 6.656 -14.219 1 98.62 415 LEU B CA 1
ATOM 7338 C C . LEU B 1 415 ? 20.25 7.383 -13.258 1 98.62 415 LEU B C 1
ATOM 7340 O O . LEU B 1 415 ? 21.438 7.09 -13.211 1 98.62 415 LEU B O 1
ATOM 7344 N N . ASP B 1 416 ? 19.719 8.305 -12.539 1 97.5 416 ASP B N 1
ATOM 7345 C CA . ASP B 1 416 ? 20.5 9.062 -11.578 1 97.5 416 ASP B CA 1
ATOM 7346 C C . ASP B 1 416 ? 21.062 8.148 -10.484 1 97.5 416 ASP B C 1
ATOM 7348 O O . ASP B 1 416 ? 22.203 8.312 -10.055 1 97.5 416 ASP B O 1
ATOM 7352 N N . ASP B 1 417 ? 20.266 7.234 -10.031 1 97.88 417 ASP B N 1
ATOM 7353 C CA . ASP B 1 417 ? 20.734 6.289 -9.023 1 97.88 417 ASP B CA 1
ATOM 7354 C C . ASP B 1 417 ? 21.828 5.383 -9.586 1 97.88 417 ASP B C 1
ATOM 7356 O O . ASP B 1 417 ? 22.797 5.047 -8.891 1 97.88 417 ASP B O 1
ATOM 7360 N N . LEU B 1 418 ? 21.625 4.957 -10.797 1 98.5 418 LEU B N 1
ATOM 7361 C CA . LEU B 1 418 ? 22.625 4.129 -11.461 1 98.5 418 LEU B CA 1
ATOM 7362 C C . LEU B 1 418 ? 23.938 4.875 -11.594 1 98.5 418 LEU B C 1
ATOM 7364 O O . LEU B 1 418 ? 25.016 4.273 -11.5 1 98.5 418 LEU B O 1
ATOM 7368 N N . ALA B 1 419 ? 23.906 6.152 -11.797 1 98.12 419 ALA B N 1
ATOM 7369 C CA . ALA B 1 419 ? 25.094 6.988 -11.945 1 98.12 419 ALA B CA 1
ATOM 7370 C C . ALA B 1 419 ? 25.906 7.027 -10.656 1 98.12 419 ALA B C 1
ATOM 7372 O O . ALA B 1 419 ? 27.125 7.168 -10.68 1 98.12 419 ALA B O 1
ATOM 7373 N N . VAL B 1 420 ? 25.25 6.883 -9.562 1 97.12 420 VAL B N 1
ATOM 7374 C CA . VAL B 1 420 ? 25.922 6.852 -8.273 1 97.12 420 VAL B CA 1
ATOM 7375 C C . VAL B 1 420 ? 26.859 5.641 -8.203 1 97.12 420 VAL B C 1
ATOM 7377 O O . VAL B 1 420 ? 27.938 5.711 -7.609 1 97.12 420 VAL B O 1
ATOM 7380 N N . ILE B 1 421 ? 26.5 4.617 -8.852 1 98.06 421 ILE B N 1
ATOM 7381 C CA . ILE B 1 421 ? 27.219 3.35 -8.781 1 98.06 421 ILE B CA 1
ATOM 7382 C C . ILE B 1 421 ? 28.25 3.271 -9.906 1 98.06 421 ILE B C 1
ATOM 7384 O O . ILE B 1 421 ? 29.406 2.934 -9.664 1 98.06 421 ILE B O 1
ATOM 7388 N N . HIS B 1 422 ? 27.875 3.646 -11.117 1 98.25 422 HIS B N 1
ATOM 7389 C CA . HIS B 1 422 ? 28.703 3.379 -12.289 1 98.25 422 HIS B CA 1
ATOM 7390 C C . HIS B 1 422 ? 29.281 4.668 -12.859 1 98.25 422 HIS B C 1
ATOM 7392 O O . HIS B 1 422 ? 29.969 4.645 -13.883 1 98.25 422 HIS B O 1
ATOM 7398 N N . GLY B 1 423 ? 29.016 5.832 -12.227 1 97.44 423 GLY B N 1
ATOM 7399 C CA . GLY B 1 423 ? 29.547 7.109 -12.672 1 97.44 423 GLY B CA 1
ATOM 7400 C C . GLY B 1 423 ? 28.656 7.82 -13.656 1 97.44 423 GLY B C 1
ATOM 7401 O O . GLY B 1 423 ? 27.734 7.219 -14.211 1 97.44 423 GLY B O 1
ATOM 7402 N N . ASN B 1 424 ? 28.938 9.008 -13.977 1 96.88 424 ASN B N 1
ATOM 7403 C CA . ASN B 1 424 ? 28.109 9.883 -14.805 1 96.88 424 ASN B CA 1
ATOM 7404 C C . ASN B 1 424 ? 28.094 9.43 -16.266 1 96.88 424 ASN B C 1
ATOM 7406 O O . ASN B 1 424 ? 27.234 9.867 -17.047 1 96.88 424 ASN B O 1
ATOM 7410 N N . GLN B 1 425 ? 28.922 8.578 -16.625 1 96.31 425 GLN B N 1
ATOM 7411 C CA . GLN B 1 425 ? 28.984 8.07 -17.984 1 96.31 425 GLN B CA 1
ATOM 7412 C C . GLN B 1 425 ? 27.672 7.391 -18.391 1 96.31 425 GLN B C 1
ATOM 7414 O O . GLN B 1 425 ? 27.328 7.336 -19.562 1 96.31 425 GLN B O 1
ATOM 7419 N N . VAL B 1 426 ? 26.938 6.898 -17.422 1 97.31 426 VAL B N 1
ATOM 7420 C CA . VAL B 1 426 ? 25.703 6.172 -17.734 1 97.31 426 VAL B CA 1
ATOM 7421 C C . VAL B 1 426 ? 24.719 7.102 -18.453 1 97.31 426 VAL B C 1
ATOM 7423 O O . VAL B 1 426 ? 23.906 6.656 -19.25 1 97.31 426 VAL B O 1
ATOM 7426 N N . HIS B 1 427 ? 24.766 8.445 -18.141 1 97.06 427 HIS B N 1
ATOM 7427 C CA . HIS B 1 427 ? 23.891 9.414 -18.781 1 97.06 427 HIS B CA 1
ATOM 7428 C C . HIS B 1 427 ? 24.156 9.484 -20.281 1 97.06 427 HIS B C 1
ATOM 7430 O O . HIS B 1 427 ? 23.234 9.656 -21.078 1 97.06 427 HIS B O 1
ATOM 7436 N N . THR B 1 428 ? 25.406 9.32 -20.641 1 97 428 THR B N 1
ATOM 7437 C CA . THR B 1 428 ? 25.797 9.359 -22.047 1 97 428 THR B CA 1
ATOM 7438 C C . THR B 1 428 ? 25.516 8.023 -22.734 1 97 428 THR B C 1
ATOM 7440 O O . THR B 1 428 ? 25.188 7.98 -23.906 1 97 428 THR B O 1
ATOM 7443 N N . LEU B 1 429 ? 25.625 6.992 -22.016 1 96.88 429 LEU B N 1
ATOM 7444 C CA . LEU B 1 429 ? 25.5 5.648 -22.578 1 96.88 429 LEU B CA 1
ATOM 7445 C C . LEU B 1 429 ? 24.031 5.262 -22.703 1 96.88 429 LEU B C 1
ATOM 7447 O O . LEU B 1 429 ? 23.688 4.324 -23.422 1 96.88 429 LEU B O 1
ATOM 7451 N N . TRP B 1 430 ? 23.172 5.898 -21.922 1 97.38 430 TRP B N 1
ATOM 7452 C CA . TRP B 1 430 ? 21.734 5.66 -22.031 1 97.38 430 TRP B CA 1
ATOM 7453 C C . TRP B 1 430 ? 21.234 5.969 -23.453 1 97.38 430 TRP B C 1
ATOM 7455 O O . TRP B 1 430 ? 21.547 7.023 -24 1 97.38 430 TRP B O 1
ATOM 7465 N N . ASP B 1 431 ? 20.484 5.113 -24.078 1 94.31 431 ASP B N 1
ATOM 7466 C CA . ASP B 1 431 ? 20.094 5.305 -25.469 1 94.31 431 ASP B CA 1
ATOM 7467 C C . ASP B 1 431 ? 18.734 5.996 -25.562 1 94.31 431 ASP B C 1
ATOM 7469 O O . ASP B 1 431 ? 18.156 6.109 -26.656 1 94.31 431 ASP B O 1
ATOM 7473 N N . GLY B 1 432 ? 18.172 6.312 -24.438 1 93.38 432 GLY B N 1
ATOM 7474 C CA . GLY B 1 432 ? 16.922 7.039 -24.391 1 93.38 432 GLY B CA 1
ATOM 7475 C C . GLY B 1 432 ? 15.711 6.137 -24.234 1 93.38 432 GLY B C 1
ATOM 7476 O O . GLY B 1 432 ? 14.594 6.613 -24.031 1 93.38 432 GLY B O 1
ATOM 7477 N N . THR B 1 433 ? 15.969 4.883 -24.25 1 93.06 433 THR B N 1
ATOM 7478 C CA . THR B 1 433 ? 14.836 3.961 -24.156 1 93.06 433 THR B CA 1
ATOM 7479 C C . THR B 1 433 ? 14.695 3.434 -22.734 1 93.06 433 THR B C 1
ATOM 7481 O O . THR B 1 433 ? 15.625 3.523 -21.938 1 93.06 433 THR B O 1
ATOM 7484 N N . GLY B 1 434 ? 13.516 2.98 -22.375 1 95.69 434 GLY B N 1
ATOM 7485 C CA . GLY B 1 434 ? 13.203 2.393 -21.078 1 95.69 434 GLY B CA 1
ATOM 7486 C C . GLY B 1 434 ? 11.781 1.891 -20.984 1 95.69 434 GLY B C 1
ATOM 7487 O O . GLY B 1 434 ? 10.984 2.068 -21.906 1 95.69 434 GLY B O 1
ATOM 7488 N N . LEU B 1 435 ? 11.594 1.149 -19.922 1 97.38 435 LEU B N 1
ATOM 7489 C CA . LEU B 1 435 ? 10.281 0.579 -19.641 1 97.38 435 LEU B CA 1
ATOM 7490 C C . LEU B 1 435 ? 9.969 0.667 -18.141 1 97.38 435 LEU B C 1
ATOM 7492 O O . LEU B 1 435 ? 10.844 0.43 -17.312 1 97.38 435 LEU B O 1
ATOM 7496 N N . VAL B 1 436 ? 8.758 1.107 -17.859 1 98.5 436 VAL B N 1
ATOM 7497 C CA . VAL B 1 436 ? 8.297 1.139 -16.484 1 98.5 436 VAL B CA 1
ATOM 7498 C C . VAL B 1 436 ? 7.039 0.282 -16.344 1 98.5 436 VAL B C 1
ATOM 7500 O O . VAL B 1 436 ? 6.066 0.468 -17.078 1 98.5 436 VAL B O 1
ATOM 7503 N N . LYS B 1 437 ? 7.082 -0.698 -15.516 1 98.5 437 LYS B N 1
ATOM 7504 C CA . LYS B 1 437 ? 5.883 -1.457 -15.172 1 98.5 437 LYS B CA 1
ATOM 7505 C C . LYS B 1 437 ? 5.496 -1.235 -13.711 1 98.5 437 LYS B C 1
ATOM 7507 O O . LYS B 1 437 ? 6.258 -1.566 -12.797 1 98.5 437 LYS B O 1
ATOM 7512 N N . LYS B 1 438 ? 4.391 -0.641 -13.508 1 97.88 438 LYS B N 1
ATOM 7513 C CA . LYS B 1 438 ? 3.779 -0.468 -12.195 1 97.88 438 LYS B CA 1
ATOM 7514 C C . LYS B 1 438 ? 2.6 -1.42 -12.008 1 97.88 438 LYS B C 1
ATOM 7516 O O . LYS B 1 438 ? 1.491 -1.14 -12.469 1 97.88 438 LYS B O 1
ATOM 7521 N N . TRP B 1 439 ? 2.756 -2.447 -11.266 1 97.56 439 TRP B N 1
ATOM 7522 C CA . TRP B 1 439 ? 1.755 -3.506 -11.195 1 97.56 439 TRP B CA 1
ATOM 7523 C C . TRP B 1 439 ? 0.517 -3.031 -10.438 1 97.56 439 TRP B C 1
ATOM 7525 O O . TRP B 1 439 ? -0.591 -3.514 -10.688 1 97.56 439 TRP B O 1
ATOM 7535 N N . SER B 1 440 ? 0.623 -2.092 -9.547 1 96.19 440 SER B N 1
ATOM 7536 C CA . SER B 1 440 ? -0.535 -1.542 -8.844 1 96.19 440 SER B CA 1
ATOM 7537 C C . SER B 1 440 ? -1.505 -0.881 -9.82 1 96.19 440 SER B C 1
ATOM 7539 O O . SER B 1 440 ? -2.688 -0.721 -9.516 1 96.19 440 SER B O 1
ATOM 7541 N N . LEU B 1 441 ? -0.974 -0.513 -10.969 1 96.69 441 LEU B N 1
ATOM 7542 C CA . LEU B 1 441 ? -1.796 0.207 -11.938 1 96.69 441 LEU B CA 1
ATOM 7543 C C . LEU B 1 441 ? -2.299 -0.732 -13.031 1 96.69 441 LEU B C 1
ATOM 7545 O O . LEU B 1 441 ? -2.988 -0.301 -13.953 1 96.69 441 LEU B O 1
ATOM 7549 N N . ASP B 1 442 ? -1.922 -2.008 -12.914 1 95.5 442 ASP B N 1
ATOM 7550 C CA . ASP B 1 442 ? -2.391 -2.971 -13.906 1 95.5 442 ASP B CA 1
ATOM 7551 C C . ASP B 1 442 ? -3.904 -3.154 -13.82 1 95.5 442 ASP B C 1
ATOM 7553 O O . ASP B 1 442 ? -4.441 -3.443 -12.75 1 95.5 442 ASP B O 1
ATOM 7557 N N . ARG B 1 443 ? -4.527 -3.094 -14.852 1 91 443 ARG B N 1
ATOM 7558 C CA . ARG B 1 443 ? -5.984 -3.059 -14.906 1 91 443 ARG B CA 1
ATOM 7559 C C . ARG B 1 443 ? -6.582 -4.395 -14.477 1 91 443 ARG B C 1
ATOM 7561 O O . ARG B 1 443 ? -7.695 -4.441 -13.945 1 91 443 ARG B O 1
ATOM 7568 N N . TYR B 1 444 ? -5.809 -5.445 -14.633 1 92.25 444 TYR B N 1
ATOM 7569 C CA . TYR B 1 444 ? -6.449 -6.746 -14.477 1 92.25 444 TYR B CA 1
ATOM 7570 C C . TYR B 1 444 ? -5.848 -7.52 -13.312 1 92.25 444 TYR B C 1
ATOM 7572 O O . TYR B 1 444 ? -6.453 -8.469 -12.805 1 92.25 444 TYR B O 1
ATOM 7580 N N . SER B 1 445 ? -4.711 -7.109 -12.867 1 90.94 445 SER B N 1
ATOM 7581 C CA . SER B 1 445 ? -4.141 -7.801 -11.719 1 90.94 445 SER B CA 1
ATOM 7582 C C . SER B 1 445 ? -4.328 -6.988 -10.438 1 90.94 445 SER B C 1
ATOM 7584 O O . SER B 1 445 ? -4.484 -7.555 -9.352 1 90.94 445 SER B O 1
ATOM 7586 N N . GLN B 1 446 ? -4.309 -5.648 -10.539 1 88.94 446 GLN B N 1
ATOM 7587 C CA . GLN B 1 446 ? -4.492 -4.699 -9.445 1 88.94 446 GLN B CA 1
ATOM 7588 C C . GLN B 1 446 ? -3.545 -5.004 -8.289 1 88.94 446 GLN B C 1
ATOM 7590 O O . GLN B 1 446 ? -3.941 -4.938 -7.125 1 88.94 446 GLN B O 1
ATOM 7595 N N . GLY B 1 447 ? -2.354 -5.375 -8.602 1 91.38 447 GLY B N 1
ATOM 7596 C CA . GLY B 1 447 ? -1.326 -5.703 -7.625 1 91.38 447 GLY B CA 1
ATOM 7597 C C . GLY B 1 447 ? -0.291 -6.676 -8.148 1 91.38 447 GLY B C 1
ATOM 7598 O O . GLY B 1 447 ? -0.482 -7.281 -9.203 1 91.38 447 GLY B O 1
ATOM 7599 N N . ALA B 1 448 ? 0.726 -6.828 -7.363 1 95.56 448 ALA B N 1
ATOM 7600 C CA . ALA B 1 448 ? 1.814 -7.684 -7.824 1 95.56 448 ALA B CA 1
ATOM 7601 C C . ALA B 1 448 ? 1.653 -9.109 -7.297 1 95.56 448 ALA B C 1
ATOM 7603 O O . ALA B 1 448 ? 1.534 -10.055 -8.078 1 95.56 448 ALA B O 1
ATOM 7604 N N . PHE B 1 449 ? 1.573 -9.289 -6.016 1 97 449 PHE B N 1
ATOM 7605 C CA . PHE B 1 449 ? 1.419 -10.609 -5.406 1 97 449 PHE B CA 1
ATOM 7606 C C . PHE B 1 449 ? 0.893 -10.492 -3.982 1 97 449 PHE B C 1
ATOM 7608 O O . PHE B 1 449 ? 0.995 -9.43 -3.363 1 97 449 PHE B O 1
ATOM 7615 N N . ALA B 1 450 ? 0.323 -11.516 -3.51 1 97.5 450 ALA B N 1
ATOM 7616 C CA . ALA B 1 450 ? -0.163 -11.547 -2.133 1 97.5 450 ALA B CA 1
ATOM 7617 C C . ALA B 1 450 ? 0.998 -11.578 -1.143 1 97.5 450 ALA B C 1
ATOM 7619 O O . ALA B 1 450 ? 2.055 -12.141 -1.432 1 97.5 450 ALA B O 1
ATOM 7620 N N . ALA B 1 451 ? 0.887 -10.945 -0.053 1 97.25 451 ALA B N 1
ATOM 7621 C CA . ALA B 1 451 ? 1.821 -10.93 1.069 1 97.25 451 ALA B CA 1
ATOM 7622 C C . ALA B 1 451 ? 1.08 -10.82 2.398 1 97.25 451 ALA B C 1
ATOM 7624 O O . ALA B 1 451 ? 0.769 -9.719 2.852 1 97.25 451 ALA B O 1
ATOM 7625 N N . PHE B 1 452 ? 0.923 -11.906 3.053 1 97.81 452 PHE B N 1
ATOM 7626 C CA . PHE B 1 452 ? 0.044 -11.984 4.215 1 97.81 452 PHE B CA 1
ATOM 7627 C C . PHE B 1 452 ? 0.613 -11.188 5.379 1 97.81 452 PHE B C 1
ATOM 7629 O O . PHE B 1 452 ? 1.813 -11.25 5.656 1 97.81 452 PHE B O 1
ATOM 7636 N N . THR B 1 453 ? -0.214 -10.406 5.996 1 97.38 453 THR B N 1
ATOM 7637 C CA . THR B 1 453 ? 0.092 -9.805 7.285 1 97.38 453 THR B CA 1
ATOM 7638 C C . THR B 1 453 ? -0.232 -10.766 8.43 1 97.38 453 THR B C 1
ATOM 7640 O O . THR B 1 453 ? -0.805 -11.836 8.203 1 97.38 453 THR B O 1
ATOM 7643 N N . PRO B 1 454 ? 0.155 -10.461 9.656 1 97.5 454 PRO B N 1
ATOM 7644 C CA . PRO B 1 454 ? -0.091 -11.383 10.766 1 97.5 454 PRO B CA 1
ATOM 7645 C C . PRO B 1 454 ? -1.548 -11.836 10.844 1 97.5 454 PRO B C 1
ATOM 7647 O O . PRO B 1 454 ? -2.459 -11.031 10.633 1 97.5 454 PRO B O 1
ATOM 7650 N N . TYR B 1 455 ? -1.771 -13.172 11.078 1 96.25 455 TYR B N 1
ATOM 7651 C CA . TYR B 1 455 ? -3.045 -13.852 11.297 1 96.25 455 TYR B CA 1
ATOM 7652 C C . TYR B 1 455 ? -3.705 -14.211 9.969 1 96.25 455 TYR B C 1
ATOM 7654 O O . TYR B 1 455 ? -4.605 -15.055 9.922 1 96.25 455 TYR B O 1
ATOM 7662 N N . GLN B 1 456 ? -3.289 -13.688 8.828 1 96.31 456 GLN B N 1
ATOM 7663 C CA . GLN B 1 456 ? -4.012 -13.859 7.574 1 96.31 456 GLN B CA 1
ATOM 7664 C C . GLN B 1 456 ? -3.838 -15.273 7.027 1 96.31 456 GLN B C 1
ATOM 7666 O O . GLN B 1 456 ? -4.711 -15.789 6.324 1 96.31 456 GLN B O 1
ATOM 7671 N N . THR B 1 457 ? -2.67 -15.891 7.297 1 95.75 457 THR B N 1
ATOM 7672 C CA . THR B 1 457 ? -2.516 -17.25 6.82 1 95.75 457 THR B CA 1
ATOM 7673 C C . THR B 1 457 ? -3.611 -18.156 7.387 1 95.75 457 THR B C 1
ATOM 7675 O O . THR B 1 457 ? -4.289 -18.859 6.641 1 95.75 457 THR B O 1
ATOM 7678 N N . LYS B 1 458 ? -3.771 -18.062 8.648 1 93.31 458 LYS B N 1
ATOM 7679 C CA . LYS B 1 458 ? -4.785 -18.875 9.32 1 93.31 458 LYS B CA 1
ATOM 7680 C C . LYS B 1 458 ? -6.191 -18.438 8.914 1 93.31 458 LYS B C 1
ATOM 7682 O O . LYS B 1 458 ? -7.055 -19.266 8.648 1 93.31 458 LYS B O 1
ATOM 7687 N N . ASP B 1 459 ? -6.395 -17.188 8.812 1 94.25 459 ASP B N 1
ATOM 7688 C CA . ASP B 1 459 ? -7.734 -16.641 8.641 1 94.25 459 ASP B CA 1
ATOM 7689 C C . ASP B 1 459 ? -8.203 -16.766 7.188 1 94.25 459 ASP B C 1
ATOM 7691 O O . ASP B 1 459 ? -9.391 -16.969 6.93 1 94.25 459 ASP B O 1
ATOM 7695 N N . PHE B 1 460 ? -7.254 -16.656 6.219 1 96.56 460 PHE B N 1
ATOM 7696 C CA . PHE B 1 460 ? -7.727 -16.438 4.855 1 96.56 460 PHE B CA 1
ATOM 7697 C C . PHE B 1 460 ? -7.266 -17.578 3.941 1 96.56 460 PHE B C 1
ATOM 7699 O O . PHE B 1 460 ? -7.906 -17.859 2.93 1 96.56 460 PHE B O 1
ATOM 7706 N N . ALA B 1 461 ? -6.168 -18.25 4.199 1 95.75 461 ALA B N 1
ATOM 7707 C CA . ALA B 1 461 ? -5.578 -19.203 3.268 1 95.75 461 ALA B CA 1
ATOM 7708 C C . ALA B 1 461 ? -6.586 -20.297 2.883 1 95.75 461 ALA B C 1
ATOM 7710 O O . ALA B 1 461 ? -6.812 -20.547 1.696 1 95.75 461 ALA B O 1
ATOM 7711 N N . PRO B 1 462 ? -7.312 -20.906 3.848 1 96.19 462 PRO B N 1
ATOM 7712 C CA . PRO B 1 462 ? -8.289 -21.938 3.471 1 96.19 462 PRO B CA 1
ATOM 7713 C C . PRO B 1 462 ? -9.453 -21.359 2.662 1 96.19 462 PRO B C 1
ATOM 7715 O O . PRO B 1 462 ? -9.891 -21.984 1.687 1 96.19 462 PRO B O 1
ATOM 7718 N N . GLU B 1 463 ? -9.93 -20.188 3.033 1 97.44 463 GLU B N 1
ATOM 7719 C CA . GLU B 1 463 ? -11.086 -19.578 2.391 1 97.44 463 GLU B CA 1
ATOM 7720 C C . GLU B 1 463 ? -10.773 -19.188 0.947 1 97.44 463 GLU B C 1
ATOM 7722 O O . GLU B 1 463 ? -11.641 -19.266 0.076 1 97.44 463 GLU B O 1
ATOM 7727 N N . LEU B 1 464 ? -9.586 -18.781 0.716 1 98.56 464 LEU B N 1
ATOM 7728 C CA . LEU B 1 464 ? -9.211 -18.297 -0.61 1 98.56 464 LEU B CA 1
ATOM 7729 C C . LEU B 1 464 ? -9.203 -19.438 -1.618 1 98.56 464 LEU B C 1
ATOM 7731 O O . LEU B 1 464 ? -9.586 -19.25 -2.775 1 98.56 464 LEU B O 1
ATOM 7735 N N . PHE B 1 465 ? -8.852 -20.656 -1.177 1 98.56 465 PHE B N 1
ATOM 7736 C CA . PHE B 1 465 ? -8.766 -21.781 -2.094 1 98.56 465 PHE B CA 1
ATOM 7737 C C . PHE B 1 465 ? -10.094 -22.547 -2.139 1 98.56 465 PHE B C 1
ATOM 7739 O O . PHE B 1 465 ? -10.453 -23.109 -3.174 1 98.56 465 PHE B O 1
ATOM 7746 N N . GLN B 1 466 ? -10.844 -22.531 -1.089 1 98.12 466 GLN B N 1
ATOM 7747 C CA . GLN B 1 466 ? -12.055 -23.344 -0.963 1 98.12 466 GLN B CA 1
ATOM 7748 C C . GLN B 1 466 ? -13.062 -23 -2.061 1 98.12 466 GLN B C 1
ATOM 7750 O O . GLN B 1 466 ? -13.258 -21.828 -2.381 1 98.12 466 GLN B O 1
ATOM 7755 N N . HIS B 1 467 ? -13.641 -23.984 -2.643 1 98.06 467 HIS B N 1
ATOM 7756 C CA . HIS B 1 467 ? -14.633 -23.734 -3.682 1 98.06 467 HIS B CA 1
ATOM 7757 C C . HIS B 1 467 ? -15.945 -23.234 -3.082 1 98.06 467 HIS B C 1
ATOM 7759 O O . HIS B 1 467 ? -16.203 -23.438 -1.892 1 98.06 467 HIS B O 1
ATOM 7765 N N . GLU B 1 468 ? -16.719 -22.578 -3.816 1 98 468 GLU B N 1
ATOM 7766 C CA . GLU B 1 468 ? -18.094 -22.156 -3.564 1 98 468 GLU B CA 1
ATOM 7767 C C . GLU B 1 468 ? -19.062 -22.859 -4.52 1 98 468 GLU B C 1
ATOM 7769 O O . GLU B 1 468 ? -19.359 -22.344 -5.605 1 98 468 GLU B O 1
ATOM 7774 N N . GLY B 1 469 ? -19.672 -23.984 -4.039 1 97.62 469 GLY B N 1
ATOM 7775 C CA . GLY B 1 469 ? -20.453 -24.781 -4.969 1 97.62 469 GLY B CA 1
ATOM 7776 C C . GLY B 1 469 ? -19.641 -25.312 -6.141 1 97.62 469 GLY B C 1
ATOM 7777 O O . GLY B 1 469 ? -18.625 -25.984 -5.945 1 97.62 469 GLY B O 1
ATOM 7778 N N . ARG B 1 470 ? -20.047 -24.938 -7.301 1 98.44 470 ARG B N 1
ATOM 7779 C CA . ARG B 1 470 ? -19.422 -25.422 -8.523 1 98.44 470 ARG B CA 1
ATOM 7780 C C . ARG B 1 470 ? -18.344 -24.453 -9.008 1 98.44 470 ARG B C 1
ATOM 7782 O O . ARG B 1 470 ? -17.703 -24.688 -10.039 1 98.44 470 ARG B O 1
ATOM 7789 N N . VAL B 1 471 ? -18.094 -23.438 -8.234 1 98.75 471 VAL B N 1
ATOM 7790 C CA . VAL B 1 471 ? -17.062 -22.438 -8.578 1 98.75 471 VAL B CA 1
ATOM 7791 C C . VAL B 1 471 ? -15.789 -22.719 -7.785 1 98.75 471 VAL B C 1
ATOM 7793 O O . VAL B 1 471 ? -15.805 -22.703 -6.551 1 98.75 471 VAL B O 1
ATOM 7796 N N . HIS B 1 472 ? -14.734 -23 -8.492 1 98.81 472 HIS B N 1
ATOM 7797 C CA . HIS B 1 472 ? -13.422 -23.281 -7.898 1 98.81 472 HIS B CA 1
ATOM 7798 C C . HIS B 1 472 ? -12.484 -22.094 -8.07 1 98.81 472 HIS B C 1
ATOM 7800 O O . HIS B 1 472 ? -12.711 -21.234 -8.938 1 98.81 472 HIS B O 1
ATOM 7806 N N . PHE B 1 473 ? -11.461 -22.047 -7.219 1 98.88 473 PHE B N 1
ATOM 7807 C CA . PHE B 1 473 ? -10.523 -20.938 -7.219 1 98.88 473 PHE B CA 1
ATOM 7808 C C . PHE B 1 473 ? -9.086 -21.438 -7.254 1 98.88 473 PHE B C 1
ATOM 7810 O O . PHE B 1 473 ? -8.75 -22.438 -6.609 1 98.88 473 PHE B O 1
ATOM 7817 N N . ALA B 1 474 ? -8.25 -20.75 -7.984 1 98.75 474 ALA B N 1
ATOM 7818 C CA . ALA B 1 474 ? -6.816 -21.047 -8.039 1 98.75 474 ALA B CA 1
ATOM 7819 C C . ALA B 1 474 ? -6.02 -19.781 -8.367 1 98.75 474 ALA B C 1
ATOM 7821 O O . ALA B 1 474 ? -6.559 -18.828 -8.938 1 98.75 474 ALA B O 1
ATOM 7822 N N . GLY B 1 475 ? -4.832 -19.688 -8.07 1 98.25 475 GLY B N 1
ATOM 7823 C CA . GLY B 1 475 ? -3.873 -18.609 -8.219 1 98.25 475 GLY B CA 1
ATOM 7824 C C . GLY B 1 475 ? -2.824 -18.594 -7.121 1 98.25 475 GLY B C 1
ATOM 7825 O O . GLY B 1 475 ? -2.963 -19.281 -6.113 1 98.25 475 GLY B O 1
ATOM 7826 N N . GLU B 1 476 ? -1.816 -17.859 -7.324 1 97.62 476 GLU B N 1
ATOM 7827 C CA . GLU B 1 476 ? -0.74 -17.859 -6.336 1 97.62 476 GLU B CA 1
ATOM 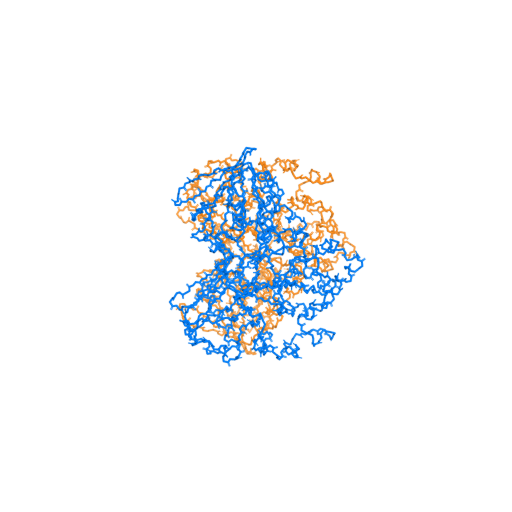7828 C C . GLU B 1 476 ? -1.259 -17.453 -4.957 1 97.62 476 GLU B C 1
ATOM 7830 O O . GLU B 1 476 ? -0.772 -17.953 -3.939 1 97.62 476 GLU B O 1
ATOM 7835 N N . HIS B 1 477 ? -2.33 -16.594 -4.844 1 98 477 HIS B N 1
ATOM 7836 C CA . HIS B 1 477 ? -2.867 -16.094 -3.578 1 98 477 HIS B CA 1
ATOM 7837 C C . HIS B 1 477 ? -3.615 -17.203 -2.836 1 98 477 HIS B C 1
ATOM 7839 O O . HIS B 1 477 ? -3.959 -17.047 -1.662 1 98 477 HIS B O 1
ATOM 7845 N N . THR B 1 478 ? -3.865 -18.359 -3.531 1 98.44 478 THR B N 1
ATOM 7846 C CA . THR B 1 478 ? -4.641 -19.438 -2.926 1 98.44 478 THR B CA 1
ATOM 7847 C C . THR B 1 478 ? -3.727 -20.562 -2.471 1 98.44 478 THR B C 1
ATOM 7849 O O . THR B 1 478 ? -4.203 -21.625 -2.051 1 98.44 478 THR B O 1
ATOM 7852 N N . ALA B 1 479 ? -2.438 -20.391 -2.564 1 97.69 479 ALA B N 1
ATOM 7853 C CA . ALA B 1 479 ? -1.447 -21.375 -2.141 1 97.69 479 ALA B CA 1
ATOM 7854 C C . ALA B 1 479 ? -0.224 -20.688 -1.53 1 97.69 479 ALA B C 1
ATOM 7856 O O . ALA B 1 479 ? -0.254 -19.5 -1.233 1 97.69 479 ALA B O 1
ATOM 7857 N N . LEU B 1 480 ? 0.788 -21.484 -1.207 1 94.94 480 LEU B N 1
ATOM 7858 C CA . LEU B 1 480 ? 2.033 -21 -0.622 1 94.94 480 LEU B CA 1
ATOM 7859 C C . LEU B 1 480 ? 3.236 -21.688 -1.259 1 94.94 480 LEU B C 1
ATOM 7861 O O . LEU B 1 480 ? 3.143 -22.828 -1.697 1 94.94 480 LEU B O 1
ATOM 7865 N N . PRO B 1 481 ? 4.398 -21 -1.239 1 95.69 481 PRO B N 1
ATOM 7866 C CA . PRO B 1 481 ? 4.613 -19.578 -0.945 1 95.69 481 PRO B CA 1
ATOM 7867 C C . PRO B 1 481 ? 4.09 -18.672 -2.047 1 95.69 481 PRO B C 1
ATOM 7869 O O . PRO B 1 481 ? 3.998 -19.078 -3.207 1 95.69 481 PRO B O 1
ATOM 7872 N N . HIS B 1 482 ? 3.773 -17.453 -1.781 1 96.94 482 HIS B N 1
ATOM 7873 C CA . HIS B 1 482 ? 3.203 -16.531 -2.752 1 96.94 482 HIS B CA 1
ATOM 7874 C C . HIS B 1 482 ? 4.27 -16.016 -3.717 1 96.94 482 HIS B C 1
ATOM 7876 O O . HIS B 1 482 ? 5.465 -16.109 -3.434 1 96.94 482 HIS B O 1
ATOM 7882 N N . GLY B 1 483 ? 3.832 -15.539 -4.863 1 96 483 GLY B N 1
ATOM 7883 C CA . GLY B 1 483 ? 4.691 -14.766 -5.738 1 96 483 GLY B CA 1
ATOM 7884 C C . GLY B 1 483 ? 5.438 -15.617 -6.75 1 96 483 GLY B C 1
ATOM 7885 O O . GLY B 1 483 ? 6.348 -15.125 -7.426 1 96 483 GLY B O 1
ATOM 7886 N N . TRP B 1 484 ? 5.062 -16.938 -6.863 1 97.69 484 TRP B N 1
ATOM 7887 C CA . TRP B 1 484 ? 5.855 -17.797 -7.727 1 97.69 484 TRP B CA 1
ATOM 7888 C C . TRP B 1 484 ? 4.977 -18.453 -8.781 1 97.69 484 TRP B C 1
ATOM 7890 O O . TRP B 1 484 ? 3.809 -18.766 -8.531 1 97.69 484 TRP B O 1
ATOM 7900 N N . ILE B 1 485 ? 5.59 -18.75 -9.922 1 98.62 485 ILE B N 1
ATOM 7901 C CA . ILE B 1 485 ? 4.945 -19.531 -10.9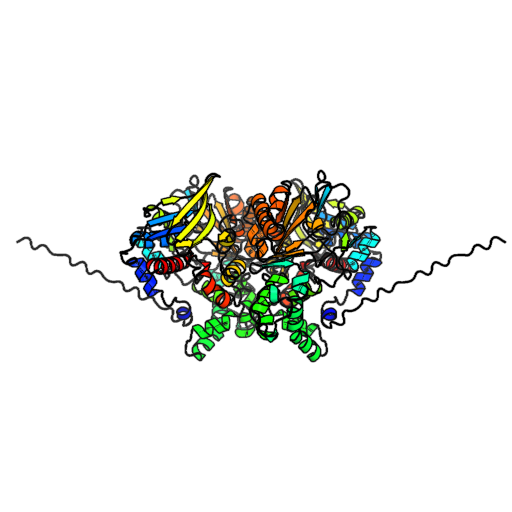69 1 98.62 485 ILE B CA 1
ATOM 7902 C C . ILE B 1 485 ? 4.539 -20.891 -10.422 1 98.62 485 ILE B C 1
ATOM 7904 O O . ILE B 1 485 ? 3.404 -21.344 -10.617 1 98.62 485 ILE B O 1
ATOM 7908 N N . GLU B 1 486 ? 5.445 -21.484 -9.688 1 98.06 486 GLU B N 1
ATOM 7909 C CA . GLU B 1 486 ? 5.223 -22.797 -9.102 1 98.06 486 GLU B CA 1
ATOM 7910 C C . GLU B 1 486 ? 3.967 -22.812 -8.234 1 98.06 486 GLU B C 1
ATOM 7912 O O . GLU B 1 486 ? 3.182 -23.766 -8.289 1 98.06 486 GLU B O 1
ATOM 7917 N N . THR B 1 487 ? 3.812 -21.828 -7.441 1 98.31 487 THR B N 1
ATOM 7918 C CA . THR B 1 487 ? 2.68 -21.75 -6.527 1 98.31 487 THR B CA 1
ATOM 7919 C C . THR B 1 487 ? 1.366 -21.656 -7.297 1 98.31 487 THR B C 1
ATOM 7921 O O . THR B 1 487 ? 0.375 -22.281 -6.926 1 98.31 487 THR B O 1
ATOM 7924 N N . SER B 1 488 ? 1.372 -20.875 -8.336 1 98.69 488 SER B N 1
ATOM 7925 C CA . SER B 1 488 ? 0.202 -20.781 -9.203 1 98.69 488 SER B CA 1
ATOM 7926 C C . SER B 1 488 ? -0.148 -22.125 -9.82 1 98.69 488 SER B C 1
ATOM 7928 O O . SER B 1 488 ? -1.317 -22.516 -9.852 1 98.69 488 SER B O 1
ATOM 7930 N N . MET B 1 489 ? 0.842 -22.812 -10.258 1 98.88 489 MET B N 1
ATOM 7931 C CA . MET B 1 489 ? 0.626 -24.109 -10.891 1 98.88 489 MET B CA 1
ATOM 7932 C C . MET B 1 489 ? 0.15 -25.141 -9.867 1 98.88 489 MET B C 1
ATOM 7934 O O . MET B 1 489 ? -0.736 -25.953 -10.156 1 98.88 489 MET B O 1
ATOM 7938 N N . LYS B 1 490 ? 0.745 -25.094 -8.656 1 98.75 490 LYS B N 1
ATOM 7939 C CA . LYS B 1 490 ? 0.299 -25.984 -7.59 1 98.75 490 LYS B CA 1
ATOM 7940 C C . LYS B 1 490 ? -1.189 -25.797 -7.309 1 98.75 490 LYS B C 1
ATOM 7942 O O . LYS B 1 490 ? -1.936 -26.781 -7.223 1 98.75 490 LYS B O 1
ATOM 7947 N N . SER B 1 491 ? -1.586 -24.562 -7.16 1 98.75 491 SER B N 1
ATOM 7948 C CA . SER B 1 491 ? -2.986 -24.266 -6.875 1 98.75 491 SER B CA 1
ATOM 7949 C C . SER B 1 491 ? -3.893 -24.734 -8.008 1 98.75 491 SER B C 1
ATOM 7951 O O . SER B 1 491 ? -4.988 -25.234 -7.766 1 98.75 491 SER B O 1
ATOM 7953 N N . ALA B 1 492 ? -3.42 -24.594 -9.234 1 98.88 492 ALA B N 1
ATOM 7954 C CA . ALA B 1 492 ? -4.184 -25 -10.414 1 98.88 492 ALA B CA 1
ATOM 7955 C C . ALA B 1 492 ? -4.332 -26.516 -10.477 1 98.88 492 ALA B C 1
ATOM 7957 O O . ALA B 1 492 ? -5.406 -27.031 -10.797 1 98.88 492 ALA B O 1
ATOM 7958 N N . LEU B 1 493 ? -3.242 -27.219 -10.203 1 98.88 493 LEU B N 1
ATOM 7959 C CA . LEU B 1 493 ? -3.281 -28.688 -10.211 1 98.88 493 LEU B CA 1
ATOM 7960 C C . LEU B 1 493 ? -4.242 -29.203 -9.141 1 98.88 493 LEU B C 1
ATOM 7962 O O . LEU B 1 493 ? -4.992 -30.156 -9.391 1 98.88 493 LEU B O 1
ATOM 7966 N N . ARG B 1 494 ? -4.234 -28.562 -7.941 1 98.81 494 ARG B N 1
ATOM 7967 C CA . ARG B 1 494 ? -5.156 -28.938 -6.871 1 98.81 494 ARG B CA 1
ATOM 7968 C C . ARG B 1 494 ? -6.605 -28.703 -7.297 1 98.81 494 ARG B C 1
ATOM 7970 O O . ARG B 1 494 ? -7.461 -29.562 -7.082 1 98.81 494 ARG B O 1
ATOM 7977 N N . ALA B 1 495 ? -6.84 -27.562 -7.875 1 98.88 495 ALA B N 1
ATOM 7978 C CA . ALA B 1 495 ? -8.195 -27.219 -8.305 1 98.88 495 ALA B CA 1
ATOM 7979 C C . ALA B 1 495 ? -8.672 -28.156 -9.414 1 98.88 495 ALA B C 1
ATOM 7981 O O . ALA B 1 495 ? -9.82 -28.609 -9.406 1 98.88 495 ALA B O 1
ATOM 7982 N N . ALA B 1 496 ? -7.797 -28.469 -10.359 1 98.81 496 ALA B N 1
ATOM 7983 C CA . ALA B 1 496 ? -8.125 -29.375 -11.445 1 98.81 496 ALA B CA 1
ATOM 7984 C C . ALA B 1 496 ? -8.477 -30.766 -10.914 1 98.81 496 ALA B C 1
ATOM 7986 O O . ALA B 1 496 ? -9.43 -31.391 -11.375 1 98.81 496 ALA B O 1
ATOM 7987 N N . ARG B 1 497 ? -7.645 -31.203 -9.992 1 98.69 497 ARG B N 1
ATOM 7988 C CA . ARG B 1 497 ? -7.914 -32.5 -9.367 1 98.69 497 ARG B CA 1
ATOM 7989 C C . ARG B 1 497 ? -9.289 -32.5 -8.703 1 98.69 497 ARG B C 1
ATOM 7991 O O . ARG B 1 497 ? -10.039 -33.469 -8.836 1 98.69 497 ARG B O 1
ATOM 7998 N N . ASN B 1 498 ? -9.617 -31.422 -7.965 1 98.56 498 ASN B N 1
ATOM 7999 C CA . ASN B 1 498 ? -10.914 -31.312 -7.301 1 98.56 498 ASN B CA 1
ATOM 8000 C C . ASN B 1 498 ? -12.062 -31.328 -8.305 1 98.56 498 ASN B C 1
ATOM 8002 O O . ASN B 1 498 ? -13.07 -32 -8.078 1 98.56 498 ASN B O 1
ATOM 8006 N N . ILE B 1 499 ? -11.906 -30.656 -9.422 1 98.62 499 ILE B N 1
ATOM 8007 C CA . ILE B 1 499 ? -12.93 -30.594 -10.461 1 98.62 499 ILE B CA 1
ATOM 8008 C C . ILE B 1 499 ? -13.078 -31.953 -11.117 1 98.62 499 ILE B C 1
ATOM 8010 O O . ILE B 1 499 ? -14.195 -32.438 -11.344 1 98.62 499 ILE B O 1
ATOM 8014 N N . HIS B 1 500 ? -11.992 -32.594 -11.383 1 98.44 500 HIS B N 1
ATOM 8015 C CA . HIS B 1 500 ? -11.961 -33.906 -12 1 98.44 500 HIS B CA 1
ATOM 8016 C C . HIS B 1 500 ? -12.711 -34.938 -11.148 1 98.44 500 HIS B C 1
ATOM 8018 O O . HIS B 1 500 ? -13.445 -35.781 -11.68 1 98.44 500 HIS B O 1
ATOM 8024 N N . ASN B 1 501 ? -12.555 -34.812 -9.852 1 96.88 501 ASN B N 1
ATOM 8025 C CA . ASN B 1 501 ? -13.109 -35.812 -8.93 1 96.88 501 ASN B CA 1
ATOM 8026 C C . ASN B 1 501 ? -14.539 -35.438 -8.523 1 96.88 501 ASN B C 1
ATOM 8028 O O . ASN B 1 501 ? -15.211 -36.25 -7.867 1 96.88 501 ASN B O 1
ATOM 8032 N N . ALA B 1 502 ? -15.031 -34.312 -8.836 1 93.44 502 ALA B N 1
ATOM 8033 C CA . ALA B 1 502 ? -16.375 -33.875 -8.445 1 93.44 502 ALA B CA 1
ATOM 8034 C C . ALA B 1 502 ? -17.438 -34.594 -9.258 1 93.44 502 ALA B C 1
ATOM 8036 O O . ALA B 1 502 ? -17.203 -34.969 -10.406 1 93.44 502 ALA B O 1
#

Secondary structure (DSSP, 8-state):
---------------------S-HHHHHTS-TTHHHHHHHHHH-PPPPSS--EEEEE--BHHHHHHHHHHHHTT-EEEEE-SSSSSBTT--EEEETTTTEEEESS---EETT-HHHHHHHHHTT--EEEE----TTSEEEETTEEEEHHHHHH-GGGG-----GGGTT--HHHHHHHHTHHHHHHHHHTTS-HHHHHHHHTT-BHHHHIIIII---HHHHHHHHHHTT-GGGTTSBHHHHHHHHHHS-TTS-EEEETT-TTHHHHHHHHT--SEEE-SEEEEEEEEETTEEEEEEEETTEEEEEEESEEEE-S-HHHHTTSEEESPPPHHHHHHHHH--EE-EEEEEEEESS-GGGGGT--S-EEEESSTTBEEE--SS--TT-SSEEEEEEEEEHHHHHTTTTS-HHHHHHHHHHHHHHHH-THHHHHEEEEEEEEEGGG-TTT-SSEE-PPTTHHHHHHHHHHS-BTTEEE-SGGGSSSTT-HHHHHHHHHHHHHHHHH-/---------------------S-HHHHHTS-TTHHHHHHHHHH-PPPPSS--EEEEE--BHHHHHHHHHHHHTT-EEEEE-SSSSSBTT--EEEETTTTEEEESS---EETT-HHHHHHHHHTT--EEEE----TTSEEEETTEEEEHHHHHH-GGGG-----GGGTT--HHHHHHHHTHHHHHHHHHTTS-HHHHHHHHTT-BHHHHIIIII---HHHHHHHHHHTT-GGGTTSBHHHHHHHHHHS-TTS-EEEETT-TTHHHHHHHHT--SEEE-SEEEEEEEEETTEEEEEEEETTEEEEEEESEEEE-S-HHHHTTSEEESPPPHHHHHHHHH--EE-EEEEEEEESS-GGGGGT--S-EEEESSTTBEEE--SS--TT-SSEEEEEEEEEHHHHHTTTTS-HHHHHHHHHHHHHHHH-THHHHHEEEEEEEEEGGG-TTT-SSEE-PPTTHHHHHHHHHHS-BTTEEE-SGGGSSSTT-HHHHHHHHHHHHHHHHH-

Nearest PDB structures (foldseek):
  5ts5-assembly2_C  TM=9.736E-01  e=7.186E-67  Bothrops atrox
  1reo-assembly1_A  TM=9.726E-01  e=2.045E-66  Gloydius halys
  1f8s-assembly2_C  TM=9.733E-01  e=1.103E-65  Calloselasma rhodostoma
  3kve-assembly1_B  TM=9.731E-01  e=1.599E-64  Vipera ammodytes ammodytes
  4e0v-assembly1_A  TM=9.656E-01  e=9.157E-56  Bothrops jararacussu

Foldseek 3Di:
DPPPPPPPPPPPPPPPPPPPDPQLVVVLFDDPCVVVLLVCLQPADAAFPDAWEEEEEAQALLRLLLLLRSVVSPHAYHYEAQAQDHHVQQDKADDVVQQDIDGFHDFKAFPPLVSLVSLCVVLVFDKDWFQAADQLFWEAEPNDIDGNVVCVQAVCVNPQPWDPVCGRPALVRLVVQQCVQLSVVCVVVVNDSVVSCVVQLQPFQLRSVVPPRVTDPSSVVRNCQPVVCVLRSQAGPVLVVQVDVRRDNPTIIMGTPPGNSVSSVSSVVSRPHDYHYSKAWAEWEDDLQWIKTWIDHPNDIDIDIIRFYEYAFQLQLVLRHYYVVGDDPLLVCLSVPFDFKKKKWKKFKFQAPVVVVSVDAWHWYAYPFLQGIKTHHNDDRVPHNIDMIRLHIHMHPSLVVCVPPDSVVVNVRSQVVVCVHRNPCSVVGTPPDMDMDIPCPDPGRNHRKTTHGRPSCVRRLCSQQDADNRYGYAYQSNAPDMSDSSSRSSSSSVRSVVNSVD/DPPPPPPPPPPPPPPPPPPPDPQLVVVLFDDPCVVVLLVCLQPADAAFPDAWEEEEEAQALLRLLLLLRSVVSPHAYHYEAQAQDHHVQQDKADDVVQQDIDGFHDFKAFPPLVSLVSLCVVLVFDKDWFQAADQLFWEAEPNDIDGNVVCVQAVCVNVQPWDPVCGRPALVRLVVQQCVQLSVVCVVVVNDSVVSCVVQLQPFQLRSSVPPRVTDPSSVVRNCQPVVCVLRSQAGPVLVVQVDVRRDNPTIIIGTPPGNSVSSVSSVVSRPHDYHYSKAWAEWEDDLQWIKTWIDHPNDIDIDIIRFYEYEFQLQLVLRHYYVVHDDPLLVCLSVPFDFKKKKWKKFKFQAPVVVVSVDAWHWYAYPFLQGIKTHHNDDRPPHNIDMIRLHIHMHPSLVVCVPPDSVVVNVRSQVVVCVHRNPCSVVGTPPDMDMDTPCPDPGRNHRKTTHHRPSCVRRQCSQQDADNRYGYAYQSNAPDMSDSSSRSSSSSVRSVVNSVD

Radius of gyration: 29.89 Å; Cα contacts (8 Å, |Δi|>4): 2063; chains: 2; bounding box: 72×129×76 Å

Organism: NCBI:txid1415580

Solvent-accessible surface area (backbone atoms only — not comparable to full-atom values): 52200 Å² total; per-residue (Å²): 135,86,76,78,81,77,79,78,77,76,77,75,75,73,71,73,69,72,76,66,69,89,48,75,66,59,64,58,71,52,60,91,58,46,68,58,52,44,46,37,70,72,70,42,55,71,74,55,94,69,65,44,39,35,34,30,39,27,40,21,50,20,28,40,48,24,47,47,42,39,40,73,13,54,32,46,46,41,35,34,15,52,47,84,63,70,11,62,63,37,32,57,48,71,40,75,90,60,40,47,70,46,63,71,37,55,72,67,40,51,72,81,42,53,61,50,53,51,49,32,59,74,70,69,53,56,70,41,66,36,41,70,62,36,56,54,28,38,35,44,36,86,90,42,76,43,42,34,51,55,36,74,75,37,30,55,79,54,65,64,77,44,48,82,90,48,60,70,48,42,44,69,56,51,52,57,59,42,42,48,52,60,52,49,50,25,55,74,53,73,62,36,46,68,60,48,52,59,62,37,26,64,26,23,35,47,51,41,39,62,74,62,41,69,54,44,71,40,44,51,49,42,29,16,59,74,68,74,33,56,68,48,33,66,23,10,32,54,52,49,50,47,50,49,70,68,60,46,78,88,56,58,33,26,32,40,65,96,35,54,32,53,55,36,49,51,47,57,71,70,47,84,54,55,71,41,57,40,20,36,71,44,33,39,38,58,56,100,80,26,30,37,42,32,28,37,41,92,91,37,80,46,72,49,74,24,52,31,33,38,40,30,51,39,55,58,41,49,69,66,39,46,49,40,68,66,70,55,67,66,40,51,49,33,41,68,64,58,42,61,29,37,28,26,40,33,33,40,29,23,58,49,59,66,55,49,80,59,63,38,65,13,9,46,31,43,28,76,52,90,29,32,35,26,40,44,52,55,70,80,45,91,75,24,77,38,39,63,32,40,41,15,49,33,43,33,63,60,21,42,64,51,56,19,45,53,64,69,54,49,50,50,52,26,50,54,55,48,22,73,75,73,34,70,61,50,71,71,36,41,65,82,47,68,47,71,44,52,29,35,48,29,68,66,43,40,29,56,33,48,51,44,36,47,46,36,62,79,69,25,39,64,43,51,31,50,58,61,87,54,37,35,31,23,18,24,71,33,40,71,57,51,73,38,72,50,17,10,37,51,23,11,51,53,41,37,50,53,59,70,72,100,136,86,77,76,78,76,78,78,76,77,76,76,75,74,71,74,68,72,77,68,68,90,47,75,65,61,64,58,71,53,61,91,58,45,67,58,52,45,45,36,69,74,69,41,54,71,73,54,92,68,65,44,39,36,33,31,38,28,40,22,50,19,27,40,47,23,48,48,43,38,39,73,14,52,32,45,47,40,35,34,17,52,46,86,64,69,10,62,62,36,31,56,48,70,42,74,89,59,39,47,69,45,63,70,38,57,72,68,40,51,72,81,42,53,61,51,54,51,48,32,58,75,68,70,53,57,68,42,67,37,41,70,61,35,55,56,26,38,34,42,35,85,89,42,77,43,43,34,50,55,38,73,74,38,31,56,77,55,66,64,78,42,49,84,91,50,59,71,50,44,45,69,55,50,53,57,60,42,43,48,53,61,52,50,51,26,56,74,52,74,64,34,46,67,60,47,53,59,63,37,27,64,25,23,34,48,51,40,40,62,73,62,40,68,55,44,72,41,44,51,50,43,30,16,56,72,65,73,34,56,68,47,32,66,23,10,32,52,50,48,51,47,51,52,69,68,62,46,77,88,56,60,32,25,32,40,64,96,34,54,31,53,54,36,49,51,47,56,71,70,47,83,52,54,71,41,54,40,20,36,71,44,33,40,38,56,57,99,81,25,30,36,41,32,29,38,40,90,91,38,80,47,72,50,73,23,51,31,34,39,39,30,50,40,54,60,41,47,70,68,40,45,50,40,67,67,71,55,67,66,40,50,48,31,41,68,63,59,42,61,29,34,29,26,40,33,33,39,29,23,58,50,57,67,55,48,81,59,63,38,65,13,8,46,29,43,28,76,53,92,30,31,34,25,40,43,51,53,69,82,43,90,74,24,78,38,38,64,33,40,41,16,47,34,43,33,62,60,21,42,63,52,56,19,46,52,65,67,56,49,51,49,54,28,50,55,55,48,23,72,76,72,35,71,60,50,72,72,38,41,65,81,48,66,48,72,44,52,30,36,49,29,69,65,44,39,28,57,32,49,49,44,36,48,46,37,61,78,69,24,39,64,45,48,30,50,58,60,87,55,38,35,32,25,17,25,72,32,40,70,57,54,73,38,72,50,17,10,37,51,22,12,51,53,41,35,50,53,59,70,72,100

pLDDT: mean 93.23, std 13.3, range [20.17, 98.94]